Protein 5AMS (pdb70)

CATH classification: 2.130.10.10

Structure (mmCIF, N/CA/C/O backbone):
data_5AMS
#
_entry.id   5AMS
#
_cell.length_a   165.999
_cell.length_b   165.999
_cell.length_c   95.351
_cell.angle_alpha   90.00
_cell.angle_beta   90.00
_cell.angle_gamma   120.00
#
_symmetry.space_group_name_H-M   'P 32 2 1'
#
loop_
_entity.id
_entity.type
_entity.pdbx_description
1 polymer 'RIBOSOME ASSEMBLY PROTEIN SQT1'
2 water water
#
loop_
_atom_site.group_PDB
_atom_site.id
_atom_site.type_symbol
_atom_site.label_atom_id
_atom_site.label_alt_id
_atom_site.label_comp_id
_atom_site.label_asym_id
_atom_site.label_entity_id
_atom_site.label_seq_id
_atom_site.pdbx_PDB_ins_code
_atom_site.Cartn_x
_atom_site.Cartn_y
_atom_site.Cartn_z
_atom_site.occupancy
_atom_site.B_iso_or_equiv
_atom_site.auth_seq_id
_atom_site.auth_comp_id
_atom_site.auth_asym_id
_atom_site.auth_atom_id
_atom_site.pdbx_PDB_model_num
ATOM 1 N N . GLU A 1 22 ? 53.431 -89.614 13.774 1.00 226.67 22 GLU A N 1
ATOM 2 C CA . GLU A 1 22 ? 52.332 -88.732 14.184 1.00 224.44 22 GLU A CA 1
ATOM 3 C C . GLU A 1 22 ? 50.949 -89.081 13.508 1.00 226.67 22 GLU A C 1
ATOM 4 O O . GLU A 1 22 ? 50.814 -90.208 13.001 1.00 228.60 22 GLU A O 1
ATOM 10 N N . VAL A 1 23 ? 49.937 -88.114 13.520 1.00 217.73 23 VAL A N 1
ATOM 11 C CA . VAL A 1 23 ? 48.513 -88.205 13.059 1.00 213.42 23 VAL A CA 1
ATOM 12 C C . VAL A 1 23 ? 48.202 -88.570 11.559 1.00 214.84 23 VAL A C 1
ATOM 13 O O . VAL A 1 23 ? 48.561 -87.849 10.617 1.00 215.27 23 VAL A O 1
ATOM 17 N N . GLU A 1 24 ? 47.493 -89.720 11.408 1.00 208.89 24 GLU A N 1
ATOM 18 C CA . GLU A 1 24 ? 46.933 -90.387 10.216 1.00 208.60 24 GLU A CA 1
ATOM 19 C C . GLU A 1 24 ? 45.626 -91.066 10.700 1.00 207.78 24 GLU A C 1
ATOM 20 O O . GLU A 1 24 ? 44.801 -91.528 9.898 1.00 208.45 24 GLU A O 1
ATOM 26 N N . GLN A 1 25 ? 45.449 -91.084 12.042 1.00 198.80 25 GLN A N 1
ATOM 27 C CA . GLN A 1 25 ? 44.296 -91.650 12.700 1.00 195.46 25 GLN A CA 1
ATOM 28 C C . GLN A 1 25 ? 43.303 -90.695 13.288 1.00 192.88 25 GLN A C 1
ATOM 29 O O . GLN A 1 25 ? 43.667 -89.770 14.019 1.00 189.87 25 GLN A O 1
ATOM 35 N N . ASP A 1 26 ? 42.025 -90.930 12.942 1.00 187.61 26 ASP A N 1
ATOM 36 C CA . ASP A 1 26 ? 40.867 -90.153 13.394 1.00 182.92 26 ASP A CA 1
ATOM 37 C C . ASP A 1 26 ? 40.744 -90.304 14.907 1.00 179.83 26 ASP A C 1
ATOM 38 O O . ASP A 1 26 ? 40.717 -91.429 15.412 1.00 182.52 26 ASP A O 1
ATOM 43 N N . VAL A 1 27 ? 40.641 -89.189 15.626 1.00 167.43 27 VAL A N 1
ATOM 44 C CA . VAL A 1 27 ? 40.460 -89.261 17.069 1.00 164.13 27 VAL A CA 1
ATOM 45 C C . VAL A 1 27 ? 39.103 -88.621 17.519 1.00 163.25 27 VAL A C 1
ATOM 46 O O . VAL A 1 27 ? 39.127 -87.744 18.392 1.00 161.87 27 VAL A O 1
ATOM 50 N N . PRO A 1 28 ? 37.910 -89.024 16.968 1.00 156.64 28 PRO A N 1
ATOM 51 C CA . PRO A 1 28 ? 36.664 -88.372 17.388 1.00 152.94 28 PRO A CA 1
ATOM 52 C C . PRO A 1 28 ? 36.196 -88.617 18.812 1.00 156.81 28 PRO A C 1
ATOM 53 O O . PRO A 1 28 ? 36.537 -89.610 19.456 1.00 158.07 28 PRO A O 1
ATOM 57 N N . VAL A 1 29 ? 35.441 -87.647 19.304 1.00 152.29 29 VAL A N 1
ATOM 58 C CA . VAL A 1 29 ? 34.843 -87.608 20.626 1.00 153.48 29 VAL A CA 1
ATOM 59 C C . VAL A 1 29 ? 33.347 -87.313 20.356 1.00 164.51 29 VAL A C 1
ATOM 60 O O . VAL A 1 29 ? 32.978 -87.121 19.188 1.00 163.04 29 VAL A O 1
ATOM 64 N N . ASP A 1 30 ? 32.488 -87.302 21.421 1.00 167.96 30 ASP A N 1
ATOM 65 C CA . ASP A 1 30 ? 31.049 -86.925 21.410 1.00 169.31 30 ASP A CA 1
ATOM 66 C C . ASP A 1 30 ? 30.602 -86.107 22.689 1.00 176.34 30 ASP A C 1
ATOM 67 O O . ASP A 1 30 ? 31.366 -86.107 23.660 1.00 176.87 30 ASP A O 1
ATOM 72 N N . ILE A 1 31 ? 29.503 -85.288 22.698 1.00 174.32 31 ILE A N 1
ATOM 73 C CA . ILE A 1 31 ? 28.322 -85.033 21.841 1.00 174.89 31 ILE A CA 1
ATOM 74 C C . ILE A 1 31 ? 27.224 -86.135 22.045 1.00 186.35 31 ILE A C 1
ATOM 75 O O . ILE A 1 31 ? 26.149 -86.064 21.436 1.00 186.29 31 ILE A O 1
ATOM 80 N N . GLU A 1 32 ? 27.445 -87.047 23.048 1.00 188.53 32 GLU A N 1
ATOM 81 C CA . GLU A 1 32 ? 26.521 -88.122 23.470 1.00 192.56 32 GLU A CA 1
ATOM 82 C C . GLU A 1 32 ? 25.027 -87.679 23.438 1.00 199.79 32 GLU A C 1
ATOM 83 O O . GLU A 1 32 ? 24.688 -86.578 23.900 1.00 198.44 32 GLU A O 1
ATOM 89 N N . GLY A 1 33 ? 24.194 -88.500 22.796 1.00 199.73 33 GLY A N 1
ATOM 90 C CA . GLY A 1 33 ? 22.772 -88.252 22.564 1.00 200.56 33 GLY A CA 1
ATOM 91 C C . GLY A 1 33 ? 21.931 -87.835 23.755 1.00 206.83 33 GLY A C 1
ATOM 92 O O . GLY A 1 33 ? 21.210 -88.663 24.320 1.00 210.48 33 GLY A O 1
ATOM 93 N N . GLU A 1 34 ? 21.994 -86.530 24.109 1.00 200.58 34 GLU A N 1
ATOM 94 C CA . GLU A 1 34 ? 21.275 -85.888 25.215 1.00 218.40 34 GLU A CA 1
ATOM 95 C C . GLU A 1 34 ? 21.214 -84.368 24.987 1.00 230.52 34 GLU A C 1
ATOM 96 O O . GLU A 1 34 ? 22.018 -83.803 24.237 1.00 187.25 34 GLU A O 1
ATOM 102 N N . MET A 1 53 ? 10.532 -79.142 29.907 1.00 202.82 53 MET A N 1
ATOM 103 C CA . MET A 1 53 ? 11.209 -80.110 29.040 1.00 202.32 53 MET A CA 1
ATOM 104 C C . MET A 1 53 ? 12.761 -79.993 29.080 1.00 200.28 53 MET A C 1
ATOM 105 O O . MET A 1 53 ? 13.455 -80.940 28.675 1.00 200.17 53 MET A O 1
ATOM 110 N N . SER A 1 54 ? 13.286 -78.831 29.576 1.00 190.90 54 SER A N 1
ATOM 111 C CA . SER A 1 54 ? 14.712 -78.452 29.659 1.00 185.63 54 SER A CA 1
ATOM 112 C C . SER A 1 54 ? 15.358 -78.229 28.253 1.00 180.38 54 SER A C 1
ATOM 113 O O . SER A 1 54 ? 15.340 -79.155 27.444 1.00 180.33 54 SER A O 1
ATOM 116 N N . ASN A 1 55 ? 15.899 -77.027 27.914 1.00 169.13 55 ASN A N 1
ATOM 117 C CA . ASN A 1 55 ? 16.073 -75.772 28.670 1.00 166.13 55 ASN A CA 1
ATOM 118 C C . ASN A 1 55 ? 16.935 -75.732 29.943 1.00 166.00 55 ASN A C 1
ATOM 119 O O . ASN A 1 55 ? 16.481 -76.127 31.023 1.00 168.63 55 ASN A O 1
ATOM 124 N N . ASN A 1 56 ? 18.131 -75.134 29.826 1.00 156.34 56 ASN A N 1
ATOM 125 C CA . ASN A 1 56 ? 19.030 -74.884 30.957 1.00 155.45 56 ASN A CA 1
ATOM 126 C C . ASN A 1 56 ? 19.285 -73.384 31.051 1.00 156.10 56 ASN A C 1
ATOM 127 O O . ASN A 1 56 ? 20.107 -72.926 31.850 1.00 156.53 56 ASN A O 1
ATOM 132 N N . SER A 1 57 ? 18.521 -72.618 30.244 1.00 149.13 57 SER A N 1
ATOM 133 C CA . SER A 1 57 ? 18.570 -71.166 30.162 1.00 146.20 57 SER A CA 1
ATOM 134 C C . SER A 1 57 ? 18.291 -70.486 31.495 1.00 149.07 57 SER A C 1
ATOM 135 O O . SER A 1 57 ? 17.581 -71.009 32.363 1.00 150.69 57 SER A O 1
ATOM 138 N N . LEU A 1 58 ? 18.917 -69.321 31.637 1.00 143.21 58 LEU A N 1
ATOM 139 C CA . LEU A 1 58 ? 18.884 -68.407 32.766 1.00 144.15 58 LEU A CA 1
ATOM 140 C C . LEU A 1 58 ? 17.816 -67.320 32.537 1.00 145.55 58 LEU A C 1
ATOM 141 O O . LEU A 1 58 ? 17.018 -67.089 33.440 1.00 147.98 58 LEU A O 1
ATOM 146 N N . THR A 1 59 ? 17.807 -66.659 31.344 1.00 137.84 59 THR A N 1
ATOM 147 C CA . THR A 1 59 ? 16.827 -65.633 30.928 1.00 137.06 59 THR A CA 1
ATOM 148 C C . THR A 1 59 ? 16.681 -65.545 29.376 1.00 136.63 59 THR A C 1
ATOM 149 O O . THR A 1 59 ? 17.232 -66.407 28.687 1.00 132.65 59 THR A O 1
ATOM 153 N N . TYR A 1 60 ? 15.918 -64.561 28.824 1.00 133.97 60 TYR A N 1
ATOM 154 C CA . TYR A 1 60 ? 15.711 -64.527 27.367 1.00 131.92 60 TYR A CA 1
ATOM 155 C C . TYR A 1 60 ? 15.276 -63.210 26.698 1.00 134.14 60 TYR A C 1
ATOM 156 O O . TYR A 1 60 ? 14.872 -62.272 27.374 1.00 133.63 60 TYR A O 1
ATOM 165 N N . PHE A 1 61 ? 15.248 -63.205 25.346 1.00 131.04 61 PHE A N 1
ATOM 166 C CA . PHE A 1 61 ? 14.795 -62.059 24.565 1.00 132.76 61 PHE A CA 1
ATOM 167 C C . PHE A 1 61 ? 13.959 -62.372 23.301 1.00 137.91 61 PHE A C 1
ATOM 168 O O . PHE A 1 61 ? 14.497 -62.679 22.227 1.00 135.70 61 PHE A O 1
ATOM 176 N N . ASP A 1 62 ? 12.650 -62.211 23.408 1.00 137.54 62 ASP A N 1
ATOM 177 C CA . ASP A 1 62 ? 11.832 -62.535 22.259 1.00 139.22 62 ASP A CA 1
ATOM 178 C C . ASP A 1 62 ? 11.184 -61.363 21.541 1.00 145.09 62 ASP A C 1
ATOM 179 O O . ASP A 1 62 ? 10.075 -61.521 21.011 1.00 147.87 62 ASP A O 1
ATOM 184 N N . LYS A 1 63 ? 11.846 -60.218 21.443 1.00 140.10 63 LYS A N 1
ATOM 185 C CA . LYS A 1 63 ? 11.149 -59.153 20.709 1.00 141.67 63 LYS A CA 1
ATOM 186 C C . LYS A 1 63 ? 11.150 -59.330 19.179 1.00 143.92 63 LYS A C 1
ATOM 187 O O . LYS A 1 63 ? 10.354 -58.687 18.470 1.00 146.11 63 LYS A O 1
ATOM 193 N N . HIS A 1 64 ? 11.988 -60.253 18.684 1.00 135.95 64 HIS A N 1
ATOM 194 C CA . HIS A 1 64 ? 12.031 -60.511 17.260 1.00 135.13 64 HIS A CA 1
ATOM 195 C C . HIS A 1 64 ? 10.855 -61.380 16.765 1.00 141.10 64 HIS A C 1
ATOM 196 O O . HIS A 1 64 ? 10.512 -62.402 17.383 1.00 141.09 64 HIS A O 1
ATOM 203 N N . THR A 1 65 ? 10.188 -60.903 15.686 1.00 139.16 65 THR A N 1
ATOM 204 C CA . THR A 1 65 ? 9.004 -61.519 15.035 1.00 140.54 65 THR A CA 1
ATOM 205 C C . THR A 1 65 ? 9.377 -62.246 13.709 1.00 142.85 65 THR A C 1
ATOM 206 O O . THR A 1 65 ? 8.606 -62.250 12.723 1.00 144.22 65 THR A O 1
ATOM 210 N N . ASP A 1 66 ? 10.607 -62.822 13.723 1.00 134.86 66 ASP A N 1
ATOM 211 C CA . ASP A 1 66 ? 11.333 -63.589 12.707 1.00 132.21 66 ASP A CA 1
ATOM 212 C C . ASP A 1 66 ? 12.726 -63.781 13.284 1.00 128.85 66 ASP A C 1
ATOM 213 O O . ASP A 1 66 ? 13.024 -63.219 14.339 1.00 124.55 66 ASP A O 1
ATOM 218 N N . SER A 1 67 ? 13.563 -64.572 12.571 1.00 124.85 67 SER A N 1
ATOM 219 C CA . SER A 1 67 ? 14.941 -64.987 12.850 1.00 122.15 67 SER A CA 1
ATOM 220 C C . SER A 1 67 ? 15.840 -63.914 13.427 1.00 125.49 67 SER A C 1
ATOM 221 O O . SER A 1 67 ? 15.810 -62.801 12.913 1.00 126.29 67 SER A O 1
ATOM 224 N N . VAL A 1 68 ? 16.660 -64.244 14.463 1.00 120.80 68 VAL A N 1
ATOM 225 C CA . VAL A 1 68 ? 17.645 -63.307 15.033 1.00 120.45 68 VAL A CA 1
ATOM 226 C C . VAL A 1 68 ? 18.952 -63.516 14.230 1.00 123.82 68 VAL A C 1
ATOM 227 O O . VAL A 1 68 ? 19.628 -64.521 14.416 1.00 122.76 68 VAL A O 1
ATOM 231 N N . PHE A 1 69 ? 19.270 -62.608 13.304 1.00 121.70 69 PHE A N 1
ATOM 232 C CA . PHE A 1 69 ? 20.440 -62.770 12.450 1.00 122.30 69 PHE A CA 1
ATOM 233 C C . PHE A 1 69 ? 21.728 -62.349 13.056 1.00 129.82 69 PHE A C 1
ATOM 234 O O . PHE A 1 69 ? 22.663 -63.152 13.164 1.00 130.52 69 PHE A O 1
ATOM 242 N N . ALA A 1 70 ? 21.790 -61.087 13.443 1.00 127.44 70 ALA A N 1
ATOM 243 C CA . ALA A 1 70 ? 22.976 -60.497 14.018 1.00 127.29 70 ALA A CA 1
ATOM 244 C C . ALA A 1 70 ? 22.929 -60.433 15.523 1.00 129.35 70 ALA A C 1
ATOM 245 O O . ALA A 1 70 ? 21.874 -60.177 16.098 1.00 129.91 70 ALA A O 1
ATOM 247 N N . ILE A 1 71 ? 24.080 -60.598 16.160 1.00 124.06 71 ILE A N 1
ATOM 248 C CA . ILE A 1 71 ? 24.202 -60.397 17.596 1.00 123.57 71 ILE A CA 1
ATOM 249 C C . ILE A 1 71 ? 25.498 -59.656 17.855 1.00 129.99 71 ILE A C 1
ATOM 250 O O . ILE A 1 71 ? 26.544 -60.029 17.310 1.00 130.53 71 ILE A O 1
ATOM 255 N N . GLY A 1 72 ? 25.394 -58.589 18.638 1.00 127.05 72 GLY A N 1
ATOM 256 C CA . GLY A 1 72 ? 26.516 -57.746 19.032 1.00 127.38 72 GLY A CA 1
ATOM 257 C C . GLY A 1 72 ? 26.468 -57.374 20.497 1.00 130.23 72 GLY A C 1
ATOM 258 O O . GLY A 1 72 ? 25.434 -57.547 21.157 1.00 129.75 72 GLY A O 1
ATOM 259 N N . HIS A 1 73 ? 27.599 -56.864 21.015 1.00 126.54 73 HIS A N 1
ATOM 260 C CA . HIS A 1 73 ? 27.704 -56.444 22.413 1.00 127.58 73 HIS A CA 1
ATOM 261 C C . HIS A 1 73 ? 28.651 -55.292 22.547 1.00 130.82 73 HIS A C 1
ATOM 262 O O . HIS A 1 73 ? 29.655 -55.232 21.830 1.00 129.69 73 HIS A O 1
ATOM 269 N N . HIS A 1 74 ? 28.306 -54.362 23.464 1.00 128.52 74 HIS A N 1
ATOM 270 C CA . HIS A 1 74 ? 29.082 -53.172 23.783 1.00 130.30 74 HIS A CA 1
ATOM 271 C C . HIS A 1 74 ? 30.361 -53.572 24.473 1.00 136.75 74 HIS A C 1
ATOM 272 O O . HIS A 1 74 ? 30.326 -54.439 25.352 1.00 135.06 74 HIS A O 1
ATOM 279 N N . PRO A 1 75 ? 31.498 -52.939 24.100 1.00 137.37 75 PRO A N 1
ATOM 280 C CA . PRO A 1 75 ? 32.765 -53.265 24.755 1.00 139.44 75 PRO A CA 1
ATOM 281 C C . PRO A 1 75 ? 32.736 -53.172 26.282 1.00 147.62 75 PRO A C 1
ATOM 282 O O . PRO A 1 75 ? 33.169 -54.106 26.966 1.00 147.41 75 PRO A O 1
ATOM 286 N N . ASN A 1 76 ? 32.186 -52.064 26.806 1.00 147.10 76 ASN A N 1
ATOM 287 C CA . ASN A 1 76 ? 32.186 -51.766 28.224 1.00 149.79 76 ASN A CA 1
ATOM 288 C C . ASN A 1 76 ? 30.861 -51.891 28.925 1.00 153.48 76 ASN A C 1
ATOM 289 O O . ASN A 1 76 ? 30.819 -52.394 30.048 1.00 153.83 76 ASN A O 1
ATOM 294 N N . LEU A 1 77 ? 29.778 -51.477 28.266 1.00 149.51 77 LEU A N 1
ATOM 295 C CA . LEU A 1 77 ? 28.444 -51.563 28.851 1.00 149.49 77 LEU A CA 1
ATOM 296 C C . LEU A 1 77 ? 27.830 -52.963 28.752 1.00 151.32 77 LEU A C 1
ATOM 297 O O . LEU A 1 77 ? 28.122 -53.676 27.783 1.00 147.15 77 LEU A O 1
ATOM 302 N N . PRO A 1 78 ? 26.948 -53.357 29.721 1.00 149.92 78 PRO A N 1
ATOM 303 C CA . PRO A 1 78 ? 26.278 -54.673 29.628 1.00 147.09 78 PRO A CA 1
ATOM 304 C C . PRO A 1 78 ? 25.029 -54.562 28.731 1.00 149.95 78 PRO A C 1
ATOM 305 O O . PRO A 1 78 ? 23.909 -54.910 29.116 1.00 149.36 78 PRO A O 1
ATOM 309 N N . LEU A 1 79 ? 25.255 -54.043 27.517 1.00 145.37 79 LEU A N 1
ATOM 310 C CA . LEU A 1 79 ? 24.263 -53.768 26.493 1.00 143.22 79 LEU A CA 1
ATOM 311 C C . LEU A 1 79 ? 24.431 -54.715 25.300 1.00 142.04 79 LEU A C 1
ATOM 312 O O . LEU A 1 79 ? 25.498 -54.776 24.677 1.00 140.18 79 LEU A O 1
ATOM 317 N N . VAL A 1 80 ? 23.369 -55.468 25.007 1.00 136.25 80 VAL A N 1
ATOM 318 C CA . VAL A 1 80 ? 23.347 -56.419 23.904 1.00 132.85 80 VAL A CA 1
ATOM 319 C C . VAL A 1 80 ? 22.614 -55.804 22.742 1.00 135.84 80 VAL A C 1
ATOM 320 O O . VAL A 1 80 ? 21.683 -55.022 22.937 1.00 136.76 80 VAL A O 1
ATOM 324 N N . CYS A 1 81 ? 23.009 -56.173 21.536 1.00 131.55 81 CYS A N 1
ATOM 325 C CA . CYS A 1 81 ? 22.261 -55.751 20.386 1.00 132.69 81 CYS A CA 1
ATOM 326 C C . CYS A 1 81 ? 21.946 -56.889 19.458 1.00 137.31 81 CYS A C 1
ATOM 327 O O . CYS A 1 81 ? 22.864 -57.567 18.975 1.00 137.09 81 CYS A O 1
ATOM 330 N N . THR A 1 82 ? 20.635 -57.103 19.211 1.00 132.99 82 THR A N 1
ATOM 331 C CA . THR A 1 82 ? 20.170 -58.126 18.283 1.00 130.67 82 THR A CA 1
ATOM 332 C C . THR A 1 82 ? 19.606 -57.495 16.998 1.00 133.37 82 THR A C 1
ATOM 333 O O . THR A 1 82 ? 19.001 -56.416 17.040 1.00 134.40 82 THR A O 1
ATOM 337 N N . GLY A 1 83 ? 19.947 -58.121 15.872 1.00 127.33 83 GLY A N 1
ATOM 338 C CA . GLY A 1 83 ? 19.485 -57.794 14.527 1.00 127.05 83 GLY A CA 1
ATOM 339 C C . GLY A 1 83 ? 18.466 -58.841 14.135 1.00 128.58 83 GLY A C 1
ATOM 340 O O . GLY A 1 83 ? 18.343 -59.857 14.829 1.00 126.73 83 GLY A O 1
ATOM 341 N N . GLY A 1 84 ? 17.713 -58.620 13.065 1.00 125.38 84 GLY A N 1
ATOM 342 C CA . GLY A 1 84 ? 16.692 -59.608 12.758 1.00 125.22 84 GLY A CA 1
ATOM 343 C C . GLY A 1 84 ? 15.966 -59.577 11.443 1.00 130.17 84 GLY A C 1
ATOM 344 O O . GLY A 1 84 ? 15.938 -58.558 10.748 1.00 131.67 84 GLY A O 1
ATOM 345 N N . GLY A 1 85 ? 15.325 -60.714 11.166 1.00 126.11 85 GLY A N 1
ATOM 346 C CA . GLY A 1 85 ? 14.521 -60.988 9.981 1.00 127.27 85 GLY A CA 1
ATOM 347 C C . GLY A 1 85 ? 13.312 -60.099 9.857 1.00 131.93 85 GLY A C 1
ATOM 348 O O . GLY A 1 85 ? 12.721 -60.030 8.774 1.00 134.12 85 GLY A O 1
ATOM 349 N N . ASP A 1 86 ? 12.965 -59.398 10.984 1.00 126.41 86 ASP A N 1
ATOM 350 C CA . ASP A 1 86 ? 11.847 -58.458 11.151 1.00 126.98 86 ASP A CA 1
ATOM 351 C C . ASP A 1 86 ? 12.233 -56.991 10.879 1.00 130.57 86 ASP A C 1
ATOM 352 O O . ASP A 1 86 ? 11.477 -56.088 11.249 1.00 130.87 86 ASP A O 1
ATOM 357 N N . ASN A 1 87 ? 13.400 -56.767 10.207 1.00 126.59 87 ASN A N 1
ATOM 358 C CA . ASN A 1 87 ? 13.925 -55.453 9.828 1.00 128.33 87 ASN A CA 1
ATOM 359 C C . ASN A 1 87 ? 14.099 -54.512 11.042 1.00 134.81 87 ASN A C 1
ATOM 360 O O . ASN A 1 87 ? 13.809 -53.299 10.981 1.00 137.25 87 ASN A O 1
ATOM 365 N N . LEU A 1 88 ? 14.563 -55.091 12.153 1.00 129.99 88 LEU A N 1
ATOM 366 C CA . LEU A 1 88 ? 14.726 -54.364 13.399 1.00 130.37 88 LEU A CA 1
ATOM 367 C C . LEU A 1 88 ? 15.960 -54.758 14.137 1.00 134.44 88 LEU A C 1
ATOM 368 O O . LEU A 1 88 ? 16.380 -55.913 14.088 1.00 132.24 88 LEU A O 1
ATOM 373 N N . ALA A 1 89 ? 16.495 -53.808 14.897 1.00 133.26 89 ALA A N 1
ATOM 374 C CA . ALA A 1 89 ? 17.608 -54.048 15.785 1.00 132.30 89 ALA A CA 1
ATOM 375 C C . ALA A 1 89 ? 17.123 -53.625 17.154 1.00 138.86 89 ALA A C 1
ATOM 376 O O . ALA A 1 89 ? 16.563 -52.537 17.314 1.00 139.48 89 ALA A O 1
ATOM 378 N N . HIS A 1 90 ? 17.232 -54.534 18.111 1.00 137.29 90 HIS A N 1
ATOM 379 C CA . HIS A 1 90 ? 16.780 -54.297 19.471 1.00 140.26 90 HIS A CA 1
ATOM 380 C C . HIS A 1 90 ? 17.947 -54.241 20.431 1.00 144.08 90 HIS A C 1
ATOM 381 O O . HIS A 1 90 ? 18.910 -55.009 20.297 1.00 142.22 90 HIS A O 1
ATOM 388 N N . LEU A 1 91 ? 17.842 -53.351 21.427 1.00 141.16 91 LEU A N 1
ATOM 389 C CA . LEU A 1 91 ? 18.849 -53.209 22.474 1.00 140.09 91 LEU A CA 1
ATOM 390 C C . LEU A 1 91 ? 18.252 -53.716 23.758 1.00 141.63 91 LEU A C 1
ATOM 391 O O . LEU A 1 91 ? 17.042 -53.554 23.975 1.00 143.12 91 LEU A O 1
ATOM 396 N N . TRP A 1 92 ? 19.084 -54.351 24.598 1.00 134.60 92 TRP A N 1
ATOM 397 C CA . TRP A 1 92 ? 18.658 -54.927 25.870 1.00 134.89 92 TRP A CA 1
ATOM 398 C C . TRP A 1 92 ? 19.820 -55.351 26.698 1.00 135.36 92 TRP A C 1
ATOM 399 O O . TRP A 1 92 ? 20.870 -55.658 26.147 1.00 132.36 92 TRP A O 1
ATOM 410 N N . THR A 1 93 ? 19.637 -55.405 28.023 1.00 133.61 93 THR A N 1
ATOM 411 C CA . THR A 1 93 ? 20.722 -55.750 28.951 1.00 133.56 93 THR A CA 1
ATOM 412 C C . THR A 1 93 ? 21.028 -57.227 29.171 1.00 137.26 93 THR A C 1
ATOM 413 O O . THR A 1 93 ? 20.132 -58.079 29.207 1.00 135.85 93 THR A O 1
ATOM 417 N N . SER A 1 94 ? 22.328 -57.495 29.368 1.00 134.68 94 SER A N 1
ATOM 418 C CA . SER A 1 94 ? 22.903 -58.812 29.603 1.00 133.35 94 SER A CA 1
ATOM 419 C C . SER A 1 94 ? 22.939 -59.151 31.080 1.00 142.25 94 SER A C 1
ATOM 420 O O . SER A 1 94 ? 22.861 -60.333 31.434 1.00 142.90 94 SER A O 1
ATOM 423 N N . HIS A 1 95 ? 23.062 -58.117 31.933 1.00 141.65 95 HIS A N 1
ATOM 424 C CA . HIS A 1 95 ? 23.197 -58.255 33.379 1.00 145.05 95 HIS A CA 1
ATOM 425 C C . HIS A 1 95 ? 21.928 -58.621 34.132 1.00 148.41 95 HIS A C 1
ATOM 426 O O . HIS A 1 95 ? 22.012 -59.196 35.221 1.00 150.87 95 HIS A O 1
ATOM 433 N N . SER A 1 96 ? 20.773 -58.255 33.596 1.00 142.09 96 SER A N 1
ATOM 434 C CA . SER A 1 96 ? 19.516 -58.516 34.277 1.00 143.50 96 SER A CA 1
ATOM 435 C C . SER A 1 96 ? 18.795 -59.799 33.846 1.00 143.81 96 SER A C 1
ATOM 436 O O . SER A 1 96 ? 18.898 -60.238 32.688 1.00 140.48 96 SER A O 1
ATOM 439 N N . GLN A 1 97 ? 18.095 -60.414 34.821 1.00 140.66 97 GLN A N 1
ATOM 440 C CA . GLN A 1 97 ? 17.263 -61.609 34.670 1.00 138.62 97 GLN A CA 1
ATOM 441 C C . GLN A 1 97 ? 15.948 -61.089 35.188 1.00 144.51 97 GLN A C 1
ATOM 442 O O . GLN A 1 97 ? 15.841 -60.934 36.410 1.00 148.45 97 GLN A O 1
ATOM 448 N N . PRO A 1 98 ? 14.991 -60.649 34.331 1.00 138.51 98 PRO A N 1
ATOM 449 C CA . PRO A 1 98 ? 14.961 -60.680 32.849 1.00 134.17 98 PRO A CA 1
ATOM 450 C C . PRO A 1 98 ? 15.732 -59.536 32.189 1.00 137.09 98 PRO A C 1
ATOM 451 O O . PRO A 1 98 ? 15.895 -58.511 32.840 1.00 140.35 98 PRO A O 1
ATOM 455 N N . PRO A 1 99 ? 16.162 -59.621 30.906 1.00 129.76 99 PRO A N 1
ATOM 456 C CA . PRO A 1 99 ? 16.895 -58.485 30.302 1.00 128.87 99 PRO A CA 1
ATOM 457 C C . PRO A 1 99 ? 16.121 -57.167 30.343 1.00 135.27 99 PRO A C 1
ATOM 458 O O . PRO A 1 99 ? 14.903 -57.185 30.186 1.00 136.10 99 PRO A O 1
ATOM 462 N N . LYS A 1 100 ? 16.801 -56.042 30.616 1.00 133.21 100 LYS A N 1
ATOM 463 C CA . LYS A 1 100 ? 16.155 -54.718 30.651 1.00 135.28 100 LYS A CA 1
ATOM 464 C C . LYS A 1 100 ? 16.116 -54.223 29.188 1.00 138.40 100 LYS A C 1
ATOM 465 O O . LYS A 1 100 ? 17.168 -54.183 28.550 1.00 136.12 100 LYS A O 1
ATOM 471 N N . PHE A 1 101 ? 14.908 -53.953 28.623 1.00 136.60 101 PHE A N 1
ATOM 472 C CA . PHE A 1 101 ? 14.763 -53.530 27.219 1.00 135.09 101 PHE A CA 1
ATOM 473 C C . PHE A 1 101 ? 15.202 -52.094 27.058 1.00 142.43 101 PHE A C 1
ATOM 474 O O . PHE A 1 101 ? 14.665 -51.229 27.749 1.00 146.08 101 PHE A O 1
ATOM 482 N N . ALA A 1 102 ? 16.187 -51.838 26.172 1.00 138.59 102 ALA A N 1
ATOM 483 C CA . ALA A 1 102 ? 16.788 -50.504 25.986 1.00 141.87 102 ALA A CA 1
ATOM 484 C C . ALA A 1 102 ? 16.357 -49.724 24.764 1.00 149.45 102 ALA A C 1
ATOM 485 O O . ALA A 1 102 ? 16.828 -48.589 24.558 1.00 152.71 102 ALA A O 1
ATOM 487 N N . GLY A 1 103 ? 15.473 -50.321 23.973 1.00 144.51 103 GLY A N 1
ATOM 488 C CA . GLY A 1 103 ? 14.938 -49.674 22.788 1.00 144.94 103 GLY A CA 1
ATOM 489 C C . GLY A 1 103 ? 15.142 -50.431 21.499 1.00 146.14 103 GLY A C 1
ATOM 490 O O . GLY A 1 103 ? 15.848 -51.453 21.443 1.00 142.67 103 GLY A O 1
ATOM 491 N N . THR A 1 104 ? 14.500 -49.899 20.453 1.00 143.71 104 THR A N 1
ATOM 492 C CA . THR A 1 104 ? 14.538 -50.441 19.113 1.00 141.87 104 THR A CA 1
ATOM 493 C C . THR A 1 104 ? 15.153 -49.472 18.148 1.00 146.67 104 THR A C 1
ATOM 494 O O . THR A 1 104 ? 14.776 -48.304 18.110 1.00 149.34 104 THR A O 1
ATOM 498 N N . LEU A 1 105 ? 16.091 -49.963 17.354 1.00 141.32 105 LEU A N 1
ATOM 499 C CA . LEU A 1 105 ? 16.704 -49.159 16.315 1.00 142.33 105 LEU A CA 1
ATOM 500 C C . LEU A 1 105 ? 15.918 -49.480 15.059 1.00 148.20 105 LEU A C 1
ATOM 501 O O . LEU A 1 105 ? 15.646 -50.666 14.804 1.00 146.53 105 LEU A O 1
ATOM 506 N N . THR A 1 106 ? 15.433 -48.420 14.354 1.00 146.83 106 THR A N 1
ATOM 507 C CA . THR A 1 106 ? 14.588 -48.542 13.161 1.00 146.79 106 THR A CA 1
ATOM 508 C C . THR A 1 106 ? 15.174 -47.813 11.960 1.00 152.43 106 THR A C 1
ATOM 509 O O . THR A 1 106 ? 15.982 -46.903 12.131 1.00 152.70 106 THR A O 1
ATOM 513 N N . GLY A 1 107 ? 14.723 -48.209 10.769 1.00 150.58 107 GLY A N 1
ATOM 514 C CA . GLY A 1 107 ? 15.139 -47.648 9.488 1.00 152.40 107 GLY A CA 1
ATOM 515 C C . GLY A 1 107 ? 15.709 -48.665 8.518 1.00 154.08 107 GLY A C 1
ATOM 516 O O . GLY A 1 107 ? 16.235 -48.299 7.464 1.00 155.50 107 GLY A O 1
ATOM 517 N N . TYR A 1 108 ? 15.592 -49.949 8.852 1.00 146.84 108 TYR A N 1
ATOM 518 C CA . TYR A 1 108 ? 16.121 -51.014 8.020 1.00 144.83 108 TYR A CA 1
ATOM 519 C C . TYR A 1 108 ? 15.163 -51.385 6.936 1.00 152.81 108 TYR A C 1
ATOM 520 O O . TYR A 1 108 ? 13.955 -51.531 7.191 1.00 155.10 108 TYR A O 1
ATOM 529 N N . GLY A 1 109 ? 15.713 -51.506 5.729 1.00 149.48 109 GLY A N 1
ATOM 530 C CA . GLY A 1 109 ? 14.984 -51.860 4.513 1.00 150.54 109 GLY A CA 1
ATOM 531 C C . GLY A 1 109 ? 14.801 -53.348 4.292 1.00 149.01 109 GLY A C 1
ATOM 532 O O . GLY A 1 109 ? 14.044 -53.746 3.404 1.00 149.64 109 GLY A O 1
ATOM 533 N N . GLU A 1 110 ? 15.524 -54.172 5.088 1.00 140.18 110 GLU A N 1
ATOM 534 C CA . GLU A 1 110 ? 15.500 -55.634 5.086 1.00 137.28 110 GLU A CA 1
ATOM 535 C C . GLU A 1 110 ? 16.058 -56.172 6.406 1.00 138.10 110 GLU A C 1
ATOM 536 O O . GLU A 1 110 ? 16.056 -55.459 7.410 1.00 135.48 110 GLU A O 1
ATOM 542 N N . SER A 1 111 ? 16.503 -57.436 6.408 1.00 135.28 111 SER A N 1
ATOM 543 C CA . SER A 1 111 ? 17.054 -58.111 7.578 1.00 133.45 111 SER A CA 1
ATOM 544 C C . SER A 1 111 ? 18.362 -57.495 8.074 1.00 140.36 111 SER A C 1
ATOM 545 O O . SER A 1 111 ? 19.336 -57.393 7.317 1.00 140.71 111 SER A O 1
ATOM 548 N N . VAL A 1 112 ? 18.384 -57.110 9.363 1.00 137.58 112 VAL A N 1
ATOM 549 C CA . VAL A 1 112 ? 19.574 -56.578 10.014 1.00 136.90 112 VAL A CA 1
ATOM 550 C C . VAL A 1 112 ? 20.490 -57.771 10.135 1.00 141.21 112 VAL A C 1
ATOM 551 O O . VAL A 1 112 ? 20.195 -58.747 10.846 1.00 140.71 112 VAL A O 1
ATOM 555 N N . ILE A 1 113 ? 21.552 -57.728 9.342 1.00 137.36 113 ILE A N 1
ATOM 556 C CA . ILE A 1 113 ? 22.540 -58.795 9.279 1.00 134.08 113 ILE A CA 1
ATOM 557 C C . ILE A 1 113 ? 23.860 -58.487 10.023 1.00 135.81 113 ILE A C 1
ATOM 558 O O . ILE A 1 113 ? 24.748 -59.327 10.002 1.00 135.47 113 ILE A O 1
ATOM 563 N N . SER A 1 114 ? 23.967 -57.321 10.728 1.00 131.32 114 SER A N 1
ATOM 564 C CA . SER A 1 114 ? 25.127 -56.955 11.560 1.00 130.88 114 SER A CA 1
ATOM 565 C C . SER A 1 114 ? 24.910 -55.867 12.625 1.00 136.12 114 SER A C 1
ATOM 566 O O . SER A 1 114 ? 24.511 -54.740 12.314 1.00 137.81 114 SER A O 1
ATOM 569 N N . CYS A 1 115 ? 25.224 -56.218 13.882 1.00 131.75 115 CYS A N 1
ATOM 570 C CA . CYS A 1 115 ? 25.205 -55.324 15.038 1.00 132.56 115 CYS A CA 1
ATOM 571 C C . CYS A 1 115 ? 26.641 -55.281 15.531 1.00 138.32 115 CYS A C 1
ATOM 572 O O . CYS A 1 115 ? 27.149 -56.275 16.063 1.00 138.08 115 CYS A O 1
ATOM 575 N N . SER A 1 116 ? 27.326 -54.172 15.276 1.00 136.35 116 SER A N 1
ATOM 576 C CA . SER A 1 116 ? 28.726 -54.046 15.640 1.00 137.25 116 SER A CA 1
ATOM 577 C C . SER A 1 116 ? 28.988 -52.729 16.345 1.00 142.38 116 SER A C 1
ATOM 578 O O . SER A 1 116 ? 28.659 -51.674 15.808 1.00 144.33 116 SER A O 1
ATOM 581 N N . PHE A 1 117 ? 29.548 -52.789 17.559 1.00 138.11 117 PHE A N 1
ATOM 582 C CA . PHE A 1 117 ? 29.882 -51.604 18.347 1.00 140.55 117 PHE A CA 1
ATOM 583 C C . PHE A 1 117 ? 31.298 -51.120 18.015 1.00 147.60 117 PHE A C 1
ATOM 584 O O . PHE A 1 117 ? 32.097 -51.880 17.474 1.00 146.79 117 PHE A O 1
ATOM 592 N N . THR A 1 118 ? 31.629 -49.871 18.353 1.00 147.06 118 THR A N 1
ATOM 593 C CA . THR A 1 118 ? 32.983 -49.409 18.084 1.00 148.69 118 THR A CA 1
ATOM 594 C C . THR A 1 118 ? 33.853 -49.769 19.232 1.00 151.04 118 THR A C 1
ATOM 595 O O . THR A 1 118 ? 33.362 -49.931 20.346 1.00 149.26 118 THR A O 1
ATOM 599 N N . SER A 1 119 ? 35.143 -49.908 18.958 1.00 149.23 119 SER A N 1
ATOM 600 C CA . SER A 1 119 ? 36.178 -50.262 19.929 1.00 150.44 119 SER A CA 1
ATOM 601 C C . SER A 1 119 ? 36.025 -49.531 21.283 1.00 154.88 119 SER A C 1
ATOM 602 O O . SER A 1 119 ? 35.920 -50.206 22.312 1.00 152.86 119 SER A O 1
ATOM 605 N N . GLU A 1 120 ? 35.945 -48.172 21.269 1.00 153.73 120 GLU A N 1
ATOM 606 C CA . GLU A 1 120 ? 35.799 -47.320 22.459 1.00 156.25 120 GLU A CA 1
ATOM 607 C C . GLU A 1 120 ? 34.369 -47.280 23.028 1.00 160.60 120 GLU A C 1
ATOM 608 O O . GLU A 1 120 ? 34.161 -46.782 24.138 1.00 161.70 120 GLU A O 1
ATOM 614 N N . GLY A 1 121 ? 33.414 -47.796 22.248 1.00 156.39 121 GLY A N 1
ATOM 615 C CA . GLY A 1 121 ? 31.999 -47.893 22.599 1.00 155.34 121 GLY A CA 1
ATOM 616 C C . GLY A 1 121 ? 31.328 -46.562 22.822 1.00 163.20 121 GLY A C 1
ATOM 617 O O . GLY A 1 121 ? 31.249 -46.068 23.949 1.00 165.65 121 GLY A O 1
ATOM 618 N N . GLY A 1 122 ? 30.876 -45.988 21.732 1.00 160.13 122 GLY A N 1
ATOM 619 C CA . GLY A 1 122 ? 30.210 -44.698 21.707 1.00 163.44 122 GLY A CA 1
ATOM 620 C C . GLY A 1 122 ? 29.520 -44.531 20.378 1.00 167.47 122 GLY A C 1
ATOM 621 O O . GLY A 1 122 ? 28.943 -43.480 20.090 1.00 170.74 122 GLY A O 1
ATOM 622 N N . PHE A 1 123 ? 29.621 -45.576 19.551 1.00 160.79 123 PHE A N 1
ATOM 623 C CA . PHE A 1 123 ? 28.993 -45.691 18.245 1.00 159.57 123 PHE A CA 1
ATOM 624 C C . PHE A 1 123 ? 28.548 -47.129 18.002 1.00 158.32 123 PHE A C 1
ATOM 625 O O . PHE A 1 123 ? 29.178 -48.075 18.492 1.00 156.13 123 PHE A O 1
ATOM 633 N N . LEU A 1 124 ? 27.443 -47.286 17.280 1.00 152.99 124 LEU A N 1
ATOM 634 C CA . LEU A 1 124 ? 26.909 -48.596 16.958 1.00 149.32 124 LEU A CA 1
ATOM 635 C C . LEU A 1 124 ? 26.572 -48.674 15.477 1.00 152.64 124 LEU A C 1
ATOM 636 O O . LEU A 1 124 ? 25.607 -48.052 15.004 1.00 154.93 124 LEU A O 1
ATOM 641 N N . VAL A 1 125 ? 27.377 -49.455 14.756 1.00 144.99 125 VAL A N 1
ATOM 642 C CA . VAL A 1 125 ? 27.207 -49.685 13.329 1.00 143.36 125 VAL A CA 1
ATOM 643 C C . VAL A 1 125 ? 26.202 -50.822 13.109 1.00 143.62 125 VAL A C 1
ATOM 644 O O . VAL A 1 125 ? 26.318 -51.877 13.741 1.00 141.56 125 VAL A O 1
ATOM 648 N N . THR A 1 126 ? 25.206 -50.591 12.222 1.00 138.24 126 THR A N 1
ATOM 649 C CA . THR A 1 126 ? 24.156 -51.557 11.886 1.00 133.78 126 THR A CA 1
ATOM 650 C C . THR A 1 126 ? 24.010 -51.712 10.390 1.00 133.53 126 THR A C 1
ATOM 651 O O . THR A 1 126 ? 24.060 -50.721 9.666 1.00 134.24 126 THR A O 1
ATOM 655 N N . ALA A 1 127 ? 23.877 -52.952 9.914 1.00 126.77 127 ALA A N 1
ATOM 656 C CA . ALA A 1 127 ? 23.790 -53.182 8.472 1.00 127.68 127 ALA A CA 1
ATOM 657 C C . ALA A 1 127 ? 22.824 -54.253 8.061 1.00 129.30 127 ALA A C 1
ATOM 658 O O . ALA A 1 127 ? 22.882 -55.371 8.573 1.00 126.17 127 ALA A O 1
ATOM 660 N N . ASP A 1 128 ? 21.966 -53.911 7.080 1.00 127.13 128 ASP A N 1
ATOM 661 C CA . ASP A 1 128 ? 20.952 -54.793 6.535 1.00 125.72 128 ASP A CA 1
ATOM 662 C C . ASP A 1 128 ? 21.219 -55.241 5.106 1.00 127.96 128 ASP A C 1
ATOM 663 O O . ASP A 1 128 ? 21.988 -54.617 4.357 1.00 127.88 128 ASP A O 1
ATOM 668 N N . MET A 1 129 ? 20.475 -56.284 4.722 1.00 123.29 129 MET A N 1
ATOM 669 C CA . MET A 1 129 ? 20.453 -56.972 3.431 1.00 123.69 129 MET A CA 1
ATOM 670 C C . MET A 1 129 ? 19.861 -56.174 2.238 1.00 132.44 129 MET A C 1
ATOM 671 O O . MET A 1 129 ? 19.573 -56.764 1.187 1.00 133.52 129 MET A O 1
ATOM 676 N N . SER A 1 130 ? 19.659 -54.858 2.411 1.00 131.04 130 SER A N 1
ATOM 677 C CA . SER A 1 130 ? 19.212 -53.957 1.349 1.00 134.35 130 SER A CA 1
ATOM 678 C C . SER A 1 130 ? 20.338 -52.938 1.111 1.00 141.76 130 SER A C 1
ATOM 679 O O . SER A 1 130 ? 20.203 -51.992 0.327 1.00 144.67 130 SER A O 1
ATOM 682 N N . GLY A 1 131 ? 21.466 -53.188 1.766 1.00 137.45 131 GLY A N 1
ATOM 683 C CA . GLY A 1 131 ? 22.640 -52.346 1.652 1.00 139.77 131 GLY A CA 1
ATOM 684 C C . GLY A 1 131 ? 22.638 -51.112 2.530 1.00 146.21 131 GLY A C 1
ATOM 685 O O . GLY A 1 131 ? 23.546 -50.276 2.395 1.00 148.99 131 GLY A O 1
ATOM 686 N N . LYS A 1 132 ? 21.638 -50.984 3.444 1.00 140.91 132 LYS A N 1
ATOM 687 C CA . LYS A 1 132 ? 21.585 -49.871 4.397 1.00 140.97 132 LYS A CA 1
ATOM 688 C C . LYS A 1 132 ? 22.601 -50.144 5.545 1.00 143.29 132 LYS A C 1
ATOM 689 O O . LYS A 1 132 ? 22.780 -51.289 5.982 1.00 138.76 132 LYS A O 1
ATOM 695 N N . VAL A 1 133 ? 23.306 -49.082 5.968 1.00 142.77 133 VAL A N 1
ATOM 696 C CA . VAL A 1 133 ? 24.248 -49.048 7.088 1.00 141.02 133 VAL A CA 1
ATOM 697 C C . VAL A 1 133 ? 23.757 -47.902 7.971 1.00 147.42 133 VAL A C 1
ATOM 698 O O . VAL A 1 133 ? 23.345 -46.864 7.451 1.00 149.60 133 VAL A O 1
ATOM 702 N N . LEU A 1 134 ? 23.753 -48.096 9.290 1.00 142.91 134 LEU A N 1
ATOM 703 C CA . LEU A 1 134 ? 23.257 -47.082 10.216 1.00 143.86 134 LEU A CA 1
ATOM 704 C C . LEU A 1 134 ? 24.216 -46.869 11.385 1.00 149.58 134 LEU A C 1
ATOM 705 O O . LEU A 1 134 ? 24.719 -47.847 11.962 1.00 146.75 134 LEU A O 1
ATOM 710 N N . VAL A 1 135 ? 24.469 -45.582 11.725 1.00 149.45 135 VAL A N 1
ATOM 711 C CA . VAL A 1 135 ? 25.340 -45.213 12.835 1.00 150.09 135 VAL A CA 1
ATOM 712 C C . VAL A 1 135 ? 24.568 -44.534 13.926 1.00 154.65 135 VAL A C 1
ATOM 713 O O . VAL A 1 135 ? 23.980 -43.481 13.729 1.00 155.43 135 VAL A O 1
ATOM 717 N N . HIS A 1 136 ? 24.571 -45.173 15.078 1.00 151.63 136 HIS A N 1
ATOM 718 C CA . HIS A 1 136 ? 23.908 -44.709 16.271 1.00 153.73 136 HIS A CA 1
ATOM 719 C C . HIS A 1 136 ? 24.971 -44.269 17.266 1.00 155.98 136 HIS A C 1
ATOM 720 O O . HIS A 1 136 ? 25.970 -44.969 17.462 1.00 154.05 136 HIS A O 1
ATOM 727 N N . MET A 1 137 ? 24.800 -43.069 17.828 1.00 152.55 137 MET A N 1
ATOM 728 C CA . MET A 1 137 ? 25.763 -42.493 18.763 1.00 152.67 137 MET A CA 1
ATOM 729 C C . MET A 1 137 ? 25.297 -42.681 20.192 1.00 155.57 137 MET A C 1
ATOM 730 O O . MET A 1 137 ? 24.188 -42.284 20.540 1.00 155.91 137 MET A O 1
ATOM 735 N N . GLY A 1 138 ? 26.166 -43.252 21.008 1.00 151.70 138 GLY A N 1
ATOM 736 C CA . GLY A 1 138 ? 25.916 -43.438 22.429 1.00 152.69 138 GLY A CA 1
ATOM 737 C C . GLY A 1 138 ? 25.749 -42.103 23.127 1.00 162.95 138 GLY A C 1
ATOM 738 O O . GLY A 1 138 ? 26.695 -41.305 23.234 1.00 164.78 138 GLY A O 1
ATOM 739 N N . GLN A 1 139 ? 24.524 -41.852 23.561 1.00 160.89 139 GLN A N 1
ATOM 740 C CA . GLN A 1 139 ? 24.149 -40.632 24.249 1.00 165.06 139 GLN A CA 1
ATOM 741 C C . GLN A 1 139 ? 23.732 -40.979 25.673 1.00 169.38 139 GLN A C 1
ATOM 742 O O . GLN A 1 139 ? 23.420 -42.143 25.953 1.00 167.50 139 GLN A O 1
ATOM 748 N N . LYS A 1 140 ? 23.724 -39.961 26.567 1.00 169.33 140 LYS A N 1
ATOM 749 C CA . LYS A 1 140 ? 23.329 -40.048 27.981 1.00 170.92 140 LYS A CA 1
ATOM 750 C C . LYS A 1 140 ? 23.833 -41.332 28.660 1.00 173.70 140 LYS A C 1
ATOM 751 O O . LYS A 1 140 ? 23.046 -42.222 28.997 1.00 173.53 140 LYS A O 1
ATOM 757 N N . GLY A 1 141 ? 25.156 -41.434 28.763 1.00 171.10 141 GLY A N 1
ATOM 758 C CA . GLY A 1 141 ? 25.848 -42.552 29.395 1.00 170.65 141 GLY A CA 1
ATOM 759 C C . GLY A 1 141 ? 25.767 -43.903 28.715 1.00 171.29 141 GLY A C 1
ATOM 760 O O . GLY A 1 141 ? 26.215 -44.901 29.287 1.00 169.81 141 GLY A O 1
ATOM 761 N N . GLY A 1 142 ? 25.231 -43.934 27.501 1.00 165.46 142 GLY A N 1
ATOM 762 C CA . GLY A 1 142 ? 25.102 -45.163 26.727 1.00 160.89 142 GLY A CA 1
ATOM 763 C C . GLY A 1 142 ? 23.731 -45.791 26.844 1.00 164.19 142 GLY A C 1
ATOM 764 O O . GLY A 1 142 ? 23.527 -46.952 26.463 1.00 160.34 142 GLY A O 1
ATOM 765 N N . ALA A 1 143 ? 22.784 -45.013 27.393 1.00 163.62 143 ALA A N 1
ATOM 766 C CA . ALA A 1 143 ? 21.402 -45.413 27.550 1.00 162.20 143 ALA A CA 1
ATOM 767 C C . ALA A 1 143 ? 20.759 -45.142 26.203 1.00 165.88 143 ALA A C 1
ATOM 768 O O . ALA A 1 143 ? 20.462 -46.097 25.486 1.00 162.85 143 ALA A O 1
ATOM 770 N N . GLN A 1 144 ? 20.637 -43.854 25.813 1.00 165.72 144 GLN A N 1
ATOM 771 C CA . GLN A 1 144 ? 20.074 -43.450 24.522 1.00 165.31 144 GLN A CA 1
ATOM 772 C C . GLN A 1 144 ? 21.113 -43.695 23.411 1.00 166.61 144 GLN A C 1
ATOM 773 O O . GLN A 1 144 ? 22.316 -43.575 23.665 1.00 166.55 144 GLN A O 1
ATOM 779 N N . TRP A 1 145 ? 20.643 -44.038 22.185 1.00 160.75 145 TRP A N 1
ATOM 780 C CA . TRP A 1 145 ? 21.489 -44.284 21.007 1.00 158.48 145 TRP A CA 1
ATOM 781 C C . TRP A 1 145 ? 20.973 -43.579 19.731 1.00 162.04 145 TRP A C 1
ATOM 782 O O . TRP A 1 145 ? 20.571 -44.234 18.770 1.00 159.89 145 TRP A O 1
ATOM 793 N N . LYS A 1 146 ? 20.982 -42.224 19.748 1.00 160.56 146 LYS A N 1
ATOM 794 C CA . LYS A 1 146 ? 20.544 -41.318 18.675 1.00 161.23 146 LYS A CA 1
ATOM 795 C C . LYS A 1 146 ? 21.146 -41.718 17.311 1.00 160.49 146 LYS A C 1
ATOM 796 O O . LYS A 1 146 ? 22.326 -42.091 17.246 1.00 157.17 146 LYS A O 1
ATOM 802 N N . LEU A 1 147 ? 20.323 -41.656 16.228 1.00 156.36 147 LEU A N 1
ATOM 803 C CA . LEU A 1 147 ? 20.796 -41.969 14.878 1.00 154.16 147 LEU A CA 1
ATOM 804 C C . LEU A 1 147 ? 21.678 -40.833 14.388 1.00 162.09 147 LEU A C 1
ATOM 805 O O . LEU A 1 147 ? 21.201 -39.718 14.177 1.00 164.39 147 LEU A O 1
ATOM 810 N N . ALA A 1 148 ? 22.973 -41.116 14.248 1.00 159.64 148 ALA A N 1
ATOM 811 C CA . ALA A 1 148 ? 23.960 -40.128 13.834 1.00 163.87 148 ALA A CA 1
ATOM 812 C C . ALA A 1 148 ? 24.040 -39.921 12.324 1.00 167.83 148 ALA A C 1
ATOM 813 O O . ALA A 1 148 ? 24.018 -38.769 11.859 1.00 170.24 148 ALA A O 1
ATOM 815 N N . SER A 1 149 ? 24.180 -41.027 11.570 1.00 161.07 149 SER A N 1
ATOM 816 C CA . SER A 1 149 ? 24.286 -41.032 10.113 1.00 161.16 149 SER A CA 1
ATOM 817 C C . SER A 1 149 ? 23.863 -42.387 9.551 1.00 159.38 149 SER A C 1
ATOM 818 O O . SER A 1 149 ? 23.595 -43.326 10.314 1.00 155.91 149 SER A O 1
ATOM 821 N N . GLN A 1 150 ? 23.784 -42.472 8.209 1.00 154.55 150 GLN A N 1
ATOM 822 C CA . GLN A 1 150 ? 23.414 -43.672 7.477 1.00 150.24 150 GLN A CA 1
ATOM 823 C C . GLN A 1 150 ? 23.780 -43.552 5.996 1.00 154.98 150 GLN A C 1
ATOM 824 O O . GLN A 1 150 ? 24.031 -42.447 5.510 1.00 159.14 150 GLN A O 1
ATOM 830 N N . MET A 1 151 ? 23.822 -44.693 5.292 1.00 148.31 151 MET A N 1
ATOM 831 C CA . MET A 1 151 ? 24.146 -44.784 3.863 1.00 149.87 151 MET A CA 1
ATOM 832 C C . MET A 1 151 ? 23.466 -46.009 3.199 1.00 157.73 151 MET A C 1
ATOM 833 O O . MET A 1 151 ? 23.055 -46.931 3.913 1.00 155.77 151 MET A O 1
ATOM 838 N N . GLN A 1 152 ? 23.350 -46.021 1.844 1.00 158.18 152 GLN A N 1
ATOM 839 C CA . GLN A 1 152 ? 22.832 -47.180 1.092 1.00 157.19 152 GLN A CA 1
ATOM 840 C C . GLN A 1 152 ? 23.641 -47.390 -0.202 1.00 165.42 152 GLN A C 1
ATOM 841 O O . GLN A 1 152 ? 23.108 -47.398 -1.323 1.00 167.54 152 GLN A O 1
ATOM 847 N N . GLU A 1 153 ? 24.958 -47.592 0.005 1.00 162.57 153 GLU A N 1
ATOM 848 C CA . GLU A 1 153 ? 25.987 -47.716 -1.024 1.00 165.10 153 GLU A CA 1
ATOM 849 C C . GLU A 1 153 ? 25.959 -48.981 -1.870 1.00 168.05 153 GLU A C 1
ATOM 850 O O . GLU A 1 153 ? 26.490 -48.968 -2.985 1.00 171.40 153 GLU A O 1
ATOM 856 N N . VAL A 1 154 ? 25.356 -50.065 -1.360 1.00 159.57 154 VAL A N 1
ATOM 857 C CA . VAL A 1 154 ? 25.281 -51.317 -2.110 1.00 158.51 154 VAL A CA 1
ATOM 858 C C . VAL A 1 154 ? 23.885 -51.900 -2.142 1.00 163.13 154 VAL A C 1
ATOM 859 O O . VAL A 1 154 ? 23.004 -51.394 -1.446 1.00 162.59 154 VAL A O 1
ATOM 863 N N . GLU A 1 155 ? 23.667 -52.942 -2.970 1.00 160.76 155 GLU A N 1
ATOM 864 C CA . GLU A 1 155 ? 22.351 -53.583 -3.091 1.00 160.16 155 GLU A CA 1
ATOM 865 C C . GLU A 1 155 ? 22.089 -54.520 -1.918 1.00 157.74 155 GLU A C 1
ATOM 866 O O . GLU A 1 155 ? 20.944 -54.707 -1.532 1.00 155.56 155 GLU A O 1
ATOM 872 N N . GLU A 1 156 ? 23.151 -55.090 -1.349 1.00 152.23 156 GLU A N 1
ATOM 873 C CA . GLU A 1 156 ? 23.082 -55.991 -0.212 1.00 148.46 156 GLU A CA 1
ATOM 874 C C . GLU A 1 156 ? 24.454 -56.119 0.422 1.00 152.81 156 GLU A C 1
ATOM 875 O O . GLU A 1 156 ? 25.436 -56.400 -0.265 1.00 153.75 156 GLU A O 1
ATOM 881 N N . ILE A 1 157 ? 24.507 -55.934 1.741 1.00 147.86 157 ILE A N 1
ATOM 882 C CA . ILE A 1 157 ? 25.708 -56.132 2.537 1.00 145.86 157 ILE A CA 1
ATOM 883 C C . ILE A 1 157 ? 25.709 -57.622 2.915 1.00 148.72 157 ILE A C 1
ATOM 884 O O . ILE A 1 157 ? 24.654 -58.212 3.199 1.00 147.40 157 ILE A O 1
ATOM 889 N N . VAL A 1 158 ? 26.896 -58.230 2.846 1.00 145.19 158 VAL A N 1
ATOM 890 C CA . VAL A 1 158 ? 27.134 -59.639 3.140 1.00 142.24 158 VAL A CA 1
ATOM 891 C C . VAL A 1 158 ? 27.696 -59.771 4.574 1.00 140.88 158 VAL A C 1
ATOM 892 O O . VAL A 1 158 ? 27.462 -60.788 5.219 1.00 140.15 158 VAL A O 1
ATOM 896 N N . TRP A 1 159 ? 28.365 -58.732 5.089 1.00 134.00 159 TRP A N 1
ATOM 897 C CA . TRP A 1 159 ? 28.968 -58.732 6.413 1.00 131.26 159 TRP A CA 1
ATOM 898 C C . TRP A 1 159 ? 29.504 -57.338 6.709 1.00 135.09 159 TRP A C 1
ATOM 899 O O . TRP A 1 159 ? 29.889 -56.612 5.792 1.00 137.57 159 TRP A O 1
ATOM 910 N N . LEU A 1 160 ? 29.638 -57.007 7.985 1.00 128.92 160 LEU A N 1
ATOM 911 C CA . LEU A 1 160 ? 30.182 -55.733 8.440 1.00 129.74 160 LEU A CA 1
ATOM 912 C C . LEU A 1 160 ? 30.700 -55.965 9.834 1.00 134.24 160 LEU A C 1
ATOM 913 O O . LEU A 1 160 ? 29.931 -56.375 10.710 1.00 133.19 160 LEU A O 1
ATOM 918 N N . LYS A 1 161 ? 31.979 -55.675 10.056 1.00 131.75 161 LYS A N 1
ATOM 919 C CA . LYS A 1 161 ? 32.612 -55.784 11.361 1.00 130.67 161 LYS A CA 1
ATOM 920 C C . LYS A 1 161 ? 33.129 -54.392 11.681 1.00 140.88 161 LYS A C 1
ATOM 921 O O . LYS A 1 161 ? 33.196 -53.553 10.780 1.00 143.53 161 LYS A O 1
ATOM 927 N N . THR A 1 162 ? 33.475 -54.130 12.951 1.00 139.83 162 THR A N 1
ATOM 928 C CA . THR A 1 162 ? 34.099 -52.865 13.393 1.00 143.36 162 THR A CA 1
ATOM 929 C C . THR A 1 162 ? 35.530 -53.165 13.842 1.00 149.72 162 THR A C 1
ATOM 930 O O . THR A 1 162 ? 35.804 -54.291 14.275 1.00 147.51 162 THR A O 1
ATOM 934 N N . HIS A 1 163 ? 36.442 -52.177 13.777 1.00 151.00 163 HIS A N 1
ATOM 935 C CA . HIS A 1 163 ? 37.829 -52.442 14.190 1.00 152.72 163 HIS A CA 1
ATOM 936 C C . HIS A 1 163 ? 37.958 -52.818 15.649 1.00 155.72 163 HIS A C 1
ATOM 937 O O . HIS A 1 163 ? 37.421 -52.122 16.516 1.00 156.44 163 HIS A O 1
ATOM 944 N N . PRO A 1 164 ? 38.626 -53.961 15.908 1.00 150.22 164 PRO A N 1
ATOM 945 C CA . PRO A 1 164 ? 38.727 -54.473 17.283 1.00 149.17 164 PRO A CA 1
ATOM 946 C C . PRO A 1 164 ? 39.532 -53.626 18.241 1.00 155.46 164 PRO A C 1
ATOM 947 O O . PRO A 1 164 ? 39.377 -53.767 19.451 1.00 154.97 164 PRO A O 1
ATOM 951 N N . THR A 1 165 ? 40.418 -52.795 17.715 1.00 154.93 165 THR A N 1
ATOM 952 C CA . THR A 1 165 ? 41.256 -51.961 18.554 1.00 158.41 165 THR A CA 1
ATOM 953 C C . THR A 1 165 ? 41.123 -50.512 18.183 1.00 164.78 165 THR A C 1
ATOM 954 O O . THR A 1 165 ? 40.896 -49.693 19.070 1.00 166.96 165 THR A O 1
ATOM 958 N N . ILE A 1 166 ? 41.238 -50.194 16.876 1.00 161.46 166 ILE A N 1
ATOM 959 C CA . ILE A 1 166 ? 41.139 -48.824 16.354 1.00 164.75 166 ILE A CA 1
ATOM 960 C C . ILE A 1 166 ? 39.736 -48.238 16.553 1.00 166.40 166 ILE A C 1
ATOM 961 O O . ILE A 1 166 ? 38.752 -48.768 16.019 1.00 164.53 166 ILE A O 1
ATOM 966 N N . ALA A 1 167 ? 39.652 -47.163 17.352 1.00 162.69 167 ALA A N 1
ATOM 967 C CA . ALA A 1 167 ? 38.392 -46.506 17.689 1.00 161.08 167 ALA A CA 1
ATOM 968 C C . ALA A 1 167 ? 37.619 -46.022 16.454 1.00 162.25 167 ALA A C 1
ATOM 969 O O . ALA A 1 167 ? 38.236 -45.797 15.410 1.00 163.59 167 ALA A O 1
ATOM 971 N N . ARG A 1 168 ? 36.268 -45.928 16.564 1.00 153.42 168 ARG A N 1
ATOM 972 C CA . ARG A 1 168 ? 35.339 -45.405 15.559 1.00 151.44 168 ARG A CA 1
ATOM 973 C C . ARG A 1 168 ? 35.598 -45.840 14.093 1.00 154.18 168 ARG A C 1
ATOM 974 O O . ARG A 1 168 ? 35.397 -45.054 13.172 1.00 154.01 168 ARG A O 1
ATOM 982 N N . THR A 1 169 ? 36.010 -47.097 13.877 1.00 151.43 169 THR A N 1
ATOM 983 C CA . THR A 1 169 ? 36.297 -47.628 12.536 1.00 152.25 169 THR A CA 1
ATOM 984 C C . THR A 1 169 ? 35.496 -48.891 12.237 1.00 156.79 169 THR A C 1
ATOM 985 O O . THR A 1 169 ? 35.383 -49.753 13.121 1.00 155.41 169 THR A O 1
ATOM 989 N N . PHE A 1 170 ? 35.000 -49.038 10.976 1.00 154.25 170 PHE A N 1
ATOM 990 C CA . PHE A 1 170 ? 34.287 -50.246 10.503 1.00 150.96 170 PHE A CA 1
ATOM 991 C C . PHE A 1 170 ? 34.509 -50.526 9.004 1.00 155.98 170 PHE A C 1
ATOM 992 O O . PHE A 1 170 ? 34.994 -49.654 8.273 1.00 158.57 170 PHE A O 1
ATOM 1000 N N . ALA A 1 171 ? 34.154 -51.740 8.556 1.00 150.46 171 ALA A N 1
ATOM 1001 C CA . ALA A 1 171 ? 34.288 -52.146 7.162 1.00 151.84 171 ALA A CA 1
ATOM 1002 C C . ALA A 1 171 ? 33.233 -53.149 6.811 1.00 154.70 171 ALA A C 1
ATOM 1003 O O . ALA A 1 171 ? 32.876 -53.967 7.658 1.00 153.06 171 ALA A O 1
ATOM 1005 N N . PHE A 1 172 ? 32.757 -53.126 5.556 1.00 151.90 172 PHE A N 1
ATOM 1006 C CA . PHE A 1 172 ? 31.731 -54.064 5.085 1.00 149.26 172 PHE A CA 1
ATOM 1007 C C . PHE A 1 172 ? 31.922 -54.539 3.639 1.00 154.88 172 PHE A C 1
ATOM 1008 O O . PHE A 1 172 ? 32.498 -53.816 2.815 1.00 159.19 172 PHE A O 1
ATOM 1016 N N . GLY A 1 173 ? 31.407 -55.729 3.342 1.00 147.29 173 GLY A N 1
ATOM 1017 C CA . GLY A 1 173 ? 31.487 -56.319 2.011 1.00 147.99 173 GLY A CA 1
ATOM 1018 C C . GLY A 1 173 ? 30.121 -56.603 1.435 1.00 148.95 173 GLY A C 1
ATOM 1019 O O . GLY A 1 173 ? 29.238 -57.056 2.163 1.00 145.43 173 GLY A O 1
ATOM 1020 N N . ALA A 1 174 ? 29.951 -56.358 0.115 1.00 146.87 174 ALA A N 1
ATOM 1021 C CA . ALA A 1 174 ? 28.695 -56.533 -0.619 1.00 146.12 174 ALA A CA 1
ATOM 1022 C C . ALA A 1 174 ? 28.631 -57.680 -1.632 1.00 150.93 174 ALA A C 1
ATOM 1023 O O . ALA A 1 174 ? 29.634 -58.309 -1.953 1.00 151.43 174 ALA A O 1
ATOM 1025 N N . THR A 1 175 ? 27.423 -57.922 -2.146 1.00 148.51 175 THR A N 1
ATOM 1026 C CA . THR A 1 175 ? 27.068 -58.946 -3.135 1.00 150.19 175 THR A CA 1
ATOM 1027 C C . THR A 1 175 ? 27.705 -58.727 -4.529 1.00 157.63 175 THR A C 1
ATOM 1028 O O . THR A 1 175 ? 27.761 -59.669 -5.329 1.00 157.94 175 THR A O 1
ATOM 1032 N N . ASP A 1 176 ? 28.168 -57.481 -4.811 1.00 156.84 176 ASP A N 1
ATOM 1033 C CA . ASP A 1 176 ? 28.877 -57.087 -6.042 1.00 161.23 176 ASP A CA 1
ATOM 1034 C C . ASP A 1 176 ? 30.416 -57.273 -5.900 1.00 166.05 176 ASP A C 1
ATOM 1035 O O . ASP A 1 176 ? 31.159 -57.016 -6.852 1.00 170.09 176 ASP A O 1
ATOM 1040 N N . GLY A 1 177 ? 30.859 -57.709 -4.714 1.00 158.52 177 GLY A N 1
ATOM 1041 C CA . GLY A 1 177 ? 32.264 -57.937 -4.381 1.00 158.30 177 GLY A CA 1
ATOM 1042 C C . GLY A 1 177 ? 33.027 -56.698 -3.955 1.00 164.25 177 GLY A C 1
ATOM 1043 O O . GLY A 1 177 ? 34.267 -56.704 -3.885 1.00 165.57 177 GLY A O 1
ATOM 1044 N N . SER A 1 178 ? 32.291 -55.611 -3.688 1.00 160.18 178 SER A N 1
ATOM 1045 C CA . SER A 1 178 ? 32.920 -54.375 -3.262 1.00 160.36 178 SER A CA 1
ATOM 1046 C C . SER A 1 178 ? 33.252 -54.409 -1.778 1.00 160.02 178 SER A C 1
ATOM 1047 O O . SER A 1 178 ? 32.528 -54.998 -0.962 1.00 154.78 178 SER A O 1
ATOM 1050 N N . VAL A 1 179 ? 34.397 -53.820 -1.454 1.00 157.84 179 VAL A N 1
ATOM 1051 C CA . VAL A 1 179 ? 34.885 -53.723 -0.093 1.00 154.48 179 VAL A CA 1
ATOM 1052 C C . VAL A 1 179 ? 34.904 -52.238 0.255 1.00 159.92 179 VAL A C 1
ATOM 1053 O O . VAL A 1 179 ? 35.403 -51.416 -0.530 1.00 162.71 179 VAL A O 1
ATOM 1057 N N . TRP A 1 180 ? 34.294 -51.893 1.403 1.00 154.37 180 TRP A N 1
ATOM 1058 C CA . TRP A 1 180 ? 34.189 -50.508 1.876 1.00 155.94 180 TRP A CA 1
ATOM 1059 C C . TRP A 1 180 ? 34.747 -50.386 3.265 1.00 159.98 180 TRP A C 1
ATOM 1060 O O . TRP A 1 180 ? 34.577 -51.298 4.084 1.00 155.82 180 TRP A O 1
ATOM 1071 N N . CYS A 1 181 ? 35.397 -49.252 3.538 1.00 160.74 181 CYS A N 1
ATOM 1072 C CA . CYS A 1 181 ? 35.943 -48.976 4.851 1.00 160.92 181 CYS A CA 1
ATOM 1073 C C . CYS A 1 181 ? 35.631 -47.559 5.228 1.00 166.22 181 CYS A C 1
ATOM 1074 O O . CYS A 1 181 ? 35.913 -46.623 4.475 1.00 169.58 181 CYS A O 1
ATOM 1077 N N . TYR A 1 182 ? 35.002 -47.411 6.389 1.00 160.04 182 TYR A N 1
ATOM 1078 C CA . TYR A 1 182 ? 34.578 -46.120 6.892 1.00 161.46 182 TYR A CA 1
ATOM 1079 C C . TYR A 1 182 ? 35.055 -45.832 8.298 1.00 163.58 182 TYR A C 1
ATOM 1080 O O . TYR A 1 182 ? 35.394 -46.730 9.082 1.00 159.59 182 TYR A O 1
ATOM 1089 N N . GLN A 1 183 ? 35.043 -44.554 8.610 1.00 162.87 183 GLN A N 1
ATOM 1090 C CA . GLN A 1 183 ? 35.372 -44.046 9.914 1.00 162.95 183 GLN A CA 1
ATOM 1091 C C . GLN A 1 183 ? 34.256 -43.127 10.374 1.00 165.45 183 GLN A C 1
ATOM 1092 O O . GLN A 1 183 ? 33.595 -42.467 9.563 1.00 166.44 183 GLN A O 1
ATOM 1098 N N . ILE A 1 184 ? 34.017 -43.126 11.679 1.00 161.52 184 ILE A N 1
ATOM 1099 C CA . ILE A 1 184 ? 32.961 -42.337 12.291 1.00 161.07 184 ILE A CA 1
ATOM 1100 C C . ILE A 1 184 ? 33.569 -41.137 13.002 1.00 165.68 184 ILE A C 1
ATOM 1101 O O . ILE A 1 184 ? 34.470 -41.308 13.829 1.00 166.40 184 ILE A O 1
ATOM 1106 N N . ASN A 1 185 ? 33.098 -39.923 12.672 1.00 164.11 185 ASN A N 1
ATOM 1107 C CA . ASN A 1 185 ? 33.596 -38.698 13.306 1.00 164.89 185 ASN A CA 1
ATOM 1108 C C . ASN A 1 185 ? 33.138 -38.652 14.772 1.00 167.96 185 ASN A C 1
ATOM 1109 O O . ASN A 1 185 ? 31.941 -38.768 15.057 1.00 167.82 185 ASN A O 1
ATOM 1114 N N . GLU A 1 186 ? 34.107 -38.529 15.693 1.00 165.30 186 GLU A N 1
ATOM 1115 C CA . GLU A 1 186 ? 33.906 -38.534 17.144 1.00 164.66 186 GLU A CA 1
ATOM 1116 C C . GLU A 1 186 ? 32.890 -37.502 17.685 1.00 166.70 186 GLU A C 1
ATOM 1117 O O . GLU A 1 186 ? 32.208 -37.779 18.679 1.00 165.32 186 GLU A O 1
ATOM 1123 N N . GLN A 1 187 ? 32.801 -36.328 17.020 1.00 165.36 187 GLN A N 1
ATOM 1124 C CA . GLN A 1 187 ? 31.950 -35.189 17.391 1.00 166.37 187 GLN A CA 1
ATOM 1125 C C . GLN A 1 187 ? 30.470 -35.438 17.255 1.00 167.27 187 GLN A C 1
ATOM 1126 O O . GLN A 1 187 ? 29.751 -35.297 18.241 1.00 165.94 187 GLN A O 1
ATOM 1132 N N . ASP A 1 188 ? 30.018 -35.746 16.015 1.00 165.61 188 ASP A N 1
ATOM 1133 C CA . ASP A 1 188 ? 28.613 -35.935 15.597 1.00 165.86 188 ASP A CA 1
ATOM 1134 C C . ASP A 1 188 ? 28.209 -37.363 15.150 1.00 166.96 188 ASP A C 1
ATOM 1135 O O . ASP A 1 188 ? 27.043 -37.769 15.296 1.00 165.61 188 ASP A O 1
ATOM 1140 N N . GLY A 1 189 ? 29.168 -38.058 14.551 1.00 163.68 189 GLY A N 1
ATOM 1141 C CA . GLY A 1 189 ? 28.962 -39.369 13.970 1.00 162.24 189 GLY A CA 1
ATOM 1142 C C . GLY A 1 189 ? 28.746 -39.292 12.471 1.00 164.79 189 GLY A C 1
ATOM 1143 O O . GLY A 1 189 ? 28.022 -40.120 11.917 1.00 164.68 189 GLY A O 1
ATOM 1144 N N . SER A 1 190 ? 29.356 -38.295 11.795 1.00 161.97 190 SER A N 1
ATOM 1145 C CA . SER A 1 190 ? 29.255 -38.188 10.342 1.00 161.82 190 SER A CA 1
ATOM 1146 C C . SER A 1 190 ? 30.147 -39.270 9.715 1.00 164.45 190 SER A C 1
ATOM 1147 O O . SER A 1 190 ? 31.196 -39.628 10.273 1.00 163.72 190 SER A O 1
ATOM 1150 N N . LEU A 1 191 ? 29.717 -39.818 8.579 1.00 161.90 191 LEU A N 1
ATOM 1151 C CA . LEU A 1 191 ? 30.502 -40.868 7.940 1.00 160.94 191 LEU A CA 1
ATOM 1152 C C . LEU A 1 191 ? 31.741 -40.312 7.215 1.00 163.45 191 LEU A C 1
ATOM 1153 O O . LEU A 1 191 ? 31.747 -39.166 6.756 1.00 163.46 191 LEU A O 1
ATOM 1158 N N . GLU A 1 192 ? 32.791 -41.126 7.151 1.00 161.09 192 GLU A N 1
ATOM 1159 C CA . GLU A 1 192 ? 34.030 -40.791 6.483 1.00 162.91 192 GLU A CA 1
ATOM 1160 C C . GLU A 1 192 ? 34.511 -42.013 5.712 1.00 168.58 192 GLU A C 1
ATOM 1161 O O . GLU A 1 192 ? 34.968 -42.972 6.340 1.00 168.47 192 GLU A O 1
ATOM 1167 N N . GLN A 1 193 ? 34.388 -42.009 4.358 1.00 168.56 193 GLN A N 1
ATOM 1168 C CA . GLN A 1 193 ? 34.831 -43.145 3.511 1.00 169.20 193 GLN A CA 1
ATOM 1169 C C . GLN A 1 193 ? 36.360 -43.159 3.362 1.00 172.89 193 GLN A C 1
ATOM 1170 O O . GLN A 1 193 ? 36.960 -42.110 3.073 1.00 173.80 193 GLN A O 1
ATOM 1176 N N . LEU A 1 194 ? 36.980 -44.353 3.540 1.00 169.36 194 LEU A N 1
ATOM 1177 C CA . LEU A 1 194 ? 38.433 -44.544 3.407 1.00 169.38 194 LEU A CA 1
ATOM 1178 C C . LEU A 1 194 ? 38.794 -45.192 2.074 1.00 169.54 194 LEU A C 1
ATOM 1179 O O . LEU A 1 194 ? 39.745 -44.763 1.413 1.00 171.00 194 LEU A O 1
ATOM 1184 N N . MET A 1 195 ? 38.032 -46.218 1.690 1.00 163.44 195 MET A N 1
ATOM 1185 C CA . MET A 1 195 ? 38.193 -46.937 0.440 1.00 163.55 195 MET A CA 1
ATOM 1186 C C . MET A 1 195 ? 36.850 -47.457 -0.010 1.00 169.49 195 MET A C 1
ATOM 1187 O O . MET A 1 195 ? 35.897 -47.512 0.776 1.00 166.86 195 MET A O 1
ATOM 1192 N N . SER A 1 196 ? 36.764 -47.804 -1.290 1.00 170.50 196 SER A N 1
ATOM 1193 C CA . SER A 1 196 ? 35.544 -48.300 -1.918 1.00 169.83 196 SER A CA 1
ATOM 1194 C C . SER A 1 196 ? 35.978 -49.220 -3.087 1.00 178.18 196 SER A C 1
ATOM 1195 O O . SER A 1 196 ? 35.711 -48.924 -4.252 1.00 180.41 196 SER A O 1
ATOM 1198 N N . GLY A 1 197 ? 36.681 -50.306 -2.745 1.00 173.25 197 GLY A N 1
ATOM 1199 C CA . GLY A 1 197 ? 37.273 -51.244 -3.698 1.00 174.85 197 GLY A CA 1
ATOM 1200 C C . GLY A 1 197 ? 36.393 -52.300 -4.341 1.00 177.69 197 GLY A C 1
ATOM 1201 O O . GLY A 1 197 ? 35.920 -53.224 -3.664 1.00 173.17 197 GLY A O 1
ATOM 1202 N N . PHE A 1 198 ? 36.265 -52.220 -5.682 1.00 178.09 198 PHE A N 1
ATOM 1203 C CA . PHE A 1 198 ? 35.480 -53.154 -6.492 1.00 178.02 198 PHE A CA 1
ATOM 1204 C C . PHE A 1 198 ? 36.380 -54.197 -7.169 1.00 183.15 198 PHE A C 1
ATOM 1205 O O . PHE A 1 198 ? 36.287 -54.426 -8.378 1.00 186.65 198 PHE A O 1
ATOM 1213 N N . VAL A 1 199 ? 37.240 -54.842 -6.369 1.00 176.51 199 VAL A N 1
ATOM 1214 C CA . VAL A 1 199 ? 38.179 -55.841 -6.868 1.00 177.75 199 VAL A CA 1
ATOM 1215 C C . VAL A 1 199 ? 37.508 -57.198 -7.092 1.00 178.73 199 VAL A C 1
ATOM 1216 O O . VAL A 1 199 ? 37.608 -57.727 -8.201 1.00 182.42 199 VAL A O 1
ATOM 1220 N N . HIS A 1 200 ? 36.816 -57.751 -6.070 1.00 168.40 200 HIS A N 1
ATOM 1221 C CA . HIS A 1 200 ? 36.185 -59.075 -6.177 1.00 165.36 200 HIS A CA 1
ATOM 1222 C C . HIS A 1 200 ? 35.162 -59.172 -7.310 1.00 170.80 200 HIS A C 1
ATOM 1223 O O . HIS A 1 200 ? 34.509 -58.174 -7.638 1.00 171.99 200 HIS A O 1
ATOM 1230 N N . GLN A 1 201 ? 35.056 -60.364 -7.929 1.00 167.66 201 GLN A N 1
ATOM 1231 C CA . GLN A 1 201 ? 34.126 -60.601 -9.037 1.00 170.29 201 GLN A CA 1
ATOM 1232 C C . GLN A 1 201 ? 32.759 -61.089 -8.565 1.00 170.63 201 GLN A C 1
ATOM 1233 O O . GLN A 1 201 ? 31.734 -60.540 -8.989 1.00 171.02 201 GLN A O 1
ATOM 1239 N N . GLN A 1 202 ? 32.751 -62.090 -7.654 1.00 163.03 202 GLN A N 1
ATOM 1240 C CA . GLN A 1 202 ? 31.537 -62.626 -7.035 1.00 158.92 202 GLN A CA 1
ATOM 1241 C C . GLN A 1 202 ? 31.212 -61.797 -5.794 1.00 158.34 202 GLN A C 1
ATOM 1242 O O . GLN A 1 202 ? 31.731 -60.699 -5.651 1.00 159.12 202 GLN A O 1
ATOM 1248 N N . ASP A 1 203 ? 30.365 -62.296 -4.910 1.00 150.69 203 ASP A N 1
ATOM 1249 C CA . ASP A 1 203 ? 30.006 -61.588 -3.688 1.00 146.93 203 ASP A CA 1
ATOM 1250 C C . ASP A 1 203 ? 31.193 -61.594 -2.736 1.00 146.67 203 ASP A C 1
ATOM 1251 O O . ASP A 1 203 ? 31.877 -62.601 -2.640 1.00 144.63 203 ASP A O 1
ATOM 1256 N N . CYS A 1 204 ? 31.440 -60.497 -2.031 1.00 143.65 204 CYS A N 1
ATOM 1257 C CA . CYS A 1 204 ? 32.510 -60.478 -1.047 1.00 143.36 204 CYS A CA 1
ATOM 1258 C C . CYS A 1 204 ? 31.934 -61.119 0.194 1.00 143.49 204 CYS A C 1
ATOM 1259 O O . CYS A 1 204 ? 31.154 -60.490 0.903 1.00 142.09 204 CYS A O 1
ATOM 1262 N N . SER A 1 205 ? 32.300 -62.375 0.435 1.00 138.80 205 SER A N 1
ATOM 1263 C CA . SER A 1 205 ? 31.793 -63.250 1.498 1.00 135.09 205 SER A CA 1
ATOM 1264 C C . SER A 1 205 ? 32.035 -62.884 2.961 1.00 134.70 205 SER A C 1
ATOM 1265 O O . SER A 1 205 ? 31.142 -63.087 3.783 1.00 131.88 205 SER A O 1
ATOM 1268 N N . MET A 1 206 ? 33.260 -62.461 3.304 1.00 130.82 206 MET A N 1
ATOM 1269 C CA . MET A 1 206 ? 33.707 -62.187 4.672 1.00 128.08 206 MET A CA 1
ATOM 1270 C C . MET A 1 206 ? 34.986 -61.321 4.600 1.00 137.50 206 MET A C 1
ATOM 1271 O O . MET A 1 206 ? 35.567 -61.127 3.521 1.00 139.63 206 MET A O 1
ATOM 1276 N N . GLY A 1 207 ? 35.377 -60.786 5.749 1.00 135.66 207 GLY A N 1
ATOM 1277 C CA . GLY A 1 207 ? 36.551 -59.938 5.926 1.00 138.08 207 GLY A CA 1
ATOM 1278 C C . GLY A 1 207 ? 36.951 -59.880 7.384 1.00 141.21 207 GLY A C 1
ATOM 1279 O O . GLY A 1 207 ? 36.134 -60.200 8.253 1.00 140.40 207 GLY A O 1
ATOM 1280 N N . GLU A 1 208 ? 38.199 -59.510 7.671 1.00 137.52 208 GLU A N 1
ATOM 1281 C CA . GLU A 1 208 ? 38.685 -59.440 9.045 1.00 136.31 208 GLU A CA 1
ATOM 1282 C C . GLU A 1 208 ? 39.789 -58.426 9.100 1.00 145.95 208 GLU A C 1
ATOM 1283 O O . GLU A 1 208 ? 40.617 -58.362 8.178 1.00 147.91 208 GLU A O 1
ATOM 1289 N N . PHE A 1 209 ? 39.827 -57.623 10.160 1.00 145.32 209 PHE A N 1
ATOM 1290 C CA . PHE A 1 209 ? 40.935 -56.668 10.245 1.00 150.30 209 PHE A CA 1
ATOM 1291 C C . PHE A 1 209 ? 42.164 -57.413 10.755 1.00 156.46 209 PHE A C 1
ATOM 1292 O O . PHE A 1 209 ? 41.984 -58.379 11.502 1.00 155.45 209 PHE A O 1
ATOM 1300 N N . ILE A 1 210 ? 43.390 -57.002 10.326 1.00 155.59 210 ILE A N 1
ATOM 1301 C CA . ILE A 1 210 ? 44.699 -57.586 10.706 1.00 156.67 210 ILE A CA 1
ATOM 1302 C C . ILE A 1 210 ? 45.645 -56.517 11.209 1.00 164.83 210 ILE A C 1
ATOM 1303 O O . ILE A 1 210 ? 45.383 -55.327 10.996 1.00 167.38 210 ILE A O 1
ATOM 1308 N N . ASN A 1 211 ? 46.772 -56.935 11.835 1.00 162.89 211 ASN A N 1
ATOM 1309 C CA . ASN A 1 211 ? 47.806 -56.026 12.355 1.00 167.09 211 ASN A CA 1
ATOM 1310 C C . ASN A 1 211 ? 47.146 -54.949 13.230 1.00 171.59 211 ASN A C 1
ATOM 1311 O O . ASN A 1 211 ? 47.380 -53.744 13.096 1.00 173.56 211 ASN A O 1
ATOM 1316 N N . THR A 1 212 ? 46.251 -55.439 14.085 1.00 165.73 212 THR A N 1
ATOM 1317 C CA . THR A 1 212 ? 45.379 -54.707 14.992 1.00 165.13 212 THR A CA 1
ATOM 1318 C C . THR A 1 212 ? 46.187 -54.085 16.112 1.00 176.17 212 THR A C 1
ATOM 1319 O O . THR A 1 212 ? 46.079 -52.888 16.401 1.00 176.02 212 THR A O 1
ATOM 1323 N N . ASP A 1 213 ? 47.043 -54.912 16.690 1.00 176.87 213 ASP A N 1
ATOM 1324 C CA . ASP A 1 213 ? 47.975 -54.601 17.759 1.00 179.44 213 ASP A CA 1
ATOM 1325 C C . ASP A 1 213 ? 49.135 -53.731 17.285 1.00 184.35 213 ASP A C 1
ATOM 1326 O O . ASP A 1 213 ? 49.844 -53.165 18.117 1.00 184.30 213 ASP A O 1
ATOM 1331 N N . LYS A 1 214 ? 49.349 -53.648 15.960 1.00 184.00 214 LYS A N 1
ATOM 1332 C CA . LYS A 1 214 ? 50.446 -52.879 15.371 1.00 185.77 214 LYS A CA 1
ATOM 1333 C C . LYS A 1 214 ? 50.130 -51.385 15.088 1.00 190.29 214 LYS A C 1
ATOM 1334 O O . LYS A 1 214 ? 50.669 -50.819 14.133 1.00 192.10 214 LYS A O 1
ATOM 1340 N N . GLY A 1 215 ? 49.314 -50.755 15.944 1.00 187.02 215 GLY A N 1
ATOM 1341 C CA . GLY A 1 215 ? 49.019 -49.323 15.860 1.00 187.05 215 GLY A CA 1
ATOM 1342 C C . GLY A 1 215 ? 47.646 -48.908 15.375 1.00 187.81 215 GLY A C 1
ATOM 1343 O O . GLY A 1 215 ? 46.855 -49.756 14.936 1.00 186.17 215 GLY A O 1
ATOM 1344 N N . GLU A 1 216 ? 47.375 -47.568 15.469 1.00 184.77 216 GLU A N 1
ATOM 1345 C CA . GLU A 1 216 ? 46.129 -46.892 15.057 1.00 183.39 216 GLU A CA 1
ATOM 1346 C C . GLU A 1 216 ? 46.251 -46.193 13.696 1.00 186.40 216 GLU A C 1
ATOM 1347 O O . GLU A 1 216 ? 45.268 -45.648 13.200 1.00 185.27 216 GLU A O 1
ATOM 1353 N N . ASN A 1 217 ? 47.464 -46.189 13.114 1.00 185.74 217 ASN A N 1
ATOM 1354 C CA . ASN A 1 217 ? 47.764 -45.621 11.797 1.00 186.72 217 ASN A CA 1
ATOM 1355 C C . ASN A 1 217 ? 48.054 -46.756 10.804 1.00 188.77 217 ASN A C 1
ATOM 1356 O O . ASN A 1 217 ? 48.495 -46.522 9.675 1.00 189.56 217 ASN A O 1
ATOM 1361 N N . THR A 1 218 ? 47.775 -47.987 11.242 1.00 184.56 218 THR A N 1
ATOM 1362 C CA . THR A 1 218 ? 48.007 -49.230 10.525 1.00 183.79 218 THR A CA 1
ATOM 1363 C C . THR A 1 218 ? 46.674 -49.945 10.445 1.00 184.92 218 THR A C 1
ATOM 1364 O O . THR A 1 218 ? 46.334 -50.764 11.313 1.00 184.87 218 THR A O 1
ATOM 1368 N N . LEU A 1 219 ? 45.884 -49.583 9.424 1.00 181.01 219 LEU A N 1
ATOM 1369 C CA . LEU A 1 219 ? 44.548 -50.151 9.201 1.00 178.70 219 LEU A CA 1
ATOM 1370 C C . LEU A 1 219 ? 44.628 -51.172 8.100 1.00 179.61 219 LEU A C 1
ATOM 1371 O O . LEU A 1 219 ? 44.648 -50.823 6.912 1.00 180.05 219 LEU A O 1
ATOM 1376 N N . GLU A 1 220 ? 44.713 -52.433 8.483 1.00 174.48 220 GLU A N 1
ATOM 1377 C CA . GLU A 1 220 ? 44.785 -53.445 7.457 1.00 173.35 220 GLU A CA 1
ATOM 1378 C C . GLU A 1 220 ? 43.563 -54.324 7.469 1.00 170.14 220 GLU A C 1
ATOM 1379 O O . GLU A 1 220 ? 43.022 -54.594 8.537 1.00 166.83 220 GLU A O 1
ATOM 1385 N N . LEU A 1 221 ? 43.073 -54.699 6.282 1.00 164.78 221 LEU A N 1
ATOM 1386 C CA . LEU A 1 221 ? 41.889 -55.546 6.162 1.00 160.17 221 LEU A CA 1
ATOM 1387 C C . LEU A 1 221 ? 42.059 -56.610 5.093 1.00 163.06 221 LEU A C 1
ATOM 1388 O O . LEU A 1 221 ? 42.526 -56.308 3.990 1.00 166.40 221 LEU A O 1
ATOM 1393 N N . VAL A 1 222 ? 41.654 -57.850 5.420 1.00 154.47 222 VAL A N 1
ATOM 1394 C CA . VAL A 1 222 ? 41.684 -58.973 4.486 1.00 153.86 222 VAL A CA 1
ATOM 1395 C C . VAL A 1 222 ? 40.233 -59.359 4.180 1.00 154.27 222 VAL A C 1
ATOM 1396 O O . VAL A 1 222 ? 39.444 -59.560 5.107 1.00 150.63 222 VAL A O 1
ATOM 1400 N N . THR A 1 223 ? 39.879 -59.416 2.878 1.00 151.74 223 THR A N 1
ATOM 1401 C CA . THR A 1 223 ? 38.533 -59.783 2.402 1.00 149.16 223 THR A CA 1
ATOM 1402 C C . THR A 1 223 ? 38.575 -60.990 1.438 1.00 151.24 223 THR A C 1
ATOM 1403 O O . THR A 1 223 ? 39.581 -61.185 0.735 1.00 153.94 223 THR A O 1
ATOM 1407 N N . CYS A 1 224 ? 37.498 -61.805 1.425 1.00 142.20 224 CYS A N 1
ATOM 1408 C CA . CYS A 1 224 ? 37.422 -62.969 0.544 1.00 141.44 224 CYS A CA 1
ATOM 1409 C C . CYS A 1 224 ? 36.130 -63.011 -0.287 1.00 143.93 224 CYS A C 1
ATOM 1410 O O . CYS A 1 224 ? 35.148 -62.350 0.068 1.00 141.48 224 CYS A O 1
ATOM 1413 N N . SER A 1 225 ? 36.146 -63.753 -1.415 1.00 142.37 225 SER A N 1
ATOM 1414 C CA . SER A 1 225 ? 34.991 -63.861 -2.312 1.00 142.97 225 SER A CA 1
ATOM 1415 C C . SER A 1 225 ? 34.819 -65.227 -2.949 1.00 146.99 225 SER A C 1
ATOM 1416 O O . SER A 1 225 ? 35.716 -66.070 -2.892 1.00 146.86 225 SER A O 1
ATOM 1419 N N . LEU A 1 226 ? 33.656 -65.422 -3.587 1.00 144.31 226 LEU A N 1
ATOM 1420 C CA . LEU A 1 226 ? 33.246 -66.672 -4.234 1.00 145.63 226 LEU A CA 1
ATOM 1421 C C . LEU A 1 226 ? 33.890 -66.953 -5.597 1.00 156.66 226 LEU A C 1
ATOM 1422 O O . LEU A 1 226 ? 33.724 -68.045 -6.153 1.00 157.92 226 LEU A O 1
ATOM 1427 N N . ASP A 1 227 ? 34.680 -65.982 -6.095 1.00 157.19 227 ASP A N 1
ATOM 1428 C CA . ASP A 1 227 ? 35.456 -66.099 -7.326 1.00 162.44 227 ASP A CA 1
ATOM 1429 C C . ASP A 1 227 ? 36.859 -66.568 -6.916 1.00 167.07 227 ASP A C 1
ATOM 1430 O O . ASP A 1 227 ? 37.845 -66.313 -7.614 1.00 171.73 227 ASP A O 1
ATOM 1435 N N . SER A 1 228 ? 36.928 -67.259 -5.757 1.00 158.72 228 SER A N 1
ATOM 1436 C CA . SER A 1 228 ? 38.122 -67.828 -5.134 1.00 157.63 228 SER A CA 1
ATOM 1437 C C . SER A 1 228 ? 39.227 -66.796 -4.863 1.00 163.16 228 SER A C 1
ATOM 1438 O O . SER A 1 228 ? 40.397 -67.161 -4.774 1.00 163.90 228 SER A O 1
ATOM 1441 N N . THR A 1 229 ? 38.857 -65.517 -4.692 1.00 159.97 229 THR A N 1
ATOM 1442 C CA . THR A 1 229 ? 39.845 -64.458 -4.474 1.00 161.12 229 THR A CA 1
ATOM 1443 C C . THR A 1 229 ? 39.925 -63.947 -3.039 1.00 162.08 229 THR A C 1
ATOM 1444 O O . THR A 1 229 ? 38.904 -63.869 -2.348 1.00 158.64 229 THR A O 1
ATOM 1448 N N . ILE A 1 230 ? 41.160 -63.610 -2.597 1.00 159.04 230 ILE A N 1
ATOM 1449 C CA . ILE A 1 230 ? 41.490 -63.082 -1.265 1.00 155.63 230 ILE A CA 1
ATOM 1450 C C . ILE A 1 230 ? 42.416 -61.871 -1.448 1.00 162.77 230 ILE A C 1
ATOM 1451 O O . ILE A 1 230 ? 43.492 -62.000 -2.032 1.00 165.82 230 ILE A O 1
ATOM 1456 N N . VAL A 1 231 ? 41.992 -60.698 -0.965 1.00 158.41 231 VAL A N 1
ATOM 1457 C CA . VAL A 1 231 ? 42.773 -59.464 -1.106 1.00 161.66 231 VAL A CA 1
ATOM 1458 C C . VAL A 1 231 ? 43.023 -58.793 0.256 1.00 164.79 231 VAL A C 1
ATOM 1459 O O . VAL A 1 231 ? 42.108 -58.695 1.070 1.00 160.96 231 VAL A O 1
ATOM 1463 N N . ALA A 1 232 ? 44.253 -58.317 0.488 1.00 165.33 232 ALA A N 1
ATOM 1464 C CA . ALA A 1 232 ? 44.597 -57.537 1.673 1.00 165.17 232 ALA A CA 1
ATOM 1465 C C . ALA A 1 232 ? 44.727 -56.097 1.219 1.00 172.09 232 ALA A C 1
ATOM 1466 O O . ALA A 1 232 ? 45.237 -55.838 0.126 1.00 174.53 232 ALA A O 1
ATOM 1468 N N . TRP A 1 233 ? 44.240 -55.168 2.038 1.00 168.76 233 TRP A N 1
ATOM 1469 C CA . TRP A 1 233 ? 44.188 -53.758 1.682 1.00 172.78 233 TRP A CA 1
ATOM 1470 C C . TRP A 1 233 ? 44.748 -52.843 2.757 1.00 176.19 233 TRP A C 1
ATOM 1471 O O . TRP A 1 233 ? 44.681 -53.170 3.946 1.00 171.78 233 TRP A O 1
ATOM 1482 N N . ASN A 1 234 ? 45.225 -51.652 2.338 1.00 175.61 234 ASN A N 1
ATOM 1483 C CA . ASN A 1 234 ? 45.657 -50.612 3.261 1.00 174.76 234 ASN A CA 1
ATOM 1484 C C . ASN A 1 234 ? 44.498 -49.681 3.213 1.00 176.91 234 ASN A C 1
ATOM 1485 O O . ASN A 1 234 ? 44.431 -48.826 2.338 1.00 176.92 234 ASN A O 1
ATOM 1490 N N . CYS A 1 235 ? 43.540 -49.916 4.111 1.00 174.39 235 CYS A N 1
ATOM 1491 C CA . CYS A 1 235 ? 42.276 -49.202 4.233 1.00 174.46 235 CYS A CA 1
ATOM 1492 C C . CYS A 1 235 ? 42.366 -47.742 3.924 1.00 178.62 235 CYS A C 1
ATOM 1493 O O . CYS A 1 235 ? 41.443 -47.208 3.306 1.00 179.98 235 CYS A O 1
ATOM 1496 N N . PHE A 1 236 ? 43.463 -47.090 4.361 1.00 175.08 236 PHE A N 1
ATOM 1497 C CA . PHE A 1 236 ? 43.668 -45.665 4.157 1.00 175.01 236 PHE A CA 1
ATOM 1498 C C . PHE A 1 236 ? 43.945 -45.334 2.691 1.00 177.95 236 PHE A C 1
ATOM 1499 O O . PHE A 1 236 ? 43.106 -44.687 2.058 1.00 177.48 236 PHE A O 1
ATOM 1507 N N . THR A 1 237 ? 45.059 -45.854 2.129 1.00 176.81 237 THR A N 1
ATOM 1508 C CA . THR A 1 237 ? 45.453 -45.654 0.718 1.00 178.83 237 THR A CA 1
ATOM 1509 C C . THR A 1 237 ? 44.445 -46.316 -0.236 1.00 181.81 237 THR A C 1
ATOM 1510 O O . THR A 1 237 ? 44.265 -45.850 -1.369 1.00 183.55 237 THR A O 1
ATOM 1514 N N . GLY A 1 238 ? 43.837 -47.408 0.239 1.00 177.07 238 GLY A N 1
ATOM 1515 C CA . GLY A 1 238 ? 42.840 -48.197 -0.470 1.00 176.36 238 GLY A CA 1
ATOM 1516 C C . GLY A 1 238 ? 43.388 -49.227 -1.436 1.00 178.62 238 GLY A C 1
ATOM 1517 O O . GLY A 1 238 ? 42.598 -49.957 -2.031 1.00 178.95 238 GLY A O 1
ATOM 1518 N N . GLN A 1 239 ? 44.724 -49.309 -1.621 1.00 175.39 239 GLN A N 1
ATOM 1519 C CA . GLN A 1 239 ? 45.292 -50.253 -2.587 1.00 176.08 239 GLN A CA 1
ATOM 1520 C C . GLN A 1 239 ? 45.501 -51.677 -2.095 1.00 176.77 239 GLN A C 1
ATOM 1521 O O . GLN A 1 239 ? 45.753 -51.893 -0.907 1.00 174.92 239 GLN A O 1
ATOM 1527 N N . GLN A 1 240 ? 45.393 -52.645 -3.039 1.00 174.54 240 GLN A N 1
ATOM 1528 C CA . GLN A 1 240 ? 45.594 -54.083 -2.846 1.00 173.37 240 GLN A CA 1
ATOM 1529 C C . GLN A 1 240 ? 47.036 -54.318 -2.442 1.00 176.12 240 GLN A C 1
ATOM 1530 O O . GLN A 1 240 ? 47.952 -54.071 -3.234 1.00 177.03 240 GLN A O 1
ATOM 1536 N N . LEU A 1 241 ? 47.237 -54.769 -1.200 1.00 172.70 241 LEU A N 1
ATOM 1537 C CA . LEU A 1 241 ? 48.556 -55.135 -0.673 1.00 172.82 241 LEU A CA 1
ATOM 1538 C C . LEU A 1 241 ? 48.996 -56.370 -1.483 1.00 176.79 241 LEU A C 1
ATOM 1539 O O . LEU A 1 241 ? 50.049 -56.351 -2.135 1.00 177.52 241 LEU A O 1
ATOM 1544 N N . PHE A 1 242 ? 48.125 -57.407 -1.489 1.00 170.67 242 PHE A N 1
ATOM 1545 C CA . PHE A 1 242 ? 48.286 -58.622 -2.270 1.00 170.74 242 PHE A CA 1
ATOM 1546 C C . PHE A 1 242 ? 46.912 -59.082 -2.717 1.00 168.74 242 PHE A C 1
ATOM 1547 O O . PHE A 1 242 ? 45.928 -58.616 -2.152 1.00 163.66 242 PHE A O 1
ATOM 1555 N N . LYS A 1 243 ? 46.841 -59.993 -3.710 1.00 167.50 243 LYS A N 1
ATOM 1556 C CA . LYS A 1 243 ? 45.594 -60.602 -4.214 1.00 165.82 243 LYS A CA 1
ATOM 1557 C C . LYS A 1 243 ? 45.844 -62.068 -4.605 1.00 172.20 243 LYS A C 1
ATOM 1558 O O . LYS A 1 243 ? 46.576 -62.321 -5.573 1.00 177.26 243 LYS A O 1
ATOM 1564 N N . ILE A 1 244 ? 45.262 -63.025 -3.838 1.00 164.18 244 ILE A N 1
ATOM 1565 C CA . ILE A 1 244 ? 45.369 -64.462 -4.117 1.00 163.95 244 ILE A CA 1
ATOM 1566 C C . ILE A 1 244 ? 44.225 -64.822 -5.057 1.00 169.79 244 ILE A C 1
ATOM 1567 O O . ILE A 1 244 ? 43.064 -64.513 -4.770 1.00 166.42 244 ILE A O 1
ATOM 1572 N N . THR A 1 245 ? 44.550 -65.477 -6.170 1.00 170.91 245 THR A N 1
ATOM 1573 C CA . THR A 1 245 ? 43.550 -65.934 -7.129 1.00 172.06 245 THR A CA 1
ATOM 1574 C C . THR A 1 245 ? 43.671 -67.452 -7.223 1.00 177.37 245 THR A C 1
ATOM 1575 O O . THR A 1 245 ? 44.559 -68.031 -6.582 1.00 176.27 245 THR A O 1
ATOM 1579 N N . GLN A 1 246 ? 42.803 -68.092 -8.042 1.00 176.20 246 GLN A N 1
ATOM 1580 C CA . GLN A 1 246 ? 42.793 -69.541 -8.296 1.00 176.96 246 GLN A CA 1
ATOM 1581 C C . GLN A 1 246 ? 44.199 -70.079 -8.642 1.00 184.71 246 GLN A C 1
ATOM 1582 O O . GLN A 1 246 ? 44.587 -71.152 -8.164 1.00 184.01 246 GLN A O 1
ATOM 1588 N N . ALA A 1 247 ? 44.963 -69.294 -9.428 1.00 184.38 247 ALA A N 1
ATOM 1589 C CA . ALA A 1 247 ? 46.317 -69.603 -9.853 1.00 188.69 247 ALA A CA 1
ATOM 1590 C C . ALA A 1 247 ? 47.273 -69.935 -8.694 1.00 189.86 247 ALA A C 1
ATOM 1591 O O . ALA A 1 247 ? 47.999 -70.930 -8.782 1.00 191.97 247 ALA A O 1
ATOM 1593 N N . GLU A 1 248 ? 47.264 -69.123 -7.609 1.00 181.30 248 GLU A N 1
ATOM 1594 C CA . GLU A 1 248 ? 48.154 -69.304 -6.448 1.00 178.55 248 GLU A CA 1
ATOM 1595 C C . GLU A 1 248 ? 47.797 -70.492 -5.561 1.00 178.26 248 GLU A C 1
ATOM 1596 O O . GLU A 1 248 ? 48.592 -70.847 -4.690 1.00 176.61 248 GLU A O 1
ATOM 1602 N N . ILE A 1 249 ? 46.620 -71.110 -5.781 1.00 173.29 249 ILE A N 1
ATOM 1603 C CA . ILE A 1 249 ? 46.167 -72.278 -5.014 1.00 169.99 249 ILE A CA 1
ATOM 1604 C C . ILE A 1 249 ? 45.966 -73.530 -5.882 1.00 178.11 249 ILE A C 1
ATOM 1605 O O . ILE A 1 249 ? 44.830 -73.965 -6.077 1.00 176.24 249 ILE A O 1
ATOM 1610 N N . LYS A 1 250 ? 47.079 -74.097 -6.424 1.00 180.12 250 LYS A N 1
ATOM 1611 C CA . LYS A 1 250 ? 47.110 -75.301 -7.287 1.00 184.02 250 LYS A CA 1
ATOM 1612 C C . LYS A 1 250 ? 46.033 -75.299 -8.423 1.00 190.37 250 LYS A C 1
ATOM 1613 O O . LYS A 1 250 ? 45.611 -76.366 -8.886 1.00 191.66 250 LYS A O 1
ATOM 1619 N N . GLY A 1 251 ? 45.590 -74.104 -8.831 1.00 186.81 251 GLY A N 1
ATOM 1620 C CA . GLY A 1 251 ? 44.573 -73.922 -9.863 1.00 188.44 251 GLY A CA 1
ATOM 1621 C C . GLY A 1 251 ? 43.145 -74.013 -9.357 1.00 188.54 251 GLY A C 1
ATOM 1622 O O . GLY A 1 251 ? 42.261 -73.342 -9.899 1.00 188.60 251 GLY A O 1
ATOM 1623 N N . LEU A 1 252 ? 42.921 -74.857 -8.309 1.00 181.24 252 LEU A N 1
ATOM 1624 C CA . LEU A 1 252 ? 41.663 -75.200 -7.602 1.00 175.90 252 LEU A CA 1
ATOM 1625 C C . LEU A 1 252 ? 40.596 -74.099 -7.493 1.00 176.57 252 LEU A C 1
ATOM 1626 O O . LEU A 1 252 ? 40.909 -72.971 -7.101 1.00 174.52 252 LEU A O 1
ATOM 1631 N N . GLU A 1 253 ? 39.329 -74.456 -7.812 1.00 172.37 253 GLU A N 1
ATOM 1632 C CA . GLU A 1 253 ? 38.165 -73.563 -7.737 1.00 169.44 253 GLU A CA 1
ATOM 1633 C C . GLU A 1 253 ? 37.694 -73.563 -6.282 1.00 166.36 253 GLU A C 1
ATOM 1634 O O . GLU A 1 253 ? 37.154 -74.571 -5.832 1.00 164.12 253 GLU A O 1
ATOM 1640 N N . ALA A 1 254 ? 37.946 -72.467 -5.528 1.00 160.08 254 ALA A N 1
ATOM 1641 C CA . ALA A 1 254 ? 37.590 -72.402 -4.103 1.00 155.13 254 ALA A CA 1
ATOM 1642 C C . ALA A 1 254 ? 36.767 -71.173 -3.647 1.00 156.63 254 ALA A C 1
ATOM 1643 O O . ALA A 1 254 ? 37.359 -70.226 -3.120 1.00 154.57 254 ALA A O 1
ATOM 1645 N N . PRO A 1 255 ? 35.405 -71.193 -3.774 1.00 153.04 255 PRO A N 1
ATOM 1646 C CA . PRO A 1 255 ? 34.601 -70.042 -3.326 1.00 150.68 255 PRO A CA 1
ATOM 1647 C C . PRO A 1 255 ? 34.667 -69.899 -1.808 1.00 151.66 255 PRO A C 1
ATOM 1648 O O . PRO A 1 255 ? 34.189 -70.764 -1.068 1.00 149.24 255 PRO A O 1
ATOM 1652 N N . TRP A 1 256 ? 35.333 -68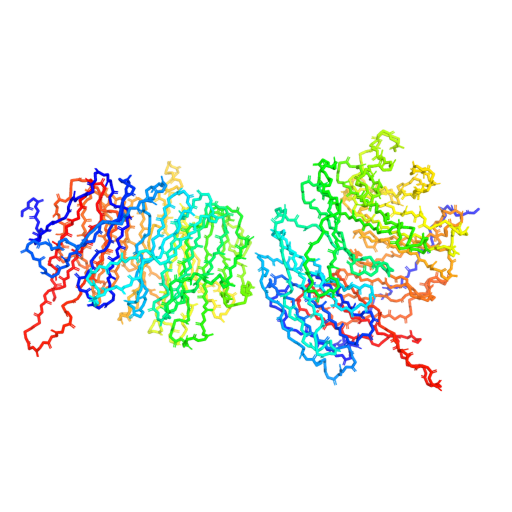.837 -1.359 1.00 148.50 256 TRP A N 1
ATOM 1653 C CA . TRP A 1 256 ? 35.603 -68.577 0.047 1.00 145.93 256 TRP A CA 1
ATOM 1654 C C . TRP A 1 256 ? 34.410 -68.192 0.856 1.00 148.62 256 TRP A C 1
ATOM 1655 O O . TRP A 1 256 ? 33.504 -67.559 0.316 1.00 148.46 256 TRP A O 1
ATOM 1666 N N . ILE A 1 257 ? 34.386 -68.604 2.152 1.00 144.03 257 ILE A N 1
ATOM 1667 C CA . ILE A 1 257 ? 33.277 -68.306 3.070 1.00 141.78 257 ILE A CA 1
ATOM 1668 C C . ILE A 1 257 ? 33.662 -67.748 4.450 1.00 142.38 257 ILE A C 1
ATOM 1669 O O . ILE A 1 257 ? 32.951 -66.874 4.944 1.00 142.07 257 ILE A O 1
ATOM 1674 N N . SER A 1 258 ? 34.747 -68.233 5.083 1.00 135.96 258 SER A N 1
ATOM 1675 C CA . SER A 1 258 ? 35.109 -67.691 6.399 1.00 132.77 258 SER A CA 1
ATOM 1676 C C . SER A 1 258 ? 36.577 -67.367 6.523 1.00 137.14 258 SER A C 1
ATOM 1677 O O . SER A 1 258 ? 37.414 -68.038 5.914 1.00 138.44 258 SER A O 1
ATOM 1680 N N . LEU A 1 259 ? 36.889 -66.341 7.344 1.00 132.38 259 LEU A N 1
ATOM 1681 C CA . LEU A 1 259 ? 38.249 -65.868 7.664 1.00 132.77 259 LEU A CA 1
ATOM 1682 C C . LEU A 1 259 ? 38.389 -65.718 9.185 1.00 137.59 259 LEU A C 1
ATOM 1683 O O . LEU A 1 259 ? 37.402 -65.437 9.874 1.00 135.96 259 LEU A O 1
ATOM 1688 N N . SER A 1 260 ? 39.603 -65.932 9.712 1.00 136.60 260 SER A N 1
ATOM 1689 C CA . SER A 1 260 ? 39.875 -65.805 11.145 1.00 136.22 260 SER A CA 1
ATOM 1690 C C . SER A 1 260 ? 41.329 -65.419 11.392 1.00 144.04 260 SER A C 1
ATOM 1691 O O . SER A 1 260 ? 42.244 -66.038 10.838 1.00 143.85 260 SER A O 1
ATOM 1694 N N . LEU A 1 261 ? 41.545 -64.372 12.195 1.00 144.79 261 LEU A N 1
ATOM 1695 C CA . LEU A 1 261 ? 42.910 -63.938 12.486 1.00 149.45 261 LEU A CA 1
ATOM 1696 C C . LEU A 1 261 ? 43.524 -64.676 13.683 1.00 155.47 261 LEU A C 1
ATOM 1697 O O . LEU A 1 261 ? 42.947 -64.709 14.768 1.00 153.86 261 LEU A O 1
ATOM 1702 N N . ALA A 1 262 ? 44.704 -65.238 13.484 1.00 155.38 262 ALA A N 1
ATOM 1703 C CA . ALA A 1 262 ? 45.414 -65.894 14.552 1.00 157.20 262 ALA A CA 1
ATOM 1704 C C . ALA A 1 262 ? 46.022 -64.827 15.463 1.00 167.74 262 ALA A C 1
ATOM 1705 O O . ALA A 1 262 ? 46.773 -63.957 14.984 1.00 171.04 262 ALA A O 1
ATOM 1707 N N . PRO A 1 263 ? 45.738 -64.885 16.781 1.00 165.60 263 PRO A N 1
ATOM 1708 C CA . PRO A 1 263 ? 46.390 -63.936 17.711 1.00 169.15 263 PRO A CA 1
ATOM 1709 C C . PRO A 1 263 ? 47.911 -64.162 17.789 1.00 180.54 263 PRO A C 1
ATOM 1710 O O . PRO A 1 263 ? 48.357 -65.292 17.566 1.00 179.37 263 PRO A O 1
ATOM 1714 N N . GLU A 1 264 ? 48.694 -63.088 18.121 1.00 184.56 264 GLU A N 1
ATOM 1715 C CA . GLU A 1 264 ? 50.185 -62.981 18.280 1.00 190.44 264 GLU A CA 1
ATOM 1716 C C . GLU A 1 264 ? 50.851 -64.048 19.195 1.00 198.57 264 GLU A C 1
ATOM 1717 O O . GLU A 1 264 ? 52.082 -64.139 19.232 1.00 199.07 264 GLU A O 1
ATOM 1723 N N . THR A 1 265 ? 50.022 -64.821 19.937 1.00 196.7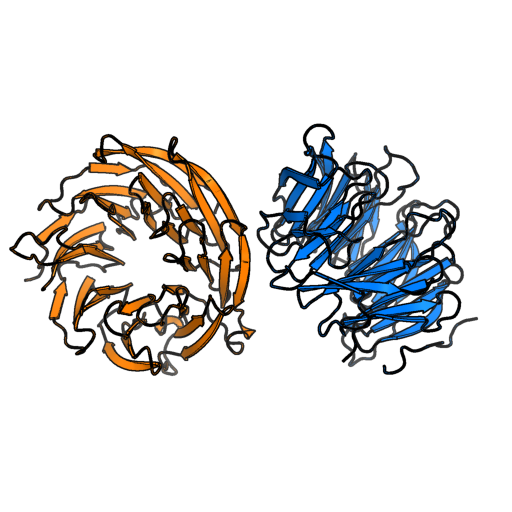9 265 THR A N 1
ATOM 1724 C CA . THR A 1 265 ? 50.361 -65.877 20.904 1.00 198.21 265 THR A CA 1
ATOM 1725 C C . THR A 1 265 ? 50.581 -67.319 20.307 1.00 203.47 265 THR A C 1
ATOM 1726 O O . THR A 1 265 ? 51.013 -68.225 21.039 1.00 205.11 265 THR A O 1
ATOM 1730 N N . LEU A 1 266 ? 50.272 -67.524 18.988 1.00 198.12 266 LEU A N 1
ATOM 1731 C CA . LEU A 1 266 ? 50.486 -68.785 18.232 1.00 196.76 266 LEU A CA 1
ATOM 1732 C C . LEU A 1 266 ? 51.179 -68.508 16.872 1.00 203.08 266 LEU A C 1
ATOM 1733 O O . LEU A 1 266 ? 51.163 -69.359 15.972 1.00 202.86 266 LEU A O 1
ATOM 1738 N N . THR A 1 267 ? 51.789 -67.300 16.746 1.00 201.15 267 THR A N 1
ATOM 1739 C CA . THR A 1 267 ? 52.493 -66.791 15.560 1.00 202.29 267 THR A CA 1
ATOM 1740 C C . THR A 1 267 ? 53.852 -66.204 15.963 1.00 205.71 267 THR A C 1
ATOM 1741 O O . THR A 1 267 ? 54.757 -66.104 15.125 1.00 206.80 267 THR A O 1
ATOM 1745 N N . LYS A 1 268 ? 53.959 -65.781 17.249 1.00 202.26 268 LYS A N 1
ATOM 1746 C CA . LYS A 1 268 ? 55.111 -65.132 17.887 1.00 202.47 268 LYS A CA 1
ATOM 1747 C C . LYS A 1 268 ? 55.411 -63.767 17.219 1.00 204.48 268 LYS A C 1
ATOM 1748 O O . LYS A 1 268 ? 56.448 -63.575 16.576 1.00 205.51 268 LYS A O 1
ATOM 1754 N N . GLY A 1 269 ? 54.455 -62.849 17.351 1.00 199.72 269 GLY A N 1
ATOM 1755 C CA . GLY A 1 269 ? 54.567 -61.508 16.797 1.00 198.97 269 GLY A CA 1
ATOM 1756 C C . GLY A 1 269 ? 53.905 -61.301 15.451 1.00 199.13 269 GLY A C 1
ATOM 1757 O O . GLY A 1 269 ? 53.782 -60.148 15.015 1.00 198.71 269 GLY A O 1
ATOM 1758 N N . ASN A 1 270 ? 53.502 -62.398 14.755 1.00 194.70 270 ASN A N 1
ATOM 1759 C CA . ASN A 1 270 ? 52.819 -62.209 13.470 1.00 193.27 270 ASN A CA 1
ATOM 1760 C C . ASN A 1 270 ? 51.338 -61.907 13.666 1.00 192.08 270 ASN A C 1
ATOM 1761 O O . ASN A 1 270 ? 50.492 -62.780 13.892 1.00 188.29 270 ASN A O 1
ATOM 1766 N N . SER A 1 271 ? 51.055 -60.627 13.563 1.00 186.35 271 SER A N 1
ATOM 1767 C CA . SER A 1 271 ? 49.744 -60.037 13.713 1.00 181.77 271 SER A CA 1
ATOM 1768 C C . SER A 1 271 ? 48.881 -60.196 12.455 1.00 178.98 271 SER A C 1
ATOM 1769 O O . SER A 1 271 ? 47.745 -59.691 12.437 1.00 176.53 271 SER A O 1
ATOM 1772 N N . GLY A 1 272 ? 49.426 -60.893 11.441 1.00 172.04 272 GLY A N 1
ATOM 1773 C CA . GLY A 1 272 ? 48.786 -61.117 10.148 1.00 168.71 272 GLY A CA 1
ATOM 1774 C C . GLY A 1 272 ? 48.673 -62.552 9.680 1.00 165.08 272 GLY A C 1
ATOM 1775 O O . GLY A 1 272 ? 48.940 -62.845 8.512 1.00 164.98 272 GLY A O 1
ATOM 1776 N N . VAL A 1 273 ? 48.247 -63.452 10.564 1.00 156.46 273 VAL A N 1
ATOM 1777 C CA . VAL A 1 273 ? 48.039 -64.827 10.147 1.00 154.81 273 VAL A CA 1
ATOM 1778 C C . VAL A 1 273 ? 46.527 -65.054 10.035 1.00 158.16 273 VAL A C 1
ATOM 1779 O O . VAL A 1 273 ? 45.816 -64.957 11.038 1.00 156.51 273 VAL A O 1
ATOM 1783 N N . VAL A 1 274 ? 46.030 -65.340 8.815 1.00 154.78 274 VAL A N 1
ATOM 1784 C CA . VAL A 1 274 ? 44.598 -65.547 8.566 1.00 151.14 274 VAL A CA 1
ATOM 1785 C C . VAL A 1 274 ? 44.276 -66.965 8.077 1.00 156.74 274 VAL A C 1
ATOM 1786 O O . VAL A 1 274 ? 44.984 -67.480 7.204 1.00 160.05 274 VAL A O 1
ATOM 1790 N N . ALA A 1 275 ? 43.190 -67.576 8.615 1.00 149.74 275 ALA A N 1
ATOM 1791 C CA . ALA A 1 275 ? 42.704 -68.890 8.191 1.00 148.51 275 ALA A CA 1
ATOM 1792 C C . ALA A 1 275 ? 41.456 -68.701 7.331 1.00 152.39 275 ALA A C 1
ATOM 1793 O O . ALA A 1 275 ? 40.506 -68.042 7.756 1.00 149.91 275 ALA A O 1
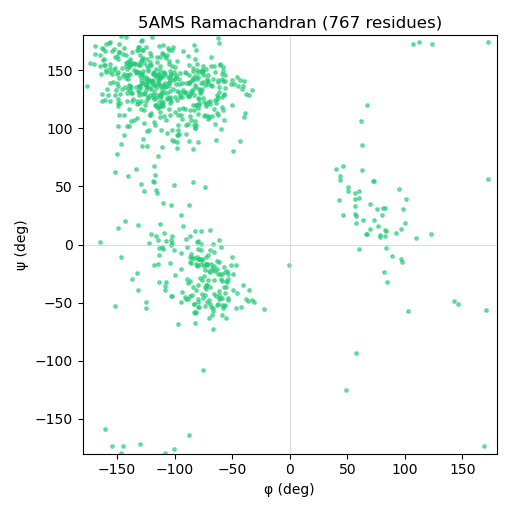ATOM 1795 N N . CYS A 1 276 ? 41.477 -69.255 6.113 1.00 151.60 276 CYS A N 1
ATOM 1796 C CA . CYS A 1 276 ? 40.396 -69.148 5.135 1.00 151.70 276 CYS A CA 1
ATOM 1797 C C . CYS A 1 276 ? 39.834 -70.507 4.828 1.00 155.57 276 CYS A C 1
ATOM 1798 O O . CYS A 1 276 ? 40.589 -71.462 4.654 1.00 156.90 276 CYS A O 1
ATOM 1801 N N . GLY A 1 277 ? 38.514 -70.582 4.756 1.00 150.68 277 GLY A N 1
ATOM 1802 C CA . GLY A 1 277 ? 37.805 -71.823 4.472 1.00 150.20 277 GLY A CA 1
ATOM 1803 C C . GLY A 1 277 ? 36.770 -71.650 3.390 1.00 154.95 277 GLY A C 1
ATOM 1804 O O . GLY A 1 277 ? 35.946 -70.725 3.468 1.00 154.02 277 GLY A O 1
ATOM 1805 N N . SER A 1 278 ? 36.822 -72.541 2.368 1.00 152.75 278 SER A N 1
ATOM 1806 C CA . SER A 1 278 ? 35.912 -72.522 1.212 1.00 153.80 278 SER A CA 1
ATOM 1807 C C . SER A 1 278 ? 34.566 -73.213 1.457 1.00 154.52 278 SER A C 1
ATOM 1808 O O . SER A 1 278 ? 34.374 -73.875 2.486 1.00 152.34 278 SER A O 1
ATOM 1811 N N . ASN A 1 279 ? 33.640 -73.065 0.497 1.00 150.80 279 ASN A N 1
ATOM 1812 C CA . ASN A 1 279 ? 32.344 -73.727 0.565 1.00 149.30 279 ASN A CA 1
ATOM 1813 C C . ASN A 1 279 ? 32.465 -75.211 0.152 1.00 153.71 279 ASN A C 1
ATOM 1814 O O . ASN A 1 279 ? 31.526 -75.972 0.365 1.00 152.34 279 ASN A O 1
ATOM 1819 N N . ASN A 1 280 ? 33.616 -75.609 -0.445 1.00 152.65 280 ASN A N 1
ATOM 1820 C CA . ASN A 1 280 ? 33.879 -76.985 -0.891 1.00 155.24 280 ASN A CA 1
ATOM 1821 C C . ASN A 1 280 ? 34.987 -77.767 -0.127 1.00 158.71 280 ASN A C 1
ATOM 1822 O O . ASN A 1 280 ? 35.453 -78.814 -0.607 1.00 161.49 280 ASN A O 1
ATOM 1827 N N . GLY A 1 281 ? 35.348 -77.279 1.067 1.00 151.04 281 GLY A N 1
ATOM 1828 C CA . GLY A 1 281 ? 36.278 -77.950 1.970 1.00 149.99 281 GLY A CA 1
ATOM 1829 C C . GLY A 1 281 ? 37.754 -77.633 1.917 1.00 155.02 281 GLY A C 1
ATOM 1830 O O . GLY A 1 281 ? 38.543 -78.321 2.570 1.00 154.34 281 GLY A O 1
ATOM 1831 N N . LEU A 1 282 ? 38.147 -76.598 1.175 1.00 153.03 282 LEU A N 1
ATOM 1832 C CA . LEU A 1 282 ? 39.547 -76.220 1.125 1.00 154.23 282 LEU A CA 1
ATOM 1833 C C . LEU A 1 282 ? 39.885 -75.248 2.262 1.00 156.35 282 LEU A C 1
ATOM 1834 O O . LEU A 1 282 ? 39.209 -74.227 2.431 1.00 154.96 282 LEU A O 1
ATOM 1839 N N . LEU A 1 283 ? 40.929 -75.565 3.035 1.00 152.74 283 LEU A N 1
ATOM 1840 C CA . LEU A 1 283 ? 41.393 -74.706 4.122 1.00 150.65 283 LEU A CA 1
ATOM 1841 C C . LEU A 1 283 ? 42.782 -74.128 3.811 1.00 159.65 283 LEU A C 1
ATOM 1842 O O . LEU A 1 283 ? 43.751 -74.884 3.656 1.00 162.65 283 LEU A O 1
ATOM 1847 N N . ALA A 1 284 ? 42.869 -72.785 3.745 1.00 156.12 284 ALA A N 1
ATOM 1848 C CA . ALA A 1 284 ? 44.110 -72.049 3.490 1.00 158.54 284 ALA A CA 1
ATOM 1849 C C . ALA A 1 284 ? 44.511 -71.172 4.686 1.00 160.32 284 ALA A C 1
ATOM 1850 O O . ALA A 1 284 ? 43.673 -70.471 5.258 1.00 157.82 284 ALA A O 1
ATOM 1852 N N . VAL A 1 285 ? 45.794 -71.213 5.055 1.00 157.50 285 VAL A N 1
ATOM 1853 C CA . VAL A 1 285 ? 46.354 -70.392 6.128 1.00 155.97 285 VAL A CA 1
ATOM 1854 C C . VAL A 1 285 ? 47.376 -69.473 5.464 1.00 161.89 285 VAL A C 1
ATOM 1855 O O . VAL A 1 285 ? 48.316 -69.967 4.830 1.00 165.04 285 VAL A O 1
ATOM 1859 N N . ILE A 1 286 ? 47.153 -68.146 5.557 1.00 156.66 286 ILE A N 1
ATOM 1860 C CA .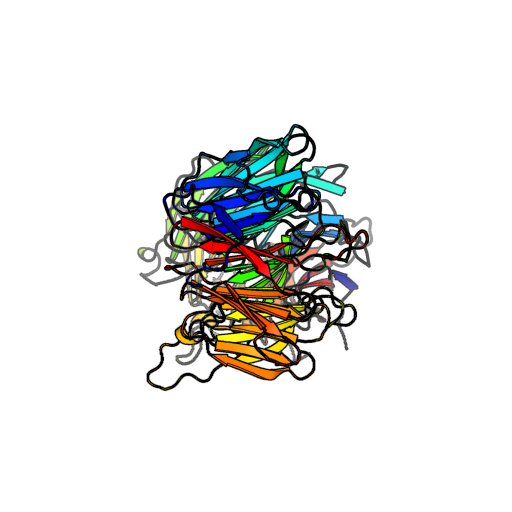 ILE A 1 286 ? 48.014 -67.150 4.920 1.00 159.82 286 ILE A CA 1
ATOM 1861 C C . ILE A 1 286 ? 48.802 -66.223 5.847 1.00 164.10 286 ILE A C 1
ATOM 1862 O O . ILE A 1 286 ? 48.336 -65.858 6.931 1.00 160.22 286 ILE A O 1
ATOM 1867 N N . ASN A 1 287 ? 50.030 -65.881 5.402 1.00 165.53 287 ASN A N 1
ATOM 1868 C CA . ASN A 1 287 ? 50.976 -64.979 6.052 1.00 168.01 287 ASN A CA 1
ATOM 1869 C C . ASN A 1 287 ? 50.798 -63.635 5.362 1.00 175.27 287 ASN A C 1
ATOM 1870 O O . ASN A 1 287 ? 51.531 -63.297 4.421 1.00 179.11 287 ASN A O 1
ATOM 1875 N N . CYS A 1 288 ? 49.785 -62.881 5.818 1.00 170.10 288 CYS A N 1
ATOM 1876 C CA . CYS A 1 288 ? 49.419 -61.571 5.275 1.00 171.84 288 CYS A CA 1
ATOM 1877 C C . CYS A 1 288 ? 50.552 -60.570 5.247 1.00 179.55 288 CYS A C 1
ATOM 1878 O O . CYS A 1 288 ? 50.528 -59.624 4.460 1.00 182.34 288 CYS A O 1
ATOM 1881 N N . ASN A 1 289 ? 51.548 -60.799 6.097 1.00 175.91 289 ASN A N 1
ATOM 1882 C CA . ASN A 1 289 ? 52.711 -59.964 6.217 1.00 179.59 289 ASN A CA 1
ATOM 1883 C C . ASN A 1 289 ? 53.816 -60.324 5.230 1.00 185.10 289 ASN A C 1
ATOM 1884 O O . ASN A 1 289 ? 54.698 -59.495 4.996 1.00 186.72 289 ASN A O 1
ATOM 1889 N N . ASN A 1 290 ? 53.751 -61.518 4.605 1.00 182.94 290 ASN A N 1
ATOM 1890 C CA . ASN A 1 290 ? 54.719 -61.904 3.572 1.00 184.70 290 ASN A CA 1
ATOM 1891 C C . ASN A 1 290 ? 54.024 -62.064 2.202 1.00 189.22 290 ASN A C 1
ATOM 1892 O O . ASN A 1 290 ? 54.269 -63.013 1.449 1.00 189.99 290 ASN A O 1
ATOM 1897 N N . GLY A 1 291 ? 53.160 -61.100 1.902 1.00 187.25 291 GLY A N 1
ATOM 1898 C CA . GLY A 1 291 ? 52.395 -61.048 0.663 1.00 188.43 291 GLY A CA 1
ATOM 1899 C C . GLY A 1 291 ? 51.480 -62.236 0.447 1.00 191.38 291 GLY A C 1
ATOM 1900 O O . GLY A 1 291 ? 51.467 -62.812 -0.644 1.00 193.22 291 GLY A O 1
ATOM 1901 N N . GLY A 1 292 ? 50.738 -62.605 1.490 1.00 184.14 292 GLY A N 1
ATOM 1902 C CA . GLY A 1 292 ? 49.773 -63.700 1.455 1.00 179.92 292 GLY A CA 1
ATOM 1903 C C . GLY A 1 292 ? 50.342 -65.061 1.115 1.00 183.97 292 GLY A C 1
ATOM 1904 O O . GLY A 1 292 ? 49.717 -65.818 0.361 1.00 183.94 292 GLY A O 1
ATOM 1905 N N . ALA A 1 293 ? 51.541 -65.368 1.667 1.00 180.18 293 ALA A N 1
ATOM 1906 C CA . ALA A 1 293 ? 52.241 -66.647 1.514 1.00 180.41 293 ALA A CA 1
ATOM 1907 C C . ALA A 1 293 ? 51.379 -67.761 2.103 1.00 177.03 293 ALA A C 1
ATOM 1908 O O . ALA A 1 293 ? 50.874 -67.600 3.214 1.00 172.41 293 ALA A O 1
ATOM 1910 N N . ILE A 1 294 ? 51.182 -68.865 1.356 1.00 173.05 294 ILE A N 1
ATOM 1911 C CA . ILE A 1 294 ? 50.345 -69.987 1.818 1.00 168.82 294 ILE A CA 1
ATOM 1912 C C . ILE A 1 294 ? 51.118 -70.950 2.750 1.00 172.35 294 ILE A C 1
ATOM 1913 O O . ILE A 1 294 ? 51.896 -71.792 2.285 1.00 175.59 294 ILE A O 1
ATOM 1918 N N . LEU A 1 295 ? 50.899 -70.801 4.067 1.00 164.85 295 LEU A N 1
ATOM 1919 C CA . LEU A 1 295 ? 51.556 -71.594 5.109 1.00 164.64 295 LEU A CA 1
ATOM 1920 C C . LEU A 1 295 ? 51.044 -73.032 5.143 1.00 170.42 295 LEU A C 1
ATOM 1921 O O . LEU A 1 295 ? 51.803 -73.972 5.434 1.00 171.22 295 LEU A O 1
ATOM 1926 N N . HIS A 1 296 ? 49.744 -73.186 4.843 1.00 166.27 296 HIS A N 1
ATOM 1927 C CA . HIS A 1 296 ? 49.035 -74.457 4.809 1.00 165.74 296 HIS A CA 1
ATOM 1928 C C . HIS A 1 296 ? 47.914 -74.362 3.772 1.00 170.16 296 HIS A C 1
ATOM 1929 O O . HIS A 1 296 ? 47.246 -73.331 3.695 1.00 169.35 296 HIS A O 1
ATOM 1936 N N . LEU A 1 297 ? 47.710 -75.427 2.979 1.00 168.00 297 LEU A N 1
ATOM 1937 C CA . LEU A 1 297 ? 46.618 -75.527 2.007 1.00 167.63 297 LEU A CA 1
ATOM 1938 C C . LEU A 1 297 ? 46.201 -76.977 1.890 1.00 172.84 297 LEU A C 1
ATOM 1939 O O . LEU A 1 297 ? 46.982 -77.805 1.407 1.00 176.90 297 LEU A O 1
ATOM 1944 N N . SER A 1 298 ? 44.989 -77.295 2.368 1.00 165.84 298 SER A N 1
ATOM 1945 C CA . SER A 1 298 ? 44.504 -78.666 2.357 1.00 166.42 298 SER A CA 1
ATOM 1946 C C . SER A 1 298 ? 42.996 -78.775 2.372 1.00 168.99 298 SER A C 1
ATOM 1947 O O . SER A 1 298 ? 42.313 -77.885 2.884 1.00 164.96 298 SER A O 1
ATOM 1950 N N . THR A 1 299 ? 42.482 -79.909 1.853 1.00 168.82 299 THR A N 1
ATOM 1951 C CA . THR A 1 299 ? 41.065 -80.242 1.921 1.00 167.45 299 THR A CA 1
ATOM 1952 C C . THR A 1 299 ? 40.912 -80.831 3.304 1.00 171.89 299 THR A C 1
ATOM 1953 O O . THR A 1 299 ? 41.787 -81.581 3.759 1.00 173.14 299 THR A O 1
ATOM 1957 N N . VAL A 1 300 ? 39.845 -80.442 3.991 1.00 166.85 300 VAL A N 1
ATOM 1958 C CA . VAL A 1 300 ? 39.597 -80.873 5.360 1.00 165.38 300 VAL A CA 1
ATOM 1959 C C . VAL A 1 300 ? 39.008 -82.276 5.450 1.00 172.36 300 VAL A C 1
ATOM 1960 O O . VAL A 1 300 ? 39.485 -83.106 6.227 1.00 171.81 300 VAL A O 1
ATOM 1964 N N . ILE A 1 301 ? 37.995 -82.539 4.626 1.00 172.08 301 ILE A N 1
ATOM 1965 C CA . ILE A 1 301 ? 37.318 -83.819 4.555 1.00 174.40 301 ILE A CA 1
ATOM 1966 C C . ILE A 1 301 ? 37.397 -84.331 3.131 1.00 184.49 301 ILE A C 1
ATOM 1967 O O . ILE A 1 301 ? 37.331 -83.551 2.178 1.00 184.14 301 ILE A O 1
ATOM 1972 N N . GLU A 1 302 ? 37.569 -85.639 2.998 1.00 186.48 302 GLU A N 1
ATOM 1973 C CA . GLU A 1 302 ? 37.568 -86.302 1.714 1.00 191.59 302 GLU A CA 1
ATOM 1974 C C . GLU A 1 302 ? 36.114 -86.827 1.588 1.00 198.07 302 GLU A C 1
ATOM 1975 O O . GLU A 1 302 ? 35.783 -87.857 2.180 1.00 197.97 302 GLU A O 1
ATOM 1981 N N . LEU A 1 303 ? 35.225 -86.026 0.928 1.00 196.64 303 LEU A N 1
ATOM 1982 C CA . LEU A 1 303 ? 33.791 -86.312 0.711 1.00 198.26 303 LEU A CA 1
ATOM 1983 C C . LEU A 1 303 ? 33.590 -87.598 -0.083 1.00 212.39 303 LEU A C 1
ATOM 1984 O O . LEU A 1 303 ? 34.446 -87.972 -0.890 1.00 215.92 303 LEU A O 1
ATOM 1989 N N . LYS A 1 304 ? 32.425 -88.236 0.098 1.00 212.96 304 LYS A N 1
ATOM 1990 C CA . LYS A 1 304 ? 32.033 -89.443 -0.646 1.00 219.03 304 LYS A CA 1
ATOM 1991 C C . LYS A 1 304 ? 31.469 -88.949 -2.031 1.00 228.96 304 LYS A C 1
ATOM 1992 O O . LYS A 1 304 ? 31.241 -87.730 -2.159 1.00 225.87 304 LYS A O 1
ATOM 1998 N N . PRO A 1 305 ? 31.254 -89.817 -3.077 1.00 232.49 305 PRO A N 1
ATOM 1999 C CA . PRO A 1 305 ? 30.711 -89.294 -4.359 1.00 235.38 305 PRO A CA 1
ATOM 2000 C C . PRO A 1 305 ? 29.312 -88.666 -4.206 1.00 238.39 305 PRO A C 1
ATOM 2001 O O . PRO A 1 305 ? 29.061 -87.545 -4.673 1.00 236.45 305 PRO A O 1
ATOM 2005 N N . GLU A 1 306 ? 28.430 -89.403 -3.492 1.00 235.61 306 GLU A N 1
ATOM 2006 C CA . GLU A 1 306 ? 27.037 -89.110 -3.129 1.00 233.91 306 GLU A CA 1
ATOM 2007 C C . GLU A 1 306 ? 26.871 -87.794 -2.335 1.00 230.81 306 GLU A C 1
ATOM 2008 O O . GLU A 1 306 ? 26.092 -86.921 -2.746 1.00 229.63 306 GLU A O 1
ATOM 2014 N N . GLN A 1 307 ? 27.614 -87.674 -1.200 1.00 222.25 307 GLN A N 1
ATOM 2015 C CA . GLN A 1 307 ? 27.637 -86.558 -0.248 1.00 215.84 307 GLN A CA 1
ATOM 2016 C C . GLN A 1 307 ? 27.608 -85.202 -0.938 1.00 216.87 307 GLN A C 1
ATOM 2017 O O . GLN A 1 307 ? 28.331 -85.009 -1.924 1.00 218.83 307 GLN A O 1
ATOM 2023 N N . ASP A 1 308 ? 26.750 -84.278 -0.437 1.00 208.86 308 ASP A N 1
ATOM 2024 C CA . ASP A 1 308 ? 26.632 -82.915 -0.967 1.00 206.76 308 ASP A CA 1
ATOM 2025 C C . ASP A 1 308 ? 28.000 -82.223 -0.854 1.00 206.45 308 ASP A C 1
ATOM 2026 O O . ASP A 1 308 ? 28.634 -82.251 0.206 1.00 202.74 308 ASP A O 1
ATOM 2031 N N . GLU A 1 309 ? 28.475 -81.678 -1.990 1.00 203.44 309 GLU A N 1
ATOM 2032 C CA . GLU A 1 309 ? 29.767 -80.997 -2.181 1.00 201.33 309 GLU A CA 1
ATOM 2033 C C . GLU A 1 309 ? 29.902 -79.854 -1.191 1.00 196.64 309 GLU A C 1
ATOM 2034 O O . GLU A 1 309 ? 30.996 -79.580 -0.697 1.00 193.37 309 GLU A O 1
ATOM 2040 N N . LEU A 1 310 ? 28.735 -79.262 -0.854 1.00 190.17 310 LEU A N 1
ATOM 2041 C CA . LEU A 1 310 ? 28.469 -78.219 0.131 1.00 185.40 310 LEU A CA 1
ATOM 2042 C C . LEU A 1 310 ? 28.864 -78.710 1.527 1.00 184.23 310 LEU A C 1
ATOM 2043 O O . LEU A 1 310 ? 29.488 -77.946 2.245 1.00 181.69 310 LEU A O 1
ATOM 2048 N N . ASP A 1 311 ? 28.484 -79.963 1.927 1.00 178.67 311 ASP A N 1
ATOM 2049 C CA . ASP A 1 311 ? 28.758 -80.541 3.264 1.00 174.34 311 ASP A CA 1
ATOM 2050 C C . ASP A 1 311 ? 30.199 -80.376 3.781 1.00 169.28 311 ASP A C 1
ATOM 2051 O O . ASP A 1 311 ? 30.437 -80.473 4.988 1.00 165.73 311 ASP A O 1
ATOM 2056 N N . ALA A 1 312 ? 31.133 -80.069 2.862 1.00 162.73 312 ALA A N 1
ATOM 2057 C CA . ALA A 1 312 ? 32.530 -79.811 3.154 1.00 159.94 312 ALA A CA 1
ATOM 2058 C C . ALA A 1 312 ? 32.767 -78.324 3.530 1.00 158.65 312 ALA A C 1
ATOM 2059 O O . ALA A 1 312 ? 33.846 -77.989 4.021 1.00 157.95 312 ALA A O 1
ATOM 2061 N N . SER A 1 313 ? 31.747 -77.446 3.332 1.00 151.07 313 SER A N 1
ATOM 2062 C CA . SER A 1 313 ? 31.772 -75.998 3.605 1.00 147.10 313 SER A CA 1
ATOM 2063 C C . SER A 1 313 ? 32.271 -75.674 4.989 1.00 144.07 313 SER A C 1
ATOM 2064 O O . SER A 1 313 ? 31.700 -76.130 5.981 1.00 140.91 313 SER A O 1
ATOM 2067 N N . ILE A 1 314 ? 33.363 -74.911 5.047 1.00 138.82 314 ILE A N 1
ATOM 2068 C CA . ILE A 1 314 ? 33.952 -74.508 6.316 1.00 136.23 314 ILE A CA 1
ATOM 2069 C C . ILE A 1 314 ? 33.227 -73.272 6.817 1.00 136.03 314 ILE A C 1
ATOM 2070 O O . ILE A 1 314 ? 33.713 -72.149 6.633 1.00 136.94 314 ILE A O 1
ATOM 2075 N N . GLU A 1 315 ? 32.065 -73.496 7.453 1.00 127.81 315 GLU A N 1
ATOM 2076 C CA . GLU A 1 315 ? 31.191 -72.462 7.974 1.00 125.68 315 GLU A CA 1
ATOM 2077 C C . GLU A 1 315 ? 31.739 -71.532 9.089 1.00 128.52 315 GLU A C 1
ATOM 2078 O O . GLU A 1 315 ? 31.253 -70.401 9.205 1.00 128.75 315 GLU A O 1
ATOM 2084 N N . SER A 1 316 ? 32.734 -71.969 9.893 1.00 123.69 316 SER A N 1
ATOM 2085 C CA . SER A 1 316 ? 33.311 -71.127 10.958 1.00 122.27 316 SER A CA 1
ATOM 2086 C C . SER A 1 316 ? 34.753 -71.513 11.313 1.00 128.51 316 SER A C 1
ATOM 2087 O O . SER A 1 316 ? 35.106 -72.685 11.238 1.00 130.39 316 SER A O 1
ATOM 2090 N N . ILE A 1 317 ? 35.593 -70.543 11.693 1.00 124.75 317 ILE A N 1
ATOM 2091 C CA . ILE A 1 317 ? 36.985 -70.823 12.098 1.00 124.64 317 ILE A CA 1
ATOM 2092 C C . ILE A 1 317 ? 37.237 -70.059 13.402 1.00 129.73 317 ILE A C 1
ATOM 2093 O O . ILE A 1 317 ? 36.621 -68.999 13.625 1.00 130.10 317 ILE A O 1
ATOM 2098 N N . SER A 1 318 ? 38.101 -70.622 14.273 1.00 125.91 318 SER A N 1
ATOM 2099 C CA . SER A 1 318 ? 38.494 -70.050 15.564 1.00 125.64 318 SER A CA 1
ATOM 2100 C C . SER A 1 318 ? 39.869 -70.566 16.054 1.00 132.14 318 SER A C 1
ATOM 2101 O O . SER A 1 318 ? 40.260 -71.702 15.764 1.00 131.01 318 SER A O 1
ATOM 2104 N N . TRP A 1 319 ? 40.596 -69.717 16.795 1.00 131.57 319 TRP A N 1
ATOM 2105 C CA . TRP A 1 319 ? 41.896 -70.076 17.334 1.00 134.36 319 TRP A CA 1
ATOM 2106 C C . TRP A 1 319 ? 41.912 -69.910 18.839 1.00 139.52 319 TRP A C 1
ATOM 2107 O O . TRP A 1 319 ? 41.338 -68.954 19.378 1.00 135.83 319 TRP A O 1
ATOM 2118 N N . SER A 1 320 ? 42.561 -70.881 19.520 1.00 141.14 320 SER A N 1
ATOM 2119 C CA . SER A 1 320 ? 42.753 -70.851 20.968 1.00 142.53 320 SER A CA 1
ATOM 2120 C C . SER A 1 320 ? 43.982 -70.065 21.098 1.00 148.49 320 SER A C 1
ATOM 2121 O O . SER A 1 320 ? 45.046 -70.505 20.643 1.00 149.12 320 SER A O 1
ATOM 2124 N N . SER A 1 321 ? 43.796 -68.858 21.633 1.00 145.77 321 SER A N 1
ATOM 2125 C CA . SER A 1 321 ? 44.798 -67.843 21.947 1.00 149.05 321 SER A CA 1
ATOM 2126 C C . SER A 1 321 ? 45.800 -68.375 22.991 1.00 154.53 321 SER A C 1
ATOM 2127 O O . SER A 1 321 ? 47.006 -68.134 22.903 1.00 156.61 321 SER A O 1
ATOM 2130 N N . LYS A 1 322 ? 45.256 -69.108 23.967 1.00 149.40 322 LYS A N 1
ATOM 2131 C CA . LYS A 1 322 ? 45.899 -69.745 25.102 1.00 150.98 322 LYS A CA 1
ATOM 2132 C C . LYS A 1 322 ? 46.710 -70.990 24.706 1.00 157.18 322 LYS A C 1
ATOM 2133 O O . LYS A 1 322 ? 47.764 -71.240 25.297 1.00 159.43 322 LYS A O 1
ATOM 2139 N N . PHE A 1 323 ? 46.206 -71.767 23.719 1.00 153.36 323 PHE A N 1
ATOM 2140 C CA . PHE A 1 323 ? 46.685 -73.102 23.395 1.00 154.79 323 PHE A CA 1
ATOM 2141 C C . PHE A 1 323 ? 47.365 -73.499 22.084 1.00 159.64 323 PHE A C 1
ATOM 2142 O O . PHE A 1 323 ? 47.958 -74.590 22.074 1.00 163.61 323 PHE A O 1
ATOM 2150 N N . SER A 1 324 ? 47.288 -72.716 20.990 1.00 151.87 324 SER A N 1
ATOM 2151 C CA . SER A 1 324 ? 47.936 -73.137 19.719 1.00 150.86 324 SER A CA 1
ATOM 2152 C C . SER A 1 324 ? 47.148 -74.287 19.034 1.00 148.67 324 SER A C 1
ATOM 2153 O O . SER A 1 324 ? 47.672 -75.372 18.737 1.00 148.58 324 SER A O 1
ATOM 2156 N N . LEU A 1 325 ? 45.856 -74.011 18.829 1.00 139.53 325 LEU A N 1
ATOM 2157 C CA . LEU A 1 325 ? 44.893 -74.904 18.202 1.00 136.35 325 LEU A CA 1
ATOM 2158 C C . LEU A 1 325 ? 44.026 -74.076 17.275 1.00 137.88 325 LEU A C 1
ATOM 2159 O O . LEU A 1 325 ? 43.949 -72.864 17.462 1.00 137.78 325 LEU A O 1
ATOM 2164 N N . MET A 1 326 ? 43.416 -74.703 16.257 1.00 132.61 326 MET A N 1
ATOM 2165 C CA . MET A 1 326 ? 42.554 -74.007 15.311 1.00 130.45 326 MET A CA 1
ATOM 2166 C C . MET A 1 326 ? 41.366 -74.844 14.863 1.00 134.68 326 MET A C 1
ATOM 2167 O O . MET A 1 326 ? 41.471 -75.581 13.889 1.00 135.77 326 MET A O 1
ATOM 2172 N N . ALA A 1 327 ? 40.223 -74.689 15.539 1.00 130.20 327 ALA A N 1
ATOM 2173 C CA . ALA A 1 327 ? 38.982 -75.405 15.217 1.00 128.58 327 ALA A CA 1
ATOM 2174 C C . ALA A 1 327 ? 38.263 -74.845 13.966 1.00 131.61 327 ALA A C 1
ATOM 2175 O O . ALA A 1 327 ? 38.219 -73.620 13.741 1.00 131.32 327 ALA A O 1
ATOM 2177 N N . ILE A 1 328 ? 37.727 -75.770 13.137 1.00 126.17 328 ILE A N 1
ATOM 2178 C CA . ILE A 1 328 ? 37.022 -75.461 11.893 1.00 124.31 328 ILE A CA 1
ATOM 2179 C C . ILE A 1 328 ? 35.739 -76.262 11.903 1.00 126.39 328 ILE A C 1
ATOM 2180 O O . ILE A 1 328 ? 35.767 -77.423 12.282 1.00 126.77 328 ILE A O 1
ATOM 2185 N N . GLY A 1 329 ? 34.624 -75.604 11.604 1.00 122.02 329 GLY A N 1
ATOM 2186 C CA . GLY A 1 329 ? 33.283 -76.177 11.634 1.00 121.65 329 GLY A CA 1
ATOM 2187 C C . GLY A 1 329 ? 32.677 -76.309 10.258 1.00 128.53 329 GLY A C 1
ATOM 2188 O O . GLY A 1 329 ? 32.668 -75.354 9.482 1.00 128.82 329 GLY A O 1
ATOM 2189 N N . LEU A 1 330 ? 32.160 -77.493 9.951 1.00 127.34 330 LEU A N 1
ATOM 2190 C CA . LEU A 1 330 ? 31.581 -77.785 8.644 1.00 128.92 330 LEU A CA 1
ATOM 2191 C C . LEU A 1 330 ? 30.068 -77.880 8.638 1.00 133.55 330 LEU A C 1
ATOM 2192 O O . LEU A 1 330 ? 29.450 -78.082 9.686 1.00 132.78 330 LEU A O 1
ATOM 2197 N N . VAL A 1 331 ? 29.476 -77.793 7.430 1.00 130.97 331 VAL A N 1
ATOM 2198 C CA . VAL A 1 331 ? 28.042 -77.987 7.216 1.00 130.58 331 VAL A CA 1
ATOM 2199 C C . VAL A 1 331 ? 27.712 -79.420 7.656 1.00 135.74 331 VAL A C 1
ATOM 2200 O O . VAL A 1 331 ? 26.754 -79.573 8.391 1.00 134.84 331 VAL A O 1
ATOM 2204 N N . CYS A 1 332 ? 28.542 -80.451 7.301 1.00 134.47 332 CYS A N 1
ATOM 2205 C CA . CYS A 1 332 ? 28.298 -81.849 7.725 1.00 136.20 332 CYS A CA 1
ATOM 2206 C C . CYS A 1 332 ? 28.262 -82.075 9.265 1.00 138.51 332 CYS A C 1
ATOM 2207 O O . CYS A 1 332 ? 27.967 -83.181 9.736 1.00 139.55 332 CYS A O 1
ATOM 2210 N N . GLY A 1 333 ? 28.491 -81.000 10.019 1.00 132.47 333 GLY A N 1
ATOM 2211 C CA . GLY A 1 333 ? 28.455 -81.013 11.475 1.00 131.01 333 GLY A CA 1
ATOM 2212 C C . GLY A 1 333 ? 29.744 -81.468 12.112 1.00 135.06 333 GLY A C 1
ATOM 2213 O O . GLY A 1 333 ? 29.781 -81.747 13.316 1.00 133.78 333 GLY A O 1
ATOM 2214 N N . GLU A 1 334 ? 30.808 -81.557 11.301 1.00 132.56 334 GLU A N 1
ATOM 2215 C CA . GLU A 1 334 ? 32.116 -81.945 11.785 1.00 132.64 334 GLU A CA 1
ATOM 2216 C C . GLU A 1 334 ? 32.866 -80.715 12.266 1.00 133.62 334 GLU A C 1
ATOM 2217 O O . GLU A 1 334 ? 32.781 -79.643 11.646 1.00 132.15 334 GLU A O 1
ATOM 2223 N N . ILE A 1 335 ? 33.566 -80.869 13.402 1.00 128.07 335 ILE A N 1
ATOM 2224 C CA . ILE A 1 335 ? 34.473 -79.875 13.977 1.00 124.84 335 ILE A CA 1
ATOM 2225 C C . ILE A 1 335 ? 35.847 -80.541 13.925 1.00 133.65 335 ILE A C 1
ATOM 2226 O O . ILE A 1 335 ? 35.984 -81.702 14.332 1.00 134.90 335 ILE A O 1
ATOM 2231 N N . LEU A 1 336 ? 36.822 -79.856 13.313 1.00 132.20 336 LEU A N 1
ATOM 2232 C CA . LEU A 1 336 ? 38.170 -80.388 13.187 1.00 134.70 336 LEU A CA 1
ATOM 2233 C C . LEU A 1 336 ? 39.097 -79.495 13.926 1.00 139.22 336 LEU A C 1
ATOM 2234 O O . LEU A 1 336 ? 39.358 -78.381 13.479 1.00 137.95 336 LEU A O 1
ATOM 2239 N N . LEU A 1 337 ? 39.505 -79.945 15.121 1.00 137.63 337 LEU A N 1
ATOM 2240 C CA . LEU A 1 337 ? 40.402 -79.216 16.014 1.00 137.73 337 LEU A CA 1
ATOM 2241 C C . LEU A 1 337 ? 41.826 -79.568 15.582 1.00 145.32 337 LEU A C 1
ATOM 2242 O O . LEU A 1 337 ? 42.197 -80.746 15.605 1.00 147.62 337 LEU A O 1
ATOM 2247 N N . TYR A 1 338 ? 42.579 -78.551 15.108 1.00 141.43 338 TYR A N 1
ATOM 2248 C CA . TYR A 1 338 ? 43.947 -78.676 14.608 1.00 143.68 338 TYR A CA 1
ATOM 2249 C C . TYR A 1 338 ? 44.943 -78.252 15.666 1.00 152.75 338 TYR A C 1
ATOM 2250 O O . TYR A 1 338 ? 44.619 -77.432 16.523 1.00 151.41 338 TYR A O 1
ATOM 2259 N N . ASP A 1 339 ? 46.161 -78.802 15.599 1.00 154.32 339 ASP A N 1
ATOM 2260 C CA . ASP A 1 339 ? 47.255 -78.359 16.442 1.00 156.80 339 ASP A CA 1
ATOM 2261 C C . ASP A 1 339 ? 47.958 -77.407 15.474 1.00 163.42 339 ASP A C 1
ATOM 2262 O O . ASP A 1 339 ? 48.432 -77.860 14.431 1.00 165.19 339 ASP A O 1
ATOM 2267 N N . THR A 1 340 ? 47.919 -76.090 15.743 1.00 160.02 340 THR A N 1
ATOM 2268 C CA . THR A 1 340 ? 48.501 -75.068 14.852 1.00 161.78 340 THR A CA 1
ATOM 2269 C C . THR A 1 340 ? 49.984 -75.251 14.439 1.00 170.05 340 THR A C 1
ATOM 2270 O O . THR A 1 340 ? 50.385 -74.749 13.387 1.00 170.53 340 THR A O 1
ATOM 2274 N N . SER A 1 341 ? 50.786 -75.957 15.257 1.00 169.68 341 SER A N 1
ATOM 2275 C CA . SER A 1 341 ? 52.212 -76.180 14.991 1.00 173.87 341 SER A CA 1
ATOM 2276 C C . SER A 1 341 ? 52.453 -77.277 13.951 1.00 178.48 341 SER A C 1
ATOM 2277 O O . SER A 1 341 ? 53.163 -77.060 12.966 1.00 180.03 341 SER A O 1
ATOM 2280 N N . ALA A 1 342 ? 51.869 -78.452 14.188 1.00 173.99 342 ALA A N 1
ATOM 2281 C CA . ALA A 1 342 ? 52.003 -79.612 13.320 1.00 176.08 342 ALA A CA 1
ATOM 2282 C C . ALA A 1 342 ? 51.148 -79.485 12.079 1.00 178.19 342 ALA A C 1
ATOM 2283 O O . ALA A 1 342 ? 51.490 -80.035 11.029 1.00 180.04 342 ALA A O 1
ATOM 2285 N N . TRP A 1 343 ? 50.017 -78.780 12.222 1.00 171.29 343 TRP A N 1
ATOM 2286 C CA . TRP A 1 343 ? 48.973 -78.597 11.220 1.00 169.49 343 TRP A CA 1
ATOM 2287 C C . TRP A 1 343 ? 48.217 -79.900 10.967 1.00 170.05 343 TRP A C 1
ATOM 2288 O O . TRP A 1 343 ? 47.778 -80.167 9.849 1.00 170.00 343 TRP A O 1
ATOM 2299 N N . ARG A 1 344 ? 48.054 -80.700 12.043 1.00 164.18 344 ARG A N 1
ATOM 2300 C CA . ARG A 1 344 ? 47.377 -82.003 12.044 1.00 163.02 344 ARG A CA 1
ATOM 2301 C C . ARG A 1 344 ? 46.158 -81.988 12.979 1.00 159.32 344 ARG A C 1
ATOM 2302 O O . ARG A 1 344 ? 46.159 -81.277 13.993 1.00 156.52 344 ARG A O 1
ATOM 2310 N N . VAL A 1 345 ? 45.117 -82.760 12.620 1.00 152.36 345 VAL A N 1
ATOM 2311 C CA . VAL A 1 345 ? 43.879 -82.831 13.388 1.00 148.35 345 VAL A CA 1
ATOM 2312 C C . VAL A 1 345 ? 44.110 -83.586 14.698 1.00 153.61 345 VAL A C 1
ATOM 2313 O O . VAL A 1 345 ? 44.593 -84.720 14.683 1.00 156.76 345 VAL A O 1
ATOM 2317 N N . ARG A 1 346 ? 43.803 -82.919 15.825 1.00 147.84 346 ARG A N 1
ATOM 2318 C CA . ARG A 1 346 ? 43.920 -83.418 17.197 1.00 148.43 346 ARG A CA 1
ATOM 2319 C C . ARG A 1 346 ? 42.703 -84.250 17.585 1.00 153.17 346 ARG A C 1
ATOM 2320 O O . ARG A 1 346 ? 42.836 -85.356 18.122 1.00 154.92 346 ARG A O 1
ATOM 2328 N N . HIS A 1 347 ? 41.518 -83.673 17.367 1.00 147.90 347 HIS A N 1
ATOM 2329 C CA . HIS A 1 347 ? 40.224 -84.270 17.654 1.00 147.24 347 HIS A CA 1
ATOM 2330 C C . HIS A 1 347 ? 39.272 -83.873 16.547 1.00 149.70 347 HIS A C 1
ATOM 2331 O O . HIS A 1 347 ? 39.336 -82.748 16.041 1.00 147.96 347 HIS A O 1
ATOM 2338 N N . LYS A 1 348 ? 38.393 -84.800 16.177 1.00 146.61 348 LYS A N 1
ATOM 2339 C CA . LYS A 1 348 ? 37.309 -84.599 15.225 1.00 145.16 348 LYS A CA 1
ATOM 2340 C C . LYS A 1 348 ? 36.037 -84.627 16.111 1.00 147.50 348 LYS A C 1
ATOM 2341 O O . LYS A 1 348 ? 36.050 -85.255 17.173 1.00 148.77 348 LYS A O 1
ATOM 2347 N N . PHE A 1 349 ? 34.994 -83.889 15.747 1.00 140.86 349 PHE A N 1
ATOM 2348 C CA . PHE A 1 349 ? 33.760 -83.918 16.524 1.00 139.71 349 PHE A CA 1
ATOM 2349 C C . PHE A 1 349 ? 32.655 -83.969 15.543 1.00 143.48 349 PHE A C 1
ATOM 2350 O O . PHE A 1 349 ? 32.641 -83.153 14.616 1.00 141.31 349 PHE A O 1
ATOM 2358 N N . VAL A 1 350 ? 31.715 -84.899 15.714 1.00 142.20 350 VAL A N 1
ATOM 2359 C CA . VAL A 1 350 ? 30.589 -84.892 14.783 1.00 142.71 350 VAL A CA 1
ATOM 2360 C C . VAL A 1 350 ? 29.351 -84.460 15.539 1.00 146.27 350 VAL A C 1
ATOM 2361 O O . VAL A 1 350 ? 29.126 -84.960 16.639 1.00 147.93 350 VAL A O 1
ATOM 2365 N N . LEU A 1 351 ? 28.597 -83.482 14.980 1.00 139.02 351 LEU A N 1
ATOM 2366 C CA . LEU A 1 351 ? 27.346 -82.975 15.543 1.00 136.12 351 LEU A CA 1
ATOM 2367 C C . LEU A 1 351 ? 26.177 -83.469 14.705 1.00 139.24 351 LEU A C 1
ATOM 2368 O O . LEU A 1 351 ? 26.361 -83.896 13.547 1.00 137.78 351 LEU A O 1
ATOM 2373 N N . GLU A 1 352 ? 24.976 -83.446 15.302 1.00 137.21 352 GLU A N 1
ATOM 2374 C CA . GLU A 1 352 ? 23.806 -83.937 14.587 1.00 140.25 352 GLU A CA 1
ATOM 2375 C C . GLU A 1 352 ? 23.380 -83.099 13.383 1.00 144.63 352 GLU A C 1
ATOM 2376 O O . GLU A 1 352 ? 22.725 -83.608 12.477 1.00 148.16 352 GLU A O 1
ATOM 2382 N N . ASP A 1 353 ? 23.811 -81.846 13.339 1.00 137.75 353 ASP A N 1
ATOM 2383 C CA . ASP A 1 353 ? 23.497 -80.939 12.245 1.00 136.61 353 ASP A CA 1
ATOM 2384 C C . ASP A 1 353 ? 24.681 -79.989 11.966 1.00 137.53 353 ASP A C 1
ATOM 2385 O O . ASP A 1 353 ? 25.758 -80.142 12.559 1.00 135.40 353 ASP A O 1
ATOM 2390 N N . SER A 1 354 ? 24.470 -79.010 11.072 1.00 133.31 354 SER A N 1
ATOM 2391 C CA . SER A 1 354 ? 25.490 -78.054 10.665 1.00 131.77 354 SER A CA 1
ATOM 2392 C C . SER A 1 354 ? 26.016 -77.166 11.782 1.00 134.59 354 SER A C 1
ATOM 2393 O O . SER A 1 354 ? 25.259 -76.706 12.644 1.00 132.91 354 SER A O 1
ATOM 2396 N N . VAL A 1 355 ? 27.333 -76.941 11.761 1.00 131.65 355 VAL A N 1
ATOM 2397 C CA . VAL A 1 355 ? 28.034 -76.070 12.704 1.00 129.94 355 VAL A CA 1
ATOM 2398 C C . VAL A 1 355 ? 27.739 -74.661 12.192 1.00 130.68 355 VAL A C 1
ATOM 2399 O O . VAL A 1 355 ? 27.825 -74.418 10.977 1.00 129.78 355 VAL A O 1
ATOM 2403 N N . THR A 1 356 ? 27.343 -73.758 13.095 1.00 125.46 356 THR A N 1
ATOM 2404 C CA . THR A 1 356 ? 27.026 -72.402 12.667 1.00 124.91 356 THR A CA 1
ATOM 2405 C C . THR A 1 356 ? 28.067 -71.379 13.076 1.00 130.01 356 THR A C 1
ATOM 2406 O O . THR A 1 356 ? 28.272 -70.421 12.325 1.00 131.30 356 THR A O 1
ATOM 2410 N N . LYS A 1 357 ? 28.737 -71.571 14.247 1.00 125.48 357 LYS A N 1
ATOM 2411 C CA . LYS A 1 357 ? 29.800 -70.676 14.758 1.00 124.18 357 LYS A CA 1
ATOM 2412 C C . LYS A 1 357 ? 30.671 -71.412 15.764 1.00 127.07 357 LYS A C 1
ATOM 2413 O O . LYS A 1 357 ? 30.154 -72.103 16.643 1.00 127.32 357 LYS A O 1
ATOM 2419 N N . LEU A 1 358 ? 31.989 -71.273 15.619 1.00 122.47 358 LEU A N 1
ATOM 2420 C CA . LEU A 1 358 ? 32.978 -71.843 16.532 1.00 121.87 358 LEU A CA 1
ATOM 2421 C C . LEU A 1 358 ? 33.607 -70.682 17.262 1.00 127.33 358 LEU A C 1
ATOM 2422 O O . LEU A 1 358 ? 33.911 -69.660 16.639 1.00 127.96 358 LEU A O 1
ATOM 2427 N N . MET A 1 359 ? 33.789 -70.811 18.575 1.00 123.73 359 MET A N 1
ATOM 2428 C CA . MET A 1 359 ? 34.397 -69.737 19.365 1.00 123.32 359 MET A CA 1
ATOM 2429 C C . MET A 1 359 ? 35.163 -70.343 20.530 1.00 128.64 359 MET A C 1
ATOM 2430 O O . MET A 1 359 ? 34.603 -71.126 21.309 1.00 127.58 359 MET A O 1
ATOM 2435 N N . PHE A 1 360 ? 36.472 -70.038 20.594 1.00 126.83 360 PHE A N 1
ATOM 2436 C CA . PHE A 1 360 ? 37.332 -70.468 21.694 1.00 127.59 360 PHE A CA 1
ATOM 2437 C C . PHE A 1 360 ? 37.205 -69.390 22.773 1.00 132.68 360 PHE A C 1
ATOM 2438 O O . PHE A 1 360 ? 36.993 -68.209 22.459 1.00 132.18 360 PHE A O 1
ATOM 2446 N N . ASP A 1 361 ? 37.262 -69.811 24.030 1.00 130.01 361 ASP A N 1
ATOM 2447 C CA . ASP A 1 361 ? 37.237 -68.922 25.179 1.00 131.52 361 ASP A CA 1
ATOM 2448 C C . ASP A 1 361 ? 38.074 -69.610 26.200 1.00 139.47 361 ASP A C 1
ATOM 2449 O O . ASP A 1 361 ? 37.786 -70.765 26.539 1.00 138.76 361 ASP A O 1
ATOM 2454 N N . ASN A 1 362 ? 39.136 -68.931 26.673 1.00 139.56 362 ASN A N 1
ATOM 2455 C CA . ASN A 1 362 ? 40.002 -69.540 27.654 1.00 142.48 362 ASN A CA 1
ATOM 2456 C C . ASN A 1 362 ? 40.394 -71.000 27.150 1.00 146.64 362 ASN A C 1
ATOM 2457 O O . ASN A 1 362 ? 40.838 -71.151 26.000 1.00 145.55 362 ASN A O 1
ATOM 2462 N N . ASP A 1 363 ? 40.153 -72.039 27.962 1.00 143.79 363 ASP A N 1
ATOM 2463 C CA . ASP A 1 363 ? 40.474 -73.445 27.724 1.00 143.66 363 ASP A CA 1
ATOM 2464 C C . ASP A 1 363 ? 39.444 -74.141 26.894 1.00 145.15 363 ASP A C 1
ATOM 2465 O O . ASP A 1 363 ? 39.640 -75.289 26.505 1.00 145.99 363 ASP A O 1
ATOM 2470 N N . ASP A 1 364 ? 38.312 -73.493 26.705 1.00 138.87 364 ASP A N 1
ATOM 2471 C CA . ASP A 1 364 ? 37.157 -74.091 26.076 1.00 136.02 364 ASP A CA 1
ATOM 2472 C C . ASP A 1 364 ? 36.888 -73.714 24.633 1.00 134.57 364 ASP A C 1
ATOM 2473 O O . ASP A 1 364 ? 37.269 -72.633 24.177 1.00 133.71 364 ASP A O 1
ATOM 2478 N N . LEU A 1 365 ? 36.212 -74.639 23.925 1.00 127.76 365 LEU A N 1
ATOM 2479 C CA . LEU A 1 365 ? 35.715 -74.491 22.566 1.00 124.79 365 LEU A CA 1
ATOM 2480 C C . LEU A 1 365 ? 34.162 -74.553 22.541 1.00 127.61 365 LEU A C 1
ATOM 2481 O O . LEU A 1 365 ? 33.552 -75.557 22.940 1.00 127.36 365 LEU A O 1
ATOM 2486 N N . PHE A 1 366 ? 33.540 -73.466 22.065 1.00 122.45 366 PHE A N 1
ATOM 2487 C CA . PHE A 1 366 ? 32.089 -73.363 21.981 1.00 121.04 366 PHE A CA 1
ATOM 2488 C C . PHE A 1 366 ? 31.596 -73.526 20.563 1.00 121.97 366 PHE A C 1
ATOM 2489 O O . PHE A 1 366 ? 32.182 -72.981 19.612 1.00 120.45 366 PHE A O 1
ATOM 2497 N N . ALA A 1 367 ? 30.525 -74.313 20.426 1.00 117.40 367 ALA A N 1
ATOM 2498 C CA . ALA A 1 367 ? 29.923 -74.579 19.131 1.00 116.12 367 ALA A CA 1
ATOM 2499 C C . ALA A 1 367 ? 28.393 -74.533 19.111 1.00 121.03 367 ALA A C 1
ATOM 2500 O O . ALA A 1 367 ? 27.695 -75.222 19.870 1.00 118.67 367 ALA A O 1
ATOM 2502 N N . SER A 1 368 ? 27.897 -73.659 18.219 1.00 119.57 368 SER A N 1
ATOM 2503 C CA . SER A 1 368 ? 26.502 -73.457 17.906 1.00 119.65 368 SER A CA 1
ATOM 2504 C C . SER A 1 368 ? 26.221 -74.345 16.706 1.00 124.74 368 SER A C 1
ATOM 2505 O O . SER A 1 368 ? 26.955 -74.329 15.691 1.00 123.22 368 SER A O 1
ATOM 2508 N N . CYS A 1 369 ? 25.184 -75.163 16.869 1.00 123.12 369 CYS A N 1
ATOM 2509 C CA . CYS A 1 369 ? 24.725 -76.086 15.861 1.00 124.71 369 CYS A CA 1
ATOM 2510 C C . CYS A 1 369 ? 23.303 -75.721 15.454 1.00 128.23 369 CYS A C 1
ATOM 2511 O O . CYS A 1 369 ? 22.525 -75.249 16.301 1.00 127.34 369 CYS A O 1
ATOM 2514 N N . ILE A 1 370 ? 22.950 -75.981 14.161 1.00 124.78 370 ILE A N 1
ATOM 2515 C CA . ILE A 1 370 ? 21.614 -75.704 13.619 1.00 124.74 370 ILE A CA 1
ATOM 2516 C C . ILE A 1 370 ? 20.481 -76.580 14.223 1.00 129.25 370 ILE A C 1
ATOM 2517 O O . ILE A 1 370 ? 19.316 -76.397 13.887 1.00 130.99 370 ILE A O 1
ATOM 2522 N N . ASN A 1 371 ? 20.821 -77.482 15.160 1.00 124.06 371 ASN A N 1
ATOM 2523 C CA . ASN A 1 371 ? 19.848 -78.283 15.877 1.00 124.75 371 ASN A CA 1
ATOM 2524 C C . ASN A 1 371 ? 19.244 -77.447 17.025 1.00 129.01 371 ASN A C 1
ATOM 2525 O O . ASN A 1 371 ? 18.184 -77.801 17.544 1.00 132.39 371 ASN A O 1
ATOM 2530 N N . GLY A 1 372 ? 19.928 -76.364 17.408 1.00 122.35 372 GLY A N 1
ATOM 2531 C CA . GLY A 1 372 ? 19.489 -75.449 18.462 1.00 121.77 372 GLY A CA 1
ATOM 2532 C C . GLY A 1 372 ? 20.318 -75.513 19.727 1.00 125.51 372 GLY A C 1
ATOM 2533 O O . GLY A 1 372 ? 20.010 -74.863 20.746 1.00 124.20 372 GLY A O 1
ATOM 2534 N N . LYS A 1 373 ? 21.390 -76.304 19.655 1.00 122.85 373 LYS A N 1
ATOM 2535 C CA . LYS A 1 373 ? 22.270 -76.492 20.789 1.00 122.63 373 LYS A CA 1
ATOM 2536 C C . LYS A 1 373 ? 23.562 -75.708 20.644 1.00 126.89 373 LYS A C 1
ATOM 2537 O O . LYS A 1 373 ? 24.065 -75.504 19.527 1.00 125.97 373 LYS A O 1
ATOM 2543 N N . VAL A 1 374 ? 24.053 -75.210 21.784 1.00 123.69 374 VAL A N 1
ATOM 2544 C CA . VAL A 1 374 ? 25.351 -74.567 21.906 1.00 123.04 374 VAL A CA 1
ATOM 2545 C C . VAL A 1 374 ? 26.144 -75.567 22.773 1.00 127.69 374 VAL A C 1
ATOM 2546 O O . VAL A 1 374 ? 25.677 -75.943 23.850 1.00 129.50 374 VAL A O 1
ATOM 2550 N N . TYR A 1 375 ? 27.255 -76.107 22.234 1.00 122.51 375 TYR A N 1
ATOM 2551 C CA . TYR A 1 375 ? 28.075 -77.142 22.876 1.00 122.85 375 TYR A CA 1
ATOM 2552 C C . TYR A 1 375 ? 29.408 -76.562 23.448 1.00 124.14 375 TYR A C 1
ATOM 2553 O O . TYR A 1 375 ? 30.045 -75.721 22.800 1.00 122.40 375 TYR A O 1
ATOM 2562 N N . GLN A 1 376 ? 29.823 -77.011 24.655 1.00 119.92 376 GLN A N 1
ATOM 2563 C CA . GLN A 1 376 ? 31.063 -76.551 25.299 1.00 119.66 376 GLN A CA 1
ATOM 2564 C C . GLN A 1 376 ? 32.011 -77.722 25.489 1.00 123.32 376 GLN A C 1
ATOM 2565 O O . GLN A 1 376 ? 31.617 -78.713 26.108 1.00 124.01 376 GLN A O 1
ATOM 2571 N N . PHE A 1 377 ? 33.263 -77.590 24.967 1.00 119.11 377 PHE A N 1
ATOM 2572 C CA . PHE A 1 377 ? 34.331 -78.599 24.988 1.00 120.76 377 PHE A CA 1
ATOM 2573 C C . PHE A 1 377 ? 35.615 -78.189 25.685 1.00 128.48 377 PHE A C 1
ATOM 2574 O O . PHE A 1 377 ? 35.872 -77.007 25.844 1.00 129.38 377 PHE A O 1
ATOM 2582 N N . ASN A 1 378 ? 36.462 -79.161 26.043 1.00 127.13 378 ASN A N 1
ATOM 2583 C CA . ASN A 1 378 ? 37.741 -78.854 26.661 1.00 128.64 378 ASN A CA 1
ATOM 2584 C C . ASN A 1 378 ? 38.785 -78.895 25.555 1.00 133.86 378 ASN A C 1
ATOM 2585 O O . ASN A 1 378 ? 39.365 -79.949 25.345 1.00 135.85 378 ASN A O 1
ATOM 2590 N N . ALA A 1 379 ? 39.031 -77.773 24.838 1.00 129.77 379 ALA A N 1
ATOM 2591 C CA . ALA A 1 379 ? 40.007 -77.695 23.730 1.00 130.30 379 ALA A CA 1
ATOM 2592 C C . ALA A 1 379 ? 41.208 -78.617 23.942 1.00 139.76 379 ALA A C 1
ATOM 2593 O O . ALA A 1 379 ? 41.568 -79.406 23.047 1.00 140.25 379 ALA A O 1
ATOM 2595 N N . ARG A 1 380 ? 41.785 -78.552 25.166 1.00 139.55 380 ARG A N 1
ATOM 2596 C CA . ARG A 1 380 ? 42.912 -79.376 25.579 1.00 142.48 380 ARG A CA 1
ATOM 2597 C C . ARG A 1 380 ? 42.550 -80.891 25.387 1.00 145.87 380 ARG A C 1
ATOM 2598 O O . ARG A 1 380 ? 43.077 -81.535 24.474 1.00 145.98 380 ARG A O 1
ATOM 2606 N N . THR A 1 381 ? 41.530 -81.374 26.129 1.00 141.26 381 THR A N 1
ATOM 2607 C CA . THR A 1 381 ? 41.074 -82.770 26.213 1.00 141.76 381 THR A CA 1
ATOM 2608 C C . THR A 1 381 ? 40.014 -83.330 25.207 1.00 144.11 381 THR A C 1
ATOM 2609 O O . THR A 1 381 ? 40.042 -84.517 24.896 1.00 145.38 381 THR A O 1
ATOM 2613 N N . GLY A 1 382 ? 39.084 -82.508 24.752 1.00 138.94 382 GLY A N 1
ATOM 2614 C CA . GLY A 1 382 ? 38.002 -82.933 23.862 1.00 138.26 382 GLY A CA 1
ATOM 2615 C C . GLY A 1 382 ? 36.689 -83.230 24.585 1.00 144.10 382 GLY A C 1
ATOM 2616 O O . GLY A 1 382 ? 35.617 -83.312 23.964 1.00 141.65 382 GLY A O 1
ATOM 2617 N N . GLN A 1 383 ? 36.775 -83.379 25.925 1.00 143.93 383 GLN A N 1
ATOM 2618 C CA . GLN A 1 383 ? 35.674 -83.685 26.843 1.00 144.47 383 GLN A CA 1
ATOM 2619 C C . GLN A 1 383 ? 34.512 -82.680 26.817 1.00 142.12 383 GLN A C 1
ATOM 2620 O O . GLN A 1 383 ? 34.686 -81.519 27.191 1.00 139.38 383 GLN A O 1
ATOM 2626 N N . GLU A 1 384 ? 33.320 -83.156 26.396 1.00 137.37 384 GLU A N 1
ATOM 2627 C CA . GLU A 1 384 ? 32.082 -82.377 26.375 1.00 135.46 384 GLU A CA 1
ATOM 2628 C C . GLU A 1 384 ? 31.757 -81.912 27.804 1.00 139.06 384 GLU A C 1
ATOM 2629 O O . GLU A 1 384 ? 31.249 -82.698 28.622 1.00 141.55 384 GLU A O 1
ATOM 2635 N N . LYS A 1 385 ? 32.104 -80.637 28.098 1.00 131.93 385 LYS A N 1
ATOM 2636 C CA . LYS A 1 385 ? 31.889 -79.972 29.386 1.00 131.53 385 LYS A CA 1
ATOM 2637 C C . LYS A 1 385 ? 30.405 -79.690 29.677 1.00 134.55 385 LYS A C 1
ATOM 2638 O O . LYS A 1 385 ? 29.929 -80.014 30.768 1.00 137.73 385 LYS A O 1
ATOM 2644 N N . PHE A 1 386 ? 29.686 -79.066 28.727 1.00 126.24 386 PHE A N 1
ATOM 2645 C CA . PHE A 1 386 ? 28.312 -78.652 28.947 1.00 125.74 386 PHE A CA 1
ATOM 2646 C C . PHE A 1 386 ? 27.608 -78.412 27.615 1.00 128.04 386 PHE A C 1
ATOM 2647 O O . PHE A 1 386 ? 28.270 -78.071 26.633 1.00 125.67 386 PHE A O 1
ATOM 2655 N N . VAL A 1 387 ? 26.259 -78.550 27.589 1.00 125.76 387 VAL A N 1
ATOM 2656 C CA . VAL A 1 387 ? 25.447 -78.300 26.395 1.00 124.47 387 VAL A CA 1
ATOM 2657 C C . VAL A 1 387 ? 24.316 -77.378 26.720 1.00 132.03 387 VAL A C 1
ATOM 2658 O O . VAL A 1 387 ? 23.476 -77.727 27.553 1.00 133.34 387 VAL A O 1
ATOM 2662 N N . CYS A 1 388 ? 24.244 -76.246 25.985 1.00 129.65 388 CYS A N 1
ATOM 2663 C CA . CYS A 1 388 ? 23.176 -75.257 26.055 1.00 130.47 388 CYS A CA 1
ATOM 2664 C C . CYS A 1 388 ? 21.995 -75.788 25.273 1.00 137.89 388 CYS A C 1
ATOM 2665 O O . CYS A 1 388 ? 22.103 -76.073 24.075 1.00 136.65 388 CYS A O 1
ATOM 2668 N N . VAL A 1 389 ? 20.866 -75.914 25.969 1.00 138.02 389 VAL A N 1
ATOM 2669 C CA . VAL A 1 389 ? 19.613 -76.428 25.441 1.00 139.38 389 VAL A CA 1
ATOM 2670 C C . VAL A 1 389 ? 18.462 -75.473 25.690 1.00 143.93 389 VAL A C 1
ATOM 2671 O O . VAL A 1 389 ? 18.501 -74.679 26.635 1.00 143.26 389 VAL A O 1
ATOM 2675 N N . GLY A 1 390 ? 17.429 -75.594 24.867 1.00 141.62 390 GLY A N 1
ATOM 2676 C CA . GLY A 1 390 ? 16.252 -74.749 24.985 1.00 142.48 390 GLY A CA 1
ATOM 2677 C C . GLY A 1 390 ? 15.670 -74.375 23.646 1.00 145.46 390 GLY A C 1
ATOM 2678 O O . GLY A 1 390 ? 14.467 -74.516 23.457 1.00 147.64 390 GLY A O 1
ATOM 2679 N N . HIS A 1 391 ? 16.510 -73.908 22.710 1.00 139.57 391 HIS A N 1
ATOM 2680 C CA . HIS A 1 391 ? 16.081 -73.553 21.355 1.00 138.98 391 HIS A CA 1
ATOM 2681 C C . HIS A 1 391 ? 15.503 -74.787 20.634 1.00 144.05 391 HIS A C 1
ATOM 2682 O O . HIS A 1 391 ? 16.065 -75.894 20.706 1.00 143.00 391 HIS A O 1
ATOM 2689 N N . ASN A 1 392 ? 14.365 -74.583 19.965 1.00 142.85 392 ASN A N 1
ATOM 2690 C CA . ASN A 1 392 ? 13.676 -75.623 19.196 1.00 145.08 392 ASN A CA 1
ATOM 2691 C C . ASN A 1 392 ? 13.959 -75.407 17.701 1.00 145.65 392 ASN A C 1
ATOM 2692 O O . ASN A 1 392 ? 13.456 -76.154 16.850 1.00 149.80 392 ASN A O 1
ATOM 2697 N N . MET A 1 393 ? 14.760 -74.375 17.399 1.00 133.47 393 MET A N 1
ATOM 2698 C CA . MET A 1 393 ? 15.185 -74.009 16.055 1.00 129.76 393 MET A CA 1
ATOM 2699 C C . MET A 1 393 ? 16.650 -73.609 16.124 1.00 130.99 393 MET A C 1
ATOM 2700 O O . MET A 1 393 ? 17.095 -73.194 17.191 1.00 129.32 393 MET A O 1
ATOM 2705 N N . GLY A 1 394 ? 17.379 -73.739 15.014 1.00 127.68 394 GLY A N 1
ATOM 2706 C CA . GLY A 1 394 ? 18.819 -73.472 14.944 1.00 126.59 394 GLY A CA 1
ATOM 2707 C C . GLY A 1 394 ? 19.401 -72.242 15.631 1.00 130.54 394 GLY A C 1
ATOM 2708 O O . GLY A 1 394 ? 18.782 -71.175 15.608 1.00 131.99 394 GLY A O 1
ATOM 2709 N N . VAL A 1 395 ? 20.605 -72.374 16.249 1.00 124.55 395 VAL A N 1
ATOM 2710 C CA . VAL A 1 395 ? 21.320 -71.245 16.874 1.00 122.56 395 VAL A CA 1
ATOM 2711 C C . VAL A 1 395 ? 22.270 -70.730 15.793 1.00 125.21 395 VAL A C 1
ATOM 2712 O O . VAL A 1 395 ? 23.230 -71.418 15.430 1.00 123.96 395 VAL A O 1
ATOM 2716 N N . LEU A 1 396 ? 21.951 -69.547 15.244 1.00 121.05 396 LEU A N 1
ATOM 2717 C CA . LEU A 1 396 ? 22.659 -68.935 14.124 1.00 120.16 396 LEU A CA 1
ATOM 2718 C C . LEU A 1 396 ? 23.939 -68.235 14.497 1.00 124.94 396 LEU A C 1
ATOM 2719 O O . LEU A 1 396 ? 24.903 -68.271 13.724 1.00 125.59 396 LEU A O 1
ATOM 2724 N N . ASP A 1 397 ? 23.969 -67.618 15.687 1.00 121.49 397 ASP A N 1
ATOM 2725 C CA . ASP A 1 397 ? 25.152 -66.917 16.198 1.00 120.71 397 ASP A CA 1
ATOM 2726 C C . ASP A 1 397 ? 25.150 -66.909 17.706 1.00 122.31 397 ASP A C 1
ATOM 2727 O O . ASP A 1 397 ? 24.135 -67.273 18.315 1.00 121.06 397 ASP A O 1
ATOM 2732 N N . PHE A 1 398 ? 26.294 -66.507 18.311 1.00 118.35 398 PHE A N 1
ATOM 2733 C CA . PHE A 1 398 ? 26.432 -66.353 19.759 1.00 118.82 398 PHE A CA 1
ATOM 2734 C C . PHE A 1 398 ? 27.470 -65.381 20.238 1.00 122.69 398 PHE A C 1
ATOM 2735 O O . PHE A 1 398 ? 28.291 -64.907 19.452 1.00 122.68 398 PHE A O 1
ATOM 2743 N N . ILE A 1 399 ? 27.400 -65.048 21.535 1.00 120.09 399 ILE A N 1
ATOM 2744 C CA . ILE A 1 399 ? 28.346 -64.165 22.218 1.00 121.55 399 ILE A CA 1
ATOM 2745 C C . ILE A 1 399 ? 28.738 -64.761 23.568 1.00 127.30 399 ILE A C 1
ATOM 2746 O O . ILE A 1 399 ? 28.032 -65.634 24.093 1.00 127.03 399 ILE A O 1
ATOM 2751 N N . LEU A 1 400 ? 29.912 -64.367 24.065 1.00 125.68 400 LEU A N 1
ATOM 2752 C CA . LEU A 1 400 ? 30.461 -64.861 25.314 1.00 127.83 400 LEU A CA 1
ATOM 2753 C C . LEU A 1 400 ? 30.679 -63.736 26.265 1.00 134.63 400 LEU A C 1
ATOM 2754 O O . LEU A 1 400 ? 31.489 -62.821 26.026 1.00 134.71 400 LEU A O 1
ATOM 2759 N N . LEU A 1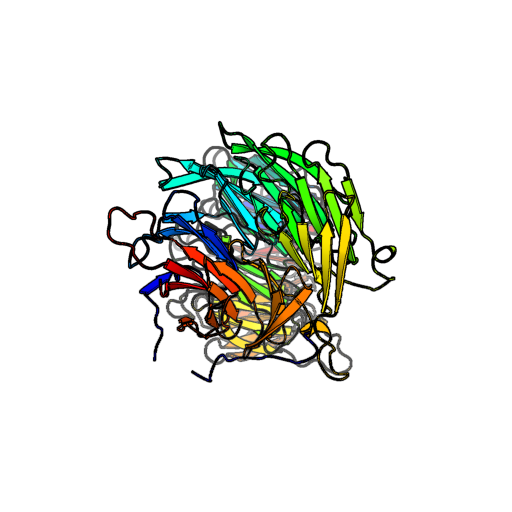 401 ? 29.902 -63.765 27.329 1.00 133.68 401 LEU A N 1
ATOM 2760 C CA . LEU A 1 401 ? 30.005 -62.699 28.296 1.00 136.90 401 LEU A CA 1
ATOM 2761 C C . LEU A 1 401 ? 30.766 -63.121 29.505 1.00 143.82 401 LEU A C 1
ATOM 2762 O O . LEU A 1 401 ? 30.768 -64.304 29.881 1.00 142.89 401 LEU A O 1
ATOM 2767 N N . HIS A 1 402 ? 31.498 -62.150 30.054 1.00 142.16 402 HIS A N 1
ATOM 2768 C CA . HIS A 1 402 ? 32.410 -62.372 31.144 1.00 143.54 402 HIS A CA 1
ATOM 2769 C C . HIS A 1 402 ? 32.083 -61.594 32.360 1.00 148.34 402 HIS A C 1
ATOM 2770 O O . HIS A 1 402 ? 31.721 -60.425 32.269 1.00 149.04 402 HIS A O 1
ATOM 2777 N N . PRO A 1 403 ? 32.271 -62.219 33.531 1.00 146.17 403 PRO A N 1
ATOM 2778 C CA . PRO A 1 403 ? 32.068 -61.490 34.791 1.00 149.74 403 PRO A CA 1
ATOM 2779 C C . PRO A 1 403 ? 33.213 -60.480 34.961 1.00 155.53 403 PRO A C 1
ATOM 2780 O O . PRO A 1 403 ? 34.364 -60.878 35.200 1.00 158.03 403 PRO A O 1
ATOM 2784 N N . VAL A 1 404 ? 32.913 -59.178 34.796 1.00 149.42 404 VAL A N 1
ATOM 2785 C CA . VAL A 1 404 ? 33.913 -58.104 34.866 1.00 150.14 404 VAL A CA 1
ATOM 2786 C C . VAL A 1 404 ? 34.693 -58.076 36.181 1.00 157.04 404 VAL A C 1
ATOM 2787 O O . VAL A 1 404 ? 35.929 -57.924 36.197 1.00 156.54 404 VAL A O 1
ATOM 2791 N N . ALA A 1 405 ? 33.941 -58.287 37.272 1.00 156.21 405 ALA A N 1
ATOM 2792 C CA . ALA A 1 405 ? 34.391 -58.215 38.654 1.00 160.76 405 ALA A CA 1
ATOM 2793 C C . ALA A 1 405 ? 34.979 -59.430 39.374 1.00 161.80 405 ALA A C 1
ATOM 2794 O O . ALA A 1 405 ? 34.252 -60.297 39.878 1.00 160.17 405 ALA A O 1
ATOM 2796 N N . ASN A 1 406 ? 36.292 -59.429 39.522 1.00 157.88 406 ASN A N 1
ATOM 2797 C CA . ASN A 1 406 ? 36.867 -60.429 40.378 1.00 159.19 406 ASN A CA 1
ATOM 2798 C C . ASN A 1 406 ? 37.473 -59.674 41.545 1.00 169.22 406 ASN A C 1
ATOM 2799 O O . ASN A 1 406 ? 38.673 -59.407 41.588 1.00 171.56 406 ASN A O 1
ATOM 2804 N N . THR A 1 407 ? 36.585 -59.238 42.446 1.00 168.56 407 THR A N 1
ATOM 2805 C CA . THR A 1 407 ? 36.876 -58.538 43.705 1.00 174.74 407 THR A CA 1
ATOM 2806 C C . THR A 1 407 ? 37.308 -59.586 44.766 1.00 181.92 407 THR A C 1
ATOM 2807 O O . THR A 1 407 ? 37.927 -59.254 45.786 1.00 182.54 407 THR A O 1
ATOM 2811 N N . GLY A 1 408 ? 36.966 -60.845 44.458 1.00 179.93 408 GLY A N 1
ATOM 2812 C CA . GLY A 1 408 ? 37.201 -62.073 45.214 1.00 182.31 408 GLY A CA 1
ATOM 2813 C C . GLY A 1 408 ? 36.430 -63.240 44.603 1.00 182.30 408 GLY A C 1
ATOM 2814 O O . GLY A 1 408 ? 37.030 -64.259 44.226 1.00 180.91 408 GLY A O 1
ATOM 2815 N N . THR A 1 409 ? 35.079 -63.075 44.485 1.00 176.19 409 THR A N 1
ATOM 2816 C CA . THR A 1 409 ? 34.144 -64.049 43.907 1.00 171.37 409 THR A CA 1
ATOM 2817 C C . THR A 1 409 ? 34.194 -63.958 42.394 1.00 168.79 409 THR A C 1
ATOM 2818 O O . THR A 1 409 ? 34.017 -62.869 41.833 1.00 166.96 409 THR A O 1
ATOM 2822 N N . GLU A 1 410 ? 34.425 -65.099 41.739 1.00 161.83 410 GLU A N 1
ATOM 2823 C CA . GLU A 1 410 ? 34.496 -65.156 40.286 1.00 156.47 410 GLU A CA 1
ATOM 2824 C C . GLU A 1 410 ? 33.332 -65.921 39.690 1.00 157.21 410 GLU A C 1
ATOM 2825 O O . GLU A 1 410 ? 33.338 -67.152 39.650 1.00 156.57 410 GLU A O 1
ATOM 2831 N N . GLN A 1 411 ? 32.326 -65.176 39.220 1.00 151.75 411 GLN A N 1
ATOM 2832 C CA . GLN A 1 411 ? 31.088 -65.695 38.621 1.00 148.34 411 GLN A CA 1
ATOM 2833 C C . GLN A 1 411 ? 31.299 -66.511 37.326 1.00 146.52 411 GLN A C 1
ATOM 2834 O O . GLN A 1 411 ? 32.433 -66.665 36.856 1.00 145.60 411 GLN A O 1
ATOM 2840 N N . LYS A 1 412 ? 30.197 -67.044 36.766 1.00 139.37 412 LYS A N 1
ATOM 2841 C CA . LYS A 1 412 ? 30.211 -67.835 35.539 1.00 134.88 412 LYS A CA 1
ATOM 2842 C C . LYS A 1 412 ? 30.179 -66.974 34.286 1.00 135.40 412 LYS A C 1
ATOM 2843 O O . LYS A 1 412 ? 29.589 -65.884 34.239 1.00 132.31 412 LYS A O 1
ATOM 2849 N N . ARG A 1 413 ? 30.762 -67.537 33.236 1.00 132.10 413 ARG A N 1
ATOM 2850 C CA . ARG A 1 413 ? 30.772 -66.940 31.913 1.00 129.86 413 ARG A CA 1
ATOM 2851 C C . ARG A 1 413 ? 29.354 -67.096 31.374 1.00 132.98 413 ARG A C 1
ATOM 2852 O O . ARG A 1 413 ? 28.686 -68.074 31.747 1.00 134.38 413 ARG A O 1
ATOM 2860 N N . LYS A 1 414 ? 28.891 -66.183 30.493 1.00 126.39 414 LYS A N 1
ATOM 2861 C CA . LYS A 1 414 ? 27.543 -66.323 29.909 1.00 124.17 414 LYS A CA 1
ATOM 2862 C C . LYS A 1 414 ? 27.576 -66.610 28.396 1.00 123.18 414 LYS A C 1
ATOM 2863 O O . LYS A 1 414 ? 28.511 -66.182 27.717 1.00 121.23 414 LYS A O 1
ATOM 2869 N N . VAL A 1 415 ? 26.565 -67.341 27.876 1.00 119.08 415 VAL A N 1
ATOM 2870 C CA . VAL A 1 415 ? 26.407 -67.600 26.434 1.00 117.69 415 VAL A CA 1
ATOM 2871 C C . VAL A 1 415 ? 25.053 -67.058 25.972 1.00 126.03 415 VAL A C 1
ATOM 2872 O O . VAL A 1 415 ? 24.013 -67.618 26.338 1.00 126.52 415 VAL A O 1
ATOM 2876 N N . ILE A 1 416 ? 25.074 -65.980 25.151 1.00 124.16 416 ILE A N 1
ATOM 2877 C CA . ILE A 1 416 ? 23.885 -65.359 24.547 1.00 123.41 416 ILE A CA 1
ATOM 2878 C C . ILE A 1 416 ? 23.867 -65.781 23.093 1.00 124.72 416 ILE A C 1
ATOM 2879 O O . ILE A 1 416 ? 24.905 -65.693 22.440 1.00 124.73 416 ILE A O 1
ATOM 2884 N N . THR A 1 417 ? 22.706 -66.245 22.598 1.00 118.87 417 THR A N 1
ATOM 2885 C CA . THR A 1 417 ? 22.520 -66.801 21.252 1.00 117.09 417 THR A CA 1
ATOM 2886 C C . THR A 1 417 ? 21.634 -65.965 20.324 1.00 122.18 417 THR A C 1
ATOM 2887 O O . THR A 1 417 ? 20.814 -65.171 20.792 1.00 124.27 417 THR A O 1
ATOM 2891 N N . ALA A 1 418 ? 21.734 -66.212 19.009 1.00 117.21 418 ALA A N 1
ATOM 2892 C CA . ALA A 1 418 ? 20.841 -65.627 18.003 1.00 116.90 418 ALA A CA 1
ATOM 2893 C C . ALA A 1 418 ? 20.031 -66.820 17.447 1.00 119.90 418 ALA A C 1
ATOM 2894 O O . ALA A 1 418 ? 20.591 -67.736 16.832 1.00 118.77 418 ALA A O 1
ATOM 2896 N N . GLY A 1 419 ? 18.750 -66.861 17.777 1.00 117.31 419 GLY A N 1
ATOM 2897 C CA . GLY A 1 419 ? 17.889 -67.969 17.376 1.00 118.03 419 GLY A CA 1
ATOM 2898 C C . GLY A 1 419 ? 17.172 -67.823 16.050 1.00 122.14 419 GLY A C 1
ATOM 2899 O O . GLY A 1 419 ? 16.643 -66.752 15.734 1.00 122.04 419 GLY A O 1
ATOM 2900 N N . ASP A 1 420 ? 17.113 -68.925 15.283 1.00 119.25 420 ASP A N 1
ATOM 2901 C CA . ASP A 1 420 ? 16.422 -68.979 13.998 1.00 121.20 420 ASP A CA 1
ATOM 2902 C C . ASP A 1 420 ? 14.957 -68.641 14.244 1.00 130.13 420 ASP A C 1
ATOM 2903 O O . ASP A 1 420 ? 14.311 -68.058 13.374 1.00 131.74 420 ASP A O 1
ATOM 2908 N N . GLU A 1 421 ? 14.442 -68.970 15.454 1.00 127.99 421 GLU A N 1
ATOM 2909 C CA . GLU A 1 421 ? 13.061 -68.671 15.835 1.00 129.42 421 GLU A CA 1
ATOM 2910 C C . GLU A 1 421 ? 12.822 -67.192 16.129 1.00 135.42 421 GLU A C 1
ATOM 2911 O O . GLU A 1 421 ? 11.682 -66.735 16.031 1.00 138.03 421 GLU A O 1
ATOM 2917 N N . GLY A 1 422 ? 13.891 -66.465 16.458 1.00 130.46 422 GLY A N 1
ATOM 2918 C CA . GLY A 1 422 ? 13.822 -65.052 16.800 1.00 130.39 422 GLY A CA 1
ATOM 2919 C C . GLY A 1 422 ? 13.734 -64.896 18.299 1.00 134.77 422 GLY A C 1
ATOM 2920 O O . GLY A 1 422 ? 12.856 -64.204 18.821 1.00 137.70 422 GLY A O 1
ATOM 2921 N N . VAL A 1 423 ? 14.616 -65.618 18.989 1.00 127.99 423 VAL A N 1
ATOM 2922 C CA . VAL A 1 423 ? 14.728 -65.672 20.435 1.00 126.94 423 VAL A CA 1
ATOM 2923 C C . VAL A 1 423 ? 16.175 -65.769 20.772 1.00 129.16 423 VAL A C 1
ATOM 2924 O O . VAL A 1 423 ? 16.928 -66.526 20.148 1.00 127.77 423 VAL A O 1
ATOM 2928 N N . SER A 1 424 ? 16.568 -64.976 21.759 1.00 124.87 424 SER A N 1
ATOM 2929 C CA . SER A 1 424 ? 17.909 -64.965 22.295 1.00 121.93 424 SER A CA 1
ATOM 2930 C C . SER A 1 424 ? 17.770 -65.536 23.695 1.00 123.29 424 SER A C 1
ATOM 2931 O O . SER A 1 424 ? 16.805 -65.217 24.415 1.00 122.95 424 SER A O 1
ATOM 2934 N N . LEU A 1 425 ? 18.680 -66.468 24.022 1.00 118.01 425 LEU A N 1
ATOM 2935 C CA . LEU A 1 425 ? 18.728 -67.164 25.298 1.00 118.88 425 LEU A CA 1
ATOM 2936 C C . LEU A 1 425 ? 20.019 -66.893 26.011 1.00 124.31 425 LEU A C 1
ATOM 2937 O O . LEU A 1 425 ? 21.042 -66.683 25.364 1.00 122.03 425 LEU A O 1
ATOM 2942 N N . VAL A 1 426 ? 19.969 -66.845 27.346 1.00 125.41 426 VAL A N 1
ATOM 2943 C CA . VAL A 1 426 ? 21.160 -66.600 28.166 1.00 126.92 426 VAL A CA 1
ATOM 2944 C C . VAL A 1 426 ? 21.490 -67.865 28.960 1.00 135.07 426 VAL A C 1
ATOM 2945 O O . VAL A 1 426 ? 20.603 -68.447 29.579 1.00 137.48 426 VAL A O 1
ATOM 2949 N N . PHE A 1 427 ? 22.747 -68.322 28.896 1.00 131.94 427 PHE A N 1
ATOM 2950 C CA . PHE A 1 427 ? 23.167 -69.525 29.602 1.00 132.98 427 PHE A CA 1
ATOM 2951 C C . PHE A 1 427 ? 24.387 -69.273 30.434 1.00 137.50 427 PHE A C 1
ATOM 2952 O O . PHE A 1 427 ? 25.385 -68.741 29.950 1.00 134.38 427 PHE A O 1
ATOM 2960 N N . GLU A 1 428 ? 24.303 -69.667 31.697 1.00 138.65 428 GLU A N 1
ATOM 2961 C CA . GLU A 1 428 ? 25.423 -69.630 32.631 1.00 141.08 428 GLU A CA 1
ATOM 2962 C C . GLU A 1 428 ? 26.231 -70.887 32.243 1.00 144.39 428 GLU A C 1
ATOM 2963 O O . GLU A 1 428 ? 25.647 -71.978 32.146 1.00 145.33 428 GLU A O 1
ATOM 2969 N N . VAL A 1 429 ? 27.531 -70.739 31.930 1.00 137.41 429 VAL A N 1
ATOM 2970 C CA . VAL A 1 429 ? 28.328 -71.894 31.507 1.00 134.88 429 VAL A CA 1
ATOM 2971 C C . VAL A 1 429 ? 29.515 -72.145 32.437 1.00 140.53 429 VAL A C 1
ATOM 2972 O O . VAL A 1 429 ? 30.111 -71.163 32.898 1.00 141.89 429 VAL A O 1
ATOM 2976 N N . PRO A 1 430 ? 29.842 -73.435 32.740 1.00 137.15 430 PRO A N 1
ATOM 2977 C CA . PRO A 1 430 ? 30.933 -73.745 33.692 1.00 139.90 430 PRO A CA 1
ATOM 2978 C C . PRO A 1 430 ? 32.247 -72.978 33.519 1.00 144.87 430 PRO A C 1
ATOM 2979 O O . PRO A 1 430 ? 32.630 -72.709 32.376 1.00 142.37 430 PRO A O 1
ATOM 2983 N N . ASN A 1 431 ? 32.928 -72.642 34.679 1.00 144.41 431 ASN A N 1
ATOM 2984 C CA . ASN A 1 431 ? 34.143 -71.823 34.947 1.00 152.20 431 ASN A CA 1
ATOM 2985 C C . ASN A 1 431 ? 33.747 -70.378 35.267 1.00 175.42 431 ASN A C 1
ATOM 2986 O O . ASN A 1 431 ? 33.038 -69.733 34.481 1.00 132.04 431 ASN A O 1
ATOM 2991 N N . MET B 1 53 ? -28.681 -42.533 -24.944 1.00 210.63 53 MET B N 1
ATOM 2992 C CA . MET B 1 53 ? -28.791 -43.555 -25.982 1.00 212.39 53 MET B CA 1
ATOM 2993 C C . MET B 1 53 ? -27.429 -44.232 -26.213 1.00 212.43 53 MET B C 1
ATOM 2994 O O . MET B 1 53 ? -27.145 -45.249 -25.578 1.00 210.92 53 MET B O 1
ATOM 2999 N N . SER B 1 54 ? -26.591 -43.651 -27.106 1.00 209.39 54 SER B N 1
ATOM 3000 C CA . SER B 1 54 ? -25.230 -44.092 -27.443 1.00 208.94 54 SER B CA 1
ATOM 3001 C C . SER B 1 54 ? -24.306 -43.660 -26.291 1.00 206.62 54 SER B C 1
ATOM 3002 O O . SER B 1 54 ? -23.155 -44.100 -26.181 1.00 206.48 54 SER B O 1
ATOM 3005 N N . ASN B 1 55 ? -24.852 -42.785 -25.436 1.00 199.83 55 ASN B N 1
ATOM 3006 C CA . ASN B 1 55 ? -24.251 -42.178 -24.265 1.00 196.17 55 ASN B CA 1
ATOM 3007 C C . ASN B 1 55 ? -25.387 -41.857 -23.284 1.00 194.66 55 ASN B C 1
ATOM 3008 O O . ASN B 1 55 ? -26.527 -41.629 -23.704 1.00 194.70 55 ASN B O 1
ATOM 3013 N N . ASN B 1 56 ? -25.070 -41.843 -21.983 1.00 187.80 56 ASN B N 1
ATOM 3014 C CA . ASN B 1 56 ? -26.022 -41.524 -20.919 1.00 185.14 56 ASN B CA 1
ATOM 3015 C C . ASN B 1 56 ? -25.352 -40.737 -19.797 1.00 184.33 56 ASN B C 1
ATOM 3016 O O . ASN B 1 56 ? -25.867 -40.686 -18.675 1.00 181.43 56 ASN B O 1
ATOM 3021 N N . SER B 1 57 ? -24.202 -40.118 -20.106 1.00 180.63 57 SER B N 1
ATOM 3022 C CA . SER B 1 57 ? -23.466 -39.307 -19.144 1.00 178.57 57 SER B CA 1
ATOM 3023 C C . SER B 1 57 ? -24.159 -37.952 -18.930 1.00 184.64 57 SER B C 1
ATOM 3024 O O . SER B 1 57 ? -24.833 -37.447 -19.834 1.00 186.00 57 SER B O 1
ATOM 3027 N N . LEU B 1 58 ? -24.019 -37.399 -17.715 1.00 178.38 58 LEU B N 1
ATOM 3028 C CA . LEU B 1 58 ? -24.569 -36.107 -17.290 1.00 179.39 58 LEU B CA 1
ATOM 3029 C C . LEU B 1 58 ? -23.726 -34.980 -17.920 1.00 182.49 58 LEU B C 1
ATOM 3030 O O . LEU B 1 58 ? -24.280 -34.017 -18.464 1.00 182.60 58 LEU B O 1
ATOM 3035 N N . THR B 1 59 ? -22.378 -35.128 -17.843 1.00 179.05 59 THR B N 1
ATOM 3036 C CA . THR B 1 59 ? -21.377 -34.187 -18.346 1.00 179.54 59 THR B CA 1
ATOM 3037 C C . THR B 1 59 ? -20.008 -34.852 -18.637 1.00 182.42 59 THR B C 1
ATOM 3038 O O . THR B 1 59 ? -19.831 -36.038 -18.340 1.00 179.18 59 THR B O 1
ATOM 3042 N N . TYR B 1 60 ? -19.051 -34.090 -19.227 1.00 180.49 60 TYR B N 1
ATOM 3043 C CA . TYR B 1 60 ? -17.717 -34.583 -19.588 1.00 179.79 60 TYR B CA 1
ATOM 3044 C C . TYR B 1 60 ? -16.556 -33.676 -19.147 1.00 181.47 60 TYR B C 1
ATOM 3045 O O . TYR B 1 60 ? -16.751 -32.509 -18.808 1.00 180.42 60 TYR B O 1
ATOM 3054 N N . PHE B 1 61 ? -15.333 -34.235 -19.234 1.00 177.25 61 PHE B N 1
ATOM 3055 C CA . PHE B 1 61 ? -14.020 -33.616 -19.070 1.00 177.31 61 PHE B CA 1
ATOM 3056 C C . PHE B 1 61 ? -13.094 -34.339 -20.049 1.00 183.33 61 PHE B C 1
ATOM 3057 O O . PHE B 1 61 ? -13.147 -35.567 -20.146 1.00 180.26 61 PHE B O 1
ATOM 3065 N N . ASP B 1 62 ? -12.277 -33.580 -20.806 1.00 183.26 62 ASP B N 1
ATOM 3066 C CA . ASP B 1 62 ? -11.427 -34.147 -21.860 1.00 184.81 62 ASP B CA 1
ATOM 3067 C C . ASP B 1 62 ? -10.097 -33.410 -22.108 1.00 188.53 62 ASP B C 1
ATOM 3068 O O . ASP B 1 62 ? -9.468 -33.653 -23.151 1.00 190.25 62 ASP B O 1
ATOM 3073 N N . LYS B 1 63 ? -9.667 -32.517 -21.180 1.00 184.57 63 LYS B N 1
ATOM 3074 C CA . LYS B 1 63 ? -8.418 -31.747 -21.341 1.00 184.76 63 LYS B CA 1
ATOM 3075 C C . LYS B 1 63 ? -7.121 -32.584 -21.435 1.00 187.13 63 LYS B C 1
ATOM 3076 O O . LYS B 1 63 ? -6.020 -32.030 -21.553 1.00 187.46 63 LYS B O 1
ATOM 3082 N N . HIS B 1 64 ? -7.268 -33.919 -21.436 1.00 183.96 64 HIS B N 1
ATOM 3083 C CA . HIS B 1 64 ? -6.158 -34.845 -21.572 1.00 183.37 64 HIS B CA 1
ATOM 3084 C C . HIS B 1 64 ? -5.930 -35.172 -23.028 1.00 187.58 64 HIS B C 1
ATOM 3085 O O . HIS B 1 64 ? -6.884 -35.486 -23.750 1.00 188.35 64 HIS B O 1
ATOM 3092 N N . THR B 1 65 ? -4.668 -35.068 -23.468 1.00 184.99 65 THR B N 1
ATOM 3093 C CA . THR B 1 65 ? -4.288 -35.379 -24.846 1.00 186.76 65 THR B CA 1
ATOM 3094 C C . THR B 1 65 ? -4.254 -36.904 -25.009 1.00 190.62 65 THR B C 1
ATOM 3095 O O . THR B 1 65 ? -4.773 -37.426 -25.998 1.00 192.38 65 THR B O 1
ATOM 3099 N N . ASP B 1 66 ? -3.686 -37.607 -24.003 1.00 184.20 66 ASP B N 1
ATOM 3100 C CA . ASP B 1 66 ? -3.568 -39.067 -23.960 1.00 181.76 66 ASP B CA 1
ATOM 3101 C C . ASP B 1 66 ? -4.430 -39.671 -22.837 1.00 181.51 66 ASP B C 1
ATOM 3102 O O . ASP B 1 66 ? -4.985 -38.929 -22.021 1.00 179.65 66 ASP B O 1
ATOM 3107 N N . SER B 1 67 ? -4.541 -41.026 -22.826 1.00 176.16 67 SER B N 1
ATOM 3108 C CA . SER B 1 67 ? -5.270 -41.905 -21.897 1.00 171.03 67 SER B CA 1
ATOM 3109 C C . SER B 1 67 ? -5.255 -41.413 -20.449 1.00 172.60 67 SER B C 1
ATOM 3110 O O . SER B 1 67 ? -4.177 -41.132 -19.919 1.00 172.03 67 SER B O 1
ATOM 3113 N N . VAL B 1 68 ? -6.442 -41.322 -19.810 1.00 167.30 68 VAL B N 1
ATOM 3114 C CA . VAL B 1 68 ? -6.572 -40.908 -18.405 1.00 164.06 68 VAL B CA 1
ATOM 3115 C C . VAL B 1 68 ? -6.327 -42.149 -17.509 1.00 163.04 68 VAL B C 1
ATOM 3116 O O . VAL B 1 68 ? -7.202 -43.004 -17.410 1.00 160.58 68 VAL B O 1
ATOM 3120 N N . PHE B 1 69 ? -5.128 -42.255 -16.895 1.00 158.60 69 PHE B N 1
ATOM 3121 C CA . PHE B 1 69 ? -4.711 -43.406 -16.072 1.00 155.40 69 PHE B CA 1
ATOM 3122 C C . PHE B 1 69 ? -5.097 -43.359 -14.613 1.00 155.50 69 PHE B C 1
ATOM 3123 O O . PHE B 1 69 ? -5.263 -44.406 -13.996 1.00 152.17 69 PHE B O 1
ATOM 3131 N N . ALA B 1 70 ? -5.171 -42.169 -14.039 1.00 153.40 70 ALA B N 1
ATOM 3132 C CA . ALA B 1 70 ? -5.482 -42.037 -12.629 1.00 151.26 70 ALA B CA 1
ATOM 3133 C C . ALA B 1 70 ? -6.627 -41.091 -12.362 1.00 156.38 70 ALA B C 1
ATOM 3134 O O . ALA B 1 70 ? -6.852 -40.132 -13.114 1.00 157.94 70 ALA B O 1
ATOM 3136 N N . ILE B 1 71 ? -7.360 -41.386 -11.272 1.00 151.10 71 ILE B N 1
ATOM 3137 C CA . ILE B 1 71 ? -8.489 -40.592 -10.788 1.00 150.34 71 ILE B CA 1
ATOM 3138 C C . ILE B 1 71 ? -8.474 -40.515 -9.247 1.00 149.69 71 ILE B C 1
ATOM 3139 O O . ILE B 1 71 ? -8.001 -41.442 -8.560 1.00 146.95 71 ILE B O 1
ATOM 3144 N N . GLY B 1 72 ? -8.916 -39.360 -8.755 1.00 144.88 72 GLY B N 1
ATOM 3145 C CA . GLY B 1 72 ? -8.981 -39.020 -7.343 1.00 142.35 72 GLY B CA 1
ATOM 3146 C C . GLY B 1 72 ? -9.943 -37.885 -7.097 1.00 144.11 72 GLY B C 1
ATOM 3147 O O . GLY B 1 72 ? -10.211 -37.074 -7.988 1.00 144.57 72 GLY B O 1
ATOM 3148 N N . HIS B 1 73 ? -10.477 -37.840 -5.885 1.00 139.39 73 HIS B N 1
ATOM 3149 C CA . HIS B 1 73 ? -11.435 -36.825 -5.483 1.00 141.28 73 HIS B CA 1
ATOM 3150 C C . HIS B 1 73 ? -11.143 -36.379 -4.068 1.00 143.68 73 HIS B C 1
ATOM 3151 O O . HIS B 1 73 ? -10.828 -37.232 -3.222 1.00 142.14 73 HIS B O 1
ATOM 3158 N N . HIS B 1 74 ? -11.213 -35.039 -3.815 1.00 139.82 74 HIS B N 1
ATOM 3159 C CA . HIS B 1 74 ? -10.971 -34.447 -2.495 1.00 139.39 74 HIS B CA 1
ATOM 3160 C C . HIS B 1 74 ? -11.979 -35.067 -1.522 1.00 141.67 74 HIS B C 1
ATOM 3161 O O . HIS B 1 74 ? -13.088 -35.339 -1.976 1.00 141.08 74 HIS B O 1
ATOM 3168 N N . PRO B 1 75 ? -11.632 -35.373 -0.233 1.00 137.60 75 PRO B N 1
ATOM 3169 C CA . PRO B 1 75 ? -12.613 -36.035 0.667 1.00 137.05 75 PRO B CA 1
ATOM 3170 C C . PRO B 1 75 ? -13.876 -35.226 0.982 1.00 145.85 75 PRO B C 1
ATOM 3171 O O . PRO B 1 75 ? -14.895 -35.799 1.414 1.00 145.85 75 PRO B O 1
ATOM 3175 N N . ASN B 1 76 ? -13.787 -33.889 0.801 1.00 144.19 76 ASN B N 1
ATOM 3176 C CA . ASN B 1 76 ? -14.837 -32.974 1.163 1.00 146.34 76 ASN B CA 1
ATOM 3177 C C . ASN B 1 76 ? -15.296 -32.086 0.021 1.00 153.80 76 ASN B C 1
ATOM 3178 O O . ASN B 1 76 ? -16.506 -32.051 -0.266 1.00 156.15 76 ASN B O 1
ATOM 3183 N N . LEU B 1 77 ? -14.356 -31.350 -0.615 1.00 150.01 77 LEU B N 1
ATOM 3184 C CA . LEU B 1 77 ? -14.645 -30.412 -1.715 1.00 151.22 77 LEU B CA 1
ATOM 3185 C C . LEU B 1 77 ? -15.018 -31.185 -2.987 1.00 154.46 77 LEU B C 1
ATOM 3186 O O . LEU B 1 77 ? -14.438 -32.254 -3.217 1.00 150.96 77 LEU B O 1
ATOM 3191 N N . PRO B 1 78 ? -15.989 -30.705 -3.814 1.00 153.57 78 PRO B N 1
ATOM 3192 C CA . PRO B 1 78 ? -16.367 -31.463 -5.025 1.00 152.92 78 PRO B CA 1
ATOM 3193 C C . PRO B 1 78 ? -15.311 -31.373 -6.140 1.00 158.92 78 PRO B C 1
ATOM 3194 O O . PRO B 1 78 ? -15.652 -31.119 -7.298 1.00 162.27 78 PRO B O 1
ATOM 3198 N N . LEU B 1 79 ? -14.031 -31.621 -5.774 1.00 152.13 79 LEU B N 1
ATOM 3199 C CA . LEU B 1 79 ? -12.830 -31.527 -6.594 1.00 151.66 79 LEU B CA 1
ATOM 3200 C C . LEU B 1 79 ? -12.284 -32.896 -7.050 1.00 152.58 79 LEU B C 1
ATOM 3201 O O . LEU B 1 79 ? -11.960 -33.747 -6.215 1.00 149.64 79 LEU B O 1
ATOM 3206 N N . VAL B 1 80 ? -12.175 -33.089 -8.388 1.00 149.92 80 VAL B N 1
ATOM 3207 C CA . VAL B 1 80 ? -11.651 -34.300 -9.054 1.00 147.64 80 VAL B CA 1
ATOM 3208 C C . VAL B 1 80 ? -10.236 -34.012 -9.552 1.00 155.79 80 VAL B C 1
ATOM 3209 O O . VAL B 1 80 ? -9.983 -32.915 -10.084 1.00 158.75 80 VAL B O 1
ATOM 3213 N N . CYS B 1 81 ? -9.330 -35.015 -9.437 1.00 150.95 81 CYS B N 1
ATOM 3214 C CA . CYS B 1 81 ? -7.982 -34.928 -9.997 1.00 151.50 81 CYS B CA 1
ATOM 3215 C C . CYS B 1 81 ? -7.710 -36.130 -10.874 1.00 153.85 81 CYS B C 1
ATOM 3216 O O . CYS B 1 81 ? -7.741 -37.267 -10.398 1.00 150.31 81 CYS B O 1
ATOM 3219 N N . THR B 1 82 ? -7.519 -35.871 -12.180 1.00 152.93 82 THR B N 1
ATOM 3220 C CA . THR B 1 82 ? -7.228 -36.902 -13.167 1.00 152.59 82 THR B CA 1
ATOM 3221 C C . THR B 1 82 ? -5.872 -36.654 -13.816 1.00 161.17 82 THR B C 1
ATOM 3222 O O . THR B 1 82 ? -5.589 -35.536 -14.250 1.00 163.97 82 THR B O 1
ATOM 3226 N N . GLY B 1 83 ? -5.039 -37.696 -13.819 1.00 157.54 83 GLY B N 1
ATOM 3227 C CA . GLY B 1 83 ? -3.705 -37.709 -14.414 1.00 158.98 83 GLY B CA 1
ATOM 3228 C C . GLY B 1 83 ? -3.667 -38.651 -15.602 1.00 162.35 83 GLY B C 1
ATOM 3229 O O . GLY B 1 83 ? -4.384 -39.660 -15.614 1.00 159.75 83 GLY B O 1
ATOM 3230 N N . GLY B 1 84 ? -2.865 -38.313 -16.611 1.00 161.26 84 GLY B N 1
ATOM 3231 C CA . GLY B 1 84 ? -2.786 -39.131 -17.814 1.00 162.00 84 GLY B CA 1
ATOM 3232 C C . GLY B 1 84 ? -1.453 -39.208 -18.518 1.00 167.09 84 GLY B C 1
ATOM 3233 O O . GLY B 1 84 ? -0.467 -38.601 -18.087 1.00 166.44 84 GLY B O 1
ATOM 3234 N N . GLY B 1 85 ? -1.459 -39.956 -19.621 1.00 165.98 85 GLY B N 1
ATOM 3235 C CA . GLY B 1 85 ? -0.308 -40.180 -20.488 1.00 169.85 85 GLY B CA 1
ATOM 3236 C C . GLY B 1 85 ? 0.249 -38.919 -21.123 1.00 179.53 85 GLY B C 1
ATOM 3237 O O . GLY B 1 85 ? 1.380 -38.926 -21.630 1.00 182.77 85 GLY B O 1
ATOM 3238 N N . ASP B 1 86 ? -0.543 -37.812 -21.078 1.00 175.78 86 ASP B N 1
ATOM 3239 C CA . ASP B 1 86 ? -0.155 -36.492 -21.577 1.00 178.75 86 ASP B CA 1
ATOM 3240 C C . ASP B 1 86 ? 0.799 -35.794 -20.578 1.00 180.01 86 ASP B C 1
ATOM 3241 O O . ASP B 1 86 ? 1.088 -34.606 -20.713 1.00 182.51 86 ASP B O 1
ATOM 3246 N N . ASN B 1 87 ? 1.289 -36.572 -19.584 1.00 171.63 87 ASN B N 1
ATOM 3247 C CA . ASN B 1 87 ? 2.209 -36.229 -18.497 1.00 169.42 87 ASN B CA 1
ATOM 3248 C C . ASN B 1 87 ? 1.718 -35.077 -17.606 1.00 171.72 87 ASN B C 1
ATOM 3249 O O . ASN B 1 87 ? 2.516 -34.424 -16.942 1.00 171.77 87 ASN B O 1
ATOM 3254 N N . LEU B 1 88 ? 0.389 -34.872 -17.556 1.00 167.26 88 LEU B N 1
ATOM 3255 C CA . LEU B 1 88 ? -0.246 -33.806 -16.780 1.00 167.25 88 LEU B CA 1
ATOM 3256 C C . LEU B 1 88 ? -1.358 -34.303 -15.855 1.00 168.43 88 LEU B C 1
ATOM 3257 O O . LEU B 1 88 ? -1.937 -35.373 -16.087 1.00 165.31 88 LEU B O 1
ATOM 3262 N N . ALA B 1 89 ? -1.680 -33.478 -14.825 1.00 165.56 89 ALA B N 1
ATOM 3263 C CA . ALA B 1 89 ? -2.741 -33.700 -13.834 1.00 161.99 89 ALA B CA 1
ATOM 3264 C C . ALA B 1 89 ? -3.674 -32.473 -13.768 1.00 167.84 89 ALA B C 1
ATOM 3265 O O . ALA B 1 89 ? -3.312 -31.409 -13.249 1.00 168.73 89 ALA B O 1
ATOM 3267 N N . HIS B 1 90 ? -4.865 -32.633 -14.355 1.00 165.04 90 HIS B N 1
ATOM 3268 C CA . HIS B 1 90 ? -5.893 -31.609 -14.428 1.00 167.27 90 HIS B CA 1
ATOM 3269 C C . HIS B 1 90 ? -6.826 -31.689 -13.227 1.00 168.65 90 HIS B C 1
ATOM 3270 O O . HIS B 1 90 ? -7.068 -32.774 -12.698 1.00 164.14 90 HIS B O 1
ATOM 3277 N N . LEU B 1 91 ? -7.334 -30.531 -12.789 1.00 168.17 91 LEU B N 1
ATOM 3278 C CA . LEU B 1 91 ? -8.260 -30.408 -11.664 1.00 166.42 91 LEU B CA 1
ATOM 3279 C C . LEU B 1 91 ? -9.588 -29.816 -12.111 1.00 173.40 91 LEU B C 1
ATOM 3280 O O . LEU B 1 91 ? -9.624 -28.771 -12.762 1.00 175.19 91 LEU B O 1
ATOM 3285 N N . TRP B 1 92 ? -10.678 -30.510 -11.782 1.00 168.76 92 TRP B N 1
ATOM 3286 C CA . TRP B 1 92 ? -12.024 -30.112 -12.183 1.00 171.04 92 TRP B CA 1
ATOM 3287 C C . TRP B 1 92 ? -13.113 -30.508 -11.169 1.00 170.73 92 TRP B C 1
ATOM 3288 O O . TRP B 1 92 ? -12.816 -31.187 -10.185 1.00 166.50 92 TRP B O 1
ATOM 3299 N N . THR B 1 93 ? -14.358 -30.045 -11.378 1.00 167.81 93 THR B N 1
ATOM 3300 C CA . THR B 1 93 ? -15.408 -30.256 -10.393 1.00 165.45 93 THR B CA 1
ATOM 3301 C C . THR B 1 93 ? -16.542 -31.217 -10.707 1.00 166.51 93 THR B C 1
ATOM 3302 O O . THR B 1 93 ? -17.100 -31.213 -11.800 1.00 166.90 93 THR B O 1
ATOM 3306 N N . SER B 1 94 ? -16.895 -32.023 -9.694 1.00 160.54 94 SER B N 1
ATOM 3307 C CA . SER B 1 94 ? -17.922 -33.061 -9.737 1.00 158.52 94 SER B CA 1
ATOM 3308 C C . SER B 1 94 ? -19.364 -32.526 -9.878 1.00 165.48 94 SER B C 1
ATOM 3309 O O . SER B 1 94 ? -20.120 -32.950 -10.768 1.00 165.04 94 SER B O 1
ATOM 3312 N N . HIS B 1 95 ? -19.729 -31.610 -8.968 1.00 164.39 95 HIS B N 1
ATOM 3313 C CA . HIS B 1 95 ? -21.050 -30.990 -8.816 1.00 166.56 95 HIS B CA 1
ATOM 3314 C C . HIS B 1 95 ? -21.599 -30.212 -10.050 1.00 171.12 95 HIS B C 1
ATOM 3315 O O . HIS B 1 95 ? -22.725 -30.469 -10.503 1.00 172.04 95 HIS B O 1
ATOM 3322 N N . SER B 1 96 ? -20.798 -29.293 -10.590 1.00 166.05 96 SER B N 1
ATOM 3323 C CA . SER B 1 96 ? -21.163 -28.521 -11.752 1.00 165.76 96 SER B CA 1
ATOM 3324 C C . SER B 1 96 ? -21.248 -29.394 -12.987 1.00 167.47 96 SER B C 1
ATOM 3325 O O . SER B 1 96 ? -20.420 -30.278 -13.197 1.00 166.21 96 SER B O 1
ATOM 3328 N N . GLN B 1 97 ? -22.294 -29.170 -13.769 1.00 166.60 97 GLN B N 1
ATOM 3329 C CA . GLN B 1 97 ? -22.569 -29.799 -15.053 1.00 167.30 97 GLN B CA 1
ATOM 3330 C C . GLN B 1 97 ? -22.666 -28.574 -16.036 1.00 172.53 97 GLN B C 1
ATOM 3331 O O . GLN B 1 97 ? -23.682 -27.878 -15.983 1.00 173.12 97 GLN B O 1
ATOM 3337 N N . PRO B 1 98 ? -21.625 -28.177 -16.829 1.00 171.06 98 PRO B N 1
ATOM 3338 C CA . PRO B 1 98 ? -20.304 -28.791 -17.053 1.00 171.13 98 PRO B CA 1
ATOM 3339 C C . PRO B 1 98 ? -19.314 -28.589 -15.905 1.00 174.78 98 PRO B C 1
ATOM 3340 O O . PRO B 1 98 ? -19.430 -27.580 -15.198 1.00 174.69 98 PRO B O 1
ATOM 3344 N N . PRO B 1 99 ? -18.317 -29.507 -15.724 1.00 172.48 99 PRO B N 1
ATOM 3345 C CA . PRO B 1 99 ? -17.353 -29.338 -14.631 1.00 171.50 99 PRO B CA 1
ATOM 3346 C C . PRO B 1 99 ? -16.616 -28.027 -14.732 1.00 173.79 99 PRO B C 1
ATOM 3347 O O . PRO B 1 99 ? -16.325 -27.569 -15.842 1.00 174.47 99 PRO B O 1
ATOM 3351 N N . LYS B 1 100 ? -16.381 -27.392 -13.583 1.00 170.37 100 LYS B N 1
ATOM 3352 C CA . LYS B 1 100 ? -15.624 -26.147 -13.563 1.00 170.43 100 LYS B CA 1
ATOM 3353 C C . LYS B 1 100 ? -14.153 -26.534 -13.316 1.00 170.79 100 LYS B C 1
ATOM 3354 O O . LYS B 1 100 ? -13.864 -27.371 -12.448 1.00 169.42 100 LYS B O 1
ATOM 3360 N N . PHE B 1 101 ? -13.247 -25.985 -14.149 1.00 167.33 101 PHE B N 1
ATOM 3361 C CA . PHE B 1 101 ? -11.810 -26.279 -14.152 1.00 166.31 101 PHE B CA 1
ATOM 3362 C C . PHE B 1 101 ? -11.003 -25.476 -13.125 1.00 166.77 101 PHE B C 1
ATOM 3363 O O . PHE B 1 101 ? -10.932 -24.251 -13.221 1.00 167.19 101 PHE B O 1
ATOM 3371 N N . ALA B 1 102 ? -10.399 -26.166 -12.145 1.00 162.03 102 ALA B N 1
ATOM 3372 C CA . ALA B 1 102 ? -9.589 -25.499 -11.137 1.00 161.37 102 ALA B CA 1
ATOM 3373 C C . ALA B 1 102 ? -8.192 -25.177 -11.698 1.00 166.14 102 ALA B C 1
ATOM 3374 O O . ALA B 1 102 ? -7.762 -24.021 -11.617 1.00 167.17 102 ALA B O 1
ATOM 3376 N N . GLY B 1 103 ? -7.530 -26.163 -12.316 1.00 164.07 103 GLY B N 1
ATOM 3377 C CA . GLY B 1 103 ? -6.212 -25.965 -12.919 1.00 164.90 103 GLY B CA 1
ATOM 3378 C C . GLY B 1 103 ? -5.473 -27.217 -13.354 1.00 168.24 103 GLY B C 1
ATOM 3379 O O . GLY B 1 103 ? -6.028 -28.320 -13.309 1.00 166.98 103 GLY B O 1
ATOM 3380 N N . THR B 1 104 ? -4.195 -27.037 -13.790 1.00 167.51 104 THR B N 1
ATOM 3381 C CA . THR B 1 104 ? -3.281 -28.114 -14.220 1.00 167.51 104 THR B CA 1
ATOM 3382 C C . THR B 1 104 ? -2.037 -28.147 -13.347 1.00 168.60 104 THR B C 1
ATOM 3383 O O . THR B 1 104 ? -1.477 -27.096 -13.022 1.00 168.16 104 THR B O 1
ATOM 3387 N N . LEU B 1 105 ? -1.609 -29.363 -12.993 1.00 163.16 105 LEU B N 1
ATOM 3388 C CA . LEU B 1 105 ? -0.383 -29.623 -12.255 1.00 162.30 105 LEU B CA 1
ATOM 3389 C C . LEU B 1 105 ? 0.621 -30.124 -13.280 1.00 166.17 105 LEU B C 1
ATOM 3390 O O . LEU B 1 105 ? 0.361 -31.075 -14.029 1.00 163.38 105 LEU B O 1
ATOM 3395 N N . THR B 1 106 ? 1.741 -29.437 -13.356 1.00 166.67 106 THR B N 1
ATOM 3396 C CA . THR B 1 106 ? 2.750 -29.703 -14.370 1.00 168.44 106 THR B CA 1
ATOM 3397 C C . THR B 1 106 ? 4.016 -30.357 -13.822 1.00 172.02 106 THR B C 1
ATOM 3398 O O . THR B 1 106 ? 4.116 -30.638 -12.624 1.00 169.18 106 THR B O 1
ATOM 3402 N N . GLY B 1 107 ? 4.961 -30.594 -14.730 1.00 172.72 107 GLY B N 1
ATOM 3403 C CA . GLY B 1 107 ? 6.292 -31.103 -14.442 1.00 173.70 107 GLY B CA 1
ATOM 3404 C C . GLY B 1 107 ? 6.419 -32.549 -14.040 1.00 176.80 107 GLY B C 1
ATOM 3405 O O . GLY B 1 107 ? 7.034 -32.848 -13.011 1.00 174.93 107 GLY B O 1
ATOM 3406 N N . TYR B 1 108 ? 5.899 -33.452 -14.877 1.00 173.70 108 TYR B N 1
ATOM 3407 C CA . TYR B 1 108 ? 6.007 -34.894 -14.653 1.00 171.12 108 TYR B CA 1
ATOM 3408 C C . TYR B 1 108 ? 6.936 -35.520 -15.722 1.00 177.78 108 TYR B C 1
ATOM 3409 O O . TYR B 1 108 ? 6.977 -35.041 -16.862 1.00 180.95 108 TYR B O 1
ATOM 3418 N N . GLY B 1 109 ? 7.710 -36.532 -15.321 1.00 172.70 109 GLY B N 1
ATOM 3419 C CA . GLY B 1 109 ? 8.638 -37.236 -16.205 1.00 175.04 109 GLY B CA 1
ATOM 3420 C C . GLY B 1 109 ? 7.922 -38.127 -17.199 1.00 178.25 109 GLY B C 1
ATOM 3421 O O . GLY B 1 109 ? 8.183 -38.074 -18.407 1.00 180.92 109 GLY B O 1
ATOM 3422 N N . GLU B 1 110 ? 6.997 -38.943 -16.683 1.00 171.00 110 GLU B N 1
ATOM 3423 C CA . GLU B 1 110 ? 6.195 -39.856 -17.480 1.00 169.89 110 GLU B CA 1
ATOM 3424 C C . GLU B 1 110 ? 4.722 -39.703 -17.145 1.00 169.59 110 GLU B C 1
ATOM 3425 O O . GLU B 1 110 ? 4.347 -38.760 -16.443 1.00 167.10 110 GLU B O 1
ATOM 3431 N N . SER B 1 111 ? 3.887 -40.609 -17.694 1.00 165.77 111 SER B N 1
ATOM 3432 C CA . SER B 1 111 ? 2.435 -40.670 -17.501 1.00 163.18 111 SER B CA 1
ATOM 3433 C C . SER B 1 111 ? 2.111 -40.638 -16.008 1.00 163.01 111 SER B C 1
ATOM 3434 O O . SER B 1 111 ? 2.815 -41.283 -15.223 1.00 160.50 111 SER B O 1
ATOM 3437 N N . VAL B 1 112 ? 1.070 -39.879 -15.615 1.00 158.53 112 VAL B N 1
ATOM 3438 C CA . VAL B 1 112 ? 0.643 -39.799 -14.212 1.00 155.05 112 VAL B CA 1
ATOM 3439 C C . VAL B 1 112 ? -0.220 -41.019 -13.901 1.00 155.38 112 VAL B C 1
ATOM 3440 O O . VAL B 1 112 ? -1.239 -41.248 -14.554 1.00 154.68 112 VAL B O 1
ATOM 3444 N N . ILE B 1 113 ? 0.233 -41.823 -12.930 1.00 149.61 113 ILE B N 1
ATOM 3445 C CA . ILE B 1 113 ? -0.382 -43.090 -12.544 1.00 146.05 113 ILE B CA 1
ATOM 3446 C C . ILE B 1 113 ? -1.054 -43.104 -11.185 1.00 148.85 113 ILE B C 1
ATOM 3447 O O . ILE B 1 113 ? -1.675 -44.107 -10.834 1.00 147.41 113 ILE B O 1
ATOM 3452 N N . SER B 1 114 ? -0.961 -42.005 -10.421 1.00 146.61 114 SER B N 1
ATOM 3453 C CA . SER B 1 114 ? -1.663 -41.910 -9.139 1.00 145.07 114 SER B CA 1
ATOM 3454 C C . SER B 1 114 ? -2.159 -40.502 -8.859 1.00 151.55 114 SER B C 1
ATOM 3455 O O . SER B 1 114 ? -1.522 -39.531 -9.274 1.00 154.48 114 SER B O 1
ATOM 3458 N N . CYS B 1 115 ? -3.326 -40.401 -8.215 1.00 147.09 115 CYS B N 1
ATOM 3459 C CA . CYS B 1 115 ? -3.998 -39.152 -7.880 1.00 149.11 115 CYS B CA 1
ATOM 3460 C C . CYS B 1 115 ? -4.686 -39.421 -6.564 1.00 152.43 115 CYS B C 1
ATOM 3461 O O . CYS B 1 115 ? -5.845 -39.875 -6.530 1.00 151.84 115 CYS B O 1
ATOM 3464 N N . SER B 1 116 ? -3.960 -39.237 -5.475 1.00 148.14 116 SER B N 1
ATOM 3465 C CA . SER B 1 116 ? -4.579 -39.504 -4.188 1.00 146.16 116 SER B CA 1
ATOM 3466 C C . SER B 1 116 ? -4.560 -38.264 -3.301 1.00 149.27 116 SER B C 1
ATOM 3467 O O . SER B 1 116 ? -3.582 -37.522 -3.311 1.00 151.11 116 SER B O 1
ATOM 3470 N N . PHE B 1 117 ? -5.694 -37.965 -2.657 1.00 143.72 117 PHE B N 1
ATOM 3471 C CA . PHE B 1 117 ? -5.849 -36.812 -1.771 1.00 144.59 117 PHE B CA 1
ATOM 3472 C C . PHE B 1 117 ? -5.634 -37.285 -0.378 1.00 145.66 117 PHE B C 1
ATOM 3473 O O . PHE B 1 117 ? -6.063 -38.385 -0.063 1.00 141.67 117 PHE B O 1
ATOM 3481 N N . THR B 1 118 ? -4.991 -36.490 0.475 1.00 145.23 118 THR B N 1
ATOM 3482 C CA . THR B 1 118 ? -4.804 -37.000 1.827 1.00 144.89 118 THR B CA 1
ATOM 3483 C C . THR B 1 118 ? -6.015 -36.777 2.689 1.00 147.88 118 THR B C 1
ATOM 3484 O O . THR B 1 118 ? -6.525 -35.662 2.716 1.00 149.57 118 THR B O 1
ATOM 3488 N N . SER B 1 119 ? -6.483 -37.883 3.346 1.00 141.29 119 SER B N 1
ATOM 3489 C CA . SER B 1 119 ? -7.644 -38.078 4.231 1.00 140.09 119 SER B CA 1
ATOM 3490 C C . SER B 1 119 ? -8.165 -36.835 4.901 1.00 145.65 119 SER B C 1
ATOM 3491 O O . SER B 1 119 ? -9.342 -36.538 4.735 1.00 146.80 119 SER B O 1
ATOM 3494 N N . GLU B 1 120 ? -7.297 -36.092 5.641 1.00 142.47 120 GLU B N 1
ATOM 3495 C CA . GLU B 1 120 ? -7.658 -34.835 6.318 1.00 144.20 120 GLU B CA 1
ATOM 3496 C C . GLU B 1 120 ? -8.187 -33.776 5.324 1.00 146.78 120 GLU B C 1
ATOM 3497 O O . GLU B 1 120 ? -9.066 -32.992 5.676 1.00 148.28 120 GLU B O 1
ATOM 3503 N N . GLY B 1 121 ? -7.678 -33.831 4.091 1.00 141.08 121 GLY B N 1
ATOM 3504 C CA . GLY B 1 121 ? -8.055 -32.971 2.979 1.00 142.10 121 GLY B CA 1
ATOM 3505 C C . GLY B 1 121 ? -7.071 -31.855 2.750 1.00 148.34 121 GLY B C 1
ATOM 3506 O O . GLY B 1 121 ? -7.402 -30.850 2.102 1.00 149.91 121 GLY B O 1
ATOM 3507 N N . GLY B 1 122 ? -5.874 -32.042 3.299 1.00 144.56 122 GLY B N 1
ATOM 3508 C CA . GLY B 1 122 ? -4.812 -31.048 3.271 1.00 147.03 122 GLY B CA 1
ATOM 3509 C C . GLY B 1 122 ? -3.954 -31.022 2.030 1.00 150.58 122 GLY B C 1
ATOM 3510 O O . GLY B 1 122 ? -3.489 -29.947 1.626 1.00 153.10 122 GLY B O 1
ATOM 3511 N N . PHE B 1 123 ? -3.680 -32.207 1.451 1.00 143.98 123 PHE B N 1
ATOM 3512 C CA . PHE B 1 123 ? -2.792 -32.303 0.295 1.00 143.86 123 PHE B CA 1
ATOM 3513 C C . PHE B 1 123 ? -3.215 -33.319 -0.745 1.00 143.52 123 PHE B C 1
ATOM 3514 O O . PHE B 1 123 ? -4.026 -34.222 -0.494 1.00 139.11 123 PHE B O 1
ATOM 3522 N N . LEU B 1 124 ? -2.617 -33.145 -1.929 1.00 141.74 124 LEU B N 1
ATOM 3523 C CA . LEU B 1 124 ? -2.789 -33.960 -3.115 1.00 140.08 124 LEU B CA 1
ATOM 3524 C C . LEU B 1 124 ? -1.428 -34.530 -3.528 1.00 142.55 124 LEU B C 1
ATOM 3525 O O . LEU B 1 124 ? -0.506 -33.791 -3.950 1.00 144.40 124 LEU B O 1
ATOM 3530 N N . VAL B 1 125 ? -1.324 -35.865 -3.369 1.00 134.95 125 VAL B N 1
ATOM 3531 C CA . VAL B 1 125 ? -0.136 -36.654 -3.704 1.00 134.05 125 VAL B CA 1
ATOM 3532 C C . VAL B 1 125 ? -0.313 -37.245 -5.103 1.00 140.60 125 VAL B C 1
ATOM 3533 O O . VAL B 1 125 ? -1.383 -37.771 -5.423 1.00 139.30 125 VAL B O 1
ATOM 3537 N N . THR B 1 126 ? 0.719 -37.079 -5.946 1.00 141.34 126 THR B N 1
ATOM 3538 C CA . THR B 1 126 ? 0.779 -37.502 -7.349 1.00 142.82 126 THR B CA 1
ATOM 3539 C C . THR B 1 126 ? 2.052 -38.299 -7.672 1.00 152.98 126 THR B C 1
ATOM 3540 O O . THR B 1 126 ? 3.102 -38.052 -7.067 1.00 155.03 126 THR B O 1
ATOM 3544 N N . ALA B 1 127 ? 1.955 -39.269 -8.611 1.00 151.24 127 ALA B N 1
ATOM 3545 C CA . ALA B 1 127 ? 3.090 -40.116 -9.018 1.00 152.33 127 ALA B CA 1
ATOM 3546 C C . ALA B 1 127 ? 3.141 -40.363 -10.535 1.00 158.39 127 ALA B C 1
ATOM 3547 O O . ALA B 1 127 ? 2.102 -40.333 -11.194 1.00 158.28 127 ALA B O 1
ATOM 3549 N N . ASP B 1 128 ? 4.341 -40.602 -11.084 1.00 156.46 128 ASP B N 1
ATOM 3550 C CA . ASP B 1 128 ? 4.492 -40.886 -12.514 1.00 158.07 128 ASP B CA 1
ATOM 3551 C C . ASP B 1 128 ? 5.326 -42.155 -12.802 1.00 161.98 128 ASP B C 1
ATOM 3552 O O . ASP B 1 128 ? 5.913 -42.739 -11.882 1.00 160.70 128 ASP B O 1
ATOM 3557 N N . MET B 1 129 ? 5.430 -42.541 -14.079 1.00 158.77 129 MET B N 1
ATOM 3558 C CA . MET B 1 129 ? 6.191 -43.726 -14.437 1.00 158.12 129 MET B CA 1
ATOM 3559 C C . MET B 1 129 ? 7.693 -43.526 -14.562 1.00 165.91 129 MET B C 1
ATOM 3560 O O . MET B 1 129 ? 8.393 -44.410 -15.060 1.00 166.46 129 MET B O 1
ATOM 3565 N N . SER B 1 130 ? 8.195 -42.373 -14.101 1.00 165.45 130 SER B N 1
ATOM 3566 C CA . SER B 1 130 ? 9.636 -42.096 -14.078 1.00 169.09 130 SER B CA 1
ATOM 3567 C C . SER B 1 130 ? 10.119 -42.149 -12.614 1.00 170.51 130 SER B C 1
ATOM 3568 O O . SER B 1 130 ? 11.309 -41.919 -12.344 1.00 172.49 130 SER B O 1
ATOM 3571 N N . GLY B 1 131 ? 9.187 -42.492 -11.707 1.00 161.12 131 GLY B N 1
ATOM 3572 C CA . GLY B 1 131 ? 9.433 -42.601 -10.271 1.00 157.47 131 GLY B CA 1
ATOM 3573 C C . GLY B 1 131 ? 9.431 -41.275 -9.533 1.00 157.59 131 GLY B C 1
ATOM 3574 O O . GLY B 1 131 ? 10.041 -41.146 -8.463 1.00 155.89 131 GLY B O 1
ATOM 3575 N N . LYS B 1 132 ? 8.718 -40.291 -10.102 1.00 152.46 132 LYS B N 1
ATOM 3576 C CA . LYS B 1 132 ? 8.572 -38.953 -9.549 1.00 151.98 132 LYS B CA 1
ATOM 3577 C C . LYS B 1 132 ? 7.307 -38.914 -8.697 1.00 151.67 132 LYS B C 1
ATOM 3578 O O . LYS B 1 132 ? 6.256 -39.406 -9.126 1.00 148.15 132 LYS B O 1
ATOM 3584 N N . VAL B 1 133 ? 7.416 -38.345 -7.483 1.00 148.51 133 VAL B N 1
ATOM 3585 C CA . VAL B 1 133 ? 6.291 -38.133 -6.550 1.00 146.22 133 VAL B CA 1
ATOM 3586 C C . VAL B 1 133 ? 6.175 -36.592 -6.375 1.00 153.54 133 VAL B C 1
ATOM 3587 O O . VAL B 1 133 ? 7.210 -35.904 -6.421 1.00 156.19 133 VAL B O 1
ATOM 3591 N N . LEU B 1 134 ? 4.929 -36.056 -6.201 1.00 148.02 134 LEU B N 1
ATOM 3592 C CA . LEU B 1 134 ? 4.681 -34.619 -6.011 1.00 149.58 134 LEU B CA 1
ATOM 3593 C C . LEU B 1 134 ? 3.615 -34.343 -4.926 1.00 153.68 134 LEU B C 1
ATOM 3594 O O . LEU B 1 134 ? 2.556 -34.973 -4.931 1.00 150.59 134 LEU B O 1
ATOM 3599 N N . VAL B 1 135 ? 3.900 -33.393 -4.004 1.00 153.79 135 VAL B N 1
ATOM 3600 C CA . VAL B 1 135 ? 2.958 -32.995 -2.947 1.00 153.34 135 VAL B CA 1
ATOM 3601 C C . VAL B 1 135 ? 2.484 -31.609 -3.276 1.00 161.54 135 VAL B C 1
ATOM 3602 O O . VAL B 1 135 ? 3.313 -30.698 -3.329 1.00 164.89 135 VAL B O 1
ATOM 3606 N N . HIS B 1 136 ? 1.168 -31.424 -3.440 1.00 156.97 136 HIS B N 1
ATOM 3607 C CA . HIS B 1 136 ? 0.625 -30.088 -3.654 1.00 159.58 136 HIS B CA 1
ATOM 3608 C C . HIS B 1 136 ? -0.177 -29.722 -2.414 1.00 160.96 136 HIS B C 1
ATOM 3609 O O . HIS B 1 136 ? -1.005 -30.533 -1.984 1.00 158.91 136 HIS B O 1
ATOM 3616 N N . MET B 1 137 ? 0.093 -28.538 -1.810 1.00 157.11 137 MET B N 1
ATOM 3617 C CA . MET B 1 137 ? -0.612 -28.079 -0.603 1.00 155.63 137 MET B CA 1
ATOM 3618 C C . MET B 1 137 ? -1.945 -27.396 -0.909 1.00 161.96 137 MET B C 1
ATOM 3619 O O . MET B 1 137 ? -2.034 -26.639 -1.872 1.00 163.46 137 MET B O 1
ATOM 3624 N N . GLY B 1 138 ? -2.950 -27.653 -0.072 1.00 159.04 138 GLY B N 1
ATOM 3625 C CA . GLY B 1 138 ? -4.270 -27.046 -0.199 1.00 161.74 138 GLY B CA 1
ATOM 3626 C C . GLY B 1 138 ? -4.205 -25.577 0.125 1.00 171.55 138 GLY B C 1
ATOM 3627 O O . GLY B 1 138 ? -3.744 -25.223 1.212 1.00 172.72 138 GLY B O 1
ATOM 3628 N N . GLN B 1 139 ? -4.594 -24.709 -0.831 1.00 170.89 139 GLN B N 1
ATOM 3629 C CA . GLN B 1 139 ? -4.504 -23.247 -0.652 1.00 172.36 139 GLN B CA 1
ATOM 3630 C C . GLN B 1 139 ? -5.818 -22.520 -0.851 1.00 175.53 139 GLN B C 1
ATOM 3631 O O . GLN B 1 139 ? -6.663 -22.952 -1.640 1.00 174.90 139 GLN B O 1
ATOM 3637 N N . LYS B 1 140 ? -5.948 -21.359 -0.197 1.00 174.15 140 LYS B N 1
ATOM 3638 C CA . LYS B 1 140 ? -7.107 -20.481 -0.318 1.00 174.83 140 LYS B CA 1
ATOM 3639 C C . LYS B 1 140 ? -8.382 -21.303 -0.274 1.00 177.37 140 LYS B C 1
ATOM 3640 O O . LYS B 1 140 ? -9.168 -21.276 -1.217 1.00 177.15 140 LYS B O 1
ATOM 3646 N N . GLY B 1 141 ? -8.527 -22.090 0.784 1.00 175.24 141 GLY B N 1
ATOM 3647 C CA . GLY B 1 141 ? -9.697 -22.938 0.984 1.00 175.47 141 GLY B CA 1
ATOM 3648 C C . GLY B 1 141 ? -10.022 -23.924 -0.127 1.00 178.80 141 GLY B C 1
ATOM 3649 O O . GLY B 1 141 ? -11.186 -24.070 -0.519 1.00 178.21 141 GLY B O 1
ATOM 3650 N N . GLY B 1 142 ? -8.987 -24.603 -0.618 1.00 177.24 142 GLY B N 1
ATOM 3651 C CA . GLY B 1 142 ? -9.087 -25.619 -1.661 1.00 176.32 142 GLY B CA 1
ATOM 3652 C C . GLY B 1 142 ? -9.229 -25.097 -3.077 1.00 178.53 142 GLY B C 1
ATOM 3653 O O . GLY B 1 142 ? -9.471 -25.891 -3.995 1.00 178.22 142 GLY B O 1
ATOM 3654 N N . ALA B 1 143 ? -9.074 -23.766 -3.274 1.00 175.39 143 ALA B N 1
ATOM 3655 C CA . ALA B 1 143 ? -9.172 -23.154 -4.596 1.00 175.04 143 ALA B CA 1
ATOM 3656 C C . ALA B 1 143 ? -8.013 -23.643 -5.452 1.00 175.83 143 ALA B C 1
ATOM 3657 O O . ALA B 1 143 ? -8.196 -24.503 -6.319 1.00 175.25 143 ALA B O 1
ATOM 3659 N N . GLN B 1 144 ? -6.818 -23.149 -5.149 1.00 172.13 144 GLN B N 1
ATOM 3660 C CA . GLN B 1 144 ? -5.596 -23.490 -5.852 1.00 171.20 144 GLN B CA 1
ATOM 3661 C C . GLN B 1 144 ? -4.810 -24.472 -5.030 1.00 170.78 144 GLN B C 1
ATOM 3662 O O . GLN B 1 144 ? -5.120 -24.708 -3.858 1.00 169.48 144 GLN B O 1
ATOM 3668 N N . TRP B 1 145 ? -3.804 -25.074 -5.647 1.00 167.70 145 TRP B N 1
ATOM 3669 C CA . TRP B 1 145 ? -2.941 -26.027 -4.968 1.00 166.88 145 TRP B CA 1
ATOM 3670 C C . TRP B 1 145 ? -1.482 -25.803 -5.411 1.00 168.89 145 TRP B C 1
ATOM 3671 O O . TRP B 1 145 ? -1.115 -26.140 -6.539 1.00 169.18 145 TRP B O 1
ATOM 3682 N N . LYS B 1 146 ? -0.681 -25.142 -4.551 1.00 165.19 146 LYS B N 1
ATOM 3683 C CA . LYS B 1 146 ? 0.722 -24.861 -4.825 1.00 164.54 146 LYS B CA 1
ATOM 3684 C C . LYS B 1 146 ? 1.543 -26.080 -4.408 1.00 164.85 146 LYS B C 1
ATOM 3685 O O . LYS B 1 146 ? 1.212 -26.736 -3.414 1.00 163.72 146 LYS B O 1
ATOM 3691 N N . LEU B 1 147 ? 2.584 -26.403 -5.197 1.00 161.08 147 LEU B N 1
ATOM 3692 C CA . LEU B 1 147 ? 3.498 -27.517 -4.970 1.00 159.11 147 LEU B CA 1
ATOM 3693 C C . LEU B 1 147 ? 4.291 -27.309 -3.670 1.00 163.17 147 LEU B C 1
ATOM 3694 O O . LEU B 1 147 ? 4.939 -26.278 -3.497 1.00 164.17 147 LEU B O 1
ATOM 3699 N N . ALA B 1 148 ? 4.183 -28.265 -2.738 1.00 158.74 148 ALA B N 1
ATOM 3700 C CA . ALA B 1 148 ? 4.791 -28.208 -1.404 1.00 159.32 148 ALA B CA 1
ATOM 3701 C C . ALA B 1 148 ? 6.190 -28.824 -1.310 1.00 164.43 148 ALA B C 1
ATOM 3702 O O . ALA B 1 148 ? 7.090 -28.260 -0.669 1.00 164.53 148 ALA B O 1
ATOM 3704 N N . SER B 1 149 ? 6.344 -30.005 -1.912 1.00 159.65 149 SER B N 1
ATOM 3705 C CA . SER B 1 149 ? 7.578 -30.777 -1.974 1.00 159.85 149 SER B CA 1
ATOM 3706 C C . SER B 1 149 ? 7.420 -31.819 -3.080 1.00 161.84 149 SER B C 1
ATOM 3707 O O . SER B 1 149 ? 6.310 -32.005 -3.606 1.00 160.34 149 SER B O 1
ATOM 3710 N N . GLN B 1 150 ? 8.533 -32.480 -3.443 1.00 157.47 150 GLN B N 1
ATOM 3711 C CA . GLN B 1 150 ? 8.571 -33.512 -4.475 1.00 154.85 150 GLN B CA 1
ATOM 3712 C C . GLN B 1 150 ? 9.831 -34.371 -4.368 1.00 156.47 150 GLN B C 1
ATOM 3713 O O . GLN B 1 150 ? 10.828 -33.947 -3.770 1.00 157.79 150 GLN B O 1
ATOM 3719 N N . MET B 1 151 ? 9.771 -35.584 -4.948 1.00 149.47 151 MET B N 1
ATOM 3720 C CA . MET B 1 151 ? 10.870 -36.553 -4.947 1.00 148.59 151 MET B CA 1
ATOM 3721 C C . MET B 1 151 ? 10.899 -37.431 -6.217 1.00 155.22 151 MET B C 1
ATOM 3722 O O . MET B 1 151 ? 9.908 -37.498 -6.955 1.00 154.88 151 MET B O 1
ATOM 3727 N N . GLN B 1 152 ? 12.038 -38.121 -6.430 1.00 153.25 152 GLN B N 1
ATOM 3728 C CA . GLN B 1 152 ? 12.318 -39.060 -7.512 1.00 153.57 152 GLN B CA 1
ATOM 3729 C C . GLN B 1 152 ? 13.309 -40.032 -6.901 1.00 158.85 152 GLN B C 1
ATOM 3730 O O . GLN B 1 152 ? 14.529 -39.899 -7.094 1.00 162.80 152 GLN B O 1
ATOM 3736 N N . GLU B 1 153 ? 12.777 -40.967 -6.089 1.00 151.43 153 GLU B N 1
ATOM 3737 C CA . GLU B 1 153 ? 13.558 -41.980 -5.370 1.00 149.88 153 GLU B CA 1
ATOM 3738 C C . GLU B 1 153 ? 13.666 -43.298 -6.114 1.00 150.58 153 GLU B C 1
ATOM 3739 O O . GLU B 1 153 ? 14.561 -44.069 -5.813 1.00 149.39 153 GLU B O 1
ATOM 3745 N N . VAL B 1 154 ? 12.751 -43.574 -7.053 1.00 147.76 154 VAL B N 1
ATOM 3746 C CA . VAL B 1 154 ? 12.729 -44.828 -7.817 1.00 148.81 154 VAL B CA 1
ATOM 3747 C C . VAL B 1 154 ? 12.673 -44.619 -9.331 1.00 159.30 154 VAL B C 1
ATOM 3748 O O . VAL B 1 154 ? 12.425 -43.503 -9.778 1.00 159.98 154 VAL B O 1
ATOM 3752 N N . GLU B 1 155 ? 12.911 -45.697 -10.116 1.00 160.36 155 GLU B N 1
ATOM 3753 C CA . GLU B 1 155 ? 12.923 -45.673 -11.588 1.00 164.11 155 GLU B CA 1
ATOM 3754 C C . GLU B 1 155 ? 11.519 -45.538 -12.186 1.00 167.75 155 GLU B C 1
ATOM 3755 O O . GLU B 1 155 ? 11.361 -44.914 -13.243 1.00 168.71 155 GLU B O 1
ATOM 3761 N N . GLU B 1 156 ? 10.516 -46.158 -11.524 1.00 162.28 156 GLU B N 1
ATOM 3762 C CA . GLU B 1 156 ? 9.108 -46.126 -11.923 1.00 160.95 156 GLU B CA 1
ATOM 3763 C C . GLU B 1 156 ? 8.199 -46.551 -10.768 1.00 161.50 156 GLU B C 1
ATOM 3764 O O . GLU B 1 156 ? 8.321 -47.680 -10.285 1.00 160.53 156 GLU B O 1
ATOM 3770 N N . ILE B 1 157 ? 7.242 -45.681 -10.381 1.00 155.23 157 ILE B N 1
ATOM 3771 C CA . ILE B 1 157 ? 6.246 -46.030 -9.368 1.00 150.61 157 ILE B CA 1
ATOM 3772 C C . ILE B 1 157 ? 5.119 -46.779 -10.087 1.00 152.86 157 ILE B C 1
ATOM 3773 O O . ILE B 1 157 ? 4.793 -46.496 -11.248 1.00 153.86 157 ILE B O 1
ATOM 3778 N N . VAL B 1 158 ? 4.575 -47.774 -9.396 1.00 146.72 158 VAL B N 1
ATOM 3779 C CA . VAL B 1 158 ? 3.516 -48.646 -9.876 1.00 144.78 158 VAL B CA 1
ATOM 3780 C C . VAL B 1 158 ? 2.178 -48.217 -9.244 1.00 146.02 158 VAL B C 1
ATOM 3781 O O . VAL B 1 158 ? 1.171 -48.112 -9.941 1.00 146.88 158 VAL B O 1
ATOM 3785 N N . TRP B 1 159 ? 2.175 -47.944 -7.939 1.00 139.01 159 TRP B N 1
ATOM 3786 C CA . TRP B 1 159 ? 0.976 -47.524 -7.231 1.00 135.85 159 TRP B CA 1
ATOM 3787 C C . TRP B 1 159 ? 1.340 -46.605 -6.084 1.00 139.57 159 TRP B C 1
ATOM 3788 O O . TRP B 1 159 ? 2.470 -46.637 -5.606 1.00 139.40 159 TRP B O 1
ATOM 3799 N N . LEU B 1 160 ? 0.369 -45.816 -5.624 1.00 136.43 160 LEU B N 1
ATOM 3800 C CA . LEU B 1 160 ? 0.488 -44.875 -4.515 1.00 136.85 160 LEU B CA 1
ATOM 3801 C C . LEU B 1 160 ? -0.906 -44.622 -4.008 1.00 141.31 160 LEU B C 1
ATOM 3802 O O . LEU B 1 160 ? -1.800 -44.273 -4.788 1.00 142.63 160 LEU B O 1
ATOM 3807 N N . LYS B 1 161 ? -1.093 -44.771 -2.698 1.00 136.27 161 LYS B N 1
ATOM 3808 C CA . LYS B 1 161 ? -2.382 -44.524 -2.050 1.00 134.53 161 LYS B CA 1
ATOM 3809 C C . LYS B 1 161 ? -2.124 -43.681 -0.805 1.00 137.61 161 LYS B C 1
ATOM 3810 O O . LYS B 1 161 ? -1.066 -43.821 -0.174 1.00 136.83 161 LYS B O 1
ATOM 3816 N N . THR B 1 162 ? -3.068 -42.806 -0.448 1.00 134.09 162 THR B N 1
ATOM 3817 C CA . THR B 1 162 ? -2.915 -42.073 0.805 1.00 135.01 162 THR B CA 1
ATOM 3818 C C . THR B 1 162 ? -3.765 -42.827 1.775 1.00 136.84 162 THR B C 1
ATOM 3819 O O . THR B 1 162 ? -4.830 -43.323 1.383 1.00 135.24 162 THR B O 1
ATOM 3823 N N . HIS B 1 163 ? -3.311 -42.907 3.037 1.00 133.13 163 HIS B N 1
ATOM 3824 C CA . HIS B 1 163 ? -4.011 -43.606 4.107 1.00 131.41 163 HIS B CA 1
ATOM 3825 C C . HIS B 1 163 ? -5.423 -43.040 4.282 1.00 137.33 163 HIS B C 1
ATOM 3826 O O . HIS B 1 163 ? -5.611 -41.811 4.366 1.00 140.13 163 HIS B O 1
ATOM 3833 N N . PRO B 1 164 ? -6.414 -43.965 4.273 1.00 130.32 164 PRO B N 1
ATOM 3834 C CA . PRO B 1 164 ? -7.832 -43.575 4.387 1.00 129.23 164 PRO B CA 1
ATOM 3835 C C . PRO B 1 164 ? -8.239 -42.816 5.627 1.00 133.45 164 PRO B C 1
ATOM 3836 O O . PRO B 1 164 ? -8.994 -41.871 5.514 1.00 135.51 164 PRO B O 1
ATOM 3840 N N . THR B 1 165 ? -7.812 -43.265 6.795 1.00 129.21 165 THR B N 1
ATOM 3841 C CA . THR B 1 165 ? -8.168 -42.646 8.063 1.00 130.76 165 THR B CA 1
ATOM 3842 C C . THR B 1 165 ? -7.064 -41.803 8.714 1.00 135.70 165 THR B C 1
ATOM 3843 O O . THR B 1 165 ? -7.352 -41.018 9.618 1.00 136.06 165 THR B O 1
ATOM 3847 N N . ILE B 1 166 ? -5.812 -41.959 8.265 1.00 133.63 166 ILE B N 1
ATOM 3848 C CA . ILE B 1 166 ? -4.696 -41.197 8.838 1.00 136.73 166 ILE B CA 1
ATOM 3849 C C . ILE B 1 166 ? -4.304 -39.927 8.025 1.00 143.07 166 ILE B C 1
ATOM 3850 O O . ILE B 1 166 ? -4.039 -39.977 6.802 1.00 141.59 166 ILE B O 1
ATOM 3855 N N . ALA B 1 167 ? -4.323 -38.784 8.745 1.00 141.58 167 ALA B N 1
ATOM 3856 C CA . ALA B 1 167 ? -4.012 -37.474 8.211 1.00 143.15 167 ALA B CA 1
ATOM 3857 C C . ALA B 1 167 ? -2.594 -37.437 7.716 1.00 146.65 167 ALA B C 1
ATOM 3858 O O . ALA B 1 167 ? -1.715 -38.057 8.320 1.00 146.43 167 ALA B O 1
ATOM 3860 N N . ARG B 1 168 ? -2.384 -36.745 6.583 1.00 142.77 168 ARG B N 1
ATOM 3861 C CA . ARG B 1 168 ? -1.088 -36.508 5.943 1.00 142.55 168 ARG B CA 1
ATOM 3862 C C . ARG B 1 168 ? -0.276 -37.755 5.499 1.00 143.67 168 ARG B C 1
ATOM 3863 O O . ARG B 1 168 ? 0.773 -37.584 4.890 1.00 145.43 168 ARG B O 1
ATOM 3871 N N . THR B 1 169 ? -0.724 -38.981 5.774 1.00 136.48 169 THR B N 1
ATOM 3872 C CA . THR B 1 169 ? 0.080 -40.158 5.436 1.00 134.33 169 THR B CA 1
ATOM 3873 C C . THR B 1 169 ? -0.206 -40.794 4.099 1.00 136.20 169 THR B C 1
ATOM 3874 O O . THR B 1 169 ? -1.368 -40.979 3.747 1.00 135.47 169 THR B O 1
ATOM 3878 N N . PHE B 1 170 ? 0.857 -41.196 3.392 1.00 132.80 170 PHE B N 1
ATOM 3879 C CA . PHE B 1 170 ? 0.771 -41.898 2.115 1.00 132.26 170 PHE B CA 1
ATOM 3880 C C . PHE B 1 170 ? 1.954 -42.881 1.877 1.00 139.83 170 PHE B C 1
ATOM 3881 O O . PHE B 1 170 ? 3.088 -42.595 2.293 1.00 142.03 170 PHE B O 1
ATOM 3889 N N . ALA B 1 171 ? 1.696 -43.997 1.139 1.00 135.10 171 ALA B N 1
ATOM 3890 C CA . ALA B 1 171 ? 2.711 -45.009 0.788 1.00 134.58 171 ALA B CA 1
ATOM 3891 C C . ALA B 1 171 ? 2.720 -45.346 -0.718 1.00 137.56 171 ALA B C 1
ATOM 3892 O O . ALA B 1 171 ? 1.750 -45.032 -1.411 1.00 136.84 171 ALA B O 1
ATOM 3894 N N . PHE B 1 172 ? 3.813 -45.972 -1.223 1.00 134.26 172 PHE B N 1
ATOM 3895 C CA . PHE B 1 172 ? 3.937 -46.353 -2.635 1.00 134.98 172 PHE B CA 1
ATOM 3896 C C . PHE B 1 172 ? 4.908 -47.501 -2.955 1.00 141.14 172 PHE B C 1
ATOM 3897 O O . PHE B 1 172 ? 5.922 -47.676 -2.269 1.00 142.63 172 PHE B O 1
ATOM 3905 N N . GLY B 1 173 ? 4.610 -48.223 -4.040 1.00 137.27 173 GLY B N 1
ATOM 3906 C CA . GLY B 1 173 ? 5.415 -49.336 -4.537 1.00 138.03 173 GLY B CA 1
ATOM 3907 C C . GLY B 1 173 ? 5.997 -49.059 -5.905 1.00 144.41 173 GLY B C 1
ATOM 3908 O O . GLY B 1 173 ? 5.399 -48.320 -6.692 1.00 144.30 173 GLY B O 1
ATOM 3909 N N . ALA B 1 174 ? 7.166 -49.658 -6.200 1.00 143.00 174 ALA B N 1
ATOM 3910 C CA . ALA B 1 174 ? 7.874 -49.447 -7.460 1.00 145.52 174 ALA B CA 1
ATOM 3911 C C . ALA B 1 174 ? 8.360 -50.723 -8.151 1.00 152.07 174 ALA B C 1
ATOM 3912 O O . ALA B 1 174 ? 8.378 -51.793 -7.538 1.00 150.97 174 ALA B O 1
ATOM 3914 N N . THR B 1 175 ? 8.780 -50.582 -9.434 1.00 152.38 175 THR B N 1
ATOM 3915 C CA . THR B 1 175 ? 9.317 -51.616 -10.332 1.00 155.16 175 THR B CA 1
ATOM 3916 C C . THR B 1 175 ? 10.430 -52.492 -9.733 1.00 162.90 175 THR B C 1
ATOM 3917 O O . THR B 1 175 ? 10.617 -53.625 -10.187 1.00 164.27 175 THR B O 1
ATOM 3921 N N . ASP B 1 176 ? 11.177 -51.966 -8.734 1.00 160.70 176 ASP B N 1
ATOM 3922 C CA . ASP B 1 176 ? 12.272 -52.675 -8.053 1.00 162.14 176 ASP B CA 1
ATOM 3923 C C . ASP B 1 176 ? 11.814 -53.465 -6.813 1.00 162.71 176 ASP B C 1
ATOM 3924 O O . ASP B 1 176 ? 12.659 -54.016 -6.099 1.00 163.47 176 ASP B O 1
ATOM 3929 N N . GLY B 1 177 ? 10.497 -53.493 -6.571 1.00 155.16 177 GLY B N 1
ATOM 3930 C CA . GLY B 1 177 ? 9.879 -54.158 -5.430 1.00 152.04 177 GLY B CA 1
ATOM 3931 C C . GLY B 1 177 ? 10.092 -53.443 -4.109 1.00 154.19 177 GLY B C 1
ATOM 3932 O O . GLY B 1 177 ? 9.992 -54.060 -3.038 1.00 153.51 177 GLY B O 1
ATOM 3933 N N . SER B 1 178 ? 10.411 -52.136 -4.168 1.00 149.14 178 SER B N 1
ATOM 3934 C CA . SER B 1 178 ? 10.614 -51.372 -2.952 1.00 147.48 178 SER B CA 1
ATOM 3935 C C . SER B 1 178 ? 9.315 -50.745 -2.524 1.00 146.65 178 SER B C 1
ATOM 3936 O O . SER B 1 178 ? 8.446 -50.452 -3.349 1.00 145.10 178 SER B O 1
ATOM 3939 N N . VAL B 1 179 ? 9.163 -50.597 -1.213 1.00 140.80 179 VAL B N 1
ATOM 3940 C CA . VAL B 1 179 ? 7.966 -50.061 -0.580 1.00 137.10 179 VAL B CA 1
ATOM 3941 C C . VAL B 1 179 ? 8.386 -48.912 0.310 1.00 138.04 179 VAL B C 1
ATOM 3942 O O . VAL B 1 179 ? 9.333 -49.018 1.105 1.00 137.80 179 VAL B O 1
ATOM 3946 N N . TRP B 1 180 ? 7.693 -47.797 0.129 1.00 132.39 180 TRP B N 1
ATOM 3947 C CA . TRP B 1 180 ? 8.010 -46.568 0.813 1.00 132.77 180 TRP B CA 1
ATOM 3948 C C . TRP B 1 180 ? 6.838 -45.980 1.479 1.00 136.72 180 TRP B C 1
ATOM 3949 O O . TRP B 1 180 ? 5.773 -45.866 0.874 1.00 133.49 180 TRP B O 1
ATOM 3960 N N . CYS B 1 181 ? 7.065 -45.474 2.682 1.00 137.46 181 CYS B N 1
ATOM 3961 C CA . CYS B 1 181 ? 6.048 -44.701 3.356 1.00 138.13 181 CYS B CA 1
ATOM 3962 C C . CYS B 1 181 ? 6.573 -43.328 3.730 1.00 141.95 181 CYS B C 1
ATOM 3963 O O . CYS B 1 181 ? 7.725 -43.190 4.169 1.00 142.67 181 CYS B O 1
ATOM 3966 N N . TYR B 1 182 ? 5.721 -42.308 3.503 1.00 136.19 182 TYR B N 1
ATOM 3967 C CA . TYR B 1 182 ? 6.009 -40.916 3.800 1.00 136.74 182 TYR B CA 1
ATOM 3968 C C . TYR B 1 182 ? 4.866 -40.294 4.584 1.00 138.20 182 TYR B C 1
ATOM 3969 O O . TYR B 1 182 ? 3.735 -40.788 4.566 1.00 134.51 182 TYR B O 1
ATOM 3978 N N . GLN B 1 183 ? 5.190 -39.234 5.311 1.00 137.52 183 GLN B N 1
ATOM 3979 C CA . GLN B 1 183 ? 4.247 -38.443 6.081 1.00 138.45 183 GLN B CA 1
ATOM 3980 C C . GLN B 1 183 ? 4.482 -36.974 5.758 1.00 148.21 183 GLN B C 1
ATOM 3981 O O . GLN B 1 183 ? 5.625 -36.512 5.729 1.00 150.39 183 GLN B O 1
ATOM 3987 N N . ILE B 1 184 ? 3.410 -36.255 5.450 1.00 146.25 184 ILE B N 1
ATOM 3988 C CA . ILE B 1 184 ? 3.528 -34.859 5.066 1.00 149.41 184 ILE B CA 1
ATOM 3989 C C . ILE B 1 184 ? 3.437 -33.938 6.282 1.00 157.28 184 ILE B C 1
ATOM 3990 O O . ILE B 1 184 ? 2.580 -34.129 7.151 1.00 155.51 184 ILE B O 1
ATOM 3995 N N . ASN B 1 185 ? 4.393 -32.992 6.377 1.00 158.48 185 ASN B N 1
ATOM 3996 C CA . ASN B 1 185 ? 4.425 -32.023 7.455 1.00 161.89 185 ASN B CA 1
ATOM 3997 C C . ASN B 1 185 ? 3.308 -31.065 7.162 1.00 168.56 185 ASN B C 1
ATOM 3998 O O . ASN B 1 185 ? 3.282 -30.463 6.088 1.00 168.72 185 ASN B O 1
ATOM 4003 N N . GLU B 1 186 ? 2.364 -30.959 8.098 1.00 167.40 186 GLU B N 1
ATOM 4004 C CA . GLU B 1 186 ? 1.183 -30.095 7.993 1.00 169.03 186 GLU B CA 1
ATOM 4005 C C . GLU B 1 186 ? 1.515 -28.683 7.520 1.00 175.68 186 GLU B C 1
ATOM 4006 O O . GLU B 1 186 ? 0.965 -28.214 6.521 1.00 175.08 186 GLU B O 1
ATOM 4012 N N . GLN B 1 187 ? 2.437 -28.039 8.231 1.00 174.20 187 GLN B N 1
ATOM 4013 C CA . GLN B 1 187 ? 2.826 -26.656 8.029 1.00 174.86 187 GLN B CA 1
ATOM 4014 C C . GLN B 1 187 ? 3.455 -26.322 6.689 1.00 175.66 187 GLN B C 1
ATOM 4015 O O . GLN B 1 187 ? 3.014 -25.374 6.038 1.00 175.38 187 GLN B O 1
ATOM 4021 N N . ASP B 1 188 ? 4.493 -27.062 6.290 1.00 172.34 188 ASP B N 1
ATOM 4022 C CA . ASP B 1 188 ? 5.235 -26.747 5.073 1.00 171.85 188 ASP B CA 1
ATOM 4023 C C . ASP B 1 188 ? 5.091 -27.712 3.910 1.00 172.94 188 ASP B C 1
ATOM 4024 O O . ASP B 1 188 ? 5.678 -27.477 2.849 1.00 172.66 188 ASP B O 1
ATOM 4029 N N . GLY B 1 189 ? 4.341 -28.789 4.113 1.00 168.67 189 GLY B N 1
ATOM 4030 C CA . GLY B 1 189 ? 4.144 -29.802 3.085 1.00 165.06 189 GLY B CA 1
ATOM 4031 C C . GLY B 1 189 ? 5.396 -30.580 2.713 1.00 168.23 189 GLY B C 1
ATOM 4032 O O . GLY B 1 189 ? 5.377 -31.333 1.734 1.00 165.82 189 GLY B O 1
ATOM 4033 N N . SER B 1 190 ? 6.498 -30.391 3.487 1.00 166.30 190 SER B N 1
ATOM 4034 C CA . SER B 1 190 ? 7.788 -31.061 3.305 1.00 165.72 190 SER B CA 1
ATOM 4035 C C . SER B 1 190 ? 7.650 -32.516 3.726 1.00 165.75 190 SER B C 1
ATOM 4036 O O . SER B 1 190 ? 6.989 -32.800 4.732 1.00 164.43 190 SER B O 1
ATOM 4039 N N . LEU B 1 191 ? 8.294 -33.428 2.976 1.00 159.98 191 LEU B N 1
ATOM 4040 C CA . LEU B 1 191 ? 8.239 -34.880 3.198 1.00 155.72 191 LEU B CA 1
ATOM 4041 C C . LEU B 1 191 ? 9.085 -35.384 4.378 1.00 160.34 191 LEU B C 1
ATOM 4042 O O . LEU B 1 191 ? 10.129 -34.798 4.696 1.00 163.77 191 LEU B O 1
ATOM 4047 N N . GLU B 1 192 ? 8.607 -36.483 5.020 1.00 152.44 192 GLU B N 1
ATOM 4048 C CA . GLU B 1 192 ? 9.225 -37.209 6.134 1.00 151.22 192 GLU B CA 1
ATOM 4049 C C . GLU B 1 192 ? 9.074 -38.669 5.754 1.00 148.72 192 GLU B C 1
ATOM 4050 O O . GLU B 1 192 ? 7.957 -39.191 5.749 1.00 144.89 192 GLU B O 1
ATOM 4056 N N . GLN B 1 193 ? 10.180 -39.311 5.366 1.00 144.34 193 GLN B N 1
ATOM 4057 C CA . GLN B 1 193 ? 10.170 -40.728 5.019 1.00 140.69 193 GLN B CA 1
ATOM 4058 C C . GLN B 1 193 ? 10.025 -41.511 6.327 1.00 143.33 193 GLN B C 1
ATOM 4059 O O . GLN B 1 193 ? 10.875 -41.373 7.217 1.00 145.67 193 GLN B O 1
ATOM 4065 N N . LEU B 1 194 ? 8.938 -42.295 6.466 1.00 135.74 194 LEU B N 1
ATOM 4066 C CA . LEU B 1 194 ? 8.755 -43.128 7.662 1.00 134.42 194 LEU B CA 1
ATOM 4067 C C . LEU B 1 194 ? 9.549 -44.444 7.483 1.00 136.82 194 LEU B C 1
ATOM 4068 O O . LEU B 1 194 ? 10.460 -44.757 8.274 1.00 137.71 194 LEU B O 1
ATOM 4073 N N . MET B 1 195 ? 9.208 -45.181 6.400 1.00 130.30 195 MET B N 1
ATOM 4074 C CA . MET B 1 195 ? 9.848 -46.436 6.018 1.00 129.13 195 MET B CA 1
ATOM 4075 C C . MET B 1 195 ? 10.276 -46.476 4.538 1.00 136.30 195 MET B C 1
ATOM 4076 O O . MET B 1 195 ? 9.730 -45.762 3.687 1.00 135.29 195 MET B O 1
ATOM 4081 N N . SER B 1 196 ? 11.287 -47.302 4.273 1.00 135.31 196 SER B N 1
ATOM 4082 C CA . SER B 1 196 ? 11.840 -47.572 2.969 1.00 136.16 196 SER B CA 1
ATOM 4083 C C . SER B 1 196 ? 12.299 -48.988 3.123 1.00 141.28 196 SER B C 1
ATOM 4084 O O . SER B 1 196 ? 13.287 -49.237 3.828 1.00 142.26 196 SER B O 1
ATOM 4087 N N . GLY B 1 197 ? 11.494 -49.900 2.572 1.00 137.32 197 GLY B N 1
ATOM 4088 C CA . GLY B 1 197 ? 11.709 -51.346 2.618 1.00 137.44 197 GLY B CA 1
ATOM 4089 C C . GLY B 1 197 ? 12.000 -51.941 1.257 1.00 142.10 197 GLY B C 1
ATOM 4090 O O . GLY B 1 197 ? 11.450 -51.489 0.245 1.00 140.53 197 GLY B O 1
ATOM 4091 N N . PHE B 1 198 ? 12.903 -52.937 1.229 1.00 141.15 198 PHE B N 1
ATOM 4092 C CA . PHE B 1 198 ? 13.364 -53.616 0.014 1.00 142.97 198 PHE B CA 1
ATOM 4093 C C . PHE B 1 198 ? 13.254 -55.138 0.160 1.00 148.88 198 PHE B C 1
ATOM 4094 O O . PHE B 1 198 ? 14.228 -55.866 -0.065 1.00 151.26 198 PHE B O 1
ATOM 4102 N N . VAL B 1 199 ? 12.059 -55.621 0.544 1.00 143.13 199 VAL B N 1
ATOM 4103 C CA . VAL B 1 199 ? 11.851 -57.045 0.770 1.00 142.41 199 VAL B CA 1
ATOM 4104 C C . VAL B 1 199 ? 11.477 -57.750 -0.534 1.00 147.51 199 VAL B C 1
ATOM 4105 O O . VAL B 1 199 ? 12.053 -58.800 -0.829 1.00 148.68 199 VAL B O 1
ATOM 4109 N N . HIS B 1 200 ? 10.560 -57.159 -1.337 1.00 144.29 200 HIS B N 1
ATOM 4110 C CA . HIS B 1 200 ? 10.125 -57.753 -2.609 1.00 145.43 200 HIS B CA 1
ATOM 4111 C C . HIS B 1 200 ? 11.232 -57.782 -3.608 1.00 152.33 200 HIS B C 1
ATOM 4112 O O . HIS B 1 200 ? 12.011 -56.830 -3.677 1.00 154.01 200 HIS B O 1
ATOM 4119 N N . GLN B 1 201 ? 11.301 -58.852 -4.400 1.00 150.09 201 GLN B N 1
ATOM 4120 C CA . GLN B 1 201 ? 12.365 -58.961 -5.385 1.00 153.65 201 GLN B CA 1
ATOM 4121 C C . GLN B 1 201 ? 12.040 -58.464 -6.783 1.00 159.08 201 GLN B C 1
ATOM 4122 O O . GLN B 1 201 ? 12.880 -57.792 -7.378 1.00 162.13 201 GLN B O 1
ATOM 4128 N N . GLN B 1 202 ? 10.825 -58.739 -7.288 1.00 153.66 202 GLN B N 1
ATOM 4129 C CA . GLN B 1 202 ? 10.361 -58.248 -8.590 1.00 153.87 202 GLN B CA 1
ATOM 4130 C C . GLN B 1 202 ? 9.455 -57.032 -8.323 1.00 156.08 202 GLN B C 1
ATOM 4131 O O . GLN B 1 202 ? 9.333 -56.625 -7.167 1.00 153.98 202 GLN B O 1
ATOM 4137 N N . ASP B 1 203 ? 8.832 -56.454 -9.369 1.00 153.17 203 ASP B N 1
ATOM 4138 C CA . ASP B 1 203 ? 7.933 -55.287 -9.290 1.00 150.89 203 ASP B CA 1
ATOM 4139 C C . ASP B 1 203 ? 6.913 -55.372 -8.148 1.00 150.43 203 ASP B C 1
ATOM 4140 O O . ASP B 1 203 ? 6.330 -56.436 -7.955 1.00 149.52 203 ASP B O 1
ATOM 4145 N N . CYS B 1 204 ? 6.700 -54.266 -7.392 1.00 144.26 204 CYS B N 1
ATOM 4146 C CA . CYS B 1 204 ? 5.711 -54.237 -6.302 1.00 140.65 204 CYS B CA 1
ATOM 4147 C C . CYS B 1 204 ? 4.332 -53.845 -6.869 1.00 139.42 204 CYS B C 1
ATOM 4148 O O . CYS B 1 204 ? 4.009 -52.662 -6.930 1.00 139.00 204 CYS B O 1
ATOM 4151 N N . SER B 1 205 ? 3.544 -54.842 -7.298 1.00 132.07 205 SER B N 1
ATOM 4152 C CA . SER B 1 205 ? 2.266 -54.694 -7.997 1.00 130.21 205 SER B CA 1
ATOM 4153 C C . SER B 1 205 ? 1.162 -53.887 -7.321 1.00 131.62 205 SER B C 1
ATOM 4154 O O . SER B 1 205 ? 0.353 -53.233 -8.012 1.00 130.10 205 SER B O 1
ATOM 4157 N N . MET B 1 206 ? 1.075 -54.006 -5.980 1.00 127.16 206 MET B N 1
ATOM 4158 C CA . MET B 1 206 ? 0.043 -53.353 -5.159 1.00 124.57 206 MET B CA 1
ATOM 4159 C C . MET B 1 206 ? 0.398 -53.232 -3.669 1.00 131.97 206 MET B C 1
ATOM 4160 O O . MET B 1 206 ? 1.352 -53.854 -3.183 1.00 133.56 206 MET B O 1
ATOM 4165 N N . GLY B 1 207 ? -0.390 -52.401 -2.991 1.00 128.40 207 GLY B N 1
ATOM 4166 C CA . GLY B 1 207 ? -0.338 -52.113 -1.571 1.00 127.91 207 GLY B CA 1
ATOM 4167 C C . GLY B 1 207 ? -1.704 -51.699 -1.082 1.00 131.17 207 GLY B C 1
ATOM 4168 O O . GLY B 1 207 ? -2.506 -51.178 -1.855 1.00 130.22 207 GLY B O 1
ATOM 4169 N N . GLU B 1 208 ? -1.996 -51.984 0.180 1.00 129.03 208 GLU B N 1
ATOM 4170 C CA . GLU B 1 208 ? -3.260 -51.645 0.827 1.00 129.14 208 GLU B CA 1
ATOM 4171 C C . GLU B 1 208 ? -2.957 -51.462 2.305 1.00 133.78 208 GLU B C 1
ATOM 4172 O O . GLU B 1 208 ? -2.215 -52.258 2.904 1.00 132.05 208 GLU B O 1
ATOM 4178 N N . PHE B 1 209 ? -3.479 -50.363 2.870 1.00 132.10 209 PHE B N 1
ATOM 4179 C CA . PHE B 1 209 ? -3.296 -50.071 4.286 1.00 132.76 209 PHE B CA 1
ATOM 4180 C C . PHE B 1 209 ? -4.274 -50.892 5.052 1.00 133.64 209 PHE B C 1
ATOM 4181 O O . PHE B 1 209 ? -5.382 -51.118 4.568 1.00 135.13 209 PHE B O 1
ATOM 4189 N N . ILE B 1 210 ? -3.872 -51.354 6.230 1.00 125.54 210 ILE B N 1
ATOM 4190 C CA . ILE B 1 210 ? -4.710 -52.170 7.088 1.00 123.44 210 ILE B CA 1
ATOM 4191 C C . ILE B 1 210 ? -4.815 -51.524 8.452 1.00 129.06 210 ILE B C 1
ATOM 4192 O O . ILE B 1 210 ? -4.111 -50.535 8.693 1.00 130.20 210 ILE B O 1
ATOM 4197 N N . ASN B 1 211 ? -5.715 -52.027 9.326 1.00 126.24 211 ASN B N 1
ATOM 4198 C CA . ASN B 1 211 ? -5.880 -51.516 10.697 1.00 128.73 211 ASN B CA 1
ATOM 4199 C C . ASN B 1 211 ? -6.037 -49.970 10.733 1.00 133.17 211 ASN B C 1
ATOM 4200 O O . ASN B 1 211 ? -5.352 -49.226 11.459 1.00 133.45 211 ASN B O 1
ATOM 4205 N N . THR B 1 212 ? -6.946 -49.514 9.888 1.00 129.67 212 THR B N 1
ATOM 4206 C CA . THR B 1 212 ? -7.279 -48.106 9.678 1.00 129.98 212 THR B CA 1
ATOM 4207 C C . THR B 1 212 ? -8.083 -47.542 10.875 1.00 136.85 212 THR B C 1
ATOM 4208 O O . THR B 1 212 ? -7.759 -46.484 11.428 1.00 137.24 212 THR B O 1
ATOM 4212 N N . ASP B 1 213 ? -9.048 -48.346 11.331 1.00 135.26 213 ASP B N 1
ATOM 4213 C CA . ASP B 1 213 ? -9.949 -48.150 12.469 1.00 138.12 213 ASP B CA 1
ATOM 4214 C C . ASP B 1 213 ? -9.239 -48.207 13.816 1.00 143.64 213 ASP B C 1
ATOM 4215 O O . ASP B 1 213 ? -9.823 -47.832 14.836 1.00 144.49 213 ASP B O 1
ATOM 4220 N N . LYS B 1 214 ? -8.025 -48.755 13.841 1.00 140.93 214 LYS B N 1
ATOM 4221 C CA . LYS B 1 214 ? -7.334 -48.937 15.102 1.00 143.76 214 LYS B CA 1
ATOM 4222 C C . LYS B 1 214 ? -6.707 -47.677 15.697 1.00 150.54 214 LYS B C 1
ATOM 4223 O O . LYS B 1 214 ? -6.158 -47.723 16.797 1.00 153.22 214 LYS B O 1
ATOM 4229 N N . GLY B 1 215 ? -6.867 -46.551 15.022 1.00 146.42 215 GLY B N 1
ATOM 4230 C CA . GLY B 1 215 ? -6.347 -45.306 15.550 1.00 149.07 215 GLY B CA 1
ATOM 4231 C C . GLY B 1 215 ? -5.202 -44.746 14.748 1.00 154.57 215 GLY B C 1
ATOM 4232 O O . GLY B 1 215 ? -4.715 -45.395 13.814 1.00 152.06 215 GLY B O 1
ATOM 4233 N N . GLU B 1 216 ? -4.778 -43.515 15.140 1.00 154.39 216 GLU B N 1
ATOM 4234 C CA . GLU B 1 216 ? -3.761 -42.672 14.508 1.00 153.92 216 GLU B CA 1
ATOM 4235 C C . GLU B 1 216 ? -2.303 -43.034 14.809 1.00 157.34 216 GLU B C 1
ATOM 4236 O O . GLU B 1 216 ? -1.378 -42.425 14.248 1.00 156.49 216 GLU B O 1
ATOM 4242 N N . ASN B 1 217 ? -2.103 -44.030 15.682 1.00 154.50 217 ASN B N 1
ATOM 4243 C CA . ASN B 1 217 ? -0.770 -44.534 15.998 1.00 154.74 217 ASN B CA 1
ATOM 4244 C C . ASN B 1 217 ? -0.614 -45.984 15.525 1.00 156.19 217 ASN B C 1
ATOM 4245 O O . ASN B 1 217 ? 0.446 -46.594 15.681 1.00 156.97 217 ASN B O 1
ATOM 4250 N N . THR B 1 218 ? -1.658 -46.494 14.855 1.00 149.15 218 THR B N 1
ATOM 4251 C CA . THR B 1 218 ? -1.679 -47.824 14.270 1.00 146.02 218 THR B CA 1
ATOM 4252 C C . THR B 1 218 ? -1.661 -47.683 12.748 1.00 145.01 218 THR B C 1
ATOM 4253 O O . THR B 1 218 ? -2.706 -47.645 12.075 1.00 143.09 218 THR B O 1
ATOM 4257 N N . LEU B 1 219 ? -0.445 -47.529 12.226 1.00 139.63 219 LEU B N 1
ATOM 4258 C CA . LEU B 1 219 ? -0.217 -47.400 10.798 1.00 136.59 219 LEU B CA 1
ATOM 4259 C C . LEU B 1 219 ? 0.462 -48.667 10.366 1.00 136.63 219 LEU B C 1
ATOM 4260 O O . LEU B 1 219 ? 1.530 -49.000 10.900 1.00 136.75 219 LEU B O 1
ATOM 4265 N N . GLU B 1 220 ? -0.205 -49.405 9.446 1.00 129.61 220 GLU B N 1
ATOM 4266 C CA . GLU B 1 220 ? 0.234 -50.701 8.909 1.00 127.73 220 GLU B CA 1
ATOM 4267 C C . GLU B 1 220 ? -0.073 -50.803 7.427 1.00 128.01 220 GLU B C 1
ATOM 4268 O O . GLU B 1 220 ? -1.090 -50.279 6.991 1.00 127.43 220 GLU B O 1
ATOM 4274 N N . LEU B 1 221 ? 0.785 -51.482 6.664 1.00 123.47 221 LEU B N 1
ATOM 4275 C CA . LEU B 1 221 ? 0.630 -51.645 5.223 1.00 123.26 221 LEU B CA 1
ATOM 4276 C C . LEU B 1 221 ? 0.892 -53.085 4.757 1.00 130.55 221 LEU B C 1
ATOM 4277 O O . LEU B 1 221 ? 1.696 -53.793 5.362 1.00 132.93 221 LEU B O 1
ATOM 4282 N N . VAL B 1 222 ? 0.227 -53.511 3.665 1.00 126.03 222 VAL B N 1
ATOM 4283 C CA . VAL B 1 222 ? 0.419 -54.835 3.064 1.00 125.30 222 VAL B CA 1
ATOM 4284 C C . VAL B 1 222 ? 0.789 -54.604 1.624 1.00 127.24 222 VAL B C 1
ATOM 4285 O O . VAL B 1 222 ? 0.178 -53.777 0.975 1.00 125.26 222 VAL B O 1
ATOM 4289 N N . THR B 1 223 ? 1.784 -55.308 1.124 1.00 126.05 223 THR B N 1
ATOM 4290 C CA . THR B 1 223 ? 2.221 -55.148 -0.263 1.00 126.97 223 THR B CA 1
ATOM 4291 C C . THR B 1 223 ? 2.422 -56.502 -0.971 1.00 132.83 223 THR B C 1
ATOM 4292 O O . THR B 1 223 ? 2.653 -57.531 -0.326 1.00 132.23 223 THR B O 1
ATOM 4296 N N . CYS B 1 224 ? 2.314 -56.497 -2.298 1.00 131.15 224 CYS B N 1
ATOM 4297 C CA . CYS B 1 224 ? 2.488 -57.712 -3.077 1.00 132.97 224 CYS B CA 1
ATOM 4298 C C . CYS B 1 224 ? 3.359 -57.464 -4.292 1.00 136.73 224 CYS B C 1
ATOM 4299 O O . CYS B 1 224 ? 3.470 -56.323 -4.785 1.00 134.84 224 CYS B O 1
ATOM 4302 N N . SER B 1 225 ? 3.993 -58.560 -4.753 1.00 134.30 225 SER B N 1
ATOM 4303 C CA . SER B 1 225 ? 4.930 -58.570 -5.861 1.00 135.17 225 SER B CA 1
ATOM 4304 C C . SER B 1 225 ? 4.805 -59.811 -6.749 1.00 140.09 225 SER B C 1
ATOM 4305 O O . SER B 1 225 ? 4.367 -60.885 -6.314 1.00 138.61 225 SER B O 1
ATOM 4308 N N . LEU B 1 226 ? 5.260 -59.644 -7.998 1.00 138.57 226 LEU B N 1
ATOM 4309 C CA . LEU B 1 226 ? 5.311 -60.663 -9.033 1.00 140.46 226 LEU B CA 1
ATOM 4310 C C . LEU B 1 226 ? 6.354 -61.742 -8.725 1.00 148.55 226 LEU B C 1
ATOM 4311 O O . LEU B 1 226 ? 6.432 -62.756 -9.439 1.00 151.52 226 LEU B O 1
ATOM 4316 N N . ASP B 1 227 ? 7.122 -61.551 -7.625 1.00 144.10 227 ASP B N 1
ATOM 4317 C CA . ASP B 1 227 ? 8.070 -62.541 -7.115 1.00 145.10 227 ASP B CA 1
ATOM 4318 C C . ASP B 1 227 ? 7.274 -63.596 -6.301 1.00 147.30 227 ASP B C 1
ATOM 4319 O O . ASP B 1 227 ? 7.849 -64.524 -5.732 1.00 147.75 227 ASP B O 1
ATOM 4324 N N . SER B 1 228 ? 5.931 -63.431 -6.274 1.00 142.28 228 SER B N 1
ATOM 4325 C CA . SER B 1 228 ? 4.930 -64.274 -5.616 1.00 141.35 228 SER B CA 1
ATOM 4326 C C . SER B 1 228 ? 4.887 -64.058 -4.098 1.00 142.46 228 SER B C 1
ATOM 4327 O O . SER B 1 228 ? 4.288 -64.853 -3.371 1.00 140.10 228 SER B O 1
ATOM 4330 N N . THR B 1 229 ? 5.488 -62.960 -3.620 1.00 138.87 229 THR B N 1
ATOM 4331 C CA . THR B 1 229 ? 5.488 -62.704 -2.187 1.00 137.37 229 THR B CA 1
ATOM 4332 C C . THR B 1 229 ? 4.628 -61.545 -1.791 1.00 140.47 229 THR B C 1
ATOM 4333 O O . THR B 1 229 ? 4.491 -60.552 -2.523 1.00 139.35 229 THR B O 1
ATOM 4337 N N . ILE B 1 230 ? 4.075 -61.682 -0.585 1.00 136.01 230 ILE B N 1
ATOM 4338 C CA . ILE B 1 230 ? 3.241 -60.709 0.102 1.00 132.74 230 ILE B CA 1
ATOM 4339 C C . ILE B 1 230 ? 3.956 -60.442 1.438 1.00 136.93 230 ILE B C 1
ATOM 4340 O O . ILE B 1 230 ? 4.592 -61.348 2.014 1.00 135.83 230 ILE B O 1
ATOM 4345 N N . VAL B 1 231 ? 3.921 -59.156 1.862 1.00 133.98 231 VAL B N 1
ATOM 4346 C CA . VAL B 1 231 ? 4.550 -58.637 3.079 1.00 134.65 231 VAL B CA 1
ATOM 4347 C C . VAL B 1 231 ? 3.641 -57.607 3.761 1.00 135.70 231 VAL B C 1
ATOM 4348 O O . VAL B 1 231 ? 2.984 -56.802 3.096 1.00 132.50 231 VAL B O 1
ATOM 4352 N N . ALA B 1 232 ? 3.641 -57.629 5.098 1.00 134.51 232 ALA B N 1
ATOM 4353 C CA . ALA B 1 232 ? 2.950 -56.653 5.937 1.00 134.83 232 ALA B CA 1
ATOM 4354 C C . ALA B 1 232 ? 4.005 -55.944 6.800 1.00 141.49 232 ALA B C 1
ATOM 4355 O O . ALA B 1 232 ? 4.952 -56.607 7.270 1.00 144.44 232 ALA B O 1
ATOM 4357 N N . TRP B 1 233 ? 3.848 -54.606 6.994 1.00 135.11 233 TRP B N 1
ATOM 4358 C CA . TRP B 1 233 ? 4.799 -53.778 7.726 1.00 135.99 233 TRP B CA 1
ATOM 4359 C C . TRP B 1 233 ? 4.161 -52.767 8.649 1.00 136.79 233 TRP B C 1
ATOM 4360 O O . TRP B 1 233 ? 3.056 -52.317 8.377 1.00 135.47 233 TRP B O 1
ATOM 4371 N N . ASN B 1 234 ? 4.895 -52.339 9.696 1.00 133.29 234 ASN B N 1
ATOM 4372 C CA . ASN B 1 234 ? 4.487 -51.249 10.576 1.00 133.15 234 ASN B CA 1
ATOM 4373 C C . ASN B 1 234 ? 5.308 -50.087 10.031 1.00 139.40 234 ASN B C 1
ATOM 4374 O O . ASN B 1 234 ? 6.446 -49.913 10.449 1.00 141.96 234 ASN B O 1
ATOM 4379 N N . CYS B 1 235 ? 4.780 -49.346 9.040 1.00 135.01 235 CYS B N 1
ATOM 4380 C CA . CYS B 1 235 ? 5.494 -48.237 8.397 1.00 136.06 235 CYS B CA 1
ATOM 4381 C C . CYS B 1 235 ? 6.114 -47.185 9.316 1.00 143.92 235 CYS B C 1
ATOM 4382 O O . CYS B 1 235 ? 7.030 -46.489 8.883 1.00 145.58 235 CYS B O 1
ATOM 4385 N N . PHE B 1 236 ? 5.693 -47.114 10.589 1.00 141.43 236 PHE B N 1
ATOM 4386 C CA . PHE B 1 236 ? 6.339 -46.217 11.531 1.00 144.34 236 PHE B CA 1
ATOM 4387 C C . PHE B 1 236 ? 7.777 -46.708 11.859 1.00 150.54 236 PHE B C 1
ATOM 4388 O O . PHE B 1 236 ? 8.685 -45.874 11.965 1.00 153.96 236 PHE B O 1
ATOM 4396 N N . THR B 1 237 ? 7.993 -48.059 11.953 1.00 143.98 237 THR B N 1
ATOM 4397 C CA . THR B 1 237 ? 9.294 -48.708 12.262 1.00 144.23 237 THR B CA 1
ATOM 4398 C C . THR B 1 237 ? 9.901 -49.552 11.094 1.00 147.15 237 THR B C 1
ATOM 4399 O O . THR B 1 237 ? 11.058 -50.015 11.179 1.00 147.56 237 THR B O 1
ATOM 4403 N N . GLY B 1 238 ? 9.091 -49.745 10.039 1.00 142.27 238 GLY B N 1
ATOM 4404 C CA . GLY B 1 238 ? 9.403 -50.543 8.847 1.00 141.35 238 GLY B CA 1
ATOM 4405 C C . GLY B 1 238 ? 9.602 -52.025 9.137 1.00 143.90 238 GLY B C 1
ATOM 4406 O O . GLY B 1 238 ? 10.230 -52.754 8.349 1.00 143.42 238 GLY B O 1
ATOM 4407 N N . GLN B 1 239 ? 9.050 -52.457 10.290 1.00 138.73 239 GLN B N 1
ATOM 4408 C CA . GLN B 1 239 ? 9.152 -53.786 10.839 1.00 138.46 239 GLN B CA 1
ATOM 4409 C C . GLN B 1 239 ? 8.364 -54.808 10.057 1.00 141.25 239 GLN B C 1
ATOM 4410 O O . GLN B 1 239 ? 7.151 -54.729 9.995 1.00 140.01 239 GLN B O 1
ATOM 4416 N N . GLN B 1 240 ? 9.081 -55.707 9.377 1.00 138.71 240 GLN B N 1
ATOM 4417 C CA . GLN B 1 240 ? 8.557 -56.779 8.533 1.00 137.36 240 GLN B CA 1
ATOM 4418 C C . GLN B 1 240 ? 7.774 -57.752 9.408 1.00 142.83 240 GLN B C 1
ATOM 4419 O O . GLN B 1 240 ? 8.351 -58.713 9.959 1.00 145.44 240 GLN B O 1
ATOM 4425 N N . LEU B 1 241 ? 6.453 -57.464 9.554 1.00 137.23 241 LEU B N 1
ATOM 4426 C CA . LEU B 1 241 ? 5.491 -58.218 10.372 1.00 137.34 241 LEU B CA 1
ATOM 4427 C C . LEU B 1 241 ? 5.432 -59.691 9.990 1.00 144.04 241 LEU B C 1
ATOM 4428 O O . LEU B 1 241 ? 5.602 -60.548 10.868 1.00 146.87 241 LEU B O 1
ATOM 4433 N N . PHE B 1 242 ? 5.237 -59.977 8.671 1.00 138.42 242 PHE B N 1
ATOM 4434 C CA . PHE B 1 242 ? 5.241 -61.320 8.065 1.00 137.73 242 PHE B CA 1
ATOM 4435 C C . PHE B 1 242 ? 5.497 -61.259 6.554 1.00 138.24 242 PHE B C 1
ATOM 4436 O O . PHE B 1 242 ? 5.124 -60.275 5.908 1.00 136.84 242 PHE B O 1
ATOM 4444 N N . LYS B 1 243 ? 6.118 -62.302 5.998 1.00 133.11 243 LYS B N 1
ATOM 4445 C CA . LYS B 1 243 ? 6.324 -62.390 4.564 1.00 131.53 243 LYS B CA 1
ATOM 4446 C C . LYS B 1 243 ? 5.729 -63.710 4.119 1.00 136.77 243 LYS B C 1
ATOM 4447 O O . LYS B 1 243 ? 6.075 -64.755 4.685 1.00 138.53 243 LYS B O 1
ATOM 4453 N N . ILE B 1 244 ? 4.788 -63.664 3.152 1.00 131.66 244 ILE B N 1
ATOM 4454 C CA . ILE B 1 244 ? 4.175 -64.878 2.588 1.00 131.60 244 ILE B CA 1
ATOM 4455 C C . ILE B 1 244 ? 4.948 -65.182 1.312 1.00 137.77 244 ILE B C 1
ATOM 4456 O O . ILE B 1 244 ? 4.968 -64.360 0.386 1.00 136.17 244 ILE B O 1
ATOM 4461 N N . THR B 1 245 ? 5.619 -66.345 1.295 1.00 137.16 245 THR B N 1
ATOM 4462 C CA . THR B 1 245 ? 6.478 -66.792 0.195 1.00 138.72 245 THR B CA 1
ATOM 4463 C C . THR B 1 245 ? 5.817 -67.899 -0.623 1.00 143.39 245 THR B C 1
ATOM 4464 O O . THR B 1 245 ? 4.795 -68.456 -0.198 1.00 141.81 245 THR B O 1
ATOM 4468 N N . GLN B 1 246 ? 6.422 -68.229 -1.793 1.00 141.26 246 GLN B N 1
ATOM 4469 C CA . GLN B 1 246 ? 5.960 -69.264 -2.726 1.00 142.04 246 GLN B CA 1
ATOM 4470 C C . GLN B 1 246 ? 5.594 -70.533 -1.969 1.00 146.33 246 GLN B C 1
ATOM 4471 O O . GLN B 1 246 ? 4.547 -71.109 -2.236 1.00 144.64 246 GLN B O 1
ATOM 4477 N N . ALA B 1 247 ? 6.425 -70.915 -0.974 1.00 146.04 247 ALA B N 1
ATOM 4478 C CA . ALA B 1 247 ? 6.247 -72.094 -0.123 1.00 148.28 247 ALA B CA 1
ATOM 4479 C C . ALA B 1 247 ? 5.014 -71.987 0.779 1.00 150.83 247 ALA B C 1
ATOM 4480 O O . ALA B 1 247 ? 4.240 -72.944 0.877 1.00 150.48 247 ALA B O 1
ATOM 4482 N N . GLU B 1 248 ? 4.797 -70.793 1.378 1.00 146.56 248 GLU B N 1
ATOM 4483 C CA . GLU B 1 248 ? 3.651 -70.476 2.249 1.00 144.59 248 GLU B CA 1
ATOM 4484 C C . GLU B 1 248 ? 2.286 -70.699 1.574 1.00 145.86 248 GLU B C 1
ATOM 4485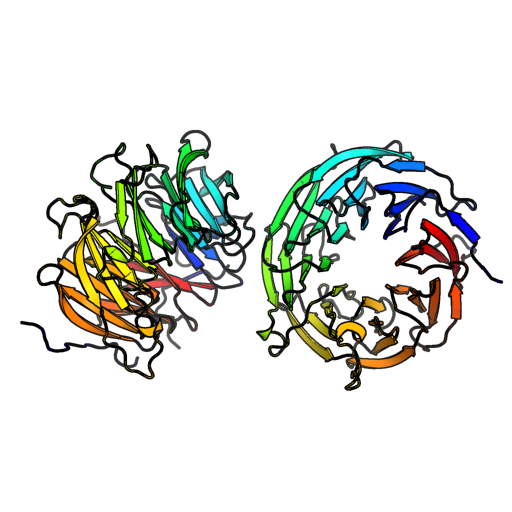 O O . GLU B 1 248 ? 1.291 -70.850 2.273 1.00 144.19 248 GLU B O 1
ATOM 4491 N N . ILE B 1 249 ? 2.268 -70.756 0.221 1.00 142.03 249 ILE B N 1
ATOM 4492 C CA . ILE B 1 249 ? 1.110 -70.992 -0.646 1.00 140.67 249 ILE B CA 1
ATOM 4493 C C . ILE B 1 249 ? 1.305 -72.242 -1.466 1.00 146.39 249 ILE B C 1
ATOM 4494 O O . ILE B 1 249 ? 1.239 -72.195 -2.698 1.00 145.45 249 ILE B O 1
ATOM 4499 N N . LYS B 1 250 ? 1.582 -73.363 -0.770 1.00 146.02 250 LYS B N 1
ATOM 4500 C CA . LYS B 1 250 ? 1.743 -74.702 -1.347 1.00 149.66 250 LYS B CA 1
ATOM 4501 C C . LYS B 1 250 ? 2.841 -74.851 -2.431 1.00 156.43 250 LYS B C 1
ATOM 4502 O O . LYS B 1 250 ? 2.826 -75.830 -3.176 1.00 159.26 250 LYS B O 1
ATOM 4508 N N . GLY B 1 251 ? 3.782 -73.908 -2.499 1.00 152.17 251 GLY B N 1
ATOM 4509 C CA . GLY B 1 251 ? 4.890 -73.959 -3.457 1.00 154.45 251 GLY B CA 1
ATOM 4510 C C . GLY B 1 251 ? 4.626 -73.315 -4.806 1.00 157.73 251 GLY B C 1
ATOM 4511 O O . GLY B 1 251 ? 5.557 -73.134 -5.603 1.00 158.32 251 GLY B O 1
ATOM 4512 N N . LEU B 1 252 ? 3.347 -72.959 -5.053 1.00 152.59 252 LEU B N 1
ATOM 4513 C CA . LEU B 1 252 ? 2.817 -72.362 -6.278 1.00 151.89 252 LEU B CA 1
ATOM 4514 C C . LEU B 1 252 ? 3.407 -71.004 -6.583 1.00 156.23 252 LEU B C 1
ATOM 4515 O O . LEU B 1 252 ? 3.315 -70.111 -5.743 1.00 153.36 252 LEU B O 1
ATOM 4520 N N . GLU B 1 253 ? 3.977 -70.825 -7.792 1.00 156.05 253 GLU B N 1
ATOM 4521 C CA . GLU B 1 253 ? 4.509 -69.524 -8.199 1.00 155.55 253 GLU B CA 1
ATOM 4522 C C . GLU B 1 253 ? 3.314 -68.683 -8.644 1.00 160.07 253 GLU B C 1
ATOM 4523 O O . GLU B 1 253 ? 2.669 -69.040 -9.634 1.00 162.39 253 GLU B O 1
ATOM 4529 N N . ALA B 1 254 ? 2.981 -67.608 -7.881 1.00 153.11 254 ALA B N 1
ATOM 4530 C CA . ALA B 1 254 ? 1.833 -66.740 -8.162 1.00 149.70 254 ALA B CA 1
ATOM 4531 C C . ALA B 1 254 ? 2.164 -65.246 -8.241 1.00 149.94 254 ALA B C 1
ATOM 4532 O O . ALA B 1 254 ? 2.069 -64.565 -7.214 1.00 146.07 254 ALA B O 1
ATOM 4534 N N . PRO B 1 255 ? 2.494 -64.702 -9.449 1.00 148.19 255 PRO B N 1
ATOM 4535 C CA . PRO B 1 255 ? 2.766 -63.256 -9.556 1.00 147.11 255 PRO B CA 1
ATOM 4536 C C . PRO B 1 255 ? 1.515 -62.420 -9.243 1.00 150.29 255 PRO B C 1
ATOM 4537 O O . PRO B 1 255 ? 0.584 -62.357 -10.058 1.00 150.45 255 PRO B O 1
ATOM 4541 N N . TRP B 1 256 ? 1.478 -61.830 -8.018 1.00 144.92 256 TRP B N 1
ATOM 4542 C CA . TRP B 1 256 ? 0.365 -61.020 -7.491 1.00 141.72 256 TRP B CA 1
ATOM 4543 C C . TRP B 1 256 ? 0.154 -59.744 -8.264 1.00 144.23 256 TRP B C 1
ATOM 4544 O O . TRP B 1 256 ? 1.120 -59.173 -8.773 1.00 146.26 256 TRP B O 1
ATOM 4555 N N . ILE B 1 257 ? -1.108 -59.289 -8.346 1.00 136.94 257 ILE B N 1
ATOM 4556 C CA . ILE B 1 257 ? -1.486 -58.073 -9.062 1.00 135.36 257 ILE B CA 1
ATOM 4557 C C . ILE B 1 257 ? -2.495 -57.222 -8.300 1.00 136.12 257 ILE B C 1
ATOM 4558 O O . ILE B 1 257 ? -2.490 -56.002 -8.475 1.00 136.70 257 ILE B O 1
ATOM 4563 N N . SER B 1 258 ? -3.358 -57.851 -7.468 1.00 130.05 258 SER B N 1
ATOM 4564 C CA . SER B 1 258 ? -4.435 -57.170 -6.739 1.00 127.58 258 SER B CA 1
ATOM 4565 C C . SER B 1 258 ? -4.515 -57.443 -5.262 1.00 128.05 258 SER B C 1
ATOM 4566 O O . SER B 1 258 ? -4.322 -58.573 -4.828 1.00 127.37 258 SER B O 1
ATOM 4569 N N . LEU B 1 259 ? -4.898 -56.418 -4.502 1.00 123.74 259 LEU B N 1
ATOM 4570 C CA . LEU B 1 259 ? -5.084 -56.488 -3.055 1.00 124.07 259 LEU B CA 1
ATOM 4571 C C . LEU B 1 259 ? -6.336 -55.718 -2.594 1.00 130.93 259 LEU B C 1
ATOM 4572 O O . LEU B 1 259 ? -6.528 -54.563 -3.032 1.00 133.61 259 LEU B O 1
ATOM 4577 N N . SER B 1 260 ? -7.153 -56.309 -1.665 1.00 125.39 260 SER B N 1
ATOM 4578 C CA . SER B 1 260 ? -8.286 -55.591 -1.072 1.00 124.20 260 SER B CA 1
ATOM 4579 C C . SER B 1 260 ? -8.546 -55.842 0.391 1.00 128.91 260 SER B C 1
ATOM 4580 O O . SER B 1 260 ? -8.717 -56.987 0.792 1.00 127.90 260 SER B O 1
ATOM 4583 N N . LEU B 1 261 ? -8.554 -54.762 1.198 1.00 128.00 261 LEU B N 1
ATOM 4584 C CA . LEU B 1 261 ? -8.799 -54.872 2.636 1.00 129.50 261 LEU B CA 1
ATOM 4585 C C . LEU B 1 261 ? -10.281 -55.075 2.878 1.00 136.73 261 LEU B C 1
ATOM 4586 O O . LEU B 1 261 ? -11.077 -54.329 2.320 1.00 136.95 261 LEU B O 1
ATOM 4591 N N . ALA B 1 262 ? -10.644 -56.083 3.701 1.00 136.63 262 ALA B N 1
ATOM 4592 C CA . ALA B 1 262 ? -12.025 -56.391 4.076 1.00 138.83 262 ALA B CA 1
ATOM 4593 C C . ALA B 1 262 ? -12.389 -55.555 5.298 1.00 148.34 262 ALA B C 1
ATOM 4594 O O . ALA B 1 262 ? -11.550 -55.420 6.203 1.00 148.72 262 ALA B O 1
ATOM 4596 N N . PRO B 1 263 ? -13.633 -55.009 5.349 1.00 148.64 263 PRO B N 1
ATOM 4597 C CA . PRO B 1 263 ? -14.041 -54.189 6.506 1.00 151.62 263 PRO B CA 1
ATOM 4598 C C . PRO B 1 263 ? -14.481 -54.998 7.735 1.00 163.83 263 PRO B C 1
ATOM 4599 O O . PRO B 1 263 ? -14.943 -56.134 7.580 1.00 163.65 263 PRO B O 1
ATOM 4603 N N . GLU B 1 264 ? -14.370 -54.383 8.954 1.00 167.13 264 GLU B N 1
ATOM 4604 C CA . GLU B 1 264 ? -14.711 -54.913 10.304 1.00 171.55 264 GLU B CA 1
ATOM 4605 C C . GLU B 1 264 ? -16.043 -55.754 10.401 1.00 181.35 264 GLU B C 1
ATOM 4606 O O . GLU B 1 264 ? -16.120 -56.711 11.186 1.00 182.36 264 GLU B O 1
ATOM 4612 N N . THR B 1 265 ? -17.070 -55.376 9.606 1.00 180.35 265 THR B N 1
ATOM 4613 C CA . THR B 1 265 ? -18.427 -55.955 9.570 1.00 182.38 265 THR B CA 1
ATOM 4614 C C . THR B 1 265 ? -18.587 -57.362 8.949 1.00 186.94 265 THR B C 1
ATOM 4615 O O . THR B 1 265 ? -19.630 -58.001 9.155 1.00 187.91 265 THR B O 1
ATOM 4619 N N . LEU B 1 266 ? -17.577 -57.824 8.178 1.00 182.54 266 LEU B N 1
ATOM 4620 C CA . LEU B 1 266 ? -17.562 -59.146 7.527 1.00 182.72 266 LEU B CA 1
ATOM 4621 C C . LEU B 1 266 ? -16.455 -60.042 8.131 1.00 188.67 266 LEU B C 1
ATOM 4622 O O . LEU B 1 266 ? -16.310 -61.212 7.747 1.00 188.94 266 LEU B O 1
ATOM 4627 N N . THR B 1 267 ? -15.672 -59.474 9.077 1.00 185.89 267 THR B N 1
ATOM 4628 C CA . THR B 1 267 ? -14.541 -60.128 9.751 1.00 186.03 267 THR B CA 1
ATOM 4629 C C . THR B 1 267 ? -14.692 -60.160 11.297 1.00 192.07 267 THR B C 1
ATOM 4630 O O . THR B 1 267 ? -13.800 -60.671 11.984 1.00 192.30 267 THR B O 1
ATOM 4634 N N . LYS B 1 268 ? -15.826 -59.617 11.827 1.00 189.91 268 LYS B N 1
ATOM 4635 C CA . LYS B 1 268 ? -16.172 -59.516 13.256 1.00 192.23 268 LYS B CA 1
ATOM 4636 C C . LYS B 1 268 ? -14.972 -58.998 14.073 1.00 195.08 268 LYS B C 1
ATOM 4637 O O . LYS B 1 268 ? -14.342 -59.747 14.830 1.00 196.87 268 LYS B O 1
ATOM 4643 N N . GLY B 1 269 ? -14.632 -57.735 13.832 1.00 187.88 269 GLY B N 1
ATOM 4644 C CA . GLY B 1 269 ? -13.512 -57.062 14.473 1.00 186.74 269 GLY B CA 1
ATOM 4645 C C . GLY B 1 269 ? -12.297 -56.935 13.579 1.00 185.06 269 GLY B C 1
ATOM 4646 O O . GLY B 1 269 ? -11.833 -55.816 13.322 1.00 184.17 269 GLY B O 1
ATOM 4647 N N . ASN B 1 270 ? -11.790 -58.092 13.087 1.00 177.31 270 ASN B N 1
ATOM 4648 C CA . ASN B 1 270 ? -10.584 -58.194 12.264 1.00 173.49 270 ASN B CA 1
ATOM 4649 C C . ASN B 1 270 ? -10.378 -57.173 11.141 1.00 169.94 270 ASN B C 1
ATOM 4650 O O . ASN B 1 270 ? -10.736 -57.334 9.967 1.00 165.86 270 ASN B O 1
ATOM 4655 N N . SER B 1 271 ? -9.741 -56.115 11.565 1.00 165.39 271 SER B N 1
ATOM 4656 C CA . SER B 1 271 ? -9.356 -54.955 10.793 1.00 163.36 271 SER B CA 1
ATOM 4657 C C . SER B 1 271 ? -8.412 -55.254 9.623 1.00 162.68 271 SER B C 1
ATOM 4658 O O . SER B 1 271 ? -8.359 -54.453 8.682 1.00 162.26 271 SER B O 1
ATOM 4661 N N . GLY B 1 272 ? -7.649 -56.348 9.722 1.00 154.84 272 GLY B N 1
ATOM 4662 C CA . GLY B 1 272 ? -6.641 -56.711 8.737 1.00 151.11 272 GLY B CA 1
ATOM 4663 C C . GLY B 1 272 ? -6.838 -58.007 7.989 1.00 149.37 272 GLY B C 1
ATOM 4664 O O . GLY B 1 272 ? -5.966 -58.876 8.042 1.00 148.26 272 GLY B O 1
ATOM 4665 N N . VAL B 1 273 ? -7.964 -58.141 7.258 1.00 142.43 273 VAL B N 1
ATOM 4666 C CA . VAL B 1 273 ? -8.201 -59.334 6.436 1.00 139.72 273 VAL B CA 1
ATOM 4667 C C . VAL B 1 273 ? -8.176 -58.922 4.987 1.00 140.66 273 VAL B C 1
ATOM 4668 O O . VAL B 1 273 ? -9.005 -58.127 4.568 1.00 140.62 273 VAL B O 1
ATOM 4672 N N . VAL B 1 274 ? -7.179 -59.401 4.245 1.00 134.36 274 VAL B N 1
ATOM 4673 C CA . VAL B 1 274 ? -6.924 -58.986 2.873 1.00 131.66 274 VAL B CA 1
ATOM 4674 C C . VAL B 1 274 ? -7.077 -60.090 1.848 1.00 135.57 274 VAL B C 1
ATOM 4675 O O . VAL B 1 274 ? -6.722 -61.240 2.106 1.00 135.80 274 VAL B O 1
ATOM 4679 N N . ALA B 1 275 ? -7.591 -59.717 0.669 1.00 131.95 275 ALA B N 1
ATOM 4680 C CA . ALA B 1 275 ? -7.780 -60.604 -0.473 1.00 132.61 275 ALA B CA 1
ATOM 4681 C C . ALA B 1 275 ? -6.739 -60.277 -1.516 1.00 137.47 275 ALA B C 1
ATOM 4682 O O . ALA B 1 275 ? -6.628 -59.123 -1.923 1.00 136.63 275 ALA B O 1
ATOM 4684 N N . CYS B 1 276 ? -5.973 -61.284 -1.944 1.00 136.17 276 CYS B N 1
ATOM 4685 C CA . CYS B 1 276 ? -4.910 -61.100 -2.927 1.00 137.33 276 CYS B CA 1
ATOM 4686 C C . CYS B 1 276 ? -5.108 -61.948 -4.159 1.00 137.35 276 CYS B C 1
ATOM 4687 O O . CYS B 1 276 ? -5.331 -63.154 -4.075 1.00 136.21 276 CYS B O 1
ATOM 4690 N N . GLY B 1 277 ? -5.034 -61.289 -5.299 1.00 132.49 277 GLY B N 1
ATOM 4691 C CA . GLY B 1 277 ? -5.216 -61.924 -6.588 1.00 132.92 277 GLY B CA 1
ATOM 4692 C C . GLY B 1 277 ? -3.943 -61.946 -7.387 1.00 135.77 277 GLY B C 1
ATOM 4693 O O . GLY B 1 277 ? -3.207 -60.956 -7.410 1.00 135.16 277 GLY B O 1
ATOM 4694 N N . SER B 1 278 ? -3.658 -63.091 -8.012 1.00 132.23 278 SER B N 1
ATOM 4695 C CA . SER B 1 278 ? -2.476 -63.248 -8.840 1.00 132.77 278 SER B CA 1
ATOM 4696 C C . SER B 1 278 ? -2.847 -63.139 -10.319 1.00 139.44 278 SER B C 1
ATOM 4697 O O . SER B 1 278 ? -4.033 -63.111 -10.672 1.00 138.00 278 SER B O 1
ATOM 4700 N N . ASN B 1 279 ? -1.820 -63.054 -11.172 1.00 139.76 279 ASN B N 1
ATOM 4701 C CA . ASN B 1 279 ? -1.962 -62.968 -12.620 1.00 142.59 279 ASN B CA 1
ATOM 4702 C C . ASN B 1 279 ? -2.228 -64.369 -13.270 1.00 151.57 279 ASN B C 1
ATOM 4703 O O . ASN B 1 279 ? -2.574 -64.447 -14.455 1.00 153.93 279 ASN B O 1
ATOM 4708 N N . ASN B 1 280 ? -2.038 -65.463 -12.497 1.00 148.49 280 ASN B N 1
ATOM 4709 C CA . ASN B 1 280 ? -2.296 -66.824 -12.964 1.00 151.12 280 ASN B CA 1
ATOM 4710 C C . ASN B 1 280 ? -3.621 -67.333 -12.401 1.00 154.10 280 ASN B C 1
ATOM 4711 O O . ASN B 1 280 ? -3.961 -68.513 -12.567 1.00 155.93 280 ASN B O 1
ATOM 4716 N N . GLY B 1 281 ? -4.352 -66.421 -11.748 1.00 147.50 281 GLY B N 1
ATOM 4717 C CA . GLY B 1 281 ? -5.674 -66.658 -11.180 1.00 146.16 281 GLY B CA 1
ATOM 4718 C C . GLY B 1 281 ? -5.757 -67.343 -9.834 1.00 149.84 281 GLY B C 1
ATOM 4719 O O . GLY B 1 281 ? -6.745 -68.017 -9.551 1.00 149.36 281 GLY B O 1
ATOM 4720 N N . LEU B 1 282 ? -4.765 -67.133 -8.978 1.00 146.98 282 LEU B N 1
ATOM 4721 C CA . LEU B 1 282 ? -4.760 -67.718 -7.647 1.00 146.69 282 LEU B CA 1
ATOM 4722 C C . LEU B 1 282 ? -5.227 -66.678 -6.628 1.00 146.23 282 LEU B C 1
ATOM 4723 O O . LEU B 1 282 ? -4.564 -65.650 -6.453 1.00 144.12 282 LEU B O 1
ATOM 4728 N N . LEU B 1 283 ? -6.398 -66.928 -6.001 1.00 141.51 283 LEU B N 1
ATOM 4729 C CA . LEU B 1 283 ? -6.988 -66.068 -4.968 1.00 138.35 283 LEU B CA 1
ATOM 4730 C C . LEU B 1 283 ? -6.617 -66.551 -3.556 1.00 141.10 283 LEU B C 1
ATOM 4731 O O . LEU B 1 283 ? -6.805 -67.721 -3.221 1.00 141.49 283 LEU B O 1
ATOM 4736 N N . ALA B 1 284 ? -6.075 -65.618 -2.750 1.00 135.70 284 ALA B N 1
ATOM 4737 C CA . ALA B 1 284 ? -5.629 -65.814 -1.375 1.00 134.47 284 ALA B CA 1
ATOM 4738 C C . ALA B 1 284 ? -6.329 -64.853 -0.437 1.00 135.20 284 ALA B C 1
ATOM 4739 O O . ALA B 1 284 ? -6.322 -63.643 -0.666 1.00 133.69 284 ALA B O 1
ATOM 4741 N N . VAL B 1 285 ? -6.932 -65.391 0.619 1.00 130.13 285 VAL B N 1
ATOM 4742 C CA . VAL B 1 285 ? -7.510 -64.590 1.681 1.00 127.76 285 VAL B CA 1
ATOM 4743 C C . VAL B 1 285 ? -6.629 -64.847 2.875 1.00 131.57 285 VAL B C 1
ATOM 4744 O O . VAL B 1 285 ? -6.364 -66.005 3.215 1.00 133.09 285 VAL B O 1
ATOM 4748 N N . ILE B 1 286 ? -6.082 -63.766 3.437 1.00 125.44 286 ILE B N 1
ATOM 4749 C CA . ILE B 1 286 ? -5.132 -63.845 4.530 1.00 125.41 286 ILE B CA 1
ATOM 4750 C C . ILE B 1 286 ? -5.513 -62.963 5.722 1.00 128.53 286 ILE B C 1
ATOM 4751 O O . ILE B 1 286 ? -6.094 -61.896 5.529 1.00 127.55 286 ILE B O 1
ATOM 4756 N N . ASN B 1 287 ? -5.203 -63.428 6.947 1.00 126.24 287 ASN B N 1
ATOM 4757 C CA . ASN B 1 287 ? -5.402 -62.725 8.219 1.00 126.61 287 ASN B CA 1
ATOM 4758 C C . ASN B 1 287 ? -4.047 -62.071 8.582 1.00 132.39 287 ASN B C 1
ATOM 4759 O O . ASN B 1 287 ? -3.127 -62.755 9.014 1.00 131.56 287 ASN B O 1
ATOM 4764 N N . CYS B 1 288 ? -3.927 -60.753 8.364 1.00 131.78 288 CYS B N 1
ATOM 4765 C CA . CYS B 1 288 ? -2.712 -59.990 8.661 1.00 134.02 288 CYS B CA 1
ATOM 4766 C C . CYS B 1 288 ? -2.531 -59.856 10.137 1.00 137.84 288 CYS B C 1
ATOM 4767 O O . CYS B 1 288 ? -1.396 -59.764 10.612 1.00 138.65 288 CYS B O 1
ATOM 4770 N N . ASN B 1 289 ? -3.651 -59.823 10.865 1.00 134.08 289 ASN B N 1
ATOM 4771 C CA . ASN B 1 289 ? -3.642 -59.746 12.312 1.00 136.65 289 ASN B CA 1
ATOM 4772 C C . ASN B 1 289 ? -3.189 -61.072 12.958 1.00 143.74 289 ASN B C 1
ATOM 4773 O O . ASN B 1 289 ? -2.761 -61.058 14.119 1.00 145.95 289 ASN B O 1
ATOM 4778 N N . ASN B 1 290 ? -3.219 -62.202 12.184 1.00 139.46 290 ASN B N 1
ATOM 4779 C CA . ASN B 1 290 ? -2.693 -63.511 12.613 1.00 140.59 290 ASN B CA 1
ATOM 4780 C C . ASN B 1 290 ? -1.507 -63.965 11.736 1.00 140.68 290 ASN B C 1
ATOM 4781 O O . ASN B 1 290 ? -1.452 -65.113 11.289 1.00 139.13 290 ASN B O 1
ATOM 4786 N N . GLY B 1 291 ? -0.574 -63.032 11.521 1.00 136.50 291 GLY B N 1
ATOM 4787 C CA . GLY B 1 291 ? 0.640 -63.208 10.736 1.00 136.18 291 GLY B CA 1
ATOM 4788 C C . GLY B 1 291 ? 0.458 -63.941 9.426 1.00 139.95 291 GLY B C 1
ATOM 4789 O O . GLY B 1 291 ? 1.028 -65.007 9.226 1.00 141.81 291 GLY B O 1
ATOM 4790 N N . GLY B 1 292 ? -0.385 -63.409 8.566 1.00 135.71 292 GLY B N 1
ATOM 4791 C CA . GLY B 1 292 ? -0.637 -63.968 7.241 1.00 135.06 292 GLY B CA 1
ATOM 4792 C C . GLY B 1 292 ? -1.388 -65.282 7.146 1.00 139.57 292 GLY B C 1
ATOM 4793 O O . GLY B 1 292 ? -1.408 -65.878 6.061 1.00 139.50 292 GLY B O 1
ATOM 4794 N N . ALA B 1 293 ? -2.032 -65.737 8.255 1.00 135.57 293 ALA B N 1
ATOM 4795 C CA . ALA B 1 293 ? -2.842 -66.958 8.287 1.00 135.97 293 ALA B CA 1
ATOM 4796 C C . ALA B 1 293 ? -3.630 -67.059 6.983 1.00 138.27 293 ALA B C 1
ATOM 4797 O O . ALA B 1 293 ? -4.432 -66.177 6.713 1.00 136.44 293 ALA B O 1
ATOM 4799 N N . ILE B 1 294 ? -3.331 -68.047 6.124 1.00 136.57 294 ILE B N 1
ATOM 4800 C CA . ILE B 1 294 ? -4.037 -68.194 4.843 1.00 136.08 294 ILE B CA 1
ATOM 4801 C C . ILE B 1 294 ? -5.437 -68.766 5.168 1.00 143.26 294 ILE B C 1
ATOM 4802 O O . ILE B 1 294 ? -5.529 -69.880 5.682 1.00 146.35 294 ILE B O 1
ATOM 4807 N N . LEU B 1 295 ? -6.499 -67.951 4.982 1.00 138.56 295 LEU B N 1
ATOM 4808 C CA . LEU B 1 295 ? -7.889 -68.275 5.334 1.00 139.55 295 LEU B CA 1
ATOM 4809 C C . LEU B 1 295 ? -8.693 -68.862 4.178 1.00 144.97 295 LEU B C 1
ATOM 4810 O O . LEU B 1 295 ? -9.844 -69.298 4.355 1.00 145.39 295 LEU B O 1
ATOM 4815 N N . HIS B 1 296 ? -8.082 -68.856 2.993 1.00 141.88 296 HIS B N 1
ATOM 4816 C CA . HIS B 1 296 ? -8.631 -69.397 1.759 1.00 142.41 296 HIS B CA 1
ATOM 4817 C C . HIS B 1 296 ? -7.596 -69.277 0.659 1.00 143.96 296 HIS B C 1
ATOM 4818 O O . HIS B 1 296 ? -6.970 -68.230 0.513 1.00 142.75 296 HIS B O 1
ATOM 4825 N N . LEU B 1 297 ? -7.450 -70.341 -0.127 1.00 139.62 297 LEU B N 1
ATOM 4826 C CA . LEU B 1 297 ? -6.593 -70.387 -1.292 1.00 138.59 297 LEU B CA 1
ATOM 4827 C C . LEU B 1 297 ? -7.304 -71.165 -2.394 1.00 146.95 297 LEU B C 1
ATOM 4828 O O . LEU B 1 297 ? -7.903 -72.214 -2.107 1.00 149.87 297 LEU B O 1
ATOM 4833 N N . SER B 1 298 ? -7.301 -70.625 -3.639 1.00 143.05 298 SER B N 1
ATOM 4834 C CA . SER B 1 298 ? -7.970 -71.256 -4.787 1.00 144.50 298 SER B CA 1
ATOM 4835 C C . SER B 1 298 ? -7.551 -70.693 -6.138 1.00 150.52 298 SER B C 1
ATOM 4836 O O . SER B 1 298 ? -7.174 -69.528 -6.214 1.00 148.03 298 SER B O 1
ATOM 4839 N N . THR B 1 299 ? -7.663 -71.512 -7.211 1.00 151.88 299 THR B N 1
ATOM 4840 C CA . THR B 1 299 ? -7.437 -71.067 -8.586 1.00 153.69 299 THR B CA 1
ATOM 4841 C C . THR B 1 299 ? -8.836 -70.792 -9.121 1.00 158.31 299 THR B C 1
ATOM 4842 O O . THR B 1 299 ? -9.523 -71.726 -9.531 1.00 160.96 299 THR B O 1
ATOM 4846 N N . VAL B 1 300 ? -9.275 -69.521 -9.034 1.00 152.20 300 VAL B N 1
ATOM 4847 C CA . VAL B 1 300 ? -10.609 -69.041 -9.411 1.00 151.99 300 VAL B CA 1
ATOM 4848 C C . VAL B 1 300 ? -11.275 -69.684 -10.627 1.00 161.40 300 VAL B C 1
ATOM 4849 O O . VAL B 1 300 ? -12.449 -70.061 -10.552 1.00 161.68 300 VAL B O 1
ATOM 4853 N N . ILE B 1 301 ? -10.536 -69.786 -11.741 1.00 161.70 301 ILE B N 1
ATOM 4854 C CA . ILE B 1 301 ? -11.038 -70.336 -12.998 1.00 165.52 301 ILE B CA 1
ATOM 4855 C C . ILE B 1 301 ? -10.190 -71.529 -13.413 1.00 176.06 301 ILE B C 1
ATOM 4856 O O . ILE B 1 301 ? -9.047 -71.666 -12.973 1.00 175.31 301 ILE B O 1
ATOM 4861 N N . GLU B 1 302 ? -10.770 -72.407 -14.226 1.00 178.81 302 GLU B N 1
ATOM 4862 C CA . GLU B 1 302 ? -10.093 -73.572 -14.754 1.00 183.83 302 GLU B CA 1
ATOM 4863 C C . GLU B 1 302 ? -9.839 -73.275 -16.246 1.00 193.39 302 GLU B C 1
ATOM 4864 O O . GLU B 1 302 ? -10.790 -73.206 -17.031 1.00 194.26 302 GLU B O 1
ATOM 4870 N N . LEU B 1 303 ? -8.560 -73.012 -16.609 1.00 193.30 303 LEU B N 1
ATOM 4871 C CA . LEU B 1 303 ? -8.147 -72.711 -17.988 1.00 197.35 303 LEU B CA 1
ATOM 4872 C C . LEU B 1 303 ? -8.177 -73.985 -18.833 1.00 209.29 303 LEU B C 1
ATOM 4873 O O . LEU B 1 303 ? -7.709 -75.036 -18.377 1.00 210.67 303 LEU B O 1
ATOM 4878 N N . LYS B 1 304 ? -8.694 -73.880 -20.078 1.00 210.40 304 LYS B N 1
ATOM 4879 C CA . LYS B 1 304 ? -8.729 -74.977 -21.062 1.00 216.29 304 LYS B CA 1
ATOM 4880 C C . LYS B 1 304 ? -7.244 -75.267 -21.499 1.00 225.15 304 LYS B C 1
ATOM 4881 O O . LYS B 1 304 ? -6.404 -74.379 -21.280 1.00 223.11 304 LYS B O 1
ATOM 4887 N N . PRO B 1 305 ? -6.872 -76.444 -22.107 1.00 225.05 305 PRO B N 1
ATOM 4888 C CA . PRO B 1 305 ? -5.452 -76.653 -22.507 1.00 226.38 305 PRO B CA 1
ATOM 4889 C C . PRO B 1 305 ? -4.855 -75.566 -23.429 1.00 230.97 305 PRO B C 1
ATOM 4890 O O . PRO B 1 305 ? -3.679 -75.207 -23.286 1.00 230.79 305 PRO B O 1
ATOM 4894 N N . GLU B 1 306 ? -5.694 -75.030 -24.350 1.00 229.84 306 GLU B N 1
ATOM 4895 C CA . GLU B 1 306 ? -5.414 -73.960 -25.326 1.00 231.26 306 GLU B CA 1
ATOM 4896 C C . GLU B 1 306 ? -5.055 -72.631 -24.640 1.00 230.73 306 GLU B C 1
ATOM 4897 O O . GLU B 1 306 ? -4.027 -72.024 -24.960 1.00 230.71 306 GLU B O 1
ATOM 4903 N N . GLN B 1 307 ? -5.922 -72.204 -23.690 1.00 221.99 307 GLN B N 1
ATOM 4904 C CA . GLN B 1 307 ? -5.877 -70.966 -22.907 1.00 216.35 307 GLN B CA 1
ATOM 4905 C C . GLN B 1 307 ? -4.504 -70.513 -22.418 1.00 219.03 307 GLN B C 1
ATOM 4906 O O . GLN B 1 307 ? -3.652 -71.325 -22.044 1.00 219.65 307 GLN B O 1
ATOM 4912 N N . ASP B 1 308 ? -4.301 -69.195 -22.471 1.00 213.62 308 ASP B N 1
ATOM 4913 C CA . ASP B 1 308 ? -3.112 -68.492 -22.010 1.00 211.81 308 ASP B CA 1
ATOM 4914 C C . ASP B 1 308 ? -3.284 -68.335 -20.488 1.00 210.12 308 ASP B C 1
ATOM 4915 O O . ASP B 1 308 ? -4.383 -68.014 -20.033 1.00 207.74 308 ASP B O 1
ATOM 4920 N N . GLU B 1 309 ? -2.221 -68.598 -19.706 1.00 204.23 309 GLU B N 1
ATOM 4921 C CA . GLU B 1 309 ? -2.241 -68.536 -18.231 1.00 199.19 309 GLU B CA 1
ATOM 4922 C C . GLU B 1 309 ? -2.631 -67.165 -17.656 1.00 195.88 309 GLU B C 1
ATOM 4923 O O . GLU B 1 309 ? -3.151 -67.103 -16.538 1.00 191.51 309 GLU B O 1
ATOM 4929 N N . LEU B 1 310 ? -2.394 -66.083 -18.447 1.00 191.47 310 LEU B N 1
ATOM 4930 C CA . LEU B 1 310 ? -2.675 -64.666 -18.160 1.00 187.36 310 LEU B CA 1
ATOM 4931 C C . LEU B 1 310 ? -4.172 -64.320 -18.266 1.00 185.97 310 LEU B C 1
ATOM 4932 O O . LEU B 1 310 ? -4.593 -63.293 -17.725 1.00 182.35 310 LEU B O 1
ATOM 4937 N N . ASP B 1 311 ? -4.972 -65.166 -18.955 1.00 181.83 311 ASP B N 1
ATOM 4938 C CA . ASP B 1 311 ? -6.426 -64.963 -19.091 1.00 179.22 311 ASP B CA 1
ATOM 4939 C C . ASP B 1 311 ? -7.129 -65.070 -17.718 1.00 174.01 311 ASP B C 1
ATOM 4940 O O . ASP B 1 311 ? -8.213 -64.505 -17.523 1.00 172.00 311 ASP B O 1
ATOM 4945 N N . ALA B 1 312 ? -6.466 -65.763 -16.768 1.00 164.63 312 ALA B N 1
ATOM 4946 C CA . ALA B 1 312 ? -6.909 -65.995 -15.398 1.00 159.11 312 ALA B CA 1
ATOM 4947 C C . ALA B 1 312 ? -6.656 -64.801 -14.439 1.00 154.21 312 ALA B C 1
ATOM 4948 O O . ALA B 1 312 ? -7.195 -64.799 -13.332 1.00 151.36 312 ALA B O 1
ATOM 4950 N N . SER B 1 313 ? -5.868 -63.786 -14.881 1.00 146.79 313 SER B N 1
ATOM 4951 C CA . SER B 1 313 ? -5.473 -62.568 -14.154 1.00 141.76 313 SER B CA 1
ATOM 4952 C C . SER B 1 313 ? -6.566 -61.946 -13.299 1.00 139.65 313 SER B C 1
ATOM 4953 O O . SER B 1 313 ? -7.520 -61.400 -13.850 1.00 138.96 313 SER B O 1
ATOM 4956 N N . ILE B 1 314 ? -6.428 -62.021 -11.959 1.00 132.98 314 ILE B N 1
ATOM 4957 C CA . ILE B 1 314 ? -7.397 -61.422 -11.026 1.00 130.32 314 ILE B CA 1
ATOM 4958 C C . ILE B 1 314 ? -7.125 -59.899 -10.925 1.00 135.00 314 ILE B C 1
ATOM 4959 O O . ILE B 1 314 ? -6.394 -59.446 -10.035 1.00 134.03 314 ILE B O 1
ATOM 4964 N N . GLU B 1 315 ? -7.747 -59.127 -11.831 1.00 131.96 315 GLU B N 1
ATOM 4965 C CA . GLU B 1 315 ? -7.562 -57.691 -11.997 1.00 131.02 315 GLU B CA 1
ATOM 4966 C C . GLU B 1 315 ? -8.068 -56.709 -10.918 1.00 133.18 315 GLU B C 1
ATOM 4967 O O . GLU B 1 315 ? -7.525 -55.602 -10.827 1.00 133.20 315 GLU B O 1
ATOM 4973 N N . SER B 1 316 ? -9.068 -57.092 -10.103 1.00 128.39 316 SER B N 1
ATOM 4974 C CA . SER B 1 316 ? -9.588 -56.252 -9.009 1.00 126.61 316 SER B CA 1
ATOM 4975 C C . SER B 1 316 ? -10.427 -57.044 -7.999 1.00 132.58 316 SER B C 1
ATOM 4976 O O . SER B 1 316 ? -11.105 -58.019 -8.347 1.00 133.05 316 SER B O 1
ATOM 4979 N N . ILE B 1 317 ? -10.357 -56.633 -6.733 1.00 129.30 317 ILE B N 1
ATOM 4980 C CA . ILE B 1 317 ? -11.124 -57.270 -5.667 1.00 129.06 317 ILE B CA 1
ATOM 4981 C C . ILE B 1 317 ? -11.841 -56.181 -4.870 1.00 136.57 317 ILE B C 1
ATOM 4982 O O . ILE B 1 317 ? -11.230 -55.155 -4.584 1.00 139.12 317 ILE B O 1
ATOM 4987 N N . SER B 1 318 ? -13.117 -56.385 -4.528 1.00 132.25 318 SER B N 1
ATOM 4988 C CA . SER B 1 318 ? -13.860 -55.463 -3.679 1.00 131.64 318 SER B CA 1
ATOM 4989 C C . SER B 1 318 ? -14.702 -56.273 -2.696 1.00 135.28 318 SER B C 1
ATOM 4990 O O . SER B 1 318 ? -14.959 -57.453 -2.942 1.00 134.41 318 SER B O 1
ATOM 4993 N N . TRP B 1 319 ? -15.091 -55.668 -1.569 1.00 133.19 319 TRP B N 1
ATOM 4994 C CA . TRP B 1 319 ? -15.897 -56.344 -0.537 1.00 134.57 319 TRP B CA 1
ATOM 4995 C C . TRP B 1 319 ? -17.207 -55.601 -0.292 1.00 138.54 319 TRP B C 1
ATOM 4996 O O . TRP B 1 319 ? -17.258 -54.397 -0.524 1.00 136.69 319 TRP B O 1
ATOM 5007 N N . SER B 1 320 ? -18.251 -56.296 0.192 1.00 138.30 320 SER B N 1
ATOM 5008 C CA . SER B 1 320 ? -19.522 -55.634 0.479 1.00 140.92 320 SER B CA 1
ATOM 5009 C C . SER B 1 320 ? -19.657 -55.240 1.935 1.00 151.58 320 SER B C 1
ATOM 5010 O O . SER B 1 320 ? -20.136 -56.031 2.758 1.00 154.85 320 SER B O 1
ATOM 5013 N N . SER B 1 321 ? -19.301 -53.979 2.223 1.00 148.47 321 SER B N 1
ATOM 5014 C CA . SER B 1 321 ? -19.391 -53.293 3.511 1.00 149.14 321 SER B CA 1
ATOM 5015 C C . SER B 1 321 ? -20.666 -53.679 4.270 1.00 154.68 321 SER B C 1
ATOM 5016 O O . SER B 1 321 ? -20.609 -54.009 5.454 1.00 154.20 321 SER B O 1
ATOM 5019 N N . LYS B 1 322 ? -21.805 -53.661 3.560 1.00 153.87 322 LYS B N 1
ATOM 5020 C CA . LYS B 1 322 ? -23.117 -53.968 4.113 1.00 157.09 322 LYS B CA 1
ATOM 5021 C C . LYS B 1 322 ? -23.380 -55.461 4.198 1.00 162.96 322 LYS B C 1
ATOM 5022 O O . LYS B 1 322 ? -23.695 -55.964 5.283 1.00 165.38 322 LYS B O 1
ATOM 5028 N N . PHE B 1 323 ? -23.317 -56.160 3.058 1.00 157.69 323 PHE B N 1
ATOM 5029 C CA . PHE B 1 323 ? -23.642 -57.572 3.058 1.00 157.53 323 PHE B CA 1
ATOM 5030 C C . PHE B 1 323 ? -22.594 -58.494 3.647 1.00 159.38 323 PHE B C 1
ATOM 5031 O O . PHE B 1 323 ? -22.436 -58.481 4.866 1.00 162.93 323 PHE B O 1
ATOM 5039 N N . SER B 1 324 ? -21.891 -59.287 2.813 1.00 149.11 324 SER B N 1
ATOM 5040 C CA . SER B 1 324 ? -20.949 -60.356 3.175 1.00 146.02 324 SER B CA 1
ATOM 5041 C C . SER B 1 324 ? -20.597 -61.035 1.866 1.00 143.56 324 SER B C 1
ATOM 5042 O O . SER B 1 324 ? -20.819 -62.243 1.663 1.00 142.68 324 SER B O 1
ATOM 5045 N N . LEU B 1 325 ? -20.108 -60.225 0.948 1.00 135.79 325 LEU B N 1
ATOM 5046 C CA . LEU B 1 325 ? -19.724 -60.723 -0.352 1.00 134.54 325 LEU B CA 1
ATOM 5047 C C . LEU B 1 325 ? -18.344 -60.204 -0.717 1.00 137.11 325 LEU B C 1
ATOM 5048 O O . LEU B 1 325 ? -17.781 -59.372 0.009 1.00 137.67 325 LEU B O 1
ATOM 5053 N N . MET B 1 326 ? -17.766 -60.753 -1.796 1.00 130.92 326 MET B N 1
ATOM 5054 C CA . MET B 1 326 ? -16.469 -60.343 -2.326 1.00 128.16 326 MET B CA 1
ATOM 5055 C C . MET B 1 326 ? -16.526 -60.572 -3.827 1.00 132.85 326 MET B C 1
ATOM 5056 O O . MET B 1 326 ? -17.114 -61.562 -4.277 1.00 133.53 326 MET B O 1
ATOM 5061 N N . ALA B 1 327 ? -16.025 -59.599 -4.598 1.00 129.00 327 ALA B N 1
ATOM 5062 C CA . ALA B 1 327 ? -16.053 -59.666 -6.052 1.00 129.91 327 ALA B CA 1
ATOM 5063 C C . ALA B 1 327 ? -14.654 -59.764 -6.575 1.00 136.36 327 ALA B C 1
ATOM 5064 O O . ALA B 1 327 ? -13.751 -59.097 -6.060 1.00 136.38 327 ALA B O 1
ATOM 5066 N N . ILE B 1 328 ? -14.456 -60.609 -7.584 1.00 133.88 328 ILE B N 1
ATOM 5067 C CA . ILE B 1 328 ? -13.148 -60.747 -8.208 1.00 133.34 328 ILE B CA 1
ATOM 5068 C C . ILE B 1 328 ? -13.278 -60.559 -9.717 1.00 136.93 328 ILE B C 1
ATOM 5069 O O . ILE B 1 328 ? -14.201 -61.085 -10.338 1.00 137.34 328 ILE B O 1
ATOM 5074 N N . GLY B 1 329 ? -12.427 -59.706 -10.256 1.00 133.21 329 GLY B N 1
ATOM 5075 C CA . GLY B 1 329 ? -12.441 -59.357 -11.669 1.00 134.99 329 GLY B CA 1
ATOM 5076 C C . GLY B 1 329 ? -11.399 -60.105 -12.457 1.00 140.72 329 GLY B C 1
ATOM 5077 O O . GLY B 1 329 ? -10.290 -60.315 -11.971 1.00 140.27 329 GLY B O 1
ATOM 5078 N N . LEU B 1 330 ? -11.745 -60.493 -13.682 1.00 138.94 330 LEU B N 1
ATOM 5079 C CA . LEU B 1 330 ? -10.846 -61.251 -14.528 1.00 140.03 330 LEU B CA 1
ATOM 5080 C C . LEU B 1 330 ? -10.387 -60.562 -15.806 1.00 145.15 330 LEU B C 1
ATOM 5081 O O . LEU B 1 330 ? -11.060 -59.657 -16.307 1.00 144.42 330 LEU B O 1
ATOM 5086 N N . VAL B 1 331 ? -9.238 -61.010 -16.346 1.00 143.10 331 VAL B N 1
ATOM 5087 C CA . VAL B 1 331 ? -8.772 -60.515 -17.635 1.00 145.65 331 VAL B CA 1
ATOM 5088 C C . VAL B 1 331 ? -9.665 -61.118 -18.753 1.00 154.26 331 VAL B C 1
ATOM 5089 O O . VAL B 1 331 ? -10.063 -60.386 -19.666 1.00 155.74 331 VAL B O 1
ATOM 5093 N N . CYS B 1 332 ? -10.076 -62.424 -18.613 1.00 151.45 332 CYS B N 1
ATOM 5094 C CA . CYS B 1 332 ? -11.001 -63.076 -19.560 1.00 153.18 332 CYS B CA 1
ATOM 5095 C C . CYS B 1 332 ? -12.380 -62.399 -19.489 1.00 155.98 332 CYS B C 1
ATOM 5096 O O . CYS B 1 332 ? -13.245 -62.658 -20.329 1.00 159.05 332 CYS B O 1
ATOM 5099 N N . GLY B 1 333 ? -12.517 -61.480 -18.525 1.00 147.72 333 GLY B N 1
ATOM 5100 C CA . GLY B 1 333 ? -13.692 -60.648 -18.321 1.00 145.92 333 GLY B CA 1
ATOM 5101 C C . GLY B 1 333 ? -14.818 -61.281 -17.545 1.00 146.85 333 GLY B C 1
ATOM 5102 O O . GLY B 1 333 ? -15.990 -60.969 -17.787 1.00 146.67 333 GLY B O 1
ATOM 5103 N N . GLU B 1 334 ? -14.474 -62.172 -16.617 1.00 140.70 334 GLU B N 1
ATOM 5104 C CA . GLU B 1 334 ? -15.468 -62.810 -15.772 1.00 138.77 334 GLU B CA 1
ATOM 5105 C C . GLU B 1 334 ? -15.505 -62.062 -14.442 1.00 138.04 334 GLU B C 1
ATOM 5106 O O . GLU B 1 334 ? -14.536 -61.378 -14.086 1.00 136.22 334 GLU B O 1
ATOM 5112 N N . ILE B 1 335 ? -16.628 -62.178 -13.719 1.00 132.06 335 ILE B N 1
ATOM 5113 C CA . ILE B 1 335 ? -16.777 -61.622 -12.383 1.00 128.79 335 ILE B CA 1
ATOM 5114 C C . ILE B 1 335 ? -17.300 -62.724 -11.479 1.00 136.15 335 ILE B C 1
ATOM 5115 O O . ILE B 1 335 ? -18.397 -63.244 -11.706 1.00 137.98 335 ILE B O 1
ATOM 5120 N N . LEU B 1 336 ? -16.506 -63.105 -10.467 1.00 132.09 336 LEU B N 1
ATOM 5121 C CA . LEU B 1 336 ? -16.918 -64.138 -9.524 1.00 131.61 336 LEU B CA 1
ATOM 5122 C C . LEU B 1 336 ? -17.332 -63.492 -8.232 1.00 136.09 336 LEU B C 1
ATOM 5123 O O . LEU B 1 336 ? -16.501 -62.890 -7.551 1.00 134.28 336 LEU B O 1
ATOM 5128 N N . LEU B 1 337 ? -18.634 -63.561 -7.923 1.00 134.40 337 LEU B N 1
ATOM 5129 C CA . LEU B 1 337 ? -19.164 -63.003 -6.689 1.00 133.31 337 LEU B CA 1
ATOM 5130 C C . LEU B 1 337 ? -19.100 -64.126 -5.696 1.00 136.74 337 LEU B C 1
ATOM 5131 O O . LEU B 1 337 ? -19.695 -65.173 -5.919 1.00 137.47 337 LEU B O 1
ATOM 5136 N N . TYR B 1 338 ? -18.311 -63.941 -4.650 1.00 133.13 338 TYR B N 1
ATOM 5137 C CA . TYR B 1 338 ? -18.057 -64.946 -3.628 1.00 134.70 338 TYR B CA 1
ATOM 5138 C C . TYR B 1 338 ? -18.867 -64.701 -2.355 1.00 140.77 338 TYR B C 1
ATOM 5139 O O . TYR B 1 338 ? -18.995 -63.552 -1.923 1.00 139.64 338 TYR B O 1
ATOM 5148 N N . ASP B 1 339 ? -19.360 -65.788 -1.725 1.00 139.38 339 ASP B N 1
ATOM 5149 C CA . ASP B 1 339 ? -20.039 -65.726 -0.435 1.00 139.90 339 ASP B CA 1
ATOM 5150 C C . ASP B 1 339 ? -18.895 -65.793 0.588 1.00 143.61 339 ASP B C 1
ATOM 5151 O O . ASP B 1 339 ? -18.298 -66.855 0.745 1.00 143.55 339 ASP B O 1
ATOM 5156 N N . THR B 1 340 ? -18.576 -64.659 1.253 1.00 139.72 340 THR B N 1
ATOM 5157 C CA . THR B 1 340 ? -17.474 -64.537 2.227 1.00 139.18 340 THR B CA 1
ATOM 5158 C C . THR B 1 340 ? -17.443 -65.551 3.387 1.00 145.27 340 THR B C 1
ATOM 5159 O O . THR B 1 340 ? -16.360 -65.850 3.906 1.00 144.69 340 THR B O 1
ATOM 5163 N N . SER B 1 341 ? -18.601 -66.048 3.817 1.00 144.02 341 SER B N 1
ATOM 5164 C CA . SER B 1 341 ? -18.599 -67.000 4.912 1.00 147.06 341 SER B CA 1
ATOM 5165 C C . SER B 1 341 ? -18.092 -68.376 4.440 1.00 154.92 341 SER B C 1
ATOM 5166 O O . SER B 1 341 ? -17.130 -68.906 5.013 1.00 155.56 341 SER B O 1
ATOM 5169 N N . ALA B 1 342 ? -18.705 -68.907 3.353 1.00 152.61 342 ALA B N 1
ATOM 5170 C CA . ALA B 1 342 ? -18.457 -70.229 2.762 1.00 154.17 342 ALA B CA 1
ATOM 5171 C C . ALA B 1 342 ? -17.333 -70.358 1.725 1.00 156.83 342 ALA B C 1
ATOM 5172 O O . ALA B 1 342 ? -16.935 -71.480 1.404 1.00 158.52 342 ALA B O 1
ATOM 5174 N N . TRP B 1 343 ? -16.847 -69.234 1.183 1.00 151.16 343 TRP B N 1
ATOM 5175 C CA . TRP B 1 343 ? -15.842 -69.176 0.114 1.00 150.26 343 TRP B CA 1
ATOM 5176 C C . TRP B 1 343 ? -16.275 -69.957 -1.152 1.00 155.81 343 TRP B C 1
ATOM 5177 O O . TRP B 1 343 ? -15.456 -70.537 -1.874 1.00 156.74 343 TRP B O 1
ATOM 5188 N N . ARG B 1 344 ? -17.608 -69.942 -1.386 1.00 151.73 344 ARG B N 1
ATOM 5189 C CA . ARG B 1 344 ? -18.345 -70.503 -2.512 1.00 152.03 344 ARG B CA 1
ATOM 5190 C C . ARG B 1 344 ? -18.697 -69.337 -3.399 1.00 150.04 344 ARG B C 1
ATOM 5191 O O . ARG B 1 344 ? -18.956 -68.244 -2.887 1.00 147.39 344 ARG B O 1
ATOM 5199 N N . VAL B 1 345 ? -18.739 -69.561 -4.713 1.00 145.16 345 VAL B N 1
ATOM 5200 C CA . VAL B 1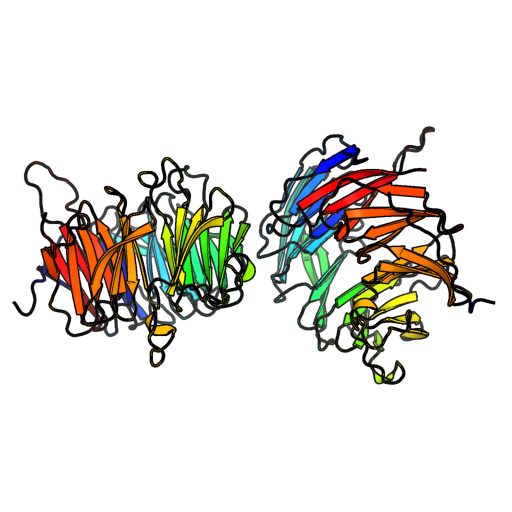 345 ? -19.123 -68.511 -5.661 1.00 143.25 345 VAL B CA 1
ATOM 5201 C C . VAL B 1 345 ? -20.646 -68.507 -5.796 1.00 146.66 345 VAL B C 1
ATOM 5202 O O . VAL B 1 345 ? -21.225 -69.564 -6.032 1.00 149.11 345 VAL B O 1
ATOM 5206 N N . ARG B 1 346 ? -21.287 -67.335 -5.651 1.00 141.03 346 ARG B N 1
ATOM 5207 C CA . ARG B 1 346 ? -22.743 -67.174 -5.775 1.00 142.79 346 ARG B CA 1
ATOM 5208 C C . ARG B 1 346 ? -23.171 -66.893 -7.227 1.00 147.60 346 ARG B C 1
ATOM 5209 O O . ARG B 1 346 ? -24.131 -67.486 -7.729 1.00 148.73 346 ARG B O 1
ATOM 5217 N N . HIS B 1 347 ? -22.474 -65.956 -7.881 1.00 143.41 347 HIS B N 1
ATOM 5218 C CA . HIS B 1 347 ? -22.777 -65.544 -9.241 1.00 144.29 347 HIS B CA 1
ATOM 5219 C C . HIS B 1 347 ? -21.505 -65.345 -10.045 1.00 145.34 347 HIS B C 1
ATOM 5220 O O . HIS B 1 347 ? -20.455 -64.933 -9.523 1.00 141.13 347 HIS B O 1
ATOM 5227 N N . LYS B 1 348 ? -21.625 -65.653 -11.334 1.00 143.68 348 LYS B N 1
ATOM 5228 C CA . LYS B 1 348 ? -20.617 -65.432 -12.361 1.00 143.21 348 LYS B CA 1
ATOM 5229 C C . LYS B 1 348 ? -21.277 -64.404 -13.275 1.00 147.63 348 LYS B C 1
ATOM 5230 O O . LYS B 1 348 ? -22.506 -64.356 -13.361 1.00 149.59 348 LYS B O 1
ATOM 5236 N N . PHE B 1 349 ? -20.490 -63.524 -13.863 1.00 141.67 349 PHE B N 1
ATOM 5237 C CA . PHE B 1 349 ? -20.983 -62.499 -14.767 1.00 141.77 349 PHE B CA 1
ATOM 5238 C C . PHE B 1 349 ? -19.931 -62.491 -15.835 1.00 147.83 349 PHE B C 1
ATOM 5239 O O . PHE B 1 349 ? -18.759 -62.252 -15.530 1.00 147.40 349 PHE B O 1
ATOM 5247 N N . VAL B 1 350 ? -20.294 -62.838 -17.060 1.00 146.31 350 VAL B N 1
ATOM 5248 C CA . VAL B 1 350 ? -19.269 -62.855 -18.087 1.00 147.39 350 VAL B CA 1
ATOM 5249 C C . VAL B 1 350 ? -19.377 -61.695 -19.073 1.00 153.29 350 VAL B C 1
ATOM 5250 O O . VAL B 1 350 ? -20.139 -61.791 -20.043 1.00 155.97 350 VAL B O 1
ATOM 5254 N N . LEU B 1 351 ? -18.603 -60.601 -18.821 1.00 147.91 351 LEU B N 1
ATOM 5255 C CA . LEU B 1 351 ? -18.583 -59.418 -19.696 1.00 149.10 351 LEU B CA 1
ATOM 5256 C C . LEU B 1 351 ? -17.772 -59.719 -20.955 1.00 157.66 351 LEU B C 1
ATOM 5257 O O . LEU B 1 351 ? -16.822 -60.523 -20.914 1.00 157.00 351 LEU B O 1
ATOM 5262 N N . GLU B 1 352 ? -18.159 -59.058 -22.074 1.00 157.87 352 GLU B N 1
ATOM 5263 C CA . GLU B 1 352 ? -17.557 -59.208 -23.402 1.00 161.43 352 GLU B CA 1
ATOM 5264 C C . GLU B 1 352 ? -16.063 -58.934 -23.417 1.00 165.27 352 GLU B C 1
ATOM 5265 O O . GLU B 1 352 ? -15.366 -59.442 -24.293 1.00 168.16 352 GLU B O 1
ATOM 5271 N N . ASP B 1 353 ? -15.573 -58.148 -22.443 1.00 158.44 353 ASP B N 1
ATOM 5272 C CA . ASP B 1 353 ? -14.158 -57.807 -22.330 1.00 157.28 353 ASP B CA 1
ATOM 5273 C C . ASP B 1 353 ? -13.676 -57.760 -20.896 1.00 157.55 353 ASP B C 1
ATOM 5274 O O . ASP B 1 353 ? -14.468 -57.928 -19.969 1.00 155.06 353 ASP B O 1
ATOM 5279 N N . SER B 1 354 ? -12.375 -57.490 -20.730 1.00 153.66 354 SER B N 1
ATOM 5280 C CA . SER B 1 354 ? -11.640 -57.407 -19.468 1.00 150.28 354 SER B CA 1
ATOM 5281 C C . SER B 1 354 ? -12.171 -56.407 -18.412 1.00 150.76 354 SER B C 1
ATOM 5282 O O . SER B 1 354 ? -12.480 -55.246 -18.712 1.00 150.32 354 SER B O 1
ATOM 5285 N N . VAL B 1 355 ? -12.237 -56.883 -17.161 1.00 144.82 355 VAL B N 1
ATOM 5286 C CA . VAL B 1 355 ? -12.670 -56.113 -15.994 1.00 142.18 355 VAL B CA 1
ATOM 5287 C C . VAL B 1 355 ? -11.477 -55.249 -15.590 1.00 143.84 355 VAL B C 1
ATOM 5288 O O . VAL B 1 355 ? -10.355 -55.754 -15.529 1.00 143.56 355 VAL B O 1
ATOM 5292 N N . THR B 1 356 ? -11.702 -53.962 -15.320 1.00 138.94 356 THR B N 1
ATOM 5293 C CA . THR B 1 356 ? -10.598 -53.070 -14.946 1.00 137.41 356 THR B CA 1
ATOM 5294 C C . THR B 1 356 ? -10.606 -52.669 -13.475 1.00 137.81 356 THR B C 1
ATOM 5295 O O . THR B 1 356 ? -9.526 -52.535 -12.885 1.00 137.09 356 THR B O 1
ATOM 5299 N N . LYS B 1 357 ? -11.817 -52.491 -12.885 1.00 132.03 357 LYS B N 1
ATOM 5300 C CA . LYS B 1 357 ? -12.025 -52.128 -11.482 1.00 129.71 357 LYS B CA 1
ATOM 5301 C C . LYS B 1 357 ? -13.398 -52.554 -10.967 1.00 135.57 357 LYS B C 1
ATOM 5302 O O . LYS B 1 357 ? -14.395 -52.410 -11.672 1.00 136.75 357 LYS B O 1
ATOM 5308 N N . LEU B 1 358 ? -13.450 -53.060 -9.727 1.00 132.64 358 LEU B N 1
ATOM 5309 C CA . LEU B 1 358 ? -14.700 -53.468 -9.077 1.00 132.98 358 LEU B CA 1
ATOM 5310 C C . LEU B 1 358 ? -14.932 -52.622 -7.846 1.00 137.70 358 LEU B C 1
ATOM 5311 O O . LEU B 1 358 ? -13.965 -52.225 -7.179 1.00 136.58 358 LEU B O 1
ATOM 5316 N N . MET B 1 359 ? -16.214 -52.339 -7.546 1.00 135.93 359 MET B N 1
ATOM 5317 C CA . MET B 1 359 ? -16.597 -51.476 -6.425 1.00 136.32 359 MET B CA 1
ATOM 5318 C C . MET B 1 359 ? -17.934 -51.850 -5.802 1.00 142.65 359 MET B C 1
ATOM 5319 O O . MET B 1 359 ? -18.963 -51.864 -6.485 1.00 143.23 359 MET B O 1
ATOM 5324 N N . PHE B 1 360 ? -17.937 -52.082 -4.494 1.00 140.13 360 PHE B N 1
ATOM 5325 C CA . PHE B 1 360 ? -19.194 -52.313 -3.810 1.00 141.67 360 PHE B CA 1
ATOM 5326 C C . PHE B 1 360 ? -19.593 -51.017 -3.164 1.00 146.43 360 PHE B C 1
ATOM 5327 O O . PHE B 1 360 ? -18.741 -50.325 -2.602 1.00 144.37 360 PHE B O 1
ATOM 5335 N N . ASP B 1 361 ? -20.891 -50.693 -3.252 1.00 146.54 361 ASP B N 1
ATOM 5336 C CA . ASP B 1 361 ? -21.520 -49.497 -2.695 1.00 148.53 361 ASP B CA 1
ATOM 5337 C C . ASP B 1 361 ? -22.978 -49.803 -2.311 1.00 156.76 361 ASP B C 1
ATOM 5338 O O . ASP B 1 361 ? -23.782 -50.182 -3.175 1.00 157.48 361 ASP B O 1
ATOM 5343 N N . ASN B 1 362 ? -23.308 -49.654 -1.006 1.00 155.63 362 ASN B N 1
ATOM 5344 C CA . ASN B 1 362 ? -24.644 -49.909 -0.434 1.00 158.04 362 ASN B CA 1
ATOM 5345 C C . ASN B 1 362 ? -25.108 -51.349 -0.694 1.00 161.53 362 ASN B C 1
ATOM 5346 O O . ASN B 1 362 ? -24.782 -52.257 0.080 1.00 161.72 362 ASN B O 1
ATOM 5351 N N . ASP B 1 363 ? -25.862 -51.543 -1.800 1.00 156.08 363 ASP B N 1
ATOM 5352 C CA . ASP B 1 363 ? -26.435 -52.814 -2.218 1.00 154.44 363 ASP B CA 1
ATOM 5353 C C . ASP B 1 363 ? -25.906 -53.246 -3.549 1.00 153.25 363 ASP B C 1
ATOM 5354 O O . ASP B 1 363 ? -26.061 -54.411 -3.906 1.00 153.93 363 ASP B O 1
ATOM 5359 N N . ASP B 1 364 ? -25.314 -52.321 -4.302 1.00 145.46 364 ASP B N 1
ATOM 5360 C CA . ASP B 1 364 ? -24.843 -52.652 -5.629 1.00 144.18 364 ASP B CA 1
ATOM 5361 C C . ASP B 1 364 ? -23.355 -52.810 -5.749 1.00 145.42 364 ASP B C 1
ATOM 5362 O O . ASP B 1 364 ? -22.610 -52.304 -4.919 1.00 144.35 364 ASP B O 1
ATOM 5367 N N . LEU B 1 365 ? -22.923 -53.538 -6.789 1.00 141.75 365 LEU B N 1
ATOM 5368 C CA . LEU B 1 365 ? -21.523 -53.744 -7.159 1.00 140.00 365 LEU B CA 1
ATOM 5369 C C . LEU B 1 365 ? -21.353 -53.207 -8.585 1.00 144.50 365 LEU B C 1
ATOM 5370 O O . LEU B 1 365 ? -22.193 -53.487 -9.453 1.00 146.47 365 LEU B O 1
ATOM 5375 N N . PHE B 1 366 ? -20.290 -52.422 -8.812 1.00 138.67 366 PHE B N 1
ATOM 5376 C CA . PHE B 1 366 ? -20.009 -51.802 -10.103 1.00 139.47 366 PHE B CA 1
ATOM 5377 C C . PHE B 1 366 ? -18.739 -52.361 -10.745 1.00 142.89 366 PHE B C 1
ATOM 5378 O O . PHE B 1 366 ? -17.752 -52.620 -10.048 1.00 142.59 366 PHE B O 1
ATOM 5386 N N . ALA B 1 367 ? -18.741 -52.493 -12.077 1.00 138.74 367 ALA B N 1
ATOM 5387 C CA . ALA B 1 367 ? -17.582 -52.991 -12.806 1.00 137.87 367 ALA B CA 1
ATOM 5388 C C . ALA B 1 367 ? -17.259 -52.086 -13.964 1.00 142.21 367 ALA B C 1
ATOM 5389 O O . ALA B 1 367 ? -18.169 -51.656 -14.669 1.00 143.06 367 ALA B O 1
ATOM 5391 N N . SER B 1 368 ? -15.966 -51.792 -14.167 1.00 138.57 368 SER B N 1
ATOM 5392 C CA . SER B 1 368 ? -15.496 -50.964 -15.284 1.00 140.15 368 SER B CA 1
ATOM 5393 C C . SER B 1 368 ? -14.871 -51.884 -16.322 1.00 144.72 368 SER B C 1
ATOM 5394 O O . SER B 1 368 ? -14.019 -52.725 -15.991 1.00 142.59 368 SER B O 1
ATOM 5397 N N . CYS B 1 369 ? -15.343 -51.762 -17.573 1.00 143.59 369 CYS B N 1
ATOM 5398 C CA . CYS B 1 369 ? -14.884 -52.627 -18.646 1.00 145.04 369 CYS B CA 1
ATOM 5399 C C . CYS B 1 369 ? -13.999 -51.990 -19.669 1.00 151.54 369 CYS B C 1
ATOM 5400 O O . CYS B 1 369 ? -14.187 -50.827 -20.035 1.00 152.94 369 CYS B O 1
ATOM 5403 N N . ILE B 1 370 ? -13.072 -52.797 -20.194 1.00 148.36 370 ILE B N 1
ATOM 5404 C CA . ILE B 1 370 ? -12.177 -52.369 -21.246 1.00 150.54 370 ILE B CA 1
ATOM 5405 C C . ILE B 1 370 ? -12.879 -52.191 -22.609 1.00 155.50 370 ILE B C 1
ATOM 5406 O O . ILE B 1 370 ? -12.284 -51.627 -23.532 1.00 157.37 370 ILE B O 1
ATOM 5411 N N . ASN B 1 371 ? -14.168 -52.631 -22.708 1.00 150.37 371 ASN B N 1
ATOM 5412 C CA . ASN B 1 371 ? -15.003 -52.442 -23.893 1.00 152.83 371 ASN B CA 1
ATOM 5413 C C . ASN B 1 371 ? -15.485 -50.993 -23.908 1.00 157.87 371 ASN B C 1
ATOM 5414 O O . ASN B 1 371 ? -15.937 -50.512 -24.948 1.00 161.61 371 ASN B O 1
ATOM 5419 N N . GLY B 1 372 ? -15.379 -50.324 -22.748 1.00 151.34 372 GLY B N 1
ATOM 5420 C CA . GLY B 1 372 ? -15.723 -48.918 -22.549 1.00 151.63 372 GLY B CA 1
ATOM 5421 C C . GLY B 1 372 ? -17.058 -48.653 -21.891 1.00 155.03 372 GLY B C 1
ATOM 5422 O O . GLY B 1 372 ? -17.776 -47.713 -22.272 1.00 156.60 372 GLY B O 1
ATOM 5423 N N . LYS B 1 373 ? -17.397 -49.488 -20.900 1.00 149.68 373 LYS B N 1
ATOM 5424 C CA . LYS B 1 373 ? -18.666 -49.412 -20.177 1.00 148.91 373 LYS B CA 1
ATOM 5425 C C . LYS B 1 373 ? -18.477 -49.637 -18.700 1.00 150.68 373 LYS B C 1
ATOM 5426 O O . LYS B 1 373 ? -17.460 -50.186 -18.274 1.00 149.04 373 LYS B O 1
ATOM 5432 N N . VAL B 1 374 ? -19.452 -49.193 -17.911 1.00 146.97 374 VAL B N 1
ATOM 5433 C CA . VAL B 1 374 ? -19.476 -49.440 -16.477 1.00 143.96 374 VAL B CA 1
ATOM 5434 C C . VAL B 1 374 ? -20.820 -50.090 -16.156 1.00 150.12 374 VAL B C 1
ATOM 5435 O O . VAL B 1 374 ? -21.880 -49.524 -16.442 1.00 152.09 374 VAL B O 1
ATOM 5439 N N . TYR B 1 375 ? -20.762 -51.304 -15.606 1.00 145.15 375 TYR B N 1
ATOM 5440 C CA . TYR B 1 375 ? -21.939 -52.088 -15.274 1.00 144.95 375 TYR B CA 1
ATOM 5441 C C . TYR B 1 375 ? -22.252 -52.016 -13.778 1.00 146.29 375 TYR B C 1
ATOM 5442 O O . TYR B 1 375 ? -21.347 -52.115 -12.954 1.00 142.89 375 TYR B O 1
ATOM 5451 N N . GLN B 1 376 ? -23.529 -51.795 -13.442 1.00 145.12 376 GLN B N 1
ATOM 5452 C CA . GLN B 1 376 ? -24.048 -51.708 -12.075 1.00 144.56 376 GLN B CA 1
ATOM 5453 C C . GLN B 1 376 ? -25.019 -52.887 -11.819 1.00 151.53 376 GLN B C 1
ATOM 5454 O O . GLN B 1 376 ? -26.050 -52.995 -12.502 1.00 153.84 376 GLN B O 1
ATOM 5460 N N . PHE B 1 377 ? -24.684 -53.771 -10.842 1.00 146.97 377 PHE B N 1
ATOM 5461 C CA . PHE B 1 377 ? -25.496 -54.956 -10.500 1.00 147.11 377 PHE B CA 1
ATOM 5462 C C . PHE B 1 377 ? -25.956 -54.949 -9.056 1.00 149.26 377 PHE B C 1
ATOM 5463 O O . PHE B 1 377 ? -25.233 -54.425 -8.215 1.00 147.65 377 PHE B O 1
ATOM 5471 N N . ASN B 1 378 ? -27.081 -55.630 -8.739 1.00 145.75 378 ASN B N 1
ATOM 5472 C CA . ASN B 1 378 ? -27.475 -55.815 -7.342 1.00 144.74 378 ASN B CA 1
ATOM 5473 C C . ASN B 1 378 ? -26.587 -56.947 -6.867 1.00 147.10 378 ASN B C 1
ATOM 5474 O O . ASN B 1 378 ? -26.609 -58.034 -7.447 1.00 147.87 378 ASN B O 1
ATOM 5479 N N . ALA B 1 379 ? -25.780 -56.674 -5.842 1.00 141.47 379 ALA B N 1
ATOM 5480 C CA . ALA B 1 379 ? -24.817 -57.619 -5.277 1.00 139.90 379 ALA B CA 1
ATOM 5481 C C . ALA B 1 379 ? -25.508 -58.883 -4.820 1.00 145.66 379 ALA B C 1
ATOM 5482 O O . ALA B 1 379 ? -25.150 -60.000 -5.223 1.00 144.93 379 ALA B O 1
ATOM 5484 N N . ARG B 1 380 ? -26.539 -58.659 -3.992 1.00 143.52 380 ARG B N 1
ATOM 5485 C CA . ARG B 1 380 ? -27.361 -59.632 -3.330 1.00 144.49 380 ARG B CA 1
ATOM 5486 C C . ARG B 1 380 ? -28.032 -60.527 -4.368 1.00 151.03 380 ARG B C 1
ATOM 5487 O O . ARG B 1 380 ? -27.714 -61.712 -4.404 1.00 151.47 380 ARG B O 1
ATOM 5495 N N . THR B 1 381 ? -28.867 -59.951 -5.272 1.00 149.64 381 THR B N 1
ATOM 5496 C CA . THR B 1 381 ? -29.681 -60.667 -6.284 1.00 151.83 381 THR B CA 1
ATOM 5497 C C . THR B 1 381 ? -28.965 -61.080 -7.565 1.00 155.58 381 THR B C 1
ATOM 5498 O O . THR B 1 381 ? -29.497 -61.870 -8.352 1.00 156.71 381 THR B O 1
ATOM 5502 N N . GLY B 1 382 ? -27.816 -60.481 -7.809 1.00 150.82 382 GLY B N 1
ATOM 5503 C CA . GLY B 1 382 ? -27.062 -60.755 -9.021 1.00 151.24 382 GLY B CA 1
ATOM 5504 C C . GLY B 1 382 ? -27.573 -59.974 -10.216 1.00 157.16 382 GLY B C 1
ATOM 5505 O O . GLY B 1 382 ? -26.802 -59.726 -11.149 1.00 156.80 382 GLY B O 1
ATOM 5506 N N . GLN B 1 383 ? -28.866 -59.547 -10.190 1.00 154.47 383 GLN B N 1
ATOM 5507 C CA . GLN B 1 383 ? -29.488 -58.823 -11.298 1.00 155.22 383 GLN B CA 1
ATOM 5508 C C . GLN B 1 383 ? -28.777 -57.558 -11.714 1.00 155.69 383 GLN B C 1
ATOM 5509 O O . GLN B 1 383 ? -28.160 -56.899 -10.878 1.00 152.98 383 GLN B O 1
ATOM 5515 N N . GLU B 1 384 ? -28.820 -57.253 -13.026 1.00 152.77 384 GLU B N 1
ATOM 5516 C CA . GLU B 1 384 ? -28.204 -56.054 -13.609 1.00 151.49 384 GLU B CA 1
ATOM 5517 C C . GLU B 1 384 ? -29.192 -54.872 -13.499 1.00 155.09 384 GLU B C 1
ATOM 5518 O O . GLU B 1 384 ? -30.376 -55.010 -13.844 1.00 156.70 384 GLU B O 1
ATOM 5524 N N . LYS B 1 385 ? -28.699 -53.718 -13.012 1.00 148.87 385 LYS B N 1
ATOM 5525 C CA . LYS B 1 385 ? -29.518 -52.513 -12.836 1.00 149.05 385 LYS B CA 1
ATOM 5526 C C . LYS B 1 385 ? -29.393 -51.531 -14.003 1.00 152.92 385 LYS B C 1
ATOM 5527 O O . LYS B 1 385 ? -30.337 -51.378 -14.780 1.00 156.15 385 LYS B O 1
ATOM 5533 N N . PHE B 1 386 ? -28.216 -50.909 -14.144 1.00 146.48 386 PHE B N 1
ATOM 5534 C CA . PHE B 1 386 ? -27.919 -49.842 -15.086 1.00 147.86 386 PHE B CA 1
ATOM 5535 C C . PHE B 1 386 ? -26.534 -50.014 -15.733 1.00 152.86 386 PHE B C 1
ATOM 5536 O O . PHE B 1 386 ? -25.662 -50.654 -15.146 1.00 150.44 386 PHE B O 1
ATOM 5544 N N . VAL B 1 387 ? -26.339 -49.460 -16.954 1.00 153.08 387 VAL B N 1
ATOM 5545 C CA . VAL B 1 387 ? -25.070 -49.523 -17.716 1.00 153.58 387 VAL B CA 1
ATOM 5546 C C . VAL B 1 387 ? -24.592 -48.100 -18.088 1.00 161.95 387 VAL B C 1
ATOM 5547 O O . VAL B 1 387 ? -25.388 -47.294 -18.567 1.00 164.02 387 VAL B O 1
ATOM 5551 N N . CYS B 1 388 ? -23.300 -47.798 -17.857 1.00 159.57 388 CYS B N 1
ATOM 5552 C CA . CYS B 1 388 ? -22.709 -46.492 -18.144 1.00 161.73 388 CYS B CA 1
ATOM 5553 C C . CYS B 1 388 ? -21.991 -46.516 -19.499 1.00 170.45 388 CYS B C 1
ATOM 5554 O O . CYS B 1 388 ? -20.867 -47.004 -19.608 1.00 168.68 388 CYS B O 1
ATOM 5557 N N . VAL B 1 389 ? -22.663 -46.020 -20.539 1.00 173.06 389 VAL B N 1
ATOM 5558 C CA . VAL B 1 389 ? -22.101 -46.031 -21.888 1.00 177.31 389 VAL B CA 1
ATOM 5559 C C . VAL B 1 389 ? -21.732 -44.670 -22.375 1.00 187.11 389 VAL B C 1
ATOM 5560 O O . VAL B 1 389 ? -22.248 -43.666 -21.884 1.00 187.98 389 VAL B O 1
ATOM 5564 N N . GLY B 1 390 ? -20.926 -44.659 -23.421 1.00 187.43 390 GLY B N 1
ATOM 5565 C CA . GLY B 1 390 ? -20.485 -43.433 -24.059 1.00 190.62 390 GLY B CA 1
ATOM 5566 C C . GLY B 1 390 ? -19.086 -43.612 -24.579 1.00 195.43 390 GLY B C 1
ATOM 5567 O O . GLY B 1 390 ? -18.832 -43.357 -25.760 1.00 199.50 390 GLY B O 1
ATOM 5568 N N . HIS B 1 391 ? -18.181 -44.093 -23.699 1.00 187.53 391 HIS B N 1
ATOM 5569 C CA . HIS B 1 391 ? -16.785 -44.353 -24.040 1.00 186.97 391 HIS B CA 1
ATOM 5570 C C . HIS B 1 391 ? -16.705 -45.331 -25.211 1.00 192.85 391 HIS B C 1
ATOM 5571 O O . HIS B 1 391 ? -17.410 -46.356 -25.219 1.00 192.36 391 HIS B O 1
ATOM 5578 N N . ASN B 1 392 ? -15.907 -44.954 -26.233 1.00 190.86 392 ASN B N 1
ATOM 5579 C CA . ASN B 1 392 ? -15.632 -45.755 -27.430 1.00 192.77 392 ASN B CA 1
ATOM 5580 C C . ASN B 1 392 ? -14.483 -46.691 -27.064 1.00 190.42 392 ASN B C 1
ATOM 5581 O O . ASN B 1 392 ? -14.544 -47.892 -27.344 1.00 191.03 392 ASN B O 1
ATOM 5586 N N . MET B 1 393 ? -13.474 -46.136 -26.364 1.00 180.28 393 MET B N 1
ATOM 5587 C CA . MET B 1 393 ? -12.304 -46.844 -25.837 1.00 175.64 393 MET B CA 1
ATOM 5588 C C . MET B 1 393 ? -12.622 -47.264 -24.399 1.00 170.69 393 MET B C 1
ATOM 5589 O O . MET B 1 393 ? -13.589 -46.771 -23.824 1.00 168.35 393 MET B O 1
ATOM 5594 N N . GLY B 1 394 ? -11.817 -48.153 -23.837 1.00 162.78 394 GLY B N 1
ATOM 5595 C CA . GLY B 1 394 ? -12.025 -48.670 -22.492 1.00 157.40 394 GLY B CA 1
ATOM 5596 C C . GLY B 1 394 ? -12.013 -47.687 -21.341 1.00 156.94 394 GLY B C 1
ATOM 5597 O O . GLY B 1 394 ? -11.407 -46.614 -21.422 1.00 156.14 394 GLY B O 1
ATOM 5598 N N . VAL B 1 395 ? -12.700 -48.083 -20.251 1.00 150.93 395 VAL B N 1
ATOM 5599 C CA . VAL B 1 395 ? -12.774 -47.372 -18.973 1.00 148.35 395 VAL B CA 1
ATOM 5600 C C . VAL B 1 395 ? -11.696 -48.001 -18.114 1.00 151.45 395 VAL B C 1
ATOM 5601 O O . VAL B 1 395 ? -11.816 -49.165 -17.734 1.00 149.66 395 VAL B O 1
ATOM 5605 N N . LEU B 1 396 ? -10.643 -47.240 -17.826 1.00 149.44 396 LEU B N 1
ATOM 5606 C CA . LEU B 1 396 ? -9.491 -47.692 -17.048 1.00 147.85 396 LEU B CA 1
ATOM 5607 C C . LEU B 1 396 ? -9.717 -47.650 -15.536 1.00 150.04 396 LEU B C 1
ATOM 5608 O O . LEU B 1 396 ? -9.289 -48.568 -14.836 1.00 148.26 396 LEU B O 1
ATOM 5613 N N . ASP B 1 397 ? -10.391 -46.608 -15.033 1.00 147.23 397 ASP B N 1
ATOM 5614 C CA . ASP B 1 397 ? -10.707 -46.486 -13.614 1.00 145.28 397 ASP B CA 1
ATOM 5615 C C . ASP B 1 397 ? -12.039 -45.781 -13.432 1.00 150.53 397 ASP B C 1
ATOM 5616 O O . ASP B 1 397 ? -12.696 -45.433 -14.417 1.00 151.82 397 ASP B O 1
ATOM 5621 N N . PHE B 1 398 ? -12.456 -45.611 -12.165 1.00 146.88 398 PHE B N 1
ATOM 5622 C CA . PHE B 1 398 ? -13.675 -44.911 -11.770 1.00 147.60 398 PHE B CA 1
ATOM 5623 C C . PHE B 1 398 ? -13.784 -44.632 -10.274 1.00 147.21 398 PHE B C 1
ATOM 5624 O O . PHE B 1 398 ? -12.992 -45.134 -9.465 1.00 145.61 398 PHE B O 1
ATOM 5632 N N . ILE B 1 399 ? -14.793 -43.821 -9.926 1.00 141.31 399 ILE B N 1
ATOM 5633 C CA . ILE B 1 399 ? -15.112 -43.429 -8.569 1.00 139.02 399 ILE B CA 1
ATOM 5634 C C . ILE B 1 399 ? -16.594 -43.260 -8.378 1.00 145.33 399 ILE B C 1
ATOM 5635 O O . ILE B 1 399 ? -17.329 -42.934 -9.319 1.00 147.24 399 ILE B O 1
ATOM 5640 N N . LEU B 1 400 ? -17.034 -43.489 -7.144 1.00 141.62 400 LEU B N 1
ATOM 5641 C CA . LEU B 1 400 ? -18.420 -43.306 -6.760 1.00 142.65 400 LEU B CA 1
ATOM 5642 C C . LEU B 1 400 ? -18.521 -42.056 -5.921 1.00 147.88 400 LEU B C 1
ATOM 5643 O O . LEU B 1 400 ? -17.774 -41.903 -4.951 1.00 147.20 400 LEU B O 1
ATOM 5648 N N . LEU B 1 401 ? -19.400 -41.140 -6.313 1.00 145.67 401 LEU B N 1
ATOM 5649 C CA . LEU B 1 401 ? -19.607 -39.939 -5.525 1.00 146.98 401 LEU B CA 1
ATOM 5650 C C . LEU B 1 401 ? -21.018 -39.998 -4.966 1.00 150.87 401 LEU B C 1
ATOM 5651 O O . LEU B 1 401 ? -21.956 -40.400 -5.658 1.00 150.60 401 LEU B O 1
ATOM 5656 N N . HIS B 1 402 ? -21.158 -39.620 -3.710 1.00 147.91 402 HIS B N 1
ATOM 5657 C CA . HIS B 1 402 ? -22.436 -39.626 -3.037 1.00 149.51 402 HIS B CA 1
ATOM 5658 C C . HIS B 1 402 ? -22.948 -38.241 -2.848 1.00 156.20 402 HIS B C 1
ATOM 5659 O O . HIS B 1 402 ? -22.188 -37.375 -2.397 1.00 157.49 402 HIS B O 1
ATOM 5666 N N . PRO B 1 403 ? -24.254 -38.004 -3.103 1.00 153.50 403 PRO B N 1
ATOM 5667 C CA . PRO B 1 403 ? -24.828 -36.691 -2.792 1.00 155.54 403 PRO B CA 1
ATOM 5668 C C . PRO B 1 403 ? -24.581 -36.449 -1.297 1.00 159.08 403 PRO B C 1
ATOM 5669 O O . PRO B 1 403 ? -25.095 -37.171 -0.447 1.00 158.21 403 PRO B O 1
ATOM 5673 N N . VAL B 1 404 ? -23.638 -35.542 -1.018 1.00 155.98 404 VAL B N 1
ATOM 5674 C CA . VAL B 1 404 ? -23.095 -35.122 0.279 1.00 156.27 404 VAL B CA 1
ATOM 5675 C C . VAL B 1 404 ? -24.039 -35.182 1.478 1.00 162.41 404 VAL B C 1
ATOM 5676 O O . VAL B 1 404 ? -23.655 -35.686 2.534 1.00 160.55 404 VAL B O 1
ATOM 5680 N N . ALA B 1 405 ? -25.242 -34.618 1.337 1.00 163.33 405 ALA B N 1
ATOM 5681 C CA . ALA B 1 405 ? -26.200 -34.590 2.428 1.00 166.17 405 ALA B CA 1
ATOM 5682 C C . ALA B 1 405 ? -27.636 -34.667 1.956 1.00 173.35 405 ALA B C 1
ATOM 5683 O O . ALA B 1 405 ? -28.050 -33.891 1.085 1.00 175.40 405 ALA B O 1
ATOM 5685 N N . ASN B 1 406 ? -28.399 -35.599 2.556 1.00 170.06 406 ASN B N 1
ATOM 5686 C CA . ASN B 1 406 ? -29.813 -35.812 2.287 1.00 172.19 406 ASN B CA 1
ATOM 5687 C C . ASN B 1 406 ? -30.599 -34.917 3.253 1.00 180.49 406 ASN B C 1
ATOM 5688 O O . ASN B 1 406 ? -30.815 -35.277 4.413 1.00 179.83 406 ASN B O 1
ATOM 5693 N N . THR B 1 407 ? -30.966 -33.716 2.774 1.00 182.04 407 THR B N 1
ATOM 5694 C CA . THR B 1 407 ? -31.708 -32.730 3.564 1.00 185.07 407 THR B CA 1
ATOM 5695 C C . THR B 1 407 ? -33.103 -33.284 3.835 1.00 191.46 407 THR B C 1
ATOM 5696 O O . THR B 1 407 ? -33.485 -33.453 4.994 1.00 192.75 407 THR B O 1
ATOM 5700 N N . GLY B 1 408 ? -33.803 -33.605 2.744 1.00 190.00 408 GLY B N 1
ATOM 5701 C CA . GLY B 1 408 ? -35.140 -34.189 2.691 1.00 191.34 408 GLY B CA 1
ATOM 5702 C C . GLY B 1 408 ? -35.279 -35.003 1.418 1.00 193.69 408 GLY B C 1
ATOM 5703 O O . GLY B 1 408 ? -35.613 -36.194 1.448 1.00 193.26 408 GLY B O 1
ATOM 5704 N N . THR B 1 409 ? -34.975 -34.354 0.291 1.00 191.10 409 THR B N 1
ATOM 5705 C CA . THR B 1 409 ? -34.970 -34.932 -1.045 1.00 190.01 409 THR B CA 1
ATOM 5706 C C . THR B 1 409 ? -33.641 -35.669 -1.198 1.00 191.98 409 THR B C 1
ATOM 5707 O O . THR B 1 409 ? -32.590 -35.028 -1.047 1.00 191.06 409 THR B O 1
ATOM 5711 N N . GLU B 1 410 ? -33.670 -37.008 -1.456 1.00 189.94 410 GLU B N 1
ATOM 5712 C CA . GLU B 1 410 ? -32.416 -37.768 -1.664 1.00 188.84 410 GLU B CA 1
ATOM 5713 C C . GLU B 1 410 ? -32.072 -37.936 -3.156 1.00 188.78 410 GLU B C 1
ATOM 5714 O O . GLU B 1 410 ? -32.991 -38.138 -3.960 1.00 188.89 410 GLU B O 1
ATOM 5720 N N . GLN B 1 411 ? -30.771 -37.767 -3.528 1.00 180.81 411 GLN B N 1
ATOM 5721 C CA . GLN B 1 411 ? -30.336 -37.785 -4.932 1.00 178.69 411 GLN B CA 1
ATOM 5722 C C . GLN B 1 411 ? -29.543 -39.009 -5.364 1.00 176.98 411 GLN B C 1
ATOM 5723 O O . GLN B 1 411 ? -29.012 -39.741 -4.520 1.00 175.39 411 GLN B O 1
ATOM 5729 N N . LYS B 1 412 ? -29.466 -39.224 -6.697 1.00 170.52 412 LYS B N 1
ATOM 5730 C CA . LYS B 1 412 ? -28.757 -40.341 -7.326 1.00 166.18 412 LYS B CA 1
ATOM 5731 C C . LYS B 1 412 ? -27.250 -40.170 -7.192 1.00 165.35 412 LYS B C 1
ATOM 5732 O O . LYS B 1 412 ? -26.735 -39.065 -7.396 1.00 165.74 412 LYS B O 1
ATOM 5738 N N . ARG B 1 413 ? -26.540 -41.271 -6.886 1.00 157.05 413 ARG B N 1
ATOM 5739 C CA . ARG B 1 413 ? -25.080 -41.269 -6.778 1.00 153.82 413 ARG B CA 1
ATOM 5740 C C . ARG B 1 413 ? -24.420 -40.883 -8.123 1.00 153.94 413 ARG B C 1
ATOM 5741 O O . ARG B 1 413 ? -25.095 -40.727 -9.143 1.00 154.71 413 ARG B O 1
ATOM 5749 N N . LYS B 1 414 ? -23.108 -40.714 -8.114 1.00 146.92 414 LYS B N 1
ATOM 5750 C CA . LYS B 1 414 ? -22.400 -40.347 -9.320 1.00 146.67 414 LYS B CA 1
ATOM 5751 C C . LYS B 1 414 ? -21.257 -41.304 -9.620 1.00 149.49 414 LYS B C 1
ATOM 5752 O O . LYS B 1 414 ? -20.561 -41.789 -8.717 1.00 146.06 414 LYS B O 1
ATOM 5758 N N . VAL B 1 415 ? -21.060 -41.556 -10.910 1.00 148.21 415 VAL B N 1
ATOM 5759 C CA . VAL B 1 415 ? -19.953 -42.354 -11.405 1.00 146.85 415 VAL B CA 1
ATOM 5760 C C . VAL B 1 415 ? -19.102 -41.428 -12.275 1.00 153.47 415 VAL B C 1
ATOM 5761 O O . VAL B 1 415 ? -19.618 -40.860 -13.248 1.00 156.92 415 VAL B O 1
ATOM 5765 N N . ILE B 1 416 ? -17.822 -41.241 -11.903 1.00 146.84 416 ILE B N 1
ATOM 5766 C CA . ILE B 1 416 ? -16.884 -40.461 -12.705 1.00 147.28 416 ILE B CA 1
ATOM 5767 C C . ILE B 1 416 ? -15.826 -41.430 -13.224 1.00 151.46 416 ILE B C 1
ATOM 5768 O O . ILE B 1 416 ? -15.211 -42.144 -12.431 1.00 148.97 416 ILE B O 1
ATOM 5773 N N . THR B 1 417 ? -15.664 -41.501 -14.556 1.00 150.83 417 THR B N 1
ATOM 5774 C CA . THR B 1 417 ? -14.769 -42.462 -15.210 1.00 150.73 417 THR B CA 1
ATOM 5775 C C . THR B 1 417 ? -13.469 -41.898 -15.730 1.00 156.29 417 THR B C 1
ATOM 5776 O O . THR B 1 417 ? -13.428 -40.763 -16.192 1.00 158.26 417 THR B O 1
ATOM 5780 N N . ALA B 1 418 ? -12.426 -42.746 -15.732 1.00 151.69 418 ALA B N 1
ATOM 5781 C CA . ALA B 1 418 ? -11.106 -42.471 -16.294 1.00 152.43 418 ALA B CA 1
ATOM 5782 C C . ALA B 1 418 ? -11.008 -43.351 -17.552 1.00 157.13 418 ALA B C 1
ATOM 5783 O O . ALA B 1 418 ? -11.002 -44.576 -17.446 1.00 155.03 418 ALA B O 1
ATOM 5785 N N . GLY B 1 419 ? -11.024 -42.726 -18.724 1.00 156.94 419 GLY B N 1
ATOM 5786 C CA . GLY B 1 419 ? -10.995 -43.439 -19.996 1.00 159.11 419 GLY B CA 1
ATOM 5787 C C . GLY B 1 419 ? -9.667 -43.406 -20.727 1.00 165.28 419 GLY B C 1
ATOM 5788 O O . GLY B 1 419 ? -8.871 -42.472 -20.556 1.00 165.74 419 GLY B O 1
ATOM 5789 N N . ASP B 1 420 ? -9.449 -44.432 -21.578 1.00 162.72 420 ASP B N 1
ATOM 5790 C CA . ASP B 1 420 ? -8.253 -44.627 -22.408 1.00 164.77 420 ASP B CA 1
ATOM 5791 C C . ASP B 1 420 ? -8.181 -43.653 -23.618 1.00 173.44 420 ASP B C 1
ATOM 5792 O O . ASP B 1 420 ? -7.110 -43.473 -24.215 1.00 175.80 420 ASP B O 1
ATOM 5797 N N . GLU B 1 421 ? -9.316 -43.020 -23.970 1.00 170.62 421 GLU B N 1
ATOM 5798 C CA . GLU B 1 421 ? -9.345 -42.049 -25.058 1.00 174.79 421 GLU B CA 1
ATOM 5799 C C . GLU B 1 421 ? -8.986 -40.615 -24.575 1.00 178.15 421 GLU B C 1
ATOM 5800 O O . GLU B 1 421 ? -9.051 -39.658 -25.357 1.00 181.97 421 GLU B O 1
ATOM 5806 N N . GLY B 1 422 ? -8.569 -40.505 -23.309 1.00 169.83 422 GLY B N 1
ATOM 5807 C CA . GLY B 1 422 ? -8.191 -39.243 -22.677 1.00 169.35 422 GLY B CA 1
ATOM 5808 C C . GLY B 1 422 ? -9.390 -38.398 -22.306 1.00 171.51 422 GLY B C 1
ATOM 5809 O O . GLY B 1 422 ? -9.305 -37.161 -22.275 1.00 172.35 422 GLY B O 1
ATOM 5810 N N . VAL B 1 423 ? -10.513 -39.098 -22.000 1.00 164.90 423 VAL B N 1
ATOM 5811 C CA . VAL B 1 423 ? -11.835 -38.560 -21.665 1.00 163.91 423 VAL B CA 1
ATOM 5812 C C . VAL B 1 423 ? -12.329 -39.040 -20.298 1.00 161.97 423 VAL B C 1
ATOM 5813 O O . VAL B 1 423 ? -11.949 -40.117 -19.839 1.00 158.49 423 VAL B O 1
ATOM 5817 N N . SER B 1 424 ? -13.145 -38.205 -19.647 1.00 158.20 424 SER B N 1
ATOM 5818 C CA . SER B 1 424 ? -13.762 -38.468 -18.359 1.00 155.11 424 SER B CA 1
ATOM 5819 C C . SER B 1 424 ? -15.264 -38.188 -18.465 1.00 163.75 424 SER B C 1
ATOM 5820 O O . SER B 1 424 ? -15.656 -37.188 -19.069 1.00 167.20 424 SER B O 1
ATOM 5823 N N . LEU B 1 425 ? -16.112 -39.087 -17.926 1.00 159.93 425 LEU B N 1
ATOM 5824 C CA . LEU B 1 425 ? -17.571 -38.907 -17.977 1.00 161.21 425 LEU B CA 1
ATOM 5825 C C . LEU B 1 425 ? -18.237 -39.054 -16.602 1.00 162.34 425 LEU B C 1
ATOM 5826 O O . LEU B 1 425 ? -17.860 -39.935 -15.824 1.00 157.72 425 LEU B O 1
ATOM 5831 N N . VAL B 1 426 ? -19.227 -38.176 -16.315 1.00 161.45 426 VAL B N 1
ATOM 5832 C CA . VAL B 1 426 ? -20.014 -38.169 -15.073 1.00 159.64 426 VAL B CA 1
ATOM 5833 C C . VAL B 1 426 ? -21.314 -38.895 -15.360 1.00 162.83 426 VAL B C 1
ATOM 5834 O O . VAL B 1 426 ? -21.961 -38.597 -16.359 1.00 164.72 426 VAL B O 1
ATOM 5838 N N . PHE B 1 427 ? -21.702 -39.823 -14.483 1.00 156.83 427 PHE B N 1
ATOM 5839 C CA . PHE B 1 427 ? -22.940 -40.575 -14.644 1.00 157.52 427 PHE B CA 1
ATOM 5840 C C . PHE B 1 427 ? -23.785 -40.545 -13.382 1.00 161.13 427 PHE B C 1
ATOM 5841 O O . PHE B 1 427 ? -23.247 -40.638 -12.275 1.00 158.81 427 PHE B O 1
ATOM 5849 N N . GLU B 1 428 ? -25.112 -40.448 -13.559 1.00 159.26 428 GLU B N 1
ATOM 5850 C CA . GLU B 1 428 ? -26.086 -40.487 -12.475 1.00 159.21 428 GLU B CA 1
ATOM 5851 C C . GLU B 1 428 ? -26.513 -41.959 -12.350 1.00 163.21 428 GLU B C 1
ATOM 5852 O 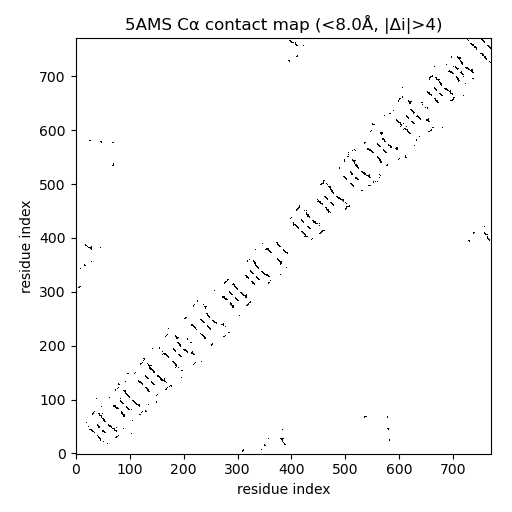O . GLU B 1 428 ? -27.041 -42.529 -13.306 1.00 165.57 428 GLU B O 1
ATOM 5858 N N . VAL B 1 429 ? -26.258 -42.592 -11.205 1.00 156.61 429 VAL B N 1
ATOM 5859 C CA . VAL B 1 429 ? -26.629 -43.996 -11.038 1.00 154.55 429 VAL B CA 1
ATOM 5860 C C . VAL B 1 429 ? -27.804 -44.223 -10.098 1.00 158.18 429 VAL B C 1
ATOM 5861 O O . VAL B 1 429 ? -27.855 -43.637 -9.012 1.00 157.56 429 VAL B O 1
ATOM 5865 N N . PRO B 1 430 ? -28.746 -45.093 -10.514 1.00 155.59 430 PRO B N 1
ATOM 5866 C CA . PRO B 1 430 ? -29.937 -45.376 -9.689 1.00 156.66 430 PRO B CA 1
ATOM 5867 C C . PRO B 1 430 ? -29.715 -45.729 -8.215 1.00 157.61 430 PRO B C 1
ATOM 5868 O O . PRO B 1 430 ? -28.773 -46.454 -7.900 1.00 154.19 430 PRO B O 1
ATOM 5872 N N . ASN B 1 431 ? -30.631 -45.205 -7.336 1.00 155.41 431 ASN B N 1
ATOM 5873 C CA . ASN B 1 431 ? -30.772 -45.244 -5.860 1.00 176.79 431 ASN B CA 1
ATOM 5874 C C . ASN B 1 431 ? -30.548 -43.842 -5.272 1.00 199.37 431 ASN B C 1
ATOM 5875 O O . ASN B 1 431 ? -29.510 -43.215 -5.512 1.00 160.84 431 ASN B O 1
#

GO terms:
  GO:0005829 cytosol (C, IDA)
  GO:0005737 cytoplasm (C, HDA)
  GO:0042273 ribosomal large subunit biogenesis (P, IMP)
  GO:0000027 ribosomal large subunit assembly (P, IMP)
  GO:0005515 protein binding (F, IPI)

Radius of gyration: 30.71 Å; Cα contacts (8 Å, |Δi|>4): 2401; chains: 2; bounding box: 90×71×73 Å

Sequence (771 aa):
EVEQDVPVDIEGEMSNNSLTYFDKHTDSVFAIGHHPNLPLVCTGGGDNLAHLWTSHSQPPKFAGTLTGYGESVISCSFTSEGGFLVTADMSGKVLVHMGQKGGAQWKLASQMQEVEEIVWLKTHPTIARTFAFGATDGSVWCYQINEQDGSLEQLMSGFVHQQDCSMGEFINTDKGENTLELVTCSLDSTIVAWNCFTGQQLFKITQAEIKGLEAPWISLSLAPETLTKGNSGVVACGSNNGLLAVINCNNGGAILHLSTVIELKPEQDELDASIESISWSSKFSLMAIGLVCGEILLYDTSAWRVRHKFVLEDSVTKLMFDNDDLFASCINGKVYQFNARTGQEKFVCVGHNMGVLDFILLHPVANTGTEQKRKVITAGDEGVSLVFEVPNMSNNSLTYFDKHTDSVFAIGHHPNLPLVCTGGGDNLAHLWTSHSQPPKFAGTLTGYGESVISCSFTSEGGFLVTADMSGKVLVHMGQKGGAQWKLASQMQEVEEIVWLKTHPTIARTFAFGATDGSVWCYQINEQDGSLEQLMSGFVHQQDCSMGEFINTDKGENTLELVTCSLDSTIVAWNCFTGQQLFKITQAEIKGLEAPWISLSLAPETLTKGNSGVVACGSNNGLLAVINCNNGGAILHLSTVIELKPEQDELDASIESISWSSKFSLMAIGLVCGEILLYDTSAWRVRHKFVLEDSVTKLMFDNDDLFASCINGKVYQFNARTGQEKFVCVGHNMGVLDFILLHPVANTGTEQKRKVITAGDEGVSLVFEVPN

InterPro domains:
  IPR001680 WD40 repeat [PF00400] (58-92)
  IPR001680 WD40 repeat [PF00400] (102-135)
  IPR001680 WD40 repeat [PS50082] (61-92)
  IPR001680 WD40 repeat [SM00320] (54-93)
  IPR001680 WD40 repeat [SM00320] (98-137)
  IPR001680 WD40 repeat [SM00320] (190-234)
  IPR001680 WD40 repeat [SM00320] (296-339)
  IPR001680 WD40 repeat [SM00320] (342-378)
  IPR015943 WD40/YVTN repeat-like-containing domain superfamily [G3DSA:2.130.10.10] (51-431)
  IPR036322 WD40-repeat-containing domain superfamily [SSF50978] (61-429)
  IPR051179 Multifunctional WD repeat-containing protein [PTHR19857] (4-430)

Solvent-accessible surface area: 30589 Å² total; per-residue (Å²): 164,61,158,126,85,80,78,46,78,33,96,75,150,201,83,72,57,28,69,13,126,12,86,107,10,72,62,9,0,76,6,16,7,46,10,68,109,60,56,10,0,0,0,0,0,3,0,0,9,0,6,4,0,17,7,109,24,88,103,19,143,82,40,22,50,12,51,24,3,0,14,8,0,39,11,8,15,12,1,29,64,19,21,5,0,0,0,0,0,70,8,0,8,0,0,0,6,31,25,52,162,79,11,65,92,18,145,89,35,23,82,20,74,89,11,156,52,1,51,8,5,62,22,1,82,78,14,33,62,0,0,0,0,0,0,43,70,0,0,0,10,0,13,44,5,46,101,142,84,0,45,44,68,98,42,9,40,12,119,43,4,141,78,44,0,14,46,0,36,7,0,9,16,69,95,38,126,124,42,1,35,1,0,0,0,0,45,20,0,15,1,0,0,3,46,0,74,98,19,126,74,77,23,100,7,36,66,84,92,1,184,44,83,96,0,17,0,36,12,11,12,32,0,29,70,101,37,36,202,41,32,1,0,10,0,0,0,0,0,48,59,0,15,0,1,0,0,27,8,77,98,55,3,30,64,88,30,49,35,88,23,27,162,47,114,132,135,28,75,108,91,38,0,1,0,70,13,15,14,20,0,56,129,60,28,8,0,0,0,0,0,28,27,0,17,1,6,1,9,39,14,94,40,48,104,37,92,20,46,2,59,6,119,63,23,1,30,46,5,44,22,17,66,41,1,0,0,0,0,0,62,34,1,40,2,4,1,2,34,1,148,68,0,122,31,66,46,22,1,32,19,17,132,85,4,0,39,32,0,20,26,25,100,47,152,54,108,139,61,106,140,101,93,11,33,0,0,0,0,0,40,49,1,35,0,19,0,1,61,0,34,88,220,100,69,53,26,60,16,138,15,70,130,11,118,65,12,0,74,6,19,8,45,9,67,101,61,49,7,0,0,0,0,0,16,23,48,48,0,8,4,0,19,8,110,34,109,102,20,147,71,50,19,52,10,89,48,19,41,72,10,0,39,8,5,26,16,0,32,63,15,22,5,0,0,0,0,0,69,31,0,47,0,2,0,10,35,27,67,166,78,16,57,87,20,156,77,32,24,90,18,92,94,14,151,50,0,48,10,6,55,18,0,81,87,9,31,61,0,0,0,0,0,0,42,75,0,0,0,15,0,15,39,4,48,95,144,86,0,43,42,73,81,38,5,5,2,50,7,2,147,95,50,0,15,41,0,38,8,2,7,25,85,101,34,132,114,41,0,32,0,0,0,0,0,48,22,1,14,0,0,0,0,32,0,67,39,4,23,5,48,21,76,5,36,77,73,84,2,183,42,83,110,0,21,0,35,8,12,13,37,1,48,86,95,37,30,200,27,42,4,0,12,0,0,0,0,0,37,42,0,9,0,0,1,0,20,10,69,104,52,2,35,74,83,33,50,32,87,20,28,154,52,115,147,140,35,82,117,98,45,0,3,0,64,16,11,17,18,3,59,129,53,43,8,0,0,0,0,0,38,38,0,17,0,8,0,9,40,15,95,61,53,177,61,113,47,124,21,98,19,135,56,25,2,37,50,6,35,24,20,65,44,1,0,0,0,0,0,60,25,0,54,1,26,1,15,32,0,129,68,13,130,86,74,49,39,1,33,28,16,124,95,5,0,40,30,0,32,25,20,91,45,145,64,96,136,66,109,131,90,91,6,35,0,0,0,0,0,45,47,1,36,1,16,0,0,62,0,38,86

Secondary structure (DSSP, 8-state):
---S---B----------SEEE---SS----EEE-SSSSEEEE--TTS-EEEEESSSSSPPEEEEE---SS-EEEEEE-TTSSEEEEEETTS-EEEEEEEGGGTEEEEEEEE--SS-EEEEEE-SSSTTEEEEEETT--EEEEEE-TTT--EEEEEEE---SS-EEEEEEES-SS-SS--EEEEEETTS-EEEEETTT--EEEEE-GGGTTT----EEEEEEEPTTTTTS-TTEEEEEETTSEEEEEEGGGTSEEEEEEES----SSS-GGGG-EEEEEEETTTTEEEEEETTSEEEEEETTTTEEEEEEE-SS-EEEEEEETTEEEEEETTS-EEEEETTT--EEEEE---SS-EEEEEEE-----SS----EEEEEEETTS-EEEEEE--/-----SEEE---SS-EEEEEE-SSSSEEEEEETTS-EEEEESSSSSPPEEEEE---SS-EEEEEE-TTS-EEEEEETTSEEEEEEEETTTTEEEEEEEEE-SS-EEEEEE-SSSTTEEEEEETTS-EEEEEE-TTT--EEEEEEE---SS---EEEEE--TT-TT--EEEEE-TTS-EEEEETTTTEEEEEE-TGGGTT----EEEEEEEPTTTTTT-TTEEEEEETTSEEEEEEGGGTTEEEEEEESS---SSS-GGGG-EEEEEE-SSSSEEEEEESSSEEEEEETTTTEEEEEEE-SS-EEEEEEETTEEEEEETTTEEEEEETTT--EEEEE---SS-EEEEEEE--S--SSS---EEEEEEETTS-EEEEEE--

Organism: Saccharomyces cerevisiae (strain ATCC 204508 / S288c) (NCBI:txid559292)

Nearest PDB structures (foldseek):
  4zov-assembly1_A  TM=9.966E-01  e=3.831E-67  Saccharomyces cerevisiae
  4zov-assembly2_B  TM=9.934E-01  e=1.211E-65  Saccharomyces cerevisiae
  5nuv-assembly1_A  TM=7.596E-01  e=2.115E-16  Homo sapiens
  8adl-assembly1_P  TM=7.599E-01  e=1.388E-08  Saccharomyces cerevisiae
  8p94-assembly1_C  TM=6.295E-01  e=1.126E-09  Homo sapiens

B-factor: mean 157.27, std 22.89, range [82.91, 257.14]

Foldseek 3Di:
DDPDAFADDPPDDVDDPFQEKDFPAPFFFAEWEQFPPAQKIWTWFQRQKIWIWGPPDRHTHTLDIDHDGPGTFNYWEAWQVGQWTWIFFQQQKIWIWGQPDPNSHTHTQDMDRPARGWQDKYYQNAQGQWIWTWFQQGWIWIWGADPPRGDIGTQETDNPDRGTFADKDWFCSVVDNQQTKMWIFFQQGKIFIARSRVHDTLAMDGCVNQVVDRFGWHDKDFQDCQLVVNQRAWMWIWGQQAWIFIFSVVVRGDTPDIDGDDDDDPPDDSSQNGQQEWEDASQAQWIWTWGQQQKIFIARNPVRHGPYIYHHPGGWQYWYADHQWIWTWGQCGKIWIARSVPRDGQDIRDDANGGFNDWDKAADPDPVPDGAFIWIWTTGSSRMITIHGGDD/DLFFFQAKDFPFQFFFQEWEAQPPAQKIWTWFQSQKIWIWGDPDHHIDTLGIDDDGPGTKHYWEAAQVRFWTWTFHQQQKIWIWGQPPNNRDTHTQDIDRPDRGWQDKYHQNQEGQKIKTWFQQGKIWIWGADRVRRDIDTQDIDRPDGGGFQDKDWWCSVVDHQQTKMWTFFQQQKIFIARSNNRDGLAIQHCVNQVNHRFGWHEKDFEDCVQVVRQRGWMWIAGQLQWIWIFRVVVRGHTPDIDRHDDADPVDDSRQNGFQEKEAAPPAQWMWTWGQQGKIFIARNVPRHTDDIDHDPGGWQYWYHDDQWIWTWGQCAKIWIAGSVVRHTDDMGRDGNGGFNDWDKAAPPDCPPDGAFIWIWTRGRSSMIGIHGHDD